Protein 8AQ8 (pdb70)

Radius of gyration: 38.26 Å; Cα contacts (8 Å, |Δi|>4): 2963; chains: 4; bounding box: 62×91×107 Å

Solvent-accessible surface area: 58671 Å² total; per-residue (Å²): 172,90,26,67,6,3,0,6,9,0,21,20,6,0,0,0,0,0,2,10,0,74,147,47,69,38,133,22,34,0,14,23,32,90,62,58,71,67,31,128,109,50,13,14,22,29,42,1,62,116,102,9,0,20,39,0,0,116,65,0,44,18,18,118,40,0,109,89,87,12,24,117,108,65,7,67,34,47,77,5,56,6,153,66,6,123,49,89,91,85,130,20,17,6,6,91,0,36,1,17,37,23,0,25,105,38,18,51,113,104,6,14,60,60,34,27,48,11,70,25,17,65,46,128,152,27,15,18,1,112,6,75,79,56,40,120,124,80,3,29,1,0,0,0,10,35,24,30,131,4,90,0,6,56,28,4,7,52,14,103,4,76,78,22,32,3,4,12,0,23,0,60,9,66,170,26,60,88,57,4,16,71,46,0,9,80,5,22,0,70,0,66,10,11,68,30,0,0,12,1,32,25,5,51,152,72,100,0,0,0,53,0,0,0,64,47,56,40,128,97,0,75,63,49,29,90,141,86,31,51,89,83,11,0,18,42,25,2,84,62,17,14,98,27,1,67,99,0,2,80,43,2,110,95,12,74,63,105,63,21,60,7,0,18,29,45,18,18,4,35,80,78,74,3,2,1,0,1,0,53,0,5,7,18,16,2,64,49,52,35,34,20,7,10,9,0,16,0,0,0,12,0,0,52,18,5,53,48,45,144,76,19,54,22,0,5,103,59,8,9,60,22,0,41,24,33,3,92,63,72,6,66,116,8,46,81,26,0,47,159,77,0,118,138,172,85,28,69,5,4,0,6,9,0,21,20,6,0,0,0,0,0,2,10,0,75,145,47,68,36,120,24,35,0,16,22,34,124,72,85,107,180,62,15,14,23,28,34,1,62,115,103,10,0,21,36,0,0,117,80,0,45,20,18,118,40,0,112,89,86,12,34,118,110,63,16,105,31,63,84,5,59,5,152,66,6,122,49,90,84,94,150,22,17,6,7,92,20,50,1,44,86,23,0,38,105,39,18,50,112,105,8,12,60,68,34,25,49,10,68,28,18,44,37,98,59,116,101,17,14,5,2,108,6,76,79,54,41,120,122,64,3,26,1,0,0,0,8,35,24,30,135,4,91,0,4,56,29,3,7,52,12,100,4,78,91,20,34,3,7,11,0,28,1,73,9,52,165,27,60,90,60,3,16,72,46,0,9,91,7,24,0,71,0,66,10,12,67,31,0,0,14,1,31,28,7,42,150,70,106,0,0,0,45,0,0,0,64,45,52,64,128,95,0,76,61,45,31,90,134,86,32,53,96,82,10,0,17,40,26,2,84,61,17,15,98,29,0,68,97,0,2,77,45,1,107,105,14,91,61,111,68,22,69,8,1,19,30,45,26,15,4,27,84,75,78,2,2,0,1,1,0,50,0,6,7,16,17,2,65,48,53,34,34,19,9,8,9,0,16,0,0,0,12,0,0,75,17,4,53,84,90,143,76,19,53,24,0,4,110,80,6,9,78,85,1,56,116,48,4,137,80,71,6,66,116,8,46,80,25,0,47,158,76,0,118,136,176,102,24,72,6,3,0,5,9,0,22,20,6,0,0,0,0,0,1,7,0,74,145,47,70,36,151,22,35,0,16,23,32,121,73,85,109,183,63,15,13,22,28,37,1,62,117,92,10,0,18,29,0,0,118,59,0,44,19,15,120,41,0,110,91,85,10,31,119,107,63,12,107,32,64,76,4,59,6,152,68,6,124,50,88,90,81,140,20,17,5,6,92,19,48,1,45,85,23,0,37,106,38,18,50,112,107,7,14,60,72,33,24,49,11,69,33,18,35,42,101,78,137,27,15,2,1,103,6,75,80,55,42,116,117,58,3,28,1,0,0,0,9,35,24,30,132,4,89,0,4,56,31,4,8,57,14,101,4,78,79,21,34,4,4,11,0,23,1,70,8,57,168,24,61,88,49,6,16,72,48,0,10,88,7,23,0,70,0,64,10,11,72,29,0,0,12,2,31,26,7,41,145,72,104,0,0,0,54,0,0,0,66,45,53,46,128,100,0,77,62,49,28,91,136,84,32,49,90,83,10,0,16,42,25,2,85,62,17,14,100,33,1,68,132,0,2,75,42,0,110,99,11,80,63,106,63,21,64,8,0,20,30,40,15,14,4,24,78,78,76,3,1,0,0,1,0,50,0,5,7,17,17,2,63,47,53,36,36,18,9,9,9,0,18,0,0,0,15,0,0,48,17,5,53,43,23,88,66,20,59,20,0,4,106,55,6,9,87,31,1,36,94,45,4,62,82,71,6,67,117,8,47,82,26,0,46,159,79,1,113,139,170,93,26,78,7,2,0,6,9,0,23,21,8,0,0,0,0,0,2,7,0,75,148,47,68,39,139,24,36,0,14,22,32,124,69,90,110,187,63,16,13,22,28,43,1,62,118,103,9,0,22,42,0,0,106,75,0,44,18,28,118,40,0,114,89,87,11,39,122,100,67,6,63,39,51,79,5,58,6,152,67,6,123,49,91,88,83,137,22,17,6,8,95,19,71,1,45,86,22,0,38,105,41,17,50,110,106,6,13,60,72,33,28,49,11,70,27,18,65,84,73,16,16,2,114,6,76,80,58,42,123,122,103,3,27,1,0,0,0,10,35,25,29,132,4,90,0,4,55,27,4,8,52,10,103,4,74,90,22,34,4,8,13,0,30,1,76,10,49,164,25,50,89,53,3,17,72,50,0,10,68,6,25,0,66,0,62,9,10,67,29,0,1,17,3,30,26,4,52,155,73,78,0,0,0,44,0,0,0,60,46,57,60,129,95,0,76,60,44,31,91,132,86,32,49,85,81,10,0,18,40,25,1,83,60,17,15,103,34,1,67,119,0,2,78,43,1,116,108,8,91,63,110,66,21,69,8,0,16,30,45,20,17,5,36,85,78,75,2,2,1,0,1,0,52,0,5,6,17,16,2,64,47,53,35,34,21,8,10,9,0,17,0,0,0,15,0,0,77,20,5,52,85,88,144,73,18,55,18,0,5,115,84,7,12,80,85,0,56,100,48,5,116,79,70,7,66,115,8,45,80,25,0,47,162,72,0,111,135

Secondary structure (P-SEA, 3-state):
cccbbbbccccaaaaaaaaaaaaaccbbbbbbcccccccccbbbbbbbccccaaaaaaaaccaaaaaacccccbbbbbbbcccccccccccccccaaaaaaaaaaaccccccccccccccccccccbbbbcccbbbbbbcbbbcccccccaaaaaaccbbbbbcccccbbbbbccccaaaaaaaccbbbbbbcccbbbbbbbccccbbbbbbcccccaaaaaaaaacccaaaaaaaaaccccaaaaaaaaaccbbbbbbbbbccccccccccccccccccccccccccccaaaaaaaaaaaaaaaaaaccaaaaaaaaaaaaaaaaaaaccaaaaaaaaaaccc/cccbbbbccccaaaaaaaaaaaaaccbbbbbbccccccbbbbbbbccccaaaaaaaaccaaaaaacccccbbbbbbbcccccccccccccccaaaaaaaaaaaccccccccccccccccccccccbbbbcccbbbbbbcbbbcccccccaaaaaaccbbbbbcccccbbbbbccccaaaaaaaccbbbbbbcccbbbbbbbccccbbbbbbcccccaaaaaaaaacccaaaaaaaaaccccaaaaaaaaaccbbbbbbbbbccccccccccccccccccccccccccccaaaaaaaaaaaaaaaaaaccaaaaaaaaaaaaaaaaaaaccaaaaaaaaaaccc/cccbbbbccccaaaaaaaaaaaaabbbbbbbbccccccbbbbbbbbcccaaaaaaaaccaaaaaacccccbbbbbbbcccccccccccccccaaaaaaaaaaacccccccccccccccccccccbbbbcccbbbbbbcbbbcccccccaaaaaaccbbbbbcccccbbbbbccccaaaaaaacccbbbbbcccbbbbbbbccccbbbbbbcccccaaaaaaaaacccaaaaaaaaaccccaaaaaaaaaccbbbbbbbbbccccccccccccccccccccccccccccaaaaaaaaaaaaaaaaaccccaaaaaaaaaaaaaaaaaaccaaaaaaaaaaccc/cccbbbbccccaaaaaaaaaaaaaccbbbbbbccccccbbbbbbbccccaaaaaaaaccaaaaaacccccbbbbbbbcccccccccccccccaaaaaaaaaaaccccccccccccccccccbbbbcccbbbbbbcbbbcccccccaaaaaaccbbbbbcccccbbbbbccccaaaaaaaccbbbbbbcccbbbbbbbccccbbbbbbcccccaaaaaaaaacccaaaaaaaaaccccaaaaaaaaaccbbbbbbbbbccccccccccccccccccccccccccccaaaaaaaaaaaaaaaaaaccaaaaaaaaaaaaaaaaaaacaaaaaaaaaaaccc

Structure (mmCIF, N/CA/C/O backbone):
data_8AQ8
#
_entry.id   8AQ8
#
_cell.length_a   52.932
_cell.length_b   160.535
_cell.length_c   95.563
_cell.angle_alpha   90.000
_cell.angle_beta   95.914
_cell.angle_gamma   90.000
#
_symmetry.space_group_name_H-M   'P 1 21 1'
#
loop_
_entity.id
_entity.type
_entity.pdbx_description
1 polymer Monooxygenase
2 non-polymer 'FLAVIN-ADENINE DINUCLEOTIDE'
3 non-polymer 1,2-ETHANEDIOL
4 non-polymer 'SULFATE ION'
5 non-polymer 'NITRATE ION'
6 non-polymer DI(HYDROXYETHYL)ETHER
7 non-polymer 'CHLORIDE ION'
8 water water
#
loop_
_atom_site.group_PDB
_atom_site.id
_atom_site.type_symbol
_atom_site.label_atom_id
_atom_site.label_alt_id
_atom_site.label_comp_id
_atom_site.label_asym_id
_atom_site.label_entity_id
_atom_site.label_seq_id
_atom_site.pdbx_PDB_ins_code
_atom_site.Cartn_x
_atom_site.Cartn_y
_atom_site.Cartn_z
_atom_site.occupancy
_atom_site.B_iso_or_equiv
_atom_site.auth_seq_id
_atom_site.auth_comp_id
_atom_site.auth_asym_id
_atom_site.auth_atom_id
_atom_site.pdbx_PDB_model_num
ATOM 1 N N . HIS A 1 5 ? -7.311 -33.107 -25.428 1.000 87.966 3 HIS AAA N 1
ATOM 2 C CA . HIS A 1 5 ? -7.519 -34.224 -26.406 1.000 86.589 3 HIS AAA CA 1
ATOM 3 C C . HIS A 1 5 ? -6.155 -34.790 -26.807 1.000 78.498 3 HIS AAA C 1
ATOM 4 O O . HIS A 1 5 ? -5.216 -34.021 -26.982 1.000 78.349 3 HIS AAA O 1
ATOM 11 N N . PRO A 1 6 ? -5.985 -36.130 -26.962 1.000 72.283 4 PRO AAA N 1
ATOM 12 C CA . PRO A 1 6 ? -4.726 -36.704 -27.451 1.000 61.831 4 PRO AAA CA 1
ATOM 13 C C . PRO A 1 6 ? -4.406 -36.167 -28.854 1.000 51.076 4 PRO AAA C 1
ATOM 14 O O . PRO A 1 6 ? -5.279 -36.115 -29.722 1.000 55.592 4 PRO AAA O 1
ATOM 18 N N . PRO A 1 7 ? -3.161 -35.706 -29.115 1.000 37.794 5 PRO AAA N 1
ATOM 19 C CA . PRO A 1 7 ? -2.874 -34.933 -30.319 1.000 33.753 5 PRO AAA CA 1
ATOM 20 C C . PRO A 1 7 ? -2.993 -35.729 -31.630 1.000 28.559 5 PRO AAA C 1
ATOM 21 O O . PRO A 1 7 ? -2.631 -36.889 -31.661 1.000 29.775 5 PRO AAA O 1
ATOM 25 N N . ARG A 1 8 ? -3.523 -35.083 -32.667 1.000 28.513 6 ARG AAA N 1
ATOM 26 C CA . ARG A 1 8 ? -3.460 -35.539 -34.086 1.000 30.696 6 ARG AAA CA 1
ATOM 27 C C . ARG A 1 8 ? -2.023 -35.320 -34.609 1.000 28.154 6 ARG AAA C 1
ATOM 28 O O . ARG A 1 8 ? -1.642 -34.145 -34.826 1.000 24.843 6 ARG AAA O 1
ATOM 36 N N . ILE A 1 9 ? -1.252 -36.400 -34.784 1.000 25.018 7 ILE AAA N 1
ATOM 37 C CA . ILE A 1 9 ? 0.171 -36.334 -35.226 1.000 24.272 7 ILE AAA CA 1
ATOM 38 C C . ILE A 1 9 ? 0.245 -36.749 -36.689 1.000 22.235 7 ILE AAA C 1
ATOM 39 O O . ILE A 1 9 ? -0.153 -37.869 -37.000 1.000 23.467 7 ILE AAA O 1
ATOM 44 N N . ALA A 1 10 ? 0.715 -35.838 -37.542 1.000 21.810 8 ALA AAA N 1
ATOM 45 C CA . ALA A 1 10 ? 1.021 -36.082 -38.972 1.000 21.045 8 ALA AAA CA 1
ATOM 46 C C . ALA A 1 10 ? 2.542 -36.225 -39.129 1.000 19.444 8 ALA AAA C 1
ATOM 47 O O . ALA A 1 10 ? 3.273 -35.264 -38.824 1.000 18.361 8 ALA AAA O 1
ATOM 49 N N . VAL A 1 11 ? 2.990 -37.354 -39.643 1.000 17.822 9 VAL AAA N 1
ATOM 50 C CA . VAL A 1 11 ? 4.371 -37.515 -40.173 1.000 17.048 9 VAL AAA CA 1
ATOM 51 C C . VAL A 1 11 ? 4.345 -37.355 -41.702 1.000 17.463 9 VAL AAA C 1
ATOM 52 O O . VAL A 1 11 ? 3.585 -38.070 -42.383 1.000 19.458 9 VAL AAA O 1
ATOM 56 N N . ILE A 1 12 ? 5.173 -36.466 -42.243 1.000 17.542 10 ILE AAA N 1
ATOM 57 C CA . ILE A 1 12 ? 5.322 -36.295 -43.716 1.000 16.920 10 ILE AAA CA 1
ATOM 58 C C . ILE A 1 12 ? 6.571 -37.087 -44.112 1.000 16.245 10 ILE AAA C 1
ATOM 59 O O . ILE A 1 12 ? 7.668 -36.708 -43.696 1.000 14.215 10 ILE AAA O 1
ATOM 64 N N . GLY A 1 13 ? 6.368 -38.185 -44.842 1.000 16.390 11 GLY AAA N 1
ATOM 65 C CA . GLY A 1 13 ? 7.442 -39.032 -45.391 1.000 17.085 11 GLY AAA CA 1
ATOM 66 C C . GLY A 1 13 ? 7.523 -40.371 -44.710 1.000 15.862 11 GLY AAA C 1
ATOM 67 O O . GLY A 1 13 ? 7.613 -40.425 -43.468 1.000 18.640 11 GLY AAA O 1
ATOM 68 N N . ALA A 1 14 ? 7.562 -41.428 -45.506 1.000 17.270 12 ALA AAA N 1
ATOM 69 C CA . ALA A 1 14 ? 7.669 -42.826 -45.050 1.000 16.149 12 ALA AAA CA 1
ATOM 70 C C . ALA A 1 14 ? 9.057 -43.361 -45.398 1.000 16.003 12 ALA AAA C 1
ATOM 71 O O . ALA A 1 14 ? 9.154 -44.497 -45.862 1.000 15.529 12 ALA AAA O 1
ATOM 73 N N . GLY A 1 15 ? 10.098 -42.546 -45.159 1.000 15.452 13 GLY AAA N 1
ATOM 74 C CA . GLY A 1 15 ? 11.493 -43.007 -45.121 1.000 15.010 13 GLY AAA CA 1
ATOM 75 C C . GLY A 1 15 ? 11.833 -43.618 -43.770 1.000 14.550 13 GLY AAA C 1
ATOM 76 O O . GLY A 1 15 ? 10.965 -43.785 -42.906 1.000 12.845 13 GLY AAA O 1
ATOM 77 N N . PRO A 1 16 ? 13.120 -43.930 -43.542 1.000 15.378 14 PRO AAA N 1
ATOM 78 C CA . PRO A 1 16 ? 13.561 -44.400 -42.233 1.000 16.209 14 PRO AAA CA 1
ATOM 79 C C . PRO A 1 16 ? 13.176 -43.456 -41.081 1.000 15.740 14 PRO AAA C 1
ATOM 80 O O . PRO A 1 16 ? 12.753 -43.967 -40.082 1.000 18.078 14 PRO AAA O 1
ATOM 84 N N . ALA A 1 17 ? 13.306 -42.143 -41.224 1.000 14.371 15 ALA AAA N 1
ATOM 85 C CA . ALA A 1 17 ? 12.946 -41.189 -40.162 1.000 14.773 15 ALA AAA CA 1
ATOM 86 C C . ALA A 1 17 ? 11.447 -41.292 -39.881 1.000 14.897 15 ALA AAA C 1
ATOM 87 O O . ALA A 1 17 ? 11.073 -41.505 -38.716 1.000 15.585 15 ALA AAA O 1
ATOM 89 N N . GLY A 1 18 ? 10.604 -41.114 -40.896 1.000 15.591 16 GLY AAA N 1
ATOM 90 C CA . GLY A 1 18 ? 9.146 -41.040 -40.680 1.000 16.335 16 GLY AAA CA 1
ATOM 91 C C . GLY A 1 18 ? 8.570 -42.346 -40.143 1.000 16.568 16 GLY AAA C 1
ATOM 92 O O . GLY A 1 18 ? 7.686 -42.298 -39.237 1.000 16.984 16 GLY AAA O 1
ATOM 93 N N . LEU A 1 19 ? 9.027 -43.487 -40.664 1.000 16.982 17 LEU AAA N 1
ATOM 94 C CA . LEU A 1 19 ? 8.497 -44.798 -40.221 1.000 16.550 17 LEU AAA CA 1
ATOM 95 C C . LEU A 1 19 ? 8.973 -45.065 -38.803 1.000 17.028 17 LEU AAA C 1
ATOM 96 O O . LEU A 1 19 ? 8.171 -45.621 -38.024 1.000 16.569 17 LEU AAA O 1
ATOM 101 N N . THR A 1 20 ? 10.222 -44.709 -38.470 1.000 16.740 18 THR AAA N 1
ATOM 102 C CA . THR A 1 20 ? 10.764 -44.922 -37.108 1.000 16.882 18 THR AAA CA 1
ATOM 103 C C . THR A 1 20 ? 9.938 -44.101 -36.114 1.000 16.287 18 THR AAA C 1
ATOM 104 O O . THR A 1 20 ? 9.579 -44.658 -35.056 1.000 16.773 18 THR AAA O 1
ATOM 108 N N . ALA A 1 21 ? 9.664 -42.840 -36.435 1.000 15.985 19 ALA AAA N 1
ATOM 109 C CA . ALA A 1 21 ? 8.845 -41.950 -35.592 1.000 16.196 19 ALA AAA CA 1
ATOM 110 C C . ALA A 1 21 ? 7.440 -42.557 -35.440 1.000 17.011 19 ALA AAA C 1
ATOM 111 O O . ALA A 1 21 ? 6.957 -42.649 -34.326 1.000 15.885 19 ALA AAA O 1
ATOM 113 N N . ALA A 1 22 ? 6.795 -42.929 -36.539 1.000 18.623 20 ALA AAA N 1
ATOM 114 C CA . ALA A 1 22 ? 5.414 -43.475 -36.527 1.000 20.527 20 ALA AAA CA 1
ATOM 115 C C . ALA A 1 22 ? 5.344 -44.734 -35.647 1.000 19.729 20 ALA AAA C 1
ATOM 116 O O . ALA A 1 22 ? 4.390 -44.853 -34.866 1.000 20.407 20 ALA AAA O 1
ATOM 118 N N . LEU A 1 23 ? 6.342 -45.612 -35.701 1.000 21.037 21 LEU AAA N 1
ATOM 119 C CA . LEU A 1 23 ? 6.334 -46.884 -34.928 1.000 19.933 21 LEU AAA CA 1
ATOM 120 C C . LEU A 1 23 ? 6.493 -46.584 -33.433 1.000 19.677 21 LEU AAA C 1
ATOM 121 O O . LEU A 1 23 ? 5.783 -47.197 -32.621 1.000 19.245 21 LEU AAA O 1
ATOM 126 N N . ILE A 1 24 ? 7.384 -45.667 -33.046 1.000 20.470 22 ILE AAA N 1
ATOM 127 C CA . ILE A 1 24 ? 7.566 -45.354 -31.598 1.000 19.409 22 ILE AAA CA 1
ATOM 128 C C . ILE A 1 24 ? 6.277 -44.684 -31.069 1.000 21.971 22 ILE AAA C 1
ATOM 129 O O . ILE A 1 24 ? 5.829 -45.044 -29.982 1.000 24.964 22 ILE AAA O 1
ATOM 134 N N . LEU A 1 25 ? 5.680 -43.771 -31.835 1.000 22.843 23 LEU AAA N 1
ATOM 135 C CA . LEU A 1 25 ? 4.450 -43.054 -31.457 1.000 23.963 23 LEU AAA CA 1
ATOM 136 C C . LEU A 1 25 ? 3.315 -44.086 -31.328 1.000 26.105 23 LEU AAA C 1
ATOM 137 O O . LEU A 1 25 ? 2.662 -44.099 -30.270 1.000 27.053 23 LEU AAA O 1
ATOM 142 N N . HIS A 1 26 ? 3.117 -44.942 -32.334 1.000 26.372 24 HIS AAA N 1
ATOM 143 C CA . HIS A 1 26 ? 2.081 -46.012 -32.323 1.000 26.533 24 HIS AAA CA 1
ATOM 144 C C . HIS A 1 26 ? 2.225 -46.868 -31.062 1.000 25.586 24 HIS AAA C 1
ATOM 145 O O . HIS A 1 26 ? 1.213 -47.108 -30.403 1.000 29.180 24 HIS AAA O 1
ATOM 152 N N . ARG A 1 27 ? 3.434 -47.320 -30.752 1.000 24.840 25 ARG AAA N 1
ATOM 153 C CA . ARG A 1 27 ? 3.698 -48.216 -29.599 1.000 26.211 25 ARG AAA CA 1
ATOM 154 C C . ARG A 1 27 ? 3.455 -47.463 -28.284 1.000 27.274 25 ARG AAA C 1
ATOM 155 O O . ARG A 1 27 ? 3.198 -48.142 -27.286 1.000 32.502 25 ARG AAA O 1
ATOM 163 N N . GLY A 1 28 ? 3.507 -46.127 -28.289 1.000 26.037 26 GLY AAA N 1
ATOM 164 C CA . GLY A 1 28 ? 3.230 -45.296 -27.110 1.000 27.575 26 GLY AAA CA 1
ATOM 165 C C . GLY A 1 28 ? 1.759 -44.917 -27.015 1.000 28.301 26 GLY AAA C 1
ATOM 166 O O . GLY A 1 28 ? 1.422 -44.126 -26.135 1.000 32.621 26 GLY AAA O 1
ATOM 167 N N . GLY A 1 29 ? 0.924 -45.409 -27.919 1.000 30.198 27 GLY AAA N 1
ATOM 168 C CA . GLY A 1 29 ? -0.540 -45.228 -27.882 1.000 31.182 27 GLY AAA CA 1
ATOM 169 C C . GLY A 1 29 ? -0.989 -43.933 -28.532 1.000 31.711 27 GLY AAA C 1
ATOM 170 O O . GLY A 1 29 ? -2.137 -43.538 -28.319 1.000 35.887 27 GLY AAA O 1
ATOM 171 N N . HIS A 1 30 ? -0.124 -43.268 -29.290 1.000 33.649 28 HIS AAA N 1
ATOM 172 C CA . HIS A 1 30 ? -0.460 -42.018 -30.018 1.000 31.023 28 HIS AAA CA 1
ATOM 173 C C . HIS A 1 30 ? -1.225 -42.367 -31.294 1.000 34.409 28 HIS AAA C 1
ATOM 174 O O . HIS A 1 30 ? -1.030 -43.441 -31.825 1.000 31.219 28 HIS AAA O 1
ATOM 181 N N . ARG A 1 31 ? -2.073 -41.441 -31.743 1.000 40.009 29 ARG AAA N 1
ATOM 182 C CA . ARG A 1 31 ? -2.751 -41.440 -33.063 1.000 44.283 29 ARG AAA CA 1
ATOM 183 C C . ARG A 1 31 ? -1.753 -40.820 -34.038 1.000 38.325 29 ARG AAA C 1
ATOM 184 O O . ARG A 1 31 ? -1.421 -39.621 -33.862 1.000 40.708 29 ARG AAA O 1
ATOM 192 N N . VAL A 1 32 ? -1.280 -41.604 -35.013 1.000 32.171 30 VAL AAA N 1
ATOM 193 C CA . VAL A 1 32 ? -0.264 -41.128 -35.992 1.000 28.414 30 VAL AAA CA 1
ATOM 194 C C . VAL A 1 32 ? -0.670 -41.595 -37.385 1.000 26.185 30 VAL AAA C 1
ATOM 195 O O . VAL A 1 32 ? -1.021 -42.791 -37.547 1.000 26.007 30 VAL AAA O 1
ATOM 199 N N . SER A 1 33 ? -0.624 -40.669 -38.337 1.000 24.281 31 SER AAA N 1
ATOM 200 C CA . SER A 1 33 ? -0.645 -40.943 -39.788 1.000 23.448 31 SER AAA CA 1
ATOM 201 C C . SER A 1 33 ? 0.680 -40.508 -40.393 1.000 23.055 31 SER AAA C 1
ATOM 202 O O . SER A 1 33 ? 1.215 -39.438 -40.005 1.000 21.870 31 SER AAA O 1
ATOM 205 N N . VAL A 1 34 ? 1.152 -41.295 -41.355 1.000 21.707 32 VAL AAA N 1
ATOM 206 C CA . VAL A 1 34 ? 2.297 -40.951 -42.231 1.000 20.740 32 VAL AAA CA 1
ATOM 207 C C . VAL A 1 34 ? 1.753 -40.664 -43.622 1.000 18.408 32 VAL AAA C 1
ATOM 208 O O . VAL A 1 34 ? 1.109 -41.529 -44.160 1.000 17.855 32 VAL AAA O 1
ATOM 212 N N . TYR A 1 35 ? 2.046 -39.498 -44.169 1.000 17.577 33 TYR AAA N 1
ATOM 213 C CA . TYR A 1 35 ? 1.688 -39.113 -45.554 1.000 18.615 33 TYR AAA CA 1
ATOM 214 C C . TYR A 1 35 ? 2.920 -39.286 -46.434 1.000 18.558 33 TYR AAA C 1
ATOM 215 O O . TYR A 1 35 ? 3.899 -38.551 -46.218 1.000 18.961 33 TYR AAA O 1
ATOM 224 N N . GLU A 1 36 ? 2.852 -40.227 -47.381 1.000 19.458 34 GLU AAA N 1
ATOM 225 C CA . GLU A 1 36 ? 3.956 -40.556 -48.319 1.000 18.410 34 GLU AAA CA 1
ATOM 226 C C . GLU A 1 36 ? 3.534 -40.206 -49.751 1.000 18.998 34 GLU AAA C 1
ATOM 227 O O . GLU A 1 36 ? 2.540 -40.767 -50.232 1.000 18.010 34 GLU AAA O 1
ATOM 233 N N . GLY A 1 37 ? 4.306 -39.360 -50.424 1.000 17.272 35 GLY AAA N 1
ATOM 234 C CA . GLY A 1 37 ? 4.077 -38.971 -51.828 1.000 20.047 35 GLY AAA CA 1
ATOM 235 C C . GLY A 1 37 ? 3.986 -40.173 -52.756 1.000 23.623 35 GLY AAA C 1
ATOM 236 O O . GLY A 1 37 ? 3.093 -40.162 -53.626 1.000 27.738 35 GLY AAA O 1
ATOM 237 N N . GLU A 1 38 ? 4.872 -41.159 -52.603 1.000 24.915 36 GLU AAA N 1
ATOM 238 C CA . GLU A 1 38 ? 4.943 -42.309 -53.518 1.000 29.090 36 GLU AAA CA 1
ATOM 239 C C . GLU A 1 38 ? 3.709 -43.190 -53.308 1.000 29.640 36 GLU AAA C 1
ATOM 240 O O . GLU A 1 38 ? 3.170 -43.190 -52.197 1.000 27.794 36 GLU AAA O 1
ATOM 246 N N . ALA A 1 39 ? 3.304 -43.904 -54.359 1.000 33.608 37 ALA AAA N 1
ATOM 247 C CA . ALA A 1 39 ? 2.325 -45.017 -54.332 1.000 35.976 37 ALA AAA CA 1
ATOM 248 C C . ALA A 1 39 ? 2.980 -46.221 -53.670 1.000 39.228 37 ALA AAA C 1
ATOM 249 O O . ALA A 1 39 ? 4.186 -46.334 -53.793 1.000 40.755 37 ALA AAA O 1
ATOM 251 N N . SER A 1 40 ? 2.198 -47.085 -53.020 1.000 48.565 38 SER AAA N 1
ATOM 252 C CA . SER A 1 40 ? 2.668 -48.296 -52.286 1.000 51.857 38 SER AAA CA 1
ATOM 253 C C . SER A 1 40 ? 3.743 -49.087 -53.058 1.000 59.332 38 SER AAA C 1
ATOM 254 O O . SER A 1 40 ? 4.715 -49.549 -52.403 1.000 48.971 38 SER AAA O 1
ATOM 257 N N . GLY A 1 41 ? 3.567 -49.295 -54.368 1.000 68.736 39 GLY AAA N 1
ATOM 258 C CA . GLY A 1 41 ? 4.514 -50.081 -55.193 1.000 76.197 39 GLY AAA CA 1
ATOM 259 C C . GLY A 1 41 ? 5.775 -49.281 -55.476 1.000 84.760 39 GLY AAA C 1
ATOM 260 O O . GLY A 1 41 ? 5.867 -48.753 -56.597 1.000 82.304 39 GLY AAA O 1
ATOM 261 N N . GLN A 1 42 ? 6.659 -49.098 -54.482 1.000 94.026 40 GLN AAA N 1
ATOM 262 C CA . GLN A 1 42 ? 7.866 -48.220 -54.594 1.000 97.123 40 GLN AAA CA 1
ATOM 263 C C . GLN A 1 42 ? 9.042 -48.788 -53.791 1.000 100.644 40 GLN AAA C 1
ATOM 264 O O . GLN A 1 42 ? 10.174 -48.750 -54.316 1.000 100.626 40 GLN AAA O 1
ATOM 270 N N . GLN A 1 43 ? 8.799 -49.242 -52.555 1.000 104.055 41 GLN AAA N 1
ATOM 271 C CA . GLN A 1 43 ? 9.735 -50.133 -51.806 1.000 97.511 41 GLN AAA CA 1
ATOM 272 C C . GLN A 1 43 ? 10.008 -51.359 -52.688 1.000 97.247 41 GLN AAA C 1
ATOM 273 O O . GLN A 1 43 ? 9.178 -51.634 -53.586 1.000 99.443 41 GLN AAA O 1
ATOM 279 N N . ARG A 1 44 ? 11.126 -52.056 -52.456 1.000 94.295 42 ARG AAA N 1
ATOM 280 C CA . ARG A 1 44 ? 11.504 -53.308 -53.177 1.000 88.441 42 ARG AAA CA 1
ATOM 281 C C . ARG A 1 44 ? 12.221 -52.969 -54.486 1.000 75.482 42 ARG AAA C 1
ATOM 282 O O . ARG A 1 44 ? 12.718 -53.900 -55.129 1.000 71.829 42 ARG AAA O 1
ATOM 290 N N . THR A 1 45 ? 12.267 -51.687 -54.853 1.000 71.641 43 THR AAA N 1
ATOM 291 C CA . THR A 1 45 ? 13.107 -51.150 -55.947 1.000 71.236 43 THR AAA CA 1
ATOM 292 C C . THR A 1 45 ? 14.420 -50.648 -55.342 1.000 67.295 43 THR AAA C 1
ATOM 293 O O . THR A 1 45 ? 15.421 -50.637 -56.064 1.000 65.739 43 THR AAA O 1
ATOM 297 N N . GLN A 1 46 ? 14.406 -50.226 -54.074 1.000 63.292 44 GLN AAA N 1
ATOM 298 C CA . GLN A 1 46 ? 15.601 -49.698 -53.357 1.000 59.647 44 GLN AAA CA 1
ATOM 299 C C . GLN A 1 46 ? 16.314 -50.858 -52.649 1.000 58.623 44 GLN AAA C 1
ATOM 300 O O . GLN A 1 46 ? 15.713 -51.496 -51.777 1.000 62.457 44 GLN AAA O 1
ATOM 306 N N . GLY A 1 47 ? 17.564 -51.134 -53.018 1.000 53.943 45 GLY AAA N 1
ATOM 307 C CA . GLY A 1 47 ? 18.348 -52.238 -52.440 1.000 45.999 45 GLY AAA CA 1
ATOM 308 C C . GLY A 1 47 ? 19.814 -51.889 -52.254 1.000 39.289 45 GLY AAA C 1
ATOM 309 O O . GLY A 1 47 ? 20.611 -52.836 -52.217 1.000 34.169 45 GLY AAA O 1
ATOM 310 N N . GLY A 1 48 ? 20.196 -50.607 -52.121 1.000 37.000 46 GLY AAA N 1
ATOM 311 C CA . GLY A 1 48 ? 21.553 -50.248 -51.655 1.000 35.423 46 GLY AAA CA 1
ATOM 312 C C . GLY A 1 48 ? 21.723 -50.728 -50.216 1.000 38.196 46 GLY AAA C 1
ATOM 313 O O . GLY A 1 48 ? 20.693 -50.859 -49.515 1.000 39.861 46 GLY AAA O 1
ATOM 314 N N . THR A 1 49 ? 22.946 -51.017 -49.767 1.000 38.121 47 THR AAA N 1
ATOM 315 C CA . THR A 1 49 ? 23.220 -51.603 -48.427 1.000 39.681 47 THR AAA CA 1
ATOM 316 C C . THR A 1 49 ? 23.676 -50.503 -47.455 1.000 39.044 47 THR AAA C 1
ATOM 317 O O . THR A 1 49 ? 24.302 -49.541 -47.901 1.000 43.544 47 THR AAA O 1
ATOM 321 N N . LEU A 1 50 ? 23.385 -50.657 -46.163 1.000 35.033 48 LEU AAA N 1
ATOM 322 C CA . LEU A 1 50 ? 23.857 -49.737 -45.094 1.000 38.735 48 LEU AAA CA 1
ATOM 323 C C . LEU A 1 50 ? 24.012 -50.500 -43.784 1.000 35.025 48 LEU AAA C 1
ATOM 324 O O . LEU A 1 50 ? 23.450 -51.586 -43.655 1.000 38.508 48 LEU AAA O 1
ATOM 329 N N . ASP A 1 51 ? 24.808 -49.985 -42.861 1.000 36.240 49 ASP AAA N 1
ATOM 330 C CA . ASP A 1 51 ? 24.953 -50.622 -41.527 1.000 36.330 49 ASP AAA CA 1
ATOM 331 C C . ASP A 1 51 ? 24.416 -49.670 -40.464 1.000 30.155 49 ASP AAA C 1
ATOM 332 O O . ASP A 1 51 ? 24.581 -48.466 -40.597 1.000 29.655 49 ASP AAA O 1
ATOM 337 N N . LEU A 1 52 ? 23.691 -50.223 -39.499 1.000 26.810 50 LEU AAA N 1
ATOM 338 C CA . LEU A 1 52 ? 23.084 -49.466 -38.385 1.000 26.095 50 LEU AAA CA 1
ATOM 339 C C . LEU A 1 52 ? 24.110 -49.422 -37.259 1.000 24.418 50 LEU AAA C 1
ATOM 340 O O . LEU A 1 52 ? 24.641 -50.489 -36.891 1.000 26.345 50 LEU AAA O 1
ATOM 345 N N . HIS A 1 53 ? 24.452 -48.222 -36.808 1.000 23.432 51 HIS AAA N 1
ATOM 346 C CA . HIS A 1 53 ? 25.514 -47.970 -35.806 1.000 23.482 51 HIS AAA CA 1
ATOM 347 C C . HIS A 1 53 ? 24.932 -48.194 -34.417 1.000 23.203 51 HIS AAA C 1
ATOM 348 O O . HIS A 1 53 ? 23.717 -47.915 -34.248 1.000 21.107 51 HIS AAA O 1
ATOM 355 N N . ASP A 1 54 ? 25.766 -48.630 -33.460 1.000 23.960 52 ASP AAA N 1
ATOM 356 C CA . ASP A 1 54 ? 25.299 -49.060 -32.112 1.000 25.915 52 ASP AAA CA 1
ATOM 357 C C . ASP A 1 54 ? 24.832 -47.853 -31.305 1.000 25.686 52 ASP AAA C 1
ATOM 358 O O . ASP A 1 54 ? 24.079 -48.075 -30.357 1.000 32.561 52 ASP AAA O 1
ATOM 363 N N . ASP A 1 55 ? 25.182 -46.628 -31.700 1.000 24.177 53 ASP AAA N 1
ATOM 364 C CA . ASP A 1 55 ? 24.849 -45.414 -30.918 1.000 24.901 53 ASP AAA CA 1
ATOM 365 C C . ASP A 1 55 ? 23.799 -44.553 -31.633 1.000 23.828 53 ASP AAA C 1
ATOM 366 O O . ASP A 1 55 ? 23.529 -43.465 -31.140 1.000 23.777 53 ASP AAA O 1
ATOM 371 N N . SER A 1 56 ? 23.241 -44.988 -32.764 1.000 21.537 54 SER AAA N 1
ATOM 372 C CA . SER A 1 56 ? 22.244 -44.197 -33.522 1.000 19.921 54 SER AAA CA 1
ATOM 373 C C . SER A 1 56 ? 21.157 -45.114 -34.082 1.000 18.259 54 SER AAA C 1
ATOM 374 O O . SER A 1 56 ? 20.141 -45.254 -33.423 1.000 19.720 54 SER AAA O 1
ATOM 377 N N . GLY A 1 57 ? 21.334 -45.686 -35.258 1.000 18.333 55 GLY AAA N 1
ATOM 378 C CA . GLY A 1 57 ? 20.318 -46.539 -35.898 1.000 17.636 55 GLY AAA CA 1
ATOM 379 C C . GLY A 1 57 ? 19.863 -47.660 -34.983 1.000 17.602 55 GLY AAA C 1
ATOM 380 O O . GLY A 1 57 ? 18.644 -47.919 -34.925 1.000 16.326 55 GLY AAA O 1
ATOM 381 N N . GLN A 1 58 ? 20.790 -48.347 -34.320 1.000 19.617 56 GLN AAA N 1
ATOM 382 C CA . GLN A 1 58 ? 20.430 -49.473 -33.416 1.000 21.564 56 GLN AAA CA 1
ATOM 383 C C . GLN A 1 58 ? 19.715 -48.972 -32.155 1.000 20.175 56 GLN AAA C 1
ATOM 384 O O . GLN A 1 58 ? 18.832 -49.717 -31.669 1.000 18.316 56 GLN AAA O 1
ATOM 390 N N . VAL A 1 59 ? 20.069 -47.778 -31.666 1.000 17.315 57 VAL AAA N 1
ATOM 391 C CA . VAL A 1 59 ? 19.373 -47.137 -30.520 1.000 19.183 57 VAL AAA CA 1
ATOM 392 C C . VAL A 1 59 ? 17.928 -46.897 -30.940 1.000 17.861 57 VAL AAA C 1
ATOM 393 O O . VAL A 1 59 ? 17.014 -47.184 -30.146 1.000 17.893 57 VAL AAA O 1
ATOM 397 N N . ALA A 1 60 ? 17.729 -46.363 -32.140 1.000 18.669 58 ALA AAA N 1
ATOM 398 C CA . ALA A 1 60 ? 16.374 -46.048 -32.648 1.000 18.641 58 ALA AAA CA 1
ATOM 399 C C . ALA A 1 60 ? 15.560 -47.346 -32.738 1.000 18.573 58 ALA AAA C 1
ATOM 400 O O . ALA A 1 60 ? 14.377 -47.339 -32.359 1.000 18.799 58 ALA AAA O 1
ATOM 402 N N . LEU A 1 61 ? 16.138 -48.424 -33.249 1.000 18.954 59 LEU AAA N 1
ATOM 403 C CA . LEU A 1 61 ? 15.389 -49.716 -33.381 1.000 20.960 59 LEU AAA CA 1
ATOM 404 C C . LEU A 1 61 ? 15.043 -50.262 -31.992 1.000 21.806 59 LEU AAA C 1
ATOM 405 O O . LEU A 1 61 ? 13.910 -50.732 -31.813 1.000 20.798 59 LEU AAA O 1
ATOM 410 N N . GLN A 1 62 ? 15.964 -50.176 -31.035 1.000 26.025 60 GLN AAA N 1
ATOM 411 C CA . GLN A 1 62 ? 15.715 -50.596 -29.632 1.000 28.200 60 GLN AAA CA 1
ATOM 412 C C . GLN A 1 62 ? 14.525 -49.795 -29.096 1.000 26.442 60 GLN AAA C 1
ATOM 413 O O . GLN A 1 62 ? 13.591 -50.417 -28.570 1.000 27.594 60 GLN AAA O 1
ATOM 419 N N . ARG A 1 63 ? 14.534 -48.468 -29.268 1.000 23.584 61 ARG AAA N 1
ATOM 420 C CA . ARG A 1 63 ? 13.442 -47.596 -28.785 1.000 21.597 61 ARG AAA CA 1
ATOM 421 C C . ARG A 1 63 ? 12.115 -47.995 -29.445 1.000 21.592 61 ARG AAA C 1
ATOM 422 O O . ARG A 1 63 ? 11.073 -47.807 -28.824 1.000 21.475 61 ARG AAA O 1
ATOM 430 N N . ALA A 1 64 ? 12.143 -48.504 -30.674 1.000 22.121 62 ALA AAA N 1
ATOM 431 C CA . ALA A 1 64 ? 10.938 -48.916 -31.432 1.000 22.292 62 ALA AAA CA 1
ATOM 432 C C . ALA A 1 64 ? 10.607 -50.407 -31.221 1.000 22.121 62 ALA AAA C 1
ATOM 433 O O . ALA A 1 64 ? 9.634 -50.860 -31.783 1.000 24.232 62 ALA AAA O 1
ATOM 435 N N . GLY A 1 65 ? 11.382 -51.145 -30.434 1.000 23.738 63 GLY AAA N 1
ATOM 436 C CA . GLY A 1 65 ? 11.137 -52.571 -30.124 1.000 23.954 63 GLY AAA CA 1
ATOM 437 C C . GLY A 1 65 ? 11.542 -53.502 -31.254 1.000 24.779 63 GLY AAA C 1
ATOM 438 O O . GLY A 1 65 ? 10.997 -54.625 -31.294 1.000 30.260 63 GLY AAA O 1
ATOM 439 N N . LEU A 1 66 ? 12.474 -53.103 -32.126 1.000 22.011 64 LEU AAA N 1
ATOM 440 C CA . LEU A 1 66 ? 12.794 -53.847 -33.369 1.000 20.858 64 LEU AAA CA 1
ATOM 441 C C . LEU A 1 66 ? 14.256 -54.250 -33.417 1.000 20.162 64 LEU AAA C 1
ATOM 442 O O . LEU A 1 66 ? 14.654 -54.785 -34.451 1.000 22.639 64 LEU AAA O 1
ATOM 447 N N . LEU A 1 67 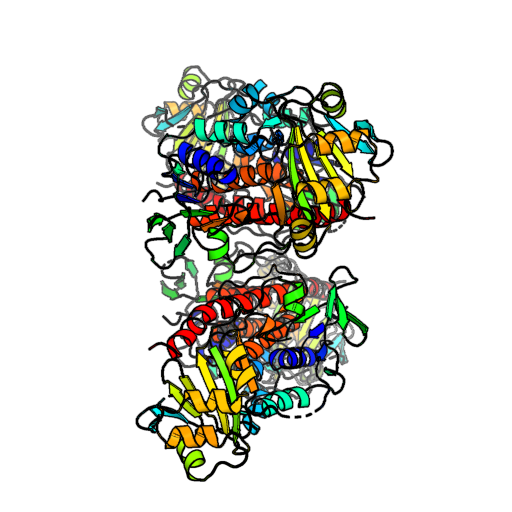? 15.036 -54.044 -32.365 1.000 21.393 65 LEU AAA N 1
ATOM 448 C CA . LEU A 1 67 ? 16.479 -54.378 -32.421 1.000 20.806 65 LEU AAA CA 1
ATOM 449 C C . LEU A 1 67 ? 16.680 -55.898 -32.649 1.000 22.203 65 LEU AAA C 1
ATOM 450 O O . LEU A 1 67 ? 17.563 -56.284 -33.487 1.000 22.266 65 LEU AAA O 1
ATOM 455 N N . GLU A 1 68 ? 15.931 -56.755 -31.943 1.000 24.556 66 GLU AAA N 1
ATOM 456 C CA . GLU A 1 68 ? 16.062 -58.238 -32.114 1.000 28.006 66 GLU AAA CA 1
ATOM 457 C C . GLU A 1 68 ? 15.602 -58.642 -33.521 1.000 25.316 66 GLU AAA C 1
ATOM 458 O O . GLU A 1 68 ? 16.318 -59.420 -34.154 1.000 21.765 66 GLU AAA O 1
ATOM 464 N N . ALA A 1 69 ? 14.484 -58.090 -34.000 1.000 24.562 67 ALA AAA N 1
ATOM 465 C CA . ALA A 1 69 ? 13.976 -58.338 -35.370 1.000 23.164 67 ALA AAA CA 1
ATOM 466 C C . ALA A 1 69 ? 15.062 -57.970 -36.395 1.000 23.071 67 ALA AAA C 1
ATOM 467 O O . ALA A 1 69 ? 15.314 -58.763 -37.325 1.000 21.844 67 ALA AAA O 1
ATOM 469 N N . PHE A 1 70 ? 15.706 -56.815 -36.213 1.000 21.198 68 PHE AAA N 1
ATOM 470 C CA . PHE A 1 70 ? 16.826 -56.350 -37.059 1.000 20.838 68 PHE AAA CA 1
ATOM 471 C C . PHE A 1 70 ? 17.967 -57.373 -36.988 1.000 21.372 68 PHE AAA C 1
ATOM 472 O O . PHE A 1 70 ? 18.508 -57.793 -38.035 1.000 20.725 68 PHE AAA O 1
ATOM 480 N N . ARG A 1 71 ? 18.347 -57.772 -35.783 1.000 22.433 69 ARG AAA N 1
ATOM 481 C CA . ARG A 1 71 ? 19.450 -58.769 -35.601 1.000 24.298 69 ARG AAA CA 1
ATOM 482 C C . ARG A 1 71 ? 19.103 -60.091 -36.304 1.000 21.916 69 ARG AAA C 1
ATOM 483 O O . ARG A 1 71 ? 19.991 -60.650 -36.931 1.000 17.774 69 ARG AAA O 1
ATOM 491 N N . ALA A 1 72 ? 17.845 -60.542 -36.258 1.000 22.032 70 ALA AAA N 1
ATOM 492 C CA . ALA A 1 72 ? 17.408 -61.788 -36.926 1.000 23.411 70 ALA AAA CA 1
ATOM 493 C C . ALA A 1 72 ? 17.583 -61.657 -38.437 1.000 23.036 70 ALA AAA C 1
ATOM 494 O O . ALA A 1 72 ? 17.961 -62.661 -39.060 1.000 24.484 70 ALA AAA O 1
ATOM 496 N N . VAL A 1 73 ? 17.328 -60.480 -39.022 1.000 23.404 71 VAL AAA N 1
ATOM 497 C CA . VAL A 1 73 ? 17.329 -60.340 -40.512 1.000 24.020 71 VAL AAA CA 1
ATOM 498 C C . VAL A 1 73 ? 18.659 -59.765 -41.023 1.000 25.830 71 VAL AAA C 1
ATOM 499 O O . VAL A 1 73 ? 18.951 -59.964 -42.208 1.000 25.482 71 VAL AAA O 1
ATOM 503 N N . ALA A 1 74 ? 19.448 -59.073 -40.208 1.000 27.712 72 ALA AAA N 1
ATOM 504 C CA . ALA A 1 74 ? 20.693 -58.410 -40.684 1.000 33.146 72 ALA AAA CA 1
ATOM 505 C C . ALA A 1 74 ? 21.675 -59.475 -41.183 1.000 37.311 72 ALA AAA C 1
ATOM 506 O O . ALA A 1 74 ? 21.591 -60.605 -40.724 1.000 37.374 72 ALA AAA O 1
ATOM 508 N N . ARG A 1 75 ? 22.590 -59.109 -42.073 1.000 45.017 73 ARG AAA N 1
ATOM 509 C CA . ARG A 1 75 ? 23.784 -59.932 -42.419 1.000 52.958 73 ARG AAA CA 1
ATOM 510 C C . ARG A 1 75 ? 24.908 -59.592 -41.427 1.000 55.954 73 ARG AAA C 1
ATOM 511 O O . ARG A 1 75 ? 25.219 -58.396 -41.295 1.000 52.554 73 ARG AAA O 1
ATOM 519 N N . HIS A 1 76 ? 25.480 -60.592 -40.744 1.000 65.273 74 HIS AAA N 1
ATOM 520 C CA . HIS A 1 76 ? 26.642 -60.428 -39.826 1.000 70.625 74 HIS AAA CA 1
ATOM 521 C C . HIS A 1 76 ? 27.874 -61.079 -40.462 1.000 76.352 74 HIS AAA C 1
ATOM 522 O O . HIS A 1 76 ? 28.800 -61.432 -39.695 1.000 75.958 74 HIS AAA O 1
ATOM 529 N N . GLU A 1 77 ? 27.905 -61.155 -41.804 1.000 87.790 75 GLU AAA N 1
ATOM 530 C CA . GLU A 1 77 ? 28.832 -62.004 -42.612 1.000 92.209 75 GLU AAA CA 1
ATOM 531 C C . GLU A 1 77 ? 30.183 -61.307 -42.869 1.000 94.565 75 GLU AAA C 1
ATOM 532 O O . GLU A 1 77 ? 30.753 -61.526 -43.957 1.000 90.827 75 GLU AAA O 1
ATOM 538 N N . GLY A 1 78 ? 30.681 -60.498 -41.924 1.000 97.785 76 GLY AAA N 1
ATOM 539 C CA . GLY A 1 78 ? 32.019 -59.873 -41.969 1.000 97.065 76 GLY AAA CA 1
ATOM 540 C C . GLY A 1 78 ? 32.326 -59.208 -43.300 1.000 90.153 76 GLY AAA C 1
ATOM 541 O O . GLY A 1 78 ? 33.462 -59.405 -43.796 1.000 94.626 76 GLY AAA O 1
ATOM 542 N N . GLN A 1 79 ? 31.365 -58.446 -43.844 1.000 86.077 77 GLN AAA N 1
ATOM 543 C CA . GLN A 1 79 ? 31.531 -57.572 -45.042 1.000 76.488 77 GLN AAA CA 1
ATOM 544 C C . GLN A 1 79 ? 32.681 -56.601 -44.786 1.000 68.396 77 GLN AAA C 1
ATOM 545 O O . GLN A 1 79 ? 32.613 -55.832 -43.815 1.000 71.098 77 GLN AAA O 1
ATOM 551 N N . GLU A 1 80 ? 33.680 -56.623 -45.663 1.000 60.687 78 GLU AAA N 1
ATOM 552 C CA . GLU A 1 80 ? 34.890 -55.769 -45.580 1.000 57.411 78 GLU AAA CA 1
ATOM 553 C C . GLU A 1 80 ? 34.768 -54.637 -46.612 1.000 47.914 78 GLU AAA C 1
ATOM 554 O O . GLU A 1 80 ? 34.097 -54.829 -47.663 1.000 41.342 78 GLU AAA O 1
ATOM 560 N N . ALA A 1 81 ? 35.342 -53.482 -46.301 1.000 36.721 79 ALA AAA N 1
ATOM 561 C CA . ALA A 1 81 ? 35.489 -52.357 -47.239 1.000 32.719 79 ALA AAA CA 1
ATOM 562 C C . ALA A 1 81 ? 36.813 -52.544 -47.980 1.000 32.850 79 ALA AAA C 1
ATOM 563 O O . ALA A 1 81 ? 37.880 -52.566 -47.321 1.000 33.615 79 ALA AAA O 1
ATOM 565 N N . ARG A 1 82 ? 36.761 -52.680 -49.306 1.000 28.530 80 ARG AAA N 1
ATOM 566 C CA . ARG A 1 82 ? 37.985 -52.810 -50.117 1.000 23.785 80 ARG AAA CA 1
ATOM 567 C C . ARG A 1 82 ? 38.304 -51.476 -50.786 1.000 25.300 80 ARG AAA C 1
ATOM 568 O O . ARG A 1 82 ? 37.363 -50.658 -51.003 1.000 24.845 80 ARG AAA O 1
ATOM 576 N N . MET A 1 83 ? 39.592 -51.255 -51.067 1.000 25.534 81 MET AAA N 1
ATOM 577 C CA . MET A 1 83 ? 40.110 -50.075 -51.788 1.000 24.576 81 MET AAA CA 1
ATOM 578 C C . MET A 1 83 ? 40.617 -50.562 -53.141 1.000 25.179 81 MET AAA C 1
ATOM 579 O O . MET A 1 83 ? 41.263 -51.634 -53.183 1.000 24.440 81 MET AAA O 1
ATOM 584 N N . GLY A 1 84 ? 40.275 -49.837 -54.206 1.000 22.794 82 GLY AAA N 1
ATOM 585 C CA . GLY A 1 84 ? 40.748 -50.074 -55.575 1.000 23.065 82 GLY AAA CA 1
ATOM 586 C C . GLY A 1 84 ? 41.622 -48.932 -56.037 1.000 23.923 82 GLY AAA C 1
ATOM 587 O O . GLY A 1 84 ? 41.209 -47.761 -55.828 1.000 24.904 82 GLY AAA O 1
ATOM 588 N N . ASP A 1 85 ? 42.804 -49.247 -56.574 1.000 23.458 83 ASP AAA N 1
ATOM 589 C CA . ASP A 1 85 ? 43.653 -48.272 -57.298 1.000 25.251 83 ASP AAA CA 1
ATOM 590 C C . ASP A 1 85 ? 43.045 -48.029 -58.678 1.000 28.040 83 ASP AAA C 1
ATOM 591 O O . ASP A 1 85 ? 42.945 -48.948 -59.495 1.000 27.256 83 ASP AAA O 1
ATOM 596 N N . PRO A 1 86 ? 42.596 -46.791 -58.980 1.000 24.882 84 PRO AAA N 1
ATOM 597 C CA . PRO A 1 86 ? 41.972 -46.489 -60.264 1.000 24.412 84 PRO AAA CA 1
ATOM 598 C C . PRO A 1 86 ? 42.823 -46.821 -61.494 1.000 24.146 84 PRO AAA C 1
ATOM 599 O O . PRO A 1 86 ? 42.258 -47.101 -62.535 1.000 25.136 84 PRO AAA O 1
ATOM 603 N N . TRP A 1 87 ? 44.141 -46.758 -61.357 1.000 26.167 85 TRP AAA N 1
ATOM 604 C CA . TRP A 1 87 ? 45.081 -46.848 -62.506 1.000 30.046 85 TRP AAA CA 1
ATOM 605 C C . TRP A 1 87 ? 45.734 -48.237 -62.585 1.000 28.403 85 TRP AAA C 1
ATOM 606 O O . TRP A 1 87 ? 45.795 -48.735 -63.697 1.000 32.050 85 TRP AAA O 1
ATOM 617 N N . SER A 1 88 ? 46.114 -48.880 -61.480 1.000 27.451 86 SER AAA N 1
ATOM 618 C CA . SER A 1 88 ? 46.603 -50.293 -61.489 1.000 30.622 86 SER AAA CA 1
ATOM 619 C C . SER A 1 88 ? 45.443 -51.303 -61.422 1.000 31.700 86 SER AAA C 1
ATOM 620 O O . SER A 1 88 ? 45.632 -52.468 -61.831 1.000 36.209 86 SER AAA O 1
ATOM 623 N N . GLY A 1 89 ? 44.287 -50.925 -60.884 1.000 28.561 87 GLY AAA N 1
ATOM 624 C CA . GLY A 1 89 ? 43.173 -51.873 -60.687 1.000 27.854 87 GLY AAA CA 1
ATOM 625 C C . GLY A 1 89 ? 43.418 -52.873 -59.562 1.000 26.681 87 GLY AAA C 1
ATOM 626 O O . GLY A 1 89 ? 42.607 -53.800 -59.413 1.000 25.253 87 GLY AAA O 1
ATOM 627 N N . GLU A 1 90 ? 44.478 -52.681 -58.777 1.000 27.555 88 GLU AAA N 1
ATOM 628 C CA . GLU A 1 90 ? 44.786 -53.495 -57.573 1.000 30.131 88 GLU AAA CA 1
ATOM 629 C C . GLU A 1 90 ? 43.762 -53.199 -56.482 1.000 29.520 88 GLU AAA C 1
ATOM 630 O O . GLU A 1 90 ? 43.435 -52.017 -56.265 1.000 26.916 88 GLU AAA O 1
ATOM 636 N N . ILE A 1 91 ? 43.337 -54.256 -55.795 1.000 26.193 89 ILE AAA N 1
ATOM 637 C CA . ILE A 1 91 ? 42.327 -54.216 -54.710 1.000 26.599 89 ILE AAA CA 1
ATOM 638 C C . ILE A 1 91 ? 42.983 -54.683 -53.405 1.000 27.269 89 ILE AAA C 1
ATOM 639 O O . ILE A 1 91 ? 43.636 -55.745 -53.420 1.000 29.996 89 ILE AAA O 1
ATOM 644 N N . THR A 1 92 ? 42.817 -53.921 -52.322 1.000 30.302 90 THR AAA N 1
ATOM 645 C CA . THR A 1 92 ? 43.331 -54.232 -50.959 1.000 32.077 90 THR AAA CA 1
ATOM 646 C C . THR A 1 92 ? 42.198 -54.087 -49.948 1.000 34.893 90 THR AAA C 1
ATOM 647 O O . THR A 1 92 ? 41.127 -53.651 -50.355 1.000 39.148 90 THR AAA O 1
ATOM 651 N N . THR A 1 93 ? 42.428 -54.438 -48.680 1.000 43.077 91 THR AAA N 1
ATOM 652 C CA . THR A 1 93 ? 41.393 -54.452 -47.609 1.000 48.569 91 THR AAA CA 1
ATOM 653 C C . THR A 1 93 ? 41.817 -53.515 -46.480 1.000 54.342 91 THR AAA C 1
ATOM 654 O O . THR A 1 93 ? 42.959 -53.631 -46.049 1.000 59.358 91 THR AAA O 1
ATOM 658 N N . GLY A 1 94 ? 40.928 -52.624 -46.020 1.000 59.398 92 GLY AAA N 1
ATOM 659 C CA . GLY A 1 94 ? 41.202 -51.699 -44.903 1.000 63.486 92 GLY AAA CA 1
ATOM 660 C C . GLY A 1 94 ? 40.150 -50.611 -44.771 1.000 67.250 92 GLY AAA C 1
ATOM 661 O O . GLY A 1 94 ? 39.809 -50.012 -45.812 1.000 72.439 92 GLY AAA O 1
ATOM 662 N N . LYS A 1 104 ? 29.383 -54.838 -37.414 1.000 67.496 102 LYS AAA N 1
ATOM 663 C CA . LYS A 1 104 ? 28.742 -53.943 -38.422 1.000 70.963 102 LYS AAA CA 1
ATOM 664 C C . LYS A 1 104 ? 27.556 -54.683 -39.047 1.000 61.375 102 LYS AAA C 1
ATOM 665 O O . LYS A 1 104 ? 27.642 -55.174 -40.170 1.000 57.861 102 LYS AAA O 1
ATOM 671 N N . PRO A 1 105 ? 26.392 -54.765 -38.358 1.000 49.987 103 PRO AAA N 1
ATOM 672 C CA . PRO A 1 105 ? 25.216 -55.433 -38.917 1.000 44.933 103 PRO AAA CA 1
ATOM 673 C C . PRO A 1 105 ? 24.629 -54.638 -40.093 1.000 38.649 103 PRO AAA C 1
ATOM 674 O O . PRO A 1 105 ? 24.321 -53.486 -39.899 1.000 37.488 103 PRO AAA O 1
ATOM 678 N N . GLU A 1 106 ? 24.524 -55.259 -41.269 1.000 34.850 104 GLU AAA N 1
ATOM 679 C CA . GLU A 1 106 ? 24.129 -54.608 -42.551 1.000 33.501 104 GLU AAA CA 1
ATOM 680 C C . GLU A 1 106 ? 22.729 -55.060 -42.971 1.000 29.968 104 GLU AAA C 1
ATOM 681 O O . GLU A 1 106 ? 22.366 -56.202 -42.681 1.000 27.774 104 GLU AAA O 1
ATOM 687 N N . ILE A 1 107 ? 22.002 -54.201 -43.679 1.000 26.776 105 ILE AAA N 1
ATOM 688 C CA . ILE A 1 107 ? 20.626 -54.477 -44.185 1.000 27.790 105 ILE AAA CA 1
ATOM 689 C C . ILE A 1 107 ? 20.469 -53.676 -45.469 1.000 26.686 105 ILE AAA C 1
ATOM 690 O O . ILE A 1 107 ? 20.978 -52.533 -45.523 1.000 27.005 105 ILE AAA O 1
ATOM 695 N N . ASP A 1 108 ? 19.836 -54.247 -46.482 1.000 28.820 106 ASP AAA N 1
ATOM 696 C CA . ASP A 1 108 ? 19.490 -53.485 -47.713 1.000 33.360 106 ASP AAA CA 1
ATOM 697 C C . ASP A 1 108 ? 18.446 -52.434 -47.329 1.000 32.007 106 ASP AAA C 1
ATOM 698 O O . ASP A 1 108 ? 17.614 -52.709 -46.460 1.000 32.350 106 ASP AAA O 1
ATOM 703 N N . ARG A 1 109 ? 18.491 -51.269 -47.968 1.000 35.384 107 ARG AAA N 1
ATOM 704 C CA . ARG A 1 109 ? 17.628 -50.096 -47.658 1.000 34.552 107 ARG AAA CA 1
ATOM 705 C C . ARG A 1 109 ? 16.162 -50.513 -47.697 1.000 31.490 107 ARG AAA C 1
ATOM 706 O O . ARG A 1 109 ? 15.410 -50.067 -46.825 1.000 28.170 107 ARG AAA O 1
ATOM 714 N N . GLY A 1 110 ? 15.762 -51.281 -48.711 1.000 30.626 108 GLY AAA N 1
ATOM 715 C CA . GLY A 1 110 ? 14.355 -51.674 -48.913 1.000 27.087 108 GLY AAA CA 1
ATOM 716 C C . GLY A 1 110 ? 13.915 -52.617 -47.817 1.000 23.906 108 GLY AAA C 1
ATOM 717 O O . GLY A 1 110 ? 12.745 -52.503 -47.425 1.000 21.240 108 GLY AAA O 1
ATOM 718 N N . ASP A 1 111 ? 14.824 -53.468 -47.340 1.000 22.812 109 ASP AAA N 1
ATOM 719 C CA . ASP A 1 111 ? 14.558 -54.424 -46.241 1.000 25.362 109 ASP AAA CA 1
ATOM 720 C C . ASP A 1 111 ? 14.413 -53.686 -44.902 1.000 27.160 109 ASP AAA C 1
ATOM 721 O O . ASP A 1 111 ? 13.571 -54.129 -44.079 1.000 25.054 109 ASP AAA O 1
ATOM 726 N N . LEU A 1 112 ? 15.187 -52.611 -44.683 1.000 25.774 110 LEU AAA N 1
ATOM 727 C CA . LEU A 1 112 ? 15.028 -51.732 -43.496 1.000 25.051 110 LEU AAA CA 1
ATOM 728 C C . LEU A 1 112 ? 13.640 -51.096 -43.537 1.000 23.621 110 LEU AAA C 1
ATOM 729 O O . LEU A 1 112 ? 12.948 -51.149 -42.520 1.000 24.317 110 LEU AAA O 1
ATOM 734 N N . ARG A 1 113 ? 13.257 -50.488 -44.656 1.000 23.492 111 ARG AAA N 1
ATOM 735 C CA . ARG A 1 113 ? 11.929 -49.854 -44.787 1.000 25.949 111 ARG AAA CA 1
ATOM 736 C C . ARG A 1 113 ? 10.855 -50.923 -44.590 1.000 23.037 111 ARG AAA C 1
ATOM 737 O O . ARG A 1 113 ? 9.880 -50.640 -43.899 1.000 20.353 111 ARG AAA O 1
ATOM 745 N N . GLN A 1 114 ? 11.031 -52.106 -45.176 1.000 22.460 112 GLN AAA N 1
ATOM 746 C CA . GLN A 1 114 ? 10.052 -53.224 -45.048 1.000 23.592 112 GLN AAA CA 1
ATOM 747 C C . GLN A 1 114 ? 9.902 -53.618 -43.566 1.000 20.618 112 GLN AAA C 1
ATOM 748 O O . GLN A 1 114 ? 8.781 -53.837 -43.117 1.000 23.418 112 GLN AAA O 1
ATOM 754 N N . LEU A 1 115 ? 10.991 -53.677 -42.820 1.000 20.824 113 LEU AAA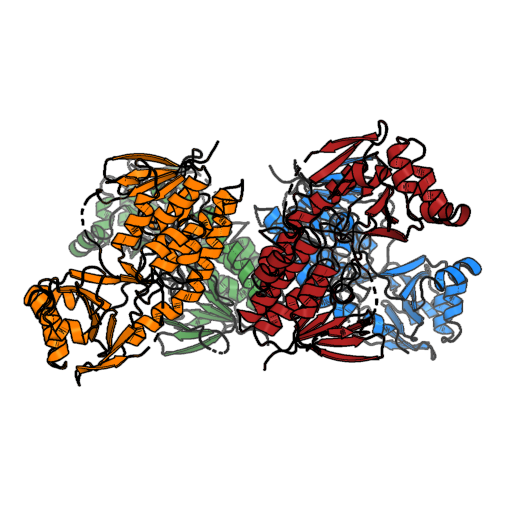 N 1
ATOM 755 C CA . LEU A 1 115 ? 10.976 -54.064 -41.387 1.000 20.694 113 LEU AAA CA 1
ATOM 756 C C . LEU A 1 115 ? 10.072 -53.138 -40.581 1.000 19.963 113 LEU AAA C 1
ATOM 757 O O . LEU A 1 115 ? 9.278 -53.619 -39.772 1.000 20.917 113 LEU AAA O 1
ATOM 762 N N . LEU A 1 116 ? 10.201 -51.829 -40.801 1.000 21.032 114 LEU AAA N 1
ATOM 763 C CA . LEU A 1 116 ? 9.380 -50.788 -40.148 1.000 19.396 114 LEU AAA CA 1
ATOM 764 C C . LEU A 1 116 ? 7.933 -50.872 -40.645 1.000 18.463 114 LEU AAA C 1
ATOM 765 O O . LEU A 1 116 ? 7.039 -50.817 -39.817 1.000 16.072 114 LEU AAA O 1
ATOM 770 N N . LEU A 1 117 ? 7.711 -50.953 -41.957 1.000 18.611 115 LEU AAA N 1
ATOM 771 C CA . LEU A 1 117 ? 6.348 -51.060 -42.532 1.000 20.213 115 LEU AAA CA 1
ATOM 772 C C . LEU A 1 117 ? 5.655 -52.292 -41.928 1.000 20.193 115 LEU AAA C 1
ATOM 773 O O . LEU A 1 117 ? 4.490 -52.178 -41.555 1.000 21.074 115 LEU AAA O 1
ATOM 778 N N . ASP A 1 118 ? 6.356 -53.428 -41.860 1.000 21.448 116 ASP AAA N 1
ATOM 779 C CA . ASP A 1 118 ? 5.822 -54.736 -41.398 1.000 21.539 116 ASP AAA CA 1
ATOM 780 C C . ASP A 1 118 ? 5.431 -54.662 -39.919 1.000 22.538 116 ASP AAA C 1
ATOM 781 O O . ASP A 1 118 ? 4.600 -55.449 -39.485 1.000 22.873 116 ASP AAA O 1
ATOM 786 N N . ALA A 1 119 ? 6.004 -53.732 -39.167 1.000 27.340 117 ALA AAA N 1
ATOM 787 C CA . ALA A 1 119 ? 5.768 -53.573 -37.709 1.000 26.867 117 ALA AAA CA 1
ATOM 788 C C . ALA A 1 119 ? 4.600 -52.613 -37.470 1.000 24.816 117 ALA AAA C 1
ATOM 789 O O . ALA A 1 119 ? 4.188 -52.513 -36.329 1.000 24.868 117 ALA AAA O 1
ATOM 791 N N . LEU A 1 120 ? 4.084 -51.941 -38.507 1.000 23.955 118 LEU AAA N 1
ATOM 792 C CA . LEU A 1 120 ? 3.058 -50.875 -38.361 1.000 24.888 118 LEU AAA CA 1
ATOM 793 C C . LEU A 1 120 ? 1.678 -51.404 -38.713 1.000 26.976 118 LEU AAA C 1
ATOM 794 O O . LEU A 1 120 ? 1.558 -52.223 -39.617 1.000 30.580 118 LEU AAA O 1
ATOM 799 N N . PRO A 1 121 ? 0.605 -50.875 -38.077 1.000 27.758 119 PRO AAA N 1
ATOM 800 C CA . PRO A 1 121 ? -0.768 -51.089 -38.543 1.000 30.285 119 PRO AAA CA 1
ATOM 801 C C . PRO A 1 121 ? -0.921 -50.748 -40.040 1.000 32.939 119 PRO AAA C 1
ATOM 802 O O . PRO A 1 121 ? -0.209 -49.882 -40.511 1.000 31.923 119 PRO AAA O 1
ATOM 806 N N . ALA A 1 122 ? -1.844 -51.427 -40.732 1.000 35.487 120 ALA AAA N 1
ATOM 807 C CA . ALA A 1 122 ? -2.105 -51.352 -42.196 1.000 39.471 120 ALA AAA CA 1
ATOM 808 C C . ALA A 1 122 ? -2.450 -49.919 -42.650 1.000 39.347 120 ALA AAA C 1
ATOM 809 O O . ALA A 1 122 ? -2.092 -49.532 -43.775 1.000 41.774 120 ALA AAA O 1
ATOM 811 N N . ASP A 1 123 ? -3.174 -49.186 -41.812 1.000 31.407 121 ASP AAA N 1
ATOM 812 C CA . ASP A 1 123 ? -3.774 -47.879 -42.158 1.000 36.315 121 ASP AAA CA 1
ATOM 813 C C . ASP A 1 123 ? -2.787 -46.729 -41.895 1.000 29.226 121 ASP AAA C 1
ATOM 814 O O . ASP A 1 123 ? -3.147 -45.582 -42.215 1.000 28.720 121 ASP AAA O 1
ATOM 819 N N . THR A 1 124 ? -1.617 -46.988 -41.304 1.000 25.193 122 THR AAA N 1
ATOM 820 C CA . THR A 1 124 ? -0.693 -45.940 -40.788 1.000 25.098 122 THR AAA CA 1
ATOM 821 C C . THR A 1 124 ? -0.268 -45.018 -41.934 1.000 23.045 122 THR AAA C 1
ATOM 822 O O . THR A 1 124 ? -0.370 -43.783 -41.795 1.000 20.333 122 THR AAA O 1
ATOM 826 N N . VAL A 1 125 ? 0.206 -45.614 -43.018 1.000 22.738 123 VAL AAA N 1
ATOM 827 C CA . VAL A 1 125 ? 0.800 -44.867 -44.159 1.000 23.872 123 VAL AAA CA 1
ATOM 828 C C . VAL A 1 125 ? -0.304 -44.554 -45.173 1.000 22.643 123 VAL AAA C 1
ATOM 829 O O . VAL A 1 125 ? -0.945 -45.482 -45.629 1.000 20.828 123 VAL AAA O 1
ATOM 833 N N . GLN A 1 126 ? -0.459 -43.278 -45.496 1.000 21.085 124 GLN AAA N 1
ATOM 834 C CA . GLN A 1 126 ? -1.333 -42.750 -46.571 1.000 23.334 124 GLN AAA CA 1
ATOM 835 C C . GLN A 1 126 ? -0.447 -42.496 -47.794 1.000 20.296 124 GLN AAA C 1
ATOM 836 O O . GLN A 1 126 ? 0.217 -41.426 -47.863 1.000 20.653 124 GLN AAA O 1
ATOM 842 N N . TRP A 1 127 ? -0.421 -43.471 -48.691 1.000 20.918 125 TRP AAA N 1
ATOM 843 C CA . TRP A 1 127 ? 0.334 -43.457 -49.969 1.000 22.347 125 TRP AAA CA 1
ATOM 844 C C . TRP A 1 127 ? -0.321 -42.479 -50.951 1.000 23.190 125 TRP AAA C 1
ATOM 845 O O . TRP A 1 127 ? -1.523 -42.160 -50.774 1.000 24.521 125 TRP AAA O 1
ATOM 856 N N . GLY A 1 128 ? 0.448 -41.994 -51.924 1.000 20.533 126 GLY AAA N 1
ATOM 857 C CA . GLY A 1 128 ? -0.004 -40.999 -52.911 1.000 22.148 126 GLY AAA CA 1
ATOM 858 C C . GLY A 1 128 ? -0.461 -39.691 -52.281 1.000 21.647 126 GLY AAA C 1
ATOM 859 O O . GLY A 1 128 ? -1.238 -38.940 -52.922 1.000 23.307 126 GLY AAA O 1
ATOM 860 N N . HIS A 1 129 ? 0.027 -39.384 -51.083 1.000 21.854 127 HIS AAA N 1
ATOM 861 C CA . HIS A 1 129 ? -0.198 -38.087 -50.401 1.000 19.401 127 HIS AAA CA 1
ATOM 862 C C . HIS A 1 129 ? 1.110 -37.300 -50.425 1.000 22.525 127 HIS AAA C 1
ATOM 863 O O . HIS A 1 129 ? 1.902 -37.414 -49.483 1.000 22.728 127 HIS AAA O 1
ATOM 870 N N . SER A 1 130 ? 1.308 -36.526 -51.487 1.000 22.493 128 SER AAA N 1
ATOM 871 C CA . SER A 1 130 ? 2.456 -35.621 -51.679 1.000 25.451 128 SER AAA CA 1
ATOM 872 C C . SER A 1 130 ? 2.104 -34.247 -51.093 1.000 23.478 128 SER AAA C 1
ATOM 873 O O . SER A 1 130 ? 1.233 -33.584 -51.664 1.000 20.199 128 SER AAA O 1
ATOM 876 N N . LEU A 1 131 ? 2.721 -33.857 -49.969 1.000 21.252 129 LEU AAA N 1
ATOM 877 C CA . LEU A 1 131 ? 2.392 -32.573 -49.303 1.000 22.285 129 LEU AAA CA 1
ATOM 878 C C . LEU A 1 131 ? 2.767 -31.413 -50.238 1.000 23.452 129 LEU AAA C 1
ATOM 879 O O . LEU A 1 131 ? 3.902 -31.448 -50.816 1.000 23.756 129 LEU AAA O 1
ATOM 884 N N . THR A 1 132 ? 1.853 -30.452 -50.438 1.000 20.173 130 THR AAA N 1
ATOM 885 C CA . THR A 1 132 ? 2.111 -29.242 -51.263 1.000 21.387 130 THR AAA CA 1
ATOM 886 C C . THR A 1 132 ? 2.096 -27.985 -50.401 1.000 21.329 130 THR AAA C 1
ATOM 887 O O . THR A 1 132 ? 2.755 -27.022 -50.800 1.000 24.315 130 THR AAA O 1
ATOM 891 N N . ALA A 1 133 ? 1.417 -27.973 -49.258 1.000 21.599 131 ALA AAA N 1
ATOM 892 C CA . ALA A 1 133 ? 1.412 -26.798 -48.360 1.000 21.793 131 ALA AAA CA 1
ATOM 893 C C . ALA A 1 133 ? 1.184 -27.193 -46.902 1.000 22.684 131 ALA AAA C 1
ATOM 894 O O . ALA A 1 133 ? 0.362 -28.087 -46.628 1.000 20.534 131 ALA AAA O 1
ATOM 896 N N . LEU A 1 134 ? 1.937 -26.559 -46.006 1.000 24.548 132 LEU AAA N 1
ATOM 897 C CA . LEU A 1 134 ? 1.654 -26.514 -44.561 1.000 25.017 132 LEU AAA CA 1
ATOM 898 C C . LEU A 1 134 ? 1.231 -25.077 -44.219 1.000 28.422 132 LEU AAA C 1
ATOM 899 O O . LEU A 1 134 ? 1.989 -24.154 -44.519 1.000 27.598 132 LEU AAA O 1
ATOM 904 N N . VAL A 1 135 ? 0.041 -24.912 -43.638 1.000 34.073 133 VAL AAA N 1
ATOM 905 C CA . VAL A 1 135 ? -0.575 -23.606 -43.262 1.000 36.226 133 VAL AAA CA 1
ATOM 906 C C . VAL A 1 135 ? -0.832 -23.668 -41.752 1.000 46.637 133 VAL AAA C 1
ATOM 907 O O . VAL A 1 135 ? -1.607 -24.534 -41.305 1.000 57.287 133 VAL AAA O 1
ATOM 911 N N . SER A 1 136 ? -0.162 -22.833 -40.963 1.000 50.885 134 SER AAA N 1
ATOM 912 C CA . SER A 1 136 ? -0.242 -22.892 -39.480 1.000 49.143 134 SER AAA CA 1
ATOM 913 C C . SER A 1 136 ? -1.179 -21.814 -38.933 1.000 57.215 134 SER AAA C 1
ATOM 914 O O . SER A 1 136 ? -1.570 -20.928 -39.703 1.000 61.857 134 SER AAA O 1
ATOM 917 N N . ALA A 1 137 ? -1.534 -21.948 -37.640 1.000 65.791 135 ALA AAA N 1
ATOM 918 C CA . ALA A 1 137 ? -2.758 -21.435 -36.954 1.000 66.252 135 ALA AAA CA 1
ATOM 919 C C . ALA A 1 137 ? -3.486 -20.365 -37.792 1.000 75.315 135 ALA AAA C 1
ATOM 920 O O . ALA A 1 137 ? -4.597 -20.672 -38.302 1.000 66.350 135 ALA AAA O 1
ATOM 922 N N . ASN A 1 140 ? -6.782 -23.893 -34.345 1.000 71.879 138 ASN AAA N 1
ATOM 923 C CA . ASN A 1 140 ? -7.104 -25.329 -34.574 1.000 77.871 138 ASN AAA CA 1
ATOM 924 C C . ASN A 1 140 ? -5.880 -26.146 -35.020 1.000 72.834 138 ASN AAA C 1
ATOM 925 O O . ASN A 1 140 ? -6.097 -27.295 -35.451 1.000 77.535 138 ASN AAA O 1
ATOM 930 N N . GLY A 1 141 ? -4.658 -25.601 -34.947 1.000 68.659 139 GLY AAA N 1
ATOM 931 C CA . GLY A 1 141 ? -3.409 -26.348 -35.205 1.000 62.330 139 GLY AAA CA 1
ATOM 932 C C . GLY A 1 141 ? -2.796 -26.020 -36.561 1.000 54.221 139 GLY AAA C 1
ATOM 933 O O . GLY A 1 141 ? -2.460 -24.848 -36.764 1.000 58.715 139 GLY AAA O 1
ATOM 934 N N . HIS A 1 142 ? -2.592 -27.029 -37.421 1.000 39.490 140 HIS AAA N 1
ATOM 935 C CA . HIS A 1 142 ? -1.822 -26.920 -38.692 1.000 33.153 140 HIS AAA CA 1
ATOM 936 C C . HIS A 1 142 ? -2.588 -27.576 -39.845 1.000 30.340 140 HIS AAA C 1
ATOM 937 O O . HIS A 1 142 ? -2.923 -28.767 -39.749 1.000 28.708 140 HIS AAA O 1
ATOM 944 N N . GLY A 1 143 ? -2.773 -26.846 -40.943 1.000 29.303 141 GLY AAA N 1
ATOM 945 C CA . GLY A 1 143 ? -3.393 -27.372 -42.169 1.000 28.470 141 GLY AAA CA 1
ATOM 946 C C . GLY A 1 143 ? -2.367 -27.976 -43.113 1.000 27.855 141 GLY AAA C 1
ATOM 947 O O . GLY A 1 143 ? -1.310 -27.348 -43.332 1.000 26.905 141 GLY AAA O 1
ATOM 948 N N . LEU A 1 144 ? -2.680 -29.160 -43.637 1.000 28.979 142 LEU AAA N 1
ATOM 949 C CA . LEU A 1 144 ? -1.901 -29.875 -44.676 1.000 28.023 142 LEU AAA CA 1
ATOM 950 C C . LEU A 1 144 ? -2.735 -29.976 -45.961 1.000 25.759 142 LEU AAA C 1
ATOM 951 O O . LEU A 1 144 ? -3.888 -30.416 -45.887 1.000 23.477 142 LEU AAA O 1
ATOM 956 N N . ARG A 1 145 ? -2.157 -29.608 -47.092 1.000 25.217 143 ARG AAA N 1
ATOM 957 C CA . ARG A 1 145 ? -2.760 -29.819 -48.423 1.000 27.511 143 ARG AAA CA 1
ATOM 958 C C . ARG A 1 145 ? -1.842 -30.750 -49.211 1.000 25.765 143 ARG AAA C 1
ATOM 959 O O . ARG A 1 145 ? -0.620 -30.564 -49.144 1.000 25.681 143 ARG AAA O 1
ATOM 967 N N . PHE A 1 146 ? -2.432 -31.700 -49.934 1.000 23.772 144 PHE AAA N 1
ATOM 968 C CA . PHE A 1 146 ? -1.749 -32.720 -50.760 1.000 23.141 144 PHE AAA CA 1
ATOM 969 C C . PHE A 1 146 ? -2.038 -32.464 -52.244 1.000 23.657 144 PHE AAA C 1
ATOM 970 O O . PHE A 1 146 ? -3.071 -31.862 -52.564 1.000 21.764 144 PHE AAA O 1
ATOM 978 N N . ALA A 1 147 ? -1.132 -32.910 -53.125 1.000 24.925 145 ALA AAA N 1
ATOM 979 C CA . ALA A 1 147 ? -1.224 -32.746 -54.598 1.000 25.133 145 ALA AAA CA 1
ATOM 980 C C . ALA A 1 147 ? -2.539 -33.370 -55.118 1.000 25.898 145 ALA AAA C 1
ATOM 981 O O . ALA A 1 147 ? -3.037 -32.929 -56.173 1.000 26.726 145 ALA AAA O 1
ATOM 983 N N . ASN A 1 148 ? -3.092 -34.346 -54.395 1.000 24.803 146 ASN AAA N 1
ATOM 984 C CA . ASN A 1 148 ? -4.334 -35.063 -54.776 1.000 24.081 146 ASN AAA CA 1
ATOM 985 C C . ASN A 1 148 ? -5.574 -34.304 -54.265 1.000 25.345 146 ASN AAA C 1
ATOM 986 O O . ASN A 1 148 ? -6.695 -34.864 -54.350 1.000 26.720 146 ASN AAA O 1
ATOM 991 N N . GLY A 1 149 ? -5.388 -33.105 -53.706 1.000 27.256 147 GLY AAA N 1
ATOM 992 C CA . GLY A 1 149 ? -6.464 -32.215 -53.235 1.000 27.561 147 GLY AAA CA 1
ATOM 993 C C . GLY A 1 149 ? -6.891 -32.516 -51.809 1.000 31.160 147 GLY AAA C 1
ATOM 994 O O . GLY A 1 149 ? -7.642 -31.696 -51.221 1.000 30.702 147 GLY AAA O 1
ATOM 995 N N . VAL A 1 150 ? -6.459 -33.648 -51.239 1.000 33.223 148 VAL AAA N 1
ATOM 996 C CA . VAL A 1 150 ? -6.838 -34.007 -49.847 1.000 31.820 148 VAL AAA CA 1
ATOM 997 C C . VAL A 1 150 ? -6.358 -32.884 -48.934 1.000 34.332 148 VAL AAA C 1
ATOM 998 O O . VAL A 1 150 ? -5.274 -32.275 -49.227 1.000 26.988 148 VAL AAA O 1
ATOM 1002 N N . GLN A 1 151 ? -7.154 -32.610 -47.896 1.000 31.674 149 GLN AAA N 1
ATOM 1003 C CA . GLN A 1 151 ? -6.822 -31.655 -46.821 1.000 33.732 149 GLN AAA CA 1
ATOM 1004 C C . GLN A 1 151 ? -6.930 -32.350 -45.475 1.000 34.687 149 GLN AAA C 1
ATOM 1005 O O . GLN A 1 151 ? -7.862 -33.152 -45.300 1.000 34.910 149 GLN AAA O 1
ATOM 1011 N N . ARG A 1 152 ? -6.007 -32.040 -44.565 1.000 31.936 150 ARG AAA N 1
ATOM 1012 C CA . ARG A 1 152 ? -5.997 -32.617 -43.200 1.000 29.252 150 ARG AAA CA 1
ATOM 1013 C C . ARG A 1 152 ? -5.608 -31.497 -42.249 1.000 28.286 150 ARG AAA C 1
ATOM 1014 O O . ARG A 1 152 ? -5.036 -30.502 -42.701 1.000 26.363 150 ARG AAA O 1
ATOM 1022 N N . GLU A 1 153 ? -5.925 -31.690 -40.979 1.000 29.684 151 GLU AAA N 1
ATOM 1023 C CA . GLU A 1 153 ? -5.530 -30.777 -39.893 1.000 30.984 151 GLU AAA CA 1
ATOM 1024 C C . GLU A 1 153 ? -4.835 -31.617 -38.817 1.000 29.148 151 GLU AAA C 1
ATOM 1025 O O . GLU A 1 153 ? -5.339 -32.710 -38.490 1.000 28.689 151 GLU AAA O 1
ATOM 1031 N N . ALA A 1 154 ? -3.668 -31.162 -38.352 1.000 26.969 152 ALA AAA N 1
ATOM 1032 C CA . ALA A 1 154 ? -2.853 -31.890 -37.352 1.000 26.356 152 ALA AAA CA 1
ATOM 1033 C C . ALA A 1 154 ? -2.505 -30.952 -36.194 1.000 24.502 152 ALA AAA C 1
ATOM 1034 O O . ALA A 1 154 ? -2.355 -29.746 -36.456 1.000 27.640 152 ALA AAA O 1
ATOM 1036 N N . ASP A 1 155 ? -2.315 -31.494 -34.998 1.000 23.239 153 ASP AAA N 1
ATOM 1037 C CA . ASP A 1 155 ? -1.790 -30.707 -33.851 1.000 24.513 153 ASP AAA CA 1
ATOM 1038 C C . ASP A 1 155 ? -0.260 -30.725 -33.900 1.000 23.414 153 ASP AAA C 1
ATOM 1039 O O . ASP A 1 155 ? 0.367 -29.677 -33.571 1.000 22.887 153 ASP AAA O 1
ATOM 1044 N N . ILE A 1 156 ? 0.323 -31.839 -34.343 1.000 21.832 154 ILE AAA N 1
ATOM 1045 C CA . ILE A 1 156 ? 1.802 -32.026 -34.387 1.000 23.690 154 ILE AAA CA 1
ATOM 1046 C C . ILE A 1 156 ? 2.171 -32.438 -35.811 1.000 23.468 154 ILE AAA C 1
ATOM 1047 O O . ILE A 1 156 ? 1.501 -33.349 -36.338 1.000 24.779 154 ILE AAA O 1
ATOM 1052 N N . VAL A 1 157 ? 3.174 -31.787 -36.412 1.000 23.101 155 VAL AAA N 1
ATOM 1053 C CA . VAL A 1 157 ? 3.671 -32.126 -37.774 1.000 20.171 155 VAL AAA CA 1
ATOM 1054 C C . VAL A 1 157 ? 5.167 -32.392 -37.674 1.000 19.230 155 VAL AAA C 1
ATOM 1055 O O . VAL A 1 157 ? 5.932 -31.483 -37.251 1.000 18.623 155 VAL AAA O 1
ATOM 1059 N N . ILE A 1 158 ? 5.549 -33.619 -38.011 1.000 19.008 156 ILE AAA N 1
ATOM 1060 C CA . ILE A 1 158 ? 6.966 -34.064 -38.087 1.000 17.263 156 ILE AAA CA 1
ATOM 1061 C C . ILE A 1 158 ? 7.311 -34.110 -39.574 1.000 16.828 156 ILE AAA C 1
ATOM 1062 O O . ILE A 1 158 ? 6.777 -34.974 -40.264 1.000 15.871 156 ILE AAA O 1
ATOM 1067 N N . GLY A 1 159 ? 8.194 -33.208 -40.012 1.000 16.457 157 GLY AAA N 1
ATOM 1068 C CA . GLY A 1 159 ? 8.767 -33.231 -41.372 1.000 17.710 157 GLY AAA CA 1
ATOM 1069 C C . GLY A 1 159 ? 9.866 -34.265 -41.507 1.000 15.959 157 GLY AAA C 1
ATOM 1070 O O . GLY A 1 159 ? 10.954 -34.024 -41.032 1.000 17.631 157 GLY AAA O 1
ATOM 1071 N N . ALA A 1 160 ? 9.563 -35.391 -42.129 1.000 16.046 158 ALA AAA N 1
ATOM 1072 C CA . ALA A 1 160 ? 10.501 -36.505 -42.375 1.000 15.866 158 ALA AAA CA 1
ATOM 1073 C C . ALA A 1 160 ? 10.529 -36.733 -43.881 1.000 16.000 158 ALA AAA C 1
ATOM 1074 O O . ALA A 1 160 ? 10.575 -37.904 -44.303 1.000 16.408 158 ALA AAA O 1
ATOM 1076 N N . ASP A 1 161 ? 10.483 -35.635 -44.642 1.000 16.167 159 ASP AAA N 1
ATOM 1077 C CA . ASP A 1 161 ? 10.152 -35.663 -46.088 1.000 16.016 159 ASP AAA CA 1
ATOM 1078 C C . ASP A 1 161 ? 11.403 -35.385 -46.927 1.000 15.479 159 ASP AAA C 1
ATOM 1079 O O . ASP A 1 161 ? 11.269 -35.046 -48.096 1.000 17.214 159 ASP AAA O 1
ATOM 1084 N N . GLY A 1 162 ? 12.580 -35.577 -46.350 1.000 15.467 160 GLY AAA N 1
ATOM 1085 C CA . GLY A 1 162 ? 13.832 -35.832 -47.086 1.000 14.448 160 GLY AAA CA 1
ATOM 1086 C C . GLY A 1 162 ? 14.526 -34.598 -47.572 1.000 13.783 160 GLY AAA C 1
ATOM 1087 O O . GLY A 1 162 ? 14.262 -33.489 -47.044 1.000 15.616 160 GLY AAA O 1
ATOM 1088 N N . ALA A 1 163 ? 15.369 -34.780 -48.576 1.000 16.071 161 ALA AAA N 1
ATOM 1089 C CA . ALA A 1 163 ? 16.340 -33.782 -49.099 1.000 17.194 161 ALA AAA CA 1
ATOM 1090 C C . ALA A 1 163 ? 15.592 -32.520 -49.539 1.000 17.639 161 ALA AAA C 1
ATOM 1091 O O . ALA A 1 163 ? 16.138 -31.422 -49.333 1.000 17.090 161 ALA AAA O 1
ATOM 1093 N N . TRP A 1 164 ? 14.389 -32.664 -50.095 1.000 18.602 162 TRP AAA N 1
ATOM 1094 C CA . TRP A 1 164 ? 13.610 -31.545 -50.700 1.000 20.801 162 TRP AAA CA 1
ATOM 1095 C C . TRP A 1 164 ? 12.295 -31.378 -49.942 1.000 21.189 162 TRP AAA C 1
ATOM 1096 O O . TRP A 1 164 ? 11.255 -31.099 -50.554 1.000 20.898 162 TRP AAA O 1
ATOM 1107 N N . SER A 1 165 ? 12.389 -31.538 -48.627 1.000 20.245 163 SER AAA N 1
ATOM 1108 C CA . SER A 1 165 ? 11.285 -31.407 -47.649 1.000 19.083 163 SER AAA CA 1
ATOM 1109 C C . SER A 1 165 ? 10.393 -30.200 -47.992 1.000 18.654 163 SER AAA C 1
ATOM 1110 O O . SER A 1 165 ? 10.879 -29.046 -48.006 1.000 18.608 163 SER AAA O 1
ATOM 1113 N N . LYS A 1 166 ? 9.119 -30.465 -48.210 1.000 19.395 164 LYS AAA N 1
ATOM 1114 C CA . LYS A 1 166 ? 8.051 -29.442 -48.270 1.000 22.352 164 LYS AAA CA 1
ATOM 1115 C C . LYS A 1 166 ? 7.841 -28.835 -46.875 1.000 18.958 164 LYS AAA C 1
ATOM 1116 O O . LYS A 1 166 ? 7.603 -27.626 -46.778 1.000 19.589 164 LYS AAA O 1
ATOM 1122 N N . VAL A 1 167 ? 7.928 -29.614 -45.811 1.000 18.738 165 VAL AAA N 1
ATOM 1123 C CA . VAL A 1 167 ? 7.791 -29.042 -44.438 1.000 18.329 165 VAL AAA CA 1
ATOM 1124 C C . VAL A 1 167 ? 8.926 -28.047 -44.192 1.000 17.502 165 VAL AAA C 1
ATOM 1125 O O . VAL A 1 167 ? 8.652 -26.951 -43.634 1.000 17.466 165 VAL AAA O 1
ATOM 1129 N N . ARG A 1 168 ? 10.159 -28.355 -44.611 1.000 19.373 166 ARG AAA N 1
ATOM 1130 C CA . ARG A 1 168 ? 11.294 -27.398 -44.453 1.000 17.685 166 ARG AAA CA 1
ATOM 1131 C C . ARG A 1 168 ? 10.956 -26.095 -45.210 1.000 18.905 166 ARG AAA C 1
ATOM 1132 O O . ARG A 1 168 ? 11.225 -24.994 -44.651 1.000 15.171 166 ARG AAA O 1
ATOM 1140 N N . ALA A 1 169 ? 10.404 -26.203 -46.432 1.000 19.868 167 ALA AAA N 1
ATOM 1141 C CA . ALA A 1 169 ? 10.006 -25.048 -47.269 1.000 19.879 167 ALA AAA CA 1
ATOM 1142 C C . ALA A 1 169 ? 8.972 -24.183 -46.543 1.000 19.559 167 ALA AAA C 1
ATOM 1143 O O . ALA A 1 169 ? 8.986 -22.950 -46.759 1.000 22.663 167 ALA AAA O 1
ATOM 1145 N N . ALA A 1 170 ? 8.111 -24.745 -45.693 1.000 19.210 168 ALA AAA N 1
ATOM 1146 C CA . ALA A 1 170 ? 7.174 -23.939 -44.869 1.000 19.024 168 ALA AAA CA 1
ATOM 1147 C C . ALA A 1 170 ? 7.935 -23.142 -43.788 1.000 19.163 168 ALA AAA C 1
ATOM 1148 O O . ALA A 1 170 ? 7.489 -22.053 -43.415 1.000 18.030 168 ALA AAA O 1
ATOM 1150 N N . LEU A 1 171 ? 9.046 -23.660 -43.271 1.000 20.626 169 LEU AAA N 1
ATOM 1151 C CA . LEU A 1 171 ? 9.767 -23.076 -42.098 1.000 20.448 169 LEU AAA CA 1
ATOM 1152 C C . LEU A 1 171 ? 10.946 -22.211 -42.548 1.000 19.940 169 LEU AAA C 1
ATOM 1153 O O . LEU A 1 171 ? 11.534 -21.544 -41.676 1.000 22.682 169 LEU AAA O 1
ATOM 1158 N N . SER A 1 172 ? 11.357 -22.311 -43.807 1.000 18.538 170 SER AAA N 1
ATOM 1159 C CA . SER A 1 172 ? 12.614 -21.701 -44.292 1.000 18.749 170 SER AAA CA 1
ATOM 1160 C C . SER A 1 172 ? 12.547 -21.539 -45.806 1.000 20.012 170 SER AAA C 1
ATOM 1161 O O . SER A 1 172 ? 12.022 -22.435 -46.481 1.000 23.140 170 SER AAA O 1
ATOM 1164 N N . THR A 1 173 ? 13.146 -20.476 -46.318 1.000 18.990 171 THR AAA N 1
ATOM 1165 C CA . THR A 1 173 ? 13.365 -20.271 -47.767 1.000 20.500 171 THR AAA CA 1
ATOM 1166 C C . THR A 1 173 ? 14.740 -20.828 -48.160 1.000 24.416 171 THR AAA C 1
ATOM 1167 O O . THR A 1 173 ? 15.061 -20.781 -49.356 1.000 24.426 171 THR AAA O 1
ATOM 1171 N N . CYS A 1 174 ? 15.524 -21.328 -47.195 1.000 28.149 172 CYS AAA N 1
ATOM 1172 C CA . CYS A 1 174 ? 16.919 -21.805 -47.418 1.000 36.657 172 CYS AAA CA 1
ATOM 1173 C C . CYS A 1 174 ? 16.851 -23.183 -48.111 1.000 34.587 172 CYS AAA C 1
ATOM 1174 O O . CYS A 1 174 ? 16.013 -24.048 -47.734 1.000 34.810 172 CYS AAA O 1
ATOM 1177 N N . GLN A 1 175 ? 17.584 -23.333 -49.209 1.000 33.795 173 GLN AAA N 1
ATOM 1178 C CA . GLN A 1 175 ? 17.582 -24.529 -50.089 1.000 32.730 173 GLN AAA CA 1
ATOM 1179 C C . GLN A 1 175 ? 18.875 -25.313 -49.860 1.000 27.793 173 GLN AAA C 1
ATOM 1180 O O . GLN A 1 175 ? 19.899 -24.731 -49.517 1.000 25.646 173 GLN AAA O 1
ATOM 1186 N N . PRO A 1 176 ? 18.900 -26.646 -50.069 1.000 25.513 174 PRO AAA N 1
ATOM 1187 C CA . PRO A 1 176 ? 20.172 -27.347 -50.226 1.000 24.854 174 PRO AAA CA 1
ATOM 1188 C C . PRO A 1 176 ? 20.988 -26.754 -51.388 1.000 22.965 174 PRO AAA C 1
ATOM 1189 O O . PRO A 1 176 ? 20.431 -26.342 -52.392 1.000 21.181 174 PRO AAA O 1
ATOM 1193 N N . LEU A 1 177 ? 22.301 -26.789 -51.239 1.000 24.569 175 LEU AAA N 1
ATOM 1194 C CA . LEU A 1 177 ? 23.295 -26.291 -52.207 1.000 22.156 175 LEU AAA CA 1
ATOM 1195 C C . LEU A 1 177 ? 24.017 -27.452 -52.847 1.000 21.546 175 LEU AAA C 1
ATOM 1196 O O . LEU A 1 177 ? 24.307 -28.442 -52.195 1.000 18.038 175 LEU AAA O 1
ATOM 1201 N N . PRO A 1 178 ? 24.332 -27.346 -54.150 1.000 21.458 176 PRO AAA N 1
ATOM 1202 C CA . PRO A 1 178 ? 25.108 -28.377 -54.822 1.000 20.082 176 PRO AAA CA 1
ATOM 1203 C C . PRO A 1 178 ? 26.543 -28.463 -54.260 1.000 17.440 176 PRO AAA C 1
ATOM 1204 O O . PRO A 1 178 ? 27.099 -27.458 -53.967 1.000 16.432 176 PRO AAA O 1
ATOM 1208 N N . THR A 1 179 ? 27.083 -29.671 -54.090 1.000 15.904 177 THR AAA N 1
ATOM 1209 C CA . THR A 1 179 ? 28.455 -29.918 -53.585 1.000 15.386 177 THR AAA CA 1
ATOM 1210 C C . THR A 1 179 ? 29.470 -29.780 -54.723 1.000 16.429 177 THR AAA C 1
ATOM 1211 O O . THR A 1 179 ? 30.676 -29.725 -54.428 1.000 16.360 177 THR AAA O 1
ATOM 1215 N N . GLY A 1 180 ? 29.006 -29.786 -55.977 1.000 15.913 178 GLY AAA N 1
ATOM 1216 C CA . GLY A 1 180 ? 29.870 -29.888 -57.168 1.000 16.076 178 GLY AAA CA 1
ATOM 1217 C C . GLY A 1 180 ? 30.146 -31.327 -57.547 1.000 17.023 178 GLY AAA C 1
ATOM 1218 O O . GLY A 1 180 ? 30.963 -31.534 -58.467 1.000 17.554 178 GLY AAA O 1
ATOM 1219 N N . ILE A 1 181 ? 29.545 -32.294 -56.842 1.000 17.574 179 ILE AAA N 1
ATOM 1220 C CA . ILE A 1 181 ? 29.689 -33.739 -57.154 1.000 16.986 179 ILE AAA CA 1
ATOM 1221 C C . ILE A 1 181 ? 28.304 -34.268 -57.512 1.000 16.926 179 ILE AAA C 1
ATOM 1222 O O . ILE A 1 181 ? 27.307 -33.853 -56.857 1.000 15.054 179 ILE AAA O 1
ATOM 1227 N N . THR A 1 182 ? 28.250 -35.145 -58.522 1.000 16.673 180 THR AAA N 1
ATOM 1228 C CA . THR A 1 182 ? 27.038 -35.904 -58.930 1.000 17.148 180 THR AAA CA 1
ATOM 1229 C C . THR A 1 182 ? 27.394 -37.390 -58.935 1.000 16.221 180 THR AAA C 1
ATOM 1230 O O . THR A 1 182 ? 28.466 -37.737 -59.465 1.000 17.643 180 THR AAA O 1
ATOM 1234 N N . PHE A 1 183 ? 26.560 -38.208 -58.319 1.000 15.612 181 PHE AAA N 1
ATOM 1235 C CA . PHE A 1 183 ? 26.656 -39.685 -58.356 1.000 17.033 181 PHE AAA CA 1
ATOM 1236 C C . PHE A 1 183 ? 25.777 -40.171 -59.503 1.000 17.789 181 PHE AAA C 1
ATOM 1237 O O . PHE A 1 183 ? 24.630 -39.752 -59.616 1.000 19.318 181 PHE AAA O 1
ATOM 1245 N N . PHE A 1 184 ? 26.321 -41.036 -60.343 1.000 19.213 182 PHE AAA N 1
ATOM 1246 C CA . PHE A 1 184 ? 25.548 -41.784 -61.364 1.000 18.166 182 PHE AAA CA 1
ATOM 1247 C C . PHE A 1 184 ? 25.413 -43.212 -60.855 1.000 18.291 182 PHE AAA C 1
ATOM 1248 O O . PHE A 1 184 ? 26.429 -43.923 -60.686 1.000 16.470 182 PHE AAA O 1
ATOM 1256 N N . GLU A 1 185 ? 24.175 -43.568 -60.546 1.000 19.078 183 GLU AAA N 1
ATOM 1257 C CA . GLU A 1 185 ? 23.827 -44.836 -59.886 1.000 21.048 183 GLU AAA CA 1
ATOM 1258 C C . GLU A 1 185 ? 23.459 -45.885 -60.937 1.000 20.723 183 GLU AAA C 1
ATOM 1259 O O . GLU A 1 185 ? 22.474 -45.671 -61.650 1.000 18.906 183 GLU AAA O 1
ATOM 1265 N N . GLY A 1 186 ? 24.209 -46.972 -60.980 1.000 19.699 184 GLY AAA N 1
ATOM 1266 C CA . GLY A 1 186 ? 23.942 -48.141 -61.824 1.000 23.293 184 GLY AAA CA 1
ATOM 1267 C C . GLY A 1 186 ? 23.826 -49.417 -61.005 1.000 25.067 184 GLY AAA C 1
ATOM 1268 O O . GLY A 1 186 ? 24.239 -49.427 -59.827 1.000 22.993 184 GLY AAA O 1
ATOM 1269 N N . TRP A 1 187 ? 23.279 -50.467 -61.611 1.000 24.919 185 TRP AAA N 1
ATOM 1270 C CA . TRP A 1 187 ? 23.095 -51.803 -61.015 1.000 23.720 185 TRP AAA CA 1
ATOM 1271 C C . TRP A 1 187 ? 23.661 -52.854 -61.963 1.000 24.736 185 TRP AAA C 1
ATOM 1272 O O . TRP A 1 187 ? 23.484 -52.719 -63.176 1.000 22.954 185 TRP AAA O 1
ATOM 1283 N N . ILE A 1 188 ? 24.325 -53.862 -61.399 1.000 23.071 186 ILE AAA N 1
ATOM 1284 C CA . ILE A 1 188 ? 24.703 -55.131 -62.090 1.000 24.229 186 ILE AAA CA 1
ATOM 1285 C C . ILE A 1 188 ? 23.891 -56.231 -61.415 1.000 25.812 186 ILE AAA C 1
ATOM 1286 O O . ILE A 1 188 ? 24.202 -56.573 -60.273 1.000 27.364 186 ILE AAA O 1
ATOM 1291 N N . ALA A 1 189 ? 22.822 -56.678 -62.068 1.000 28.570 187 ALA AAA N 1
ATOM 1292 C CA . ALA A 1 189 ? 21.844 -57.661 -61.543 1.000 33.888 187 ALA AAA CA 1
ATOM 1293 C C . ALA A 1 189 ? 22.475 -59.054 -61.473 1.000 34.319 187 ALA AAA C 1
ATOM 1294 O O . ALA A 1 189 ? 22.161 -59.769 -60.508 1.000 45.148 187 ALA AAA O 1
ATOM 1296 N N . GLN A 1 190 ? 23.308 -59.440 -62.437 1.000 34.043 188 GLN AAA N 1
ATOM 1297 C CA . GLN A 1 190 ? 24.019 -60.739 -62.369 1.000 40.595 188 GLN AAA CA 1
ATOM 1298 C C . GLN A 1 190 ? 25.471 -60.518 -62.750 1.000 37.846 188 GLN AAA C 1
ATOM 1299 O O . GLN A 1 190 ? 25.857 -60.635 -63.907 1.000 36.092 188 GLN AAA O 1
ATOM 1305 N N . PRO A 1 191 ? 26.304 -60.158 -61.755 1.000 32.917 189 PRO AAA N 1
ATOM 1306 C CA . PRO A 1 191 ? 27.711 -59.913 -62.014 1.000 30.891 189 PRO AAA CA 1
ATOM 1307 C C . PRO A 1 191 ? 28.399 -61.211 -62.463 1.000 33.630 189 PRO AAA C 1
ATOM 1308 O O . PRO A 1 191 ? 28.218 -62.221 -61.827 1.000 34.060 189 PRO AAA O 1
ATOM 1312 N N . ALA A 1 192 ? 29.182 -61.136 -63.534 1.000 31.003 190 ALA AAA N 1
ATOM 1313 C CA . ALA A 1 192 ? 30.179 -62.156 -63.919 1.000 30.465 190 ALA AAA CA 1
ATOM 1314 C C . ALA A 1 192 ? 31.011 -62.550 -62.692 1.000 27.919 190 ALA AAA C 1
ATOM 1315 O O . ALA A 1 192 ? 31.114 -61.759 -61.764 1.000 28.215 190 ALA AAA O 1
ATOM 1317 N N . ALA A 1 193 ? 31.631 -63.732 -62.720 1.000 28.362 191 ALA AAA N 1
A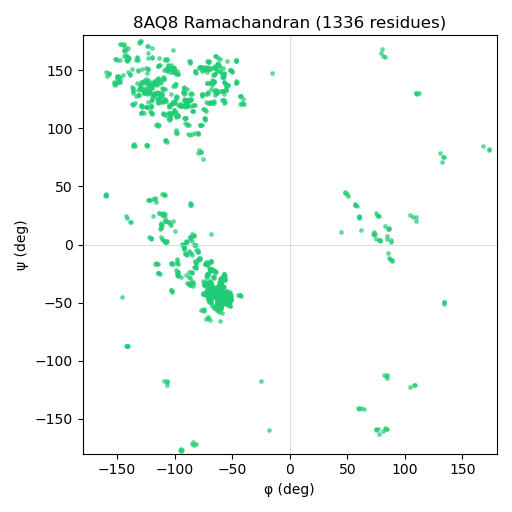TOM 1318 C CA . ALA A 1 193 ? 32.446 -64.286 -61.617 1.000 26.163 191 ALA AAA CA 1
ATOM 1319 C C . ALA A 1 193 ? 33.578 -63.320 -61.282 1.000 27.700 191 ALA AAA C 1
ATOM 1320 O O . ALA A 1 193 ? 33.827 -63.075 -60.094 1.000 30.805 191 ALA AAA O 1
ATOM 1322 N N . ASP A 1 194 ? 34.273 -62.801 -62.289 1.000 25.454 192 ASP AAA N 1
ATOM 1323 C CA . ASP A 1 194 ? 35.472 -61.962 -62.065 1.000 27.061 192 ASP AAA CA 1
ATOM 1324 C C . ASP A 1 194 ? 35.106 -60.689 -61.277 1.000 24.779 192 ASP AAA C 1
ATOM 1325 O O . ASP A 1 194 ? 35.815 -60.397 -60.302 1.000 21.991 192 ASP AAA O 1
ATOM 1330 N N . ILE A 1 195 ? 34.059 -59.953 -61.668 1.000 25.166 193 ILE AAA N 1
ATOM 1331 C CA . ILE A 1 195 ? 33.723 -58.652 -61.009 1.000 27.744 193 ILE AAA CA 1
ATOM 1332 C C . ILE A 1 195 ? 33.094 -58.945 -59.642 1.000 23.583 193 ILE AAA C 1
ATOM 1333 O O . ILE A 1 195 ? 33.412 -58.227 -58.705 1.000 24.952 193 ILE AAA O 1
ATOM 1338 N N . ALA A 1 196 ? 32.336 -60.023 -59.503 1.000 21.245 194 ALA AAA N 1
ATOM 1339 C CA . ALA A 1 196 ? 31.776 -60.441 -58.203 1.000 21.624 194 ALA AAA CA 1
ATOM 1340 C C . ALA A 1 196 ? 32.921 -60.727 -57.216 1.000 22.003 194 ALA AAA C 1
ATOM 1341 O O . ALA A 1 196 ? 32.822 -60.323 -56.062 1.000 21.014 194 ALA AAA O 1
ATOM 1343 N N . ALA A 1 197 ? 33.994 -61.368 -57.666 1.000 22.839 195 ALA AAA N 1
ATOM 1344 C CA . ALA A 1 197 ? 35.151 -61.752 -56.823 1.000 23.142 195 ALA AAA CA 1
ATOM 1345 C C . ALA A 1 197 ? 35.953 -60.503 -56.456 1.000 25.111 195 ALA AAA C 1
ATOM 1346 O O . ALA A 1 197 ? 36.492 -60.438 -55.309 1.000 24.793 195 ALA AAA O 1
ATOM 1348 N N . MET A 1 198 ? 36.024 -59.528 -57.365 1.000 26.466 196 MET AAA N 1
ATOM 1349 C CA . MET A 1 198 ? 36.817 -58.285 -57.158 1.000 26.742 196 MET AAA CA 1
ATOM 1350 C C . MET A 1 198 ? 36.144 -57.416 -56.099 1.000 23.923 196 MET AAA C 1
ATOM 1351 O O . MET A 1 198 ? 36.888 -56.817 -55.263 1.000 22.751 196 MET AAA O 1
ATOM 1356 N N . VAL A 1 199 ? 34.806 -57.337 -56.134 1.000 22.217 197 VAL AAA N 1
ATOM 1357 C CA . VAL A 1 199 ? 34.033 -56.495 -55.182 1.000 22.224 197 VAL AAA CA 1
ATOM 1358 C C . VAL A 1 199 ? 34.005 -57.203 -53.831 1.000 21.708 197 VAL AAA C 1
ATOM 1359 O O . VAL A 1 199 ? 34.184 -56.525 -52.797 1.000 18.977 197 VAL AAA O 1
ATOM 1363 N N . GLY A 1 200 ? 33.802 -58.528 -53.860 1.000 20.786 198 GLY AAA N 1
ATOM 1364 C CA . GLY A 1 200 ? 33.538 -59.348 -52.672 1.000 20.835 198 GLY AAA CA 1
ATOM 1365 C C . GLY A 1 200 ? 32.114 -59.155 -52.165 1.000 21.556 198 GLY AAA C 1
ATOM 1366 O O . GLY A 1 200 ? 31.250 -58.682 -52.951 1.000 22.659 198 GLY AAA O 1
ATOM 1367 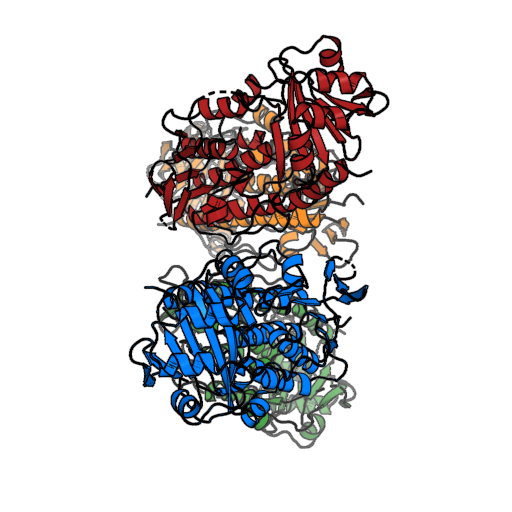N N . GLN A 1 201 ? 31.883 -59.505 -50.895 1.000 23.188 199 GLN AAA N 1
ATOM 1368 C CA . GLN A 1 201 ? 30.562 -59.502 -50.220 1.000 23.258 199 GLN AAA CA 1
ATOM 1369 C C . GLN A 1 201 ? 30.215 -58.091 -49.749 1.000 23.229 199 GLN AAA C 1
ATOM 1370 O O . GLN A 1 201 ? 29.028 -57.822 -49.493 1.000 24.304 199 GLN AAA O 1
ATOM 1376 N N . GLY A 1 202 ? 31.211 -57.217 -49.637 1.000 21.048 200 GLY AAA N 1
ATOM 1377 C CA . GLY A 1 202 ? 31.020 -55.872 -49.087 1.000 21.394 200 GLY AAA CA 1
ATOM 1378 C C . GLY A 1 202 ? 31.066 -54.781 -50.137 1.000 20.561 200 GLY AAA C 1
ATOM 1379 O O . GLY A 1 202 ? 30.217 -54.765 -51.045 1.000 22.062 200 GLY AAA O 1
ATOM 1380 N N . SER A 1 203 ? 32.005 -53.870 -49.949 1.000 21.940 201 SER AAA N 1
ATOM 1381 C CA . SER A 1 203 ? 32.167 -52.581 -50.668 1.000 24.657 201 SER AAA CA 1
ATOM 1382 C C . SER A 1 203 ? 33.552 -52.496 -51.296 1.000 24.992 201 SER AAA C 1
ATOM 1383 O O . SER A 1 203 ? 34.517 -53.068 -50.722 1.000 26.076 201 SER AAA O 1
ATOM 1386 N N . LEU A 1 204 ? 33.634 -51.820 -52.433 1.000 23.289 202 LEU AAA N 1
ATOM 1387 C CA . LEU A 1 204 ? 34.902 -51.483 -53.117 1.000 24.009 202 LEU AAA CA 1
ATOM 1388 C C . LEU A 1 204 ? 34.868 -49.975 -53.398 1.000 23.306 202 LEU AAA C 1
ATOM 1389 O O . LEU A 1 204 ? 33.958 -49.524 -54.131 1.000 26.322 202 LEU AAA O 1
ATOM 1394 N N . PHE A 1 205 ? 35.805 -49.227 -52.828 1.000 24.296 203 PHE AAA N 1
ATOM 1395 C CA . PHE A 1 205 ? 35.907 -47.758 -53.012 1.000 26.350 203 PHE AAA CA 1
ATOM 1396 C C . PHE A 1 205 ? 37.165 -47.454 -53.828 1.000 24.014 203 PHE AAA C 1
ATOM 1397 O O . PHE A 1 205 ? 38.252 -47.940 -53.453 1.000 19.514 203 PHE AAA O 1
ATOM 1405 N N . CYS A 1 206 ? 37.015 -46.656 -54.883 1.000 21.602 204 CYS AAA N 1
ATOM 1406 C CA . CYS A 1 206 ? 38.099 -46.241 -55.812 1.000 21.651 204 CYS AAA CA 1
ATOM 1407 C C . CYS A 1 206 ? 38.077 -44.711 -55.962 1.000 21.949 204 CYS AAA C 1
ATOM 1408 O O . CYS A 1 206 ? 37.108 -44.174 -56.550 1.000 21.269 204 CYS AAA O 1
ATOM 1411 N N . PHE A 1 207 ? 39.110 -44.039 -55.466 1.000 20.553 205 PHE AAA N 1
ATOM 1412 C CA . PHE A 1 207 ? 39.243 -42.562 -55.480 1.000 20.756 205 PHE AAA CA 1
ATOM 1413 C C . PHE A 1 207 ? 40.261 -42.174 -56.557 1.000 21.574 205 PHE AAA C 1
ATOM 1414 O O . PHE A 1 207 ? 41.450 -42.401 -56.357 1.000 18.441 205 PHE AAA O 1
ATOM 1422 N N . GLY A 1 208 ? 39.793 -41.620 -57.680 1.000 22.740 206 GLY AAA N 1
ATOM 1423 C CA . GLY A 1 208 ? 40.646 -41.207 -58.813 1.000 23.021 206 GLY AAA CA 1
ATOM 1424 C C . GLY A 1 208 ? 40.719 -39.687 -58.972 1.000 21.981 206 GLY AAA C 1
ATOM 1425 O O . GLY A 1 208 ? 40.986 -39.234 -60.094 1.000 21.656 206 GLY AAA O 1
ATOM 1426 N N . GLY A 1 209 ? 40.508 -38.934 -57.899 1.000 21.227 207 GLY AAA N 1
ATOM 1427 C CA . GLY A 1 209 ? 40.387 -37.461 -57.944 1.000 22.273 207 GLY AAA CA 1
ATOM 1428 C C . GLY A 1 209 ? 38.974 -36.987 -58.278 1.000 22.810 207 GLY AAA C 1
ATOM 1429 O O . GLY A 1 209 ? 38.048 -37.225 -57.484 1.000 20.455 207 GLY AAA O 1
ATOM 1430 N N . GLU A 1 210 ? 38.807 -36.387 -59.461 1.000 23.411 208 GLU AAA N 1
ATOM 1431 C CA . GLU A 1 210 ? 37.521 -35.828 -59.939 1.000 24.802 208 GLU AAA CA 1
ATOM 1432 C C . GLU A 1 210 ? 36.617 -36.930 -60.477 1.000 24.049 208 GLU AAA C 1
ATOM 1433 O O . GLU A 1 210 ? 35.444 -36.615 -60.760 1.000 23.930 208 GLU AAA O 1
ATOM 1439 N N . GLU A 1 211 ? 37.128 -38.157 -60.571 1.000 21.967 209 GLU AAA N 1
ATOM 1440 C CA . GLU A 1 211 ? 36.308 -39.368 -60.834 1.000 20.638 209 GLU AAA CA 1
ATOM 1441 C C . GLU A 1 211 ? 36.515 -40.323 -59.663 1.000 19.868 209 GLU AAA C 1
ATOM 1442 O O . GLU A 1 211 ? 37.665 -40.484 -59.241 1.000 20.295 209 GLU AAA O 1
ATOM 1448 N N . ALA A 1 212 ? 35.440 -40.938 -59.173 1.000 18.782 210 ALA AAA N 1
ATOM 1449 C CA . ALA A 1 212 ? 35.511 -41.992 -58.157 1.000 18.190 210 ALA AAA CA 1
ATOM 1450 C C . ALA A 1 212 ? 34.475 -43.069 -58.462 1.000 19.375 210 ALA AAA C 1
ATOM 1451 O O . ALA A 1 212 ? 33.503 -42.805 -59.196 1.000 20.339 210 ALA AAA O 1
ATOM 1453 N N . LEU A 1 213 ? 34.694 -44.262 -57.918 1.000 21.220 211 LEU AAA N 1
ATOM 1454 C CA . LEU A 1 213 ? 33.813 -45.432 -58.157 1.000 19.452 211 LEU AAA CA 1
ATOM 1455 C C . LEU A 1 213 ? 33.560 -46.141 -56.824 1.000 18.290 211 LEU AAA C 1
ATOM 1456 O O . LEU A 1 213 ? 34.513 -46.545 -56.169 1.000 20.726 211 LEU AAA O 1
ATOM 1461 N N . PHE A 1 214 ? 32.294 -46.243 -56.444 1.000 18.415 212 PHE AAA N 1
ATOM 1462 C CA . PHE A 1 214 ? 31.838 -46.867 -55.186 1.000 18.699 212 PHE AAA CA 1
ATOM 1463 C C . PHE A 1 214 ? 30.908 -48.014 -55.552 1.000 20.174 212 PHE AAA C 1
ATOM 1464 O O . PHE A 1 214 ? 29.898 -47.776 -56.211 1.000 21.485 212 PHE AAA O 1
ATOM 1472 N N . VAL A 1 215 ? 31.272 -49.225 -55.164 1.000 19.152 213 VAL AAA N 1
ATOM 1473 C CA . VAL A 1 215 ? 30.504 -50.445 -55.516 1.000 19.197 213 VAL AAA CA 1
ATOM 1474 C C . VAL A 1 215 ? 30.188 -51.171 -54.222 1.000 20.783 213 VAL AAA C 1
ATOM 1475 O O . VAL A 1 215 ? 31.072 -51.287 -53.367 1.000 21.676 213 VAL AAA O 1
ATOM 1479 N N A GLN A 1 216 ? 28.940 -51.615 -54.060 0.300 20.893 214 GLN AAA N 1
ATOM 1480 N N B GLN A 1 216 ? 28.938 -51.614 -54.064 0.700 23.253 214 GLN AAA N 1
ATOM 1481 C CA A GLN A 1 216 ? 28.521 -52.422 -52.888 0.300 20.698 214 GLN AAA CA 1
ATOM 1482 C CA B GLN A 1 216 ? 28.517 -52.423 -52.898 0.700 23.985 214 GLN AAA CA 1
ATOM 1483 C C A GLN A 1 216 ? 27.689 -53.600 -53.392 0.300 21.124 214 GLN AAA C 1
ATOM 1484 C C B GLN A 1 216 ? 27.689 -53.601 -53.397 0.700 22.910 214 GLN AAA C 1
ATOM 1485 O O A GLN A 1 216 ? 26.825 -53.393 -54.265 0.300 20.276 214 GLN AAA O 1
ATOM 1486 O O B GLN A 1 216 ? 26.821 -53.397 -54.265 0.700 20.382 214 GLN AAA O 1
ATOM 1497 N N . ARG A 1 217 ? 27.951 -54.797 -52.862 1.000 21.677 215 ARG AAA N 1
ATOM 1498 C CA . ARG A 1 217 ? 27.083 -55.976 -53.092 1.000 21.761 215 ARG AAA CA 1
ATOM 1499 C C . ARG A 1 217 ? 25.951 -55.949 -52.062 1.000 21.912 215 ARG AAA C 1
ATOM 1500 O O . ARG A 1 217 ? 26.227 -55.778 -50.867 1.000 23.638 215 ARG AAA O 1
ATOM 1508 N N . ASN A 1 218 ? 24.709 -56.101 -52.508 1.000 23.334 216 ASN AAA N 1
ATOM 1509 C CA . ASN A 1 218 ? 23.551 -56.139 -51.586 1.000 25.366 216 ASN AAA CA 1
ATOM 1510 C C . ASN A 1 218 ? 23.222 -57.601 -51.254 1.000 28.891 216 ASN AAA C 1
ATOM 1511 O O . ASN A 1 218 ? 23.953 -58.506 -51.716 1.000 30.096 216 ASN AAA O 1
ATOM 1516 N N . SER A 1 219 ? 22.170 -57.822 -50.465 1.000 31.447 217 SER AAA N 1
ATOM 1517 C CA . SER A 1 219 ? 21.795 -59.156 -49.914 1.000 33.966 217 SER AAA CA 1
ATOM 1518 C C . SER A 1 219 ? 21.309 -60.110 -51.024 1.000 31.337 217 SER AAA C 1
ATOM 1519 O O . SER A 1 219 ? 21.231 -61.294 -50.758 1.000 35.710 217 SER AAA O 1
ATOM 1522 N N . ARG A 1 220 ? 20.981 -59.622 -52.220 1.000 33.360 218 ARG AAA N 1
ATOM 1523 C CA . ARG A 1 220 ? 20.477 -60.458 -53.345 1.000 33.548 218 ARG AAA CA 1
ATOM 1524 C C . ARG A 1 220 ? 21.574 -60.650 -54.395 1.000 30.817 218 ARG AAA C 1
ATOM 1525 O O . ARG A 1 220 ? 21.240 -60.974 -55.534 1.000 35.476 218 ARG AAA O 1
ATOM 1533 N N . ASP A 1 221 ? 22.836 -60.431 -54.020 1.000 29.763 219 ASP AAA N 1
ATOM 1534 C CA . ASP A 1 221 ? 24.043 -60.576 -54.875 1.000 29.457 219 ASP AAA CA 1
ATOM 1535 C C . ASP A 1 221 ? 23.951 -59.700 -56.127 1.000 28.070 219 ASP AAA C 1
ATOM 1536 O O . ASP A 1 221 ? 24.528 -60.061 -57.137 1.000 31.494 219 ASP AAA O 1
ATOM 1541 N N . ARG A 1 222 ? 23.325 -58.538 -56.025 1.000 27.470 220 ARG AAA N 1
ATOM 1542 C CA . ARG A 1 222 ? 23.374 -57.490 -57.068 1.000 28.800 220 ARG AAA CA 1
ATOM 1543 C C . ARG A 1 222 ? 24.415 -56.452 -56.629 1.000 24.062 220 ARG AAA C 1
ATOM 1544 O O . ARG A 1 222 ? 24.625 -56.277 -55.421 1.000 21.981 220 ARG AAA O 1
ATOM 1552 N N . LEU A 1 223 ? 25.093 -55.825 -57.577 1.000 23.246 221 LEU AAA N 1
ATOM 1553 C CA . LEU A 1 223 ? 26.110 -54.771 -57.297 1.000 23.629 221 LEU AAA CA 1
ATOM 1554 C C . LEU A 1 223 ? 25.480 -53.397 -57.537 1.000 22.315 221 LEU AAA C 1
ATOM 1555 O O . LEU A 1 223 ? 24.973 -53.173 -58.618 1.000 22.255 221 LEU AAA O 1
ATOM 1560 N N . CYS A 1 224 ? 25.470 -52.536 -56.528 1.000 22.591 222 CYS AAA N 1
ATOM 1561 C CA . CYS A 1 224 ? 25.108 -51.101 -56.655 1.000 22.332 222 CYS AAA CA 1
ATOM 1562 C C . CYS A 1 224 ? 26.374 -50.317 -57.010 1.000 20.143 222 CYS AAA C 1
ATOM 1563 O O . CYS A 1 224 ? 27.380 -50.445 -56.293 1.000 16.406 222 CYS AAA O 1
ATOM 1566 N N . VAL A 1 225 ? 26.342 -49.590 -58.125 1.000 20.527 223 VAL AAA N 1
ATOM 1567 C CA . VAL A 1 225 ? 27.514 -48.826 -58.614 1.000 20.777 223 VAL AAA CA 1
ATOM 1568 C C . VAL A 1 225 ? 27.189 -47.341 -58.538 1.000 22.366 223 VAL AAA C 1
ATOM 1569 O O . VAL A 1 225 ? 26.153 -46.922 -59.074 1.000 22.621 223 VAL AAA O 1
ATOM 1573 N N . TYR A 1 226 ? 28.041 -46.576 -57.864 1.000 23.599 224 TYR AAA N 1
ATOM 1574 C CA . TYR A 1 226 ? 28.031 -45.096 -57.928 1.000 20.844 224 TYR AAA CA 1
ATOM 1575 C C . TYR A 1 226 ? 29.265 -44.651 -58.689 1.000 19.807 224 TYR AAA C 1
ATOM 1576 O O . TYR A 1 226 ? 30.391 -44.823 -58.190 1.000 19.355 224 TYR AAA O 1
ATOM 1585 N N . ALA A 1 227 ? 29.052 -44.094 -59.880 1.000 20.616 225 ALA AAA N 1
ATOM 1586 C CA . ALA A 1 227 ? 30.097 -43.350 -60.621 1.000 19.548 225 ALA AAA CA 1
ATOM 1587 C C . ALA A 1 227 ? 30.000 -41.884 -60.182 1.000 19.496 225 ALA AAA C 1
ATOM 1588 O O . ALA A 1 227 ? 28.986 -41.209 -60.517 1.000 21.050 225 ALA AAA O 1
ATOM 1590 N N . ALA A 1 228 ? 30.923 -41.452 -59.322 1.000 19.877 226 ALA AAA N 1
ATOM 1591 C CA . ALA A 1 228 ? 30.928 -40.114 -58.694 1.000 19.286 226 ALA AAA CA 1
ATOM 1592 C C . ALA A 1 228 ? 31.824 -39.197 -59.531 1.000 19.662 226 ALA AAA C 1
ATOM 1593 O O . ALA A 1 228 ? 33.000 -39.510 -59.677 1.000 20.509 226 ALA AAA O 1
ATOM 1595 N N . LEU A 1 229 ? 31.249 -38.109 -60.059 1.000 17.970 227 LEU AAA N 1
ATOM 1596 C CA . LEU A 1 229 ? 31.948 -37.125 -60.914 1.000 18.988 227 LEU AAA CA 1
ATOM 1597 C C . LEU A 1 229 ? 31.908 -35.749 -60.259 1.000 18.856 227 LEU AAA C 1
ATOM 1598 O O . LEU A 1 229 ? 30.800 -35.290 -59.876 1.000 19.128 227 LEU AAA O 1
ATOM 1603 N N . LYS A 1 230 ? 33.084 -35.149 -60.076 1.000 19.063 228 LYS AAA N 1
ATOM 1604 C CA . LYS A 1 230 ? 33.234 -33.712 -59.742 1.000 19.811 228 LYS AAA CA 1
ATOM 1605 C C . LYS A 1 230 ? 33.146 -32.943 -61.061 1.000 20.327 228 LYS AAA C 1
ATOM 1606 O O . LYS A 1 230 ? 34.151 -32.848 -61.792 1.000 19.085 228 LYS AAA O 1
ATOM 1612 N N . ARG A 1 231 ? 31.955 -32.448 -61.371 1.000 21.121 229 ARG AAA N 1
ATOM 1613 C CA . ARG A 1 231 ? 31.638 -31.682 -62.600 1.000 20.608 229 ARG AAA CA 1
ATOM 1614 C C . ARG A 1 231 ? 30.519 -30.721 -62.241 1.000 20.983 229 ARG AAA C 1
ATOM 1615 O O . ARG A 1 231 ? 29.637 -31.102 -61.419 1.000 20.952 229 ARG AAA O 1
ATOM 1623 N N . SER A 1 232 ? 30.538 -29.525 -62.802 1.000 22.135 230 SER AAA N 1
ATOM 1624 C CA . SER A 1 232 ? 29.441 -28.542 -62.625 1.000 24.734 230 SER AAA CA 1
ATOM 1625 C C . SER A 1 232 ? 28.134 -29.143 -63.172 1.000 23.082 230 SER AAA C 1
ATOM 1626 O O . SER A 1 232 ? 28.193 -29.945 -64.106 1.000 21.615 230 SER AAA O 1
ATOM 1629 N N . SER A 1 233 ? 26.999 -28.764 -62.599 1.000 22.136 231 SER AAA N 1
ATOM 1630 C CA A SER A 1 233 ? 25.653 -29.133 -63.105 0.500 22.206 231 SER AAA CA 1
ATOM 1631 C CA B SER A 1 233 ? 25.659 -29.137 -63.104 0.500 22.914 231 SER AAA CA 1
ATOM 1632 C C . SER A 1 233 ? 25.527 -28.698 -64.567 1.000 23.861 231 SER AAA C 1
ATOM 1633 O O . SER A 1 233 ? 25.033 -29.483 -65.377 1.000 24.137 231 SER AAA O 1
ATOM 1638 N N . GLU A 1 234 ? 26.019 -27.491 -64.875 1.000 25.023 232 GLU AAA N 1
ATOM 1639 C CA A GLU A 1 234 ? 25.985 -26.874 -66.222 0.600 26.197 232 GLU AAA CA 1
ATOM 1640 C CA B GLU A 1 234 ? 25.983 -26.875 -66.231 0.400 25.923 232 GLU AAA CA 1
ATOM 1641 C C . GLU A 1 234 ? 26.742 -27.783 -67.207 1.000 25.334 232 GLU AAA C 1
ATOM 1642 O O . GLU A 1 234 ? 26.188 -28.108 -68.271 1.000 27.933 232 GLU AAA O 1
ATOM 1653 N N . TRP A 1 235 ? 27.953 -28.194 -66.859 1.000 24.459 233 TRP AAA N 1
ATOM 1654 C CA . TRP A 1 235 ? 28.774 -29.078 -67.718 1.000 24.868 233 TRP AAA CA 1
ATOM 1655 C C . TRP A 1 235 ? 28.034 -30.404 -67.925 1.000 24.208 233 TRP AAA C 1
ATOM 1656 O O . TRP A 1 235 ? 27.900 -30.834 -69.108 1.000 20.623 233 TRP AAA O 1
ATOM 1667 N N . LEU A 1 236 ? 27.534 -31.021 -66.847 1.000 22.538 234 LEU AAA N 1
ATOM 1668 C CA . LEU A 1 236 ? 26.828 -32.326 -66.955 1.000 23.857 234 LEU AAA CA 1
ATOM 1669 C C . LEU A 1 236 ? 25.573 -32.175 -67.842 1.000 24.798 234 LEU AAA C 1
ATOM 1670 O O . LEU A 1 236 ? 25.329 -33.076 -68.636 1.000 22.075 234 LEU AAA O 1
ATOM 1675 N N . ASP A 1 237 ? 24.790 -31.103 -67.684 1.000 24.550 235 ASP AAA N 1
ATOM 1676 C CA . ASP A 1 237 ? 23.591 -30.797 -68.513 1.000 24.863 235 ASP AAA CA 1
ATOM 1677 C C . ASP A 1 237 ? 23.959 -30.820 -70.000 1.000 25.125 235 ASP AAA C 1
ATOM 1678 O O . ASP A 1 237 ? 23.275 -31.489 -70.760 1.000 27.652 235 ASP AAA O 1
ATOM 1683 N N . ALA A 1 238 ? 24.994 -30.097 -70.396 1.000 25.991 236 ALA AAA N 1
ATOM 1684 C CA . ALA A 1 238 ? 25.449 -29.988 -71.796 1.000 28.207 236 ALA AAA CA 1
ATOM 1685 C C . ALA A 1 238 ? 25.829 -31.373 -72.328 1.000 27.558 236 ALA AAA C 1
ATOM 1686 O O . ALA A 1 238 ? 25.276 -31.805 -73.374 1.000 28.240 236 ALA AAA O 1
ATOM 1688 N N . GLN A 1 239 ? 26.721 -32.060 -71.624 1.000 28.906 237 GLN AAA N 1
ATOM 1689 C CA . GLN A 1 239 ? 27.295 -33.350 -72.065 1.000 28.931 237 GLN AAA CA 1
ATOM 1690 C C . GLN A 1 239 ? 26.192 -34.415 -72.168 1.000 27.925 237 GLN AAA C 1
ATOM 1691 O O . GLN A 1 239 ? 26.175 -35.145 -73.178 1.000 31.565 237 GLN AAA O 1
ATOM 1697 N N . ILE A 1 240 ? 25.309 -34.490 -71.173 1.000 24.491 238 ILE AAA N 1
ATOM 1698 C CA . ILE A 1 240 ? 24.205 -35.485 -71.104 1.000 26.132 238 ILE AAA CA 1
ATOM 1699 C C . ILE A 1 240 ? 23.182 -35.172 -72.207 1.000 26.917 238 ILE AAA C 1
ATOM 1700 O O . ILE A 1 240 ? 22.702 -36.138 -72.863 1.000 25.170 238 ILE AAA O 1
ATOM 1705 N N . ALA A 1 241 ? 22.828 -33.895 -72.382 1.000 25.499 239 ALA AAA N 1
ATOM 1706 C CA . ALA A 1 241 ? 21.907 -33.426 -73.447 1.000 29.066 239 ALA AAA CA 1
ATOM 1707 C C . ALA A 1 241 ? 22.381 -33.967 -74.811 1.000 27.453 239 ALA AAA C 1
ATOM 1708 O O . ALA A 1 241 ? 21.539 -34.463 -75.581 1.000 29.383 239 ALA AAA O 1
ATOM 1710 N N . GLN A 1 242 ? 23.685 -33.908 -75.068 1.000 28.709 240 GLN AAA N 1
ATOM 1711 C CA . GLN A 1 242 ? 24.321 -34.354 -76.329 1.000 32.342 240 GLN AAA CA 1
ATOM 1712 C C . GLN A 1 242 ? 24.435 -35.887 -76.384 1.000 34.893 240 GLN AAA C 1
ATOM 1713 O O . GLN A 1 242 ? 23.883 -36.485 -77.336 1.000 34.759 240 GLN AAA O 1
ATOM 1719 N N . HIS A 1 243 ? 25.086 -36.499 -75.384 1.000 35.226 241 HIS AAA N 1
ATOM 1720 C CA . HIS A 1 243 ? 25.576 -37.905 -75.412 1.000 31.954 241 HIS AAA CA 1
ATOM 1721 C C . HIS A 1 243 ? 24.693 -38.883 -74.638 1.000 28.371 241 HIS AAA C 1
ATOM 1722 O O . HIS A 1 243 ? 24.873 -40.087 -74.842 1.000 27.973 241 HIS AAA O 1
ATOM 1729 N N . GLY A 1 244 ? 23.808 -38.401 -73.768 1.000 26.683 242 GLY AAA N 1
ATOM 1730 C CA . GLY A 1 244 ? 23.060 -39.252 -72.826 1.000 27.851 242 GLY AAA CA 1
ATOM 1731 C C . GLY A 1 244 ? 23.910 -39.602 -71.610 1.000 27.231 242 GLY AAA C 1
ATOM 1732 O O . GLY A 1 244 ? 25.152 -39.411 -71.662 1.000 28.831 242 GLY AAA O 1
ATOM 1733 N N . ILE A 1 245 ? 23.289 -40.163 -70.577 1.000 25.667 243 ILE AAA N 1
ATOM 1734 C CA . ILE A 1 245 ? 23.951 -40.406 -69.262 1.000 26.976 243 ILE AAA CA 1
ATOM 1735 C C . ILE A 1 245 ? 25.036 -41.469 -69.448 1.000 27.549 243 ILE AAA C 1
ATOM 1736 O O . ILE A 1 245 ? 26.194 -41.213 -69.105 1.000 23.353 243 ILE AAA O 1
ATOM 1741 N N . ARG A 1 246 ? 24.682 -42.617 -70.021 1.000 32.724 244 ARG AAA N 1
ATOM 1742 C CA . ARG A 1 246 ? 25.568 -43.815 -70.022 1.000 32.312 244 ARG AAA CA 1
ATOM 1743 C C . ARG A 1 246 ? 26.893 -43.486 -70.721 1.000 31.761 244 ARG AAA C 1
ATOM 1744 O O . ARG A 1 246 ? 27.970 -43.817 -70.155 1.000 37.541 244 ARG AAA O 1
ATOM 1752 N N . THR A 1 247 ? 26.834 -42.863 -71.905 1.000 29.887 245 THR AAA N 1
ATOM 1753 C CA . THR A 1 247 ? 28.043 -42.538 -72.711 1.000 28.726 245 THR AAA CA 1
ATOM 1754 C C . THR A 1 247 ? 28.893 -41.528 -71.942 1.000 26.490 245 THR AAA C 1
ATOM 1755 O O . THR A 1 247 ? 30.141 -41.669 -71.931 1.000 25.333 245 THR AAA O 1
ATOM 1759 N N . LEU A 1 248 ? 28.247 -40.525 -71.343 1.000 27.731 246 LEU AAA N 1
ATOM 1760 C CA . LEU A 1 248 ? 29.009 -39.490 -70.600 1.000 29.822 246 LEU AAA CA 1
ATOM 1761 C C . LEU A 1 248 ? 29.736 -40.140 -69.419 1.000 26.157 246 LEU AAA C 1
ATOM 1762 O O . LEU A 1 248 ? 30.925 -39.849 -69.227 1.000 26.090 246 LEU AAA O 1
ATOM 1767 N N . VAL A 1 249 ? 29.023 -40.959 -68.641 1.000 26.713 247 VAL AAA N 1
ATOM 1768 C CA . VAL A 1 249 ? 29.576 -41.593 -67.410 1.000 24.699 247 VAL AAA CA 1
ATOM 1769 C C . VAL A 1 249 ? 30.759 -42.468 -67.817 1.000 24.393 247 VAL AAA C 1
ATOM 1770 O O . VAL A 1 249 ? 31.867 -42.225 -67.296 1.000 23.559 247 VAL AAA O 1
ATOM 1774 N N . THR A 1 250 ? 30.571 -43.401 -68.743 1.000 24.610 248 THR AAA N 1
ATOM 1775 C CA . THR A 1 250 ? 31.629 -44.390 -69.109 1.000 26.105 248 THR AAA CA 1
ATOM 1776 C C . THR A 1 250 ? 32.826 -43.655 -69.705 1.000 26.832 248 THR AAA C 1
ATOM 1777 O O . THR A 1 250 ? 33.981 -44.040 -69.366 1.000 28.429 248 THR AAA O 1
ATOM 1781 N N . GLY A 1 251 ? 32.564 -42.592 -70.481 1.000 27.683 249 GLY AAA N 1
ATOM 1782 C CA . GLY A 1 251 ? 33.598 -41.754 -71.116 1.000 26.261 249 GLY AAA CA 1
ATOM 1783 C C . GLY A 1 251 ? 34.553 -41.113 -70.126 1.000 26.353 249 GLY AAA C 1
ATOM 1784 O O . GLY A 1 251 ? 35.701 -40.861 -70.529 1.000 28.460 249 GLY AAA O 1
ATOM 1785 N N . CYS A 1 252 ? 34.124 -40.849 -68.886 1.000 23.783 250 CYS AAA N 1
ATOM 1786 C CA . CYS A 1 252 ? 34.935 -40.154 -67.852 1.000 23.915 250 CYS AAA CA 1
ATOM 1787 C C . CYS A 1 252 ? 35.970 -41.092 -67.205 1.000 24.000 250 CYS AAA C 1
ATOM 1788 O O . CYS A 1 252 ? 36.843 -40.573 -66.460 1.000 23.082 250 CYS AAA O 1
ATOM 1791 N N . TYR A 1 253 ? 35.882 -42.412 -67.427 1.000 27.589 251 TYR AAA N 1
ATOM 1792 C CA . TYR A 1 253 ? 36.759 -43.416 -66.753 1.000 28.087 251 TYR AAA CA 1
ATOM 1793 C C . TYR A 1 253 ? 37.733 -44.087 -67.741 1.000 33.454 251 TYR AAA C 1
ATOM 1794 O O . TYR A 1 253 ? 38.344 -45.118 -67.352 1.000 34.230 251 TYR AAA O 1
ATOM 1803 N N . THR A 1 254 ? 37.958 -43.517 -68.935 1.000 35.184 252 THR AAA N 1
ATOM 1804 C CA . THR A 1 254 ? 38.753 -44.193 -70.005 1.000 35.830 252 THR AAA CA 1
ATOM 1805 C C . THR A 1 254 ? 40.232 -44.283 -69.590 1.000 35.714 252 THR AAA C 1
ATOM 1806 O O . THR A 1 254 ? 40.900 -45.191 -70.057 1.000 38.144 252 THR AAA O 1
ATOM 1810 N N . GLY A 1 255 ? 40.712 -43.456 -68.670 1.000 35.626 253 GLY AAA N 1
ATOM 1811 C CA . GLY A 1 255 ? 42.084 -43.572 -68.131 1.000 35.459 253 GLY AAA CA 1
ATOM 1812 C C . GLY A 1 255 ? 42.225 -44.600 -67.014 1.000 33.484 253 GLY AAA C 1
ATOM 1813 O O . GLY A 1 255 ? 43.340 -44.763 -66.520 1.000 37.483 253 GLY AAA O 1
ATOM 1814 N N . TRP A 1 256 ? 41.154 -45.283 -66.609 1.000 32.342 254 TRP AAA N 1
ATOM 1815 C CA . TRP A 1 256 ? 41.180 -46.212 -65.441 1.000 27.587 254 TRP AAA CA 1
ATOM 1816 C C . TRP A 1 256 ? 41.633 -47.605 -65.891 1.000 26.783 254 TRP AAA C 1
ATOM 1817 O O . TRP A 1 256 ? 41.411 -47.940 -67.084 1.000 23.688 254 TRP AAA O 1
ATOM 1828 N N . ALA A 1 257 ? 42.149 -48.410 -64.957 1.000 24.967 255 ALA AAA N 1
ATOM 1829 C CA . ALA A 1 257 ? 42.434 -49.856 -65.149 1.000 25.099 255 ALA AAA CA 1
ATOM 1830 C C . ALA A 1 257 ? 41.236 -50.544 -65.819 1.000 26.827 255 ALA AAA C 1
ATOM 1831 O O . ALA A 1 257 ? 40.051 -50.246 -65.472 1.000 26.835 255 ALA AAA O 1
ATOM 1833 N N . THR A 1 258 ? 41.528 -51.441 -66.757 1.000 25.380 256 THR AAA N 1
ATOM 1834 C CA . THR A 1 258 ? 40.533 -52.215 -67.538 1.000 28.150 256 THR AAA CA 1
ATOM 1835 C C . THR A 1 258 ? 39.588 -52.976 -66.603 1.000 28.953 256 THR AAA C 1
ATOM 1836 O O . THR A 1 258 ? 38.375 -53.062 -66.945 1.000 25.652 256 THR AAA O 1
ATOM 1840 N N . ASN A 1 259 ? 40.093 -53.571 -65.513 1.000 27.039 257 ASN AAA N 1
ATOM 1841 C CA . ASN A 1 259 ? 39.206 -54.372 -64.627 1.000 29.448 257 ASN AAA CA 1
ATOM 1842 C C . ASN A 1 259 ? 38.098 -53.444 -64.086 1.000 29.724 257 ASN AAA C 1
ATOM 1843 O O . ASN A 1 259 ? 36.922 -53.842 -64.137 1.000 32.560 257 ASN AAA O 1
ATOM 1848 N N . LEU A 1 260 ? 38.433 -52.228 -63.653 1.000 28.608 258 LEU AAA N 1
ATOM 1849 C CA . LEU A 1 260 ? 37.440 -51.332 -63.027 1.000 26.032 258 LEU AAA CA 1
ATOM 1850 C C . LEU A 1 260 ? 36.502 -50.769 -64.094 1.000 26.025 258 LEU AAA C 1
ATOM 1851 O O . LEU A 1 260 ? 35.324 -50.619 -63.798 1.000 25.820 258 LEU AAA O 1
ATOM 1856 N N . ARG A 1 261 ? 36.978 -50.551 -65.314 1.000 26.197 259 ARG AAA N 1
ATOM 1857 C CA . ARG A 1 261 ? 36.147 -50.041 -66.426 1.000 28.558 259 ARG AAA CA 1
ATOM 1858 C C . ARG A 1 261 ? 35.128 -51.102 -66.833 1.000 30.426 259 ARG AAA C 1
ATOM 1859 O O . ARG A 1 261 ? 33.992 -50.710 -67.189 1.000 29.805 259 ARG AAA O 1
ATOM 1867 N N . ARG A 1 262 ? 35.500 -52.389 -66.777 1.000 31.700 260 ARG AAA N 1
ATOM 1868 C CA . ARG A 1 262 ? 34.580 -53.498 -67.133 1.000 33.295 260 ARG AAA CA 1
ATOM 1869 C C . ARG A 1 262 ? 33.413 -53.505 -66.137 1.000 30.138 260 ARG AAA C 1
ATOM 1870 O O . ARG A 1 262 ? 32.251 -53.627 -66.554 1.000 30.455 260 ARG AAA O 1
ATOM 1878 N N . LEU A 1 263 ? 33.724 -53.365 -64.856 1.000 29.092 261 LEU AAA N 1
ATOM 1879 C CA . LEU A 1 263 ? 32.729 -53.227 -63.767 1.000 27.503 261 LEU AAA CA 1
ATOM 1880 C C . LEU A 1 263 ? 31.748 -52.112 -64.139 1.000 26.225 261 LEU AAA C 1
ATOM 1881 O O . LEU A 1 263 ? 30.530 -52.325 -64.038 1.000 26.385 261 LEU AAA O 1
ATOM 1886 N N . LEU A 1 264 ? 32.243 -50.964 -64.593 1.000 26.644 262 LEU AAA N 1
ATOM 1887 C CA . LEU A 1 264 ? 31.402 -49.792 -64.943 1.000 29.007 262 LEU AAA CA 1
ATOM 1888 C C . LEU A 1 264 ? 30.531 -50.139 -66.159 1.000 30.304 262 LEU AAA C 1
ATOM 1889 O O . LEU A 1 264 ? 29.308 -49.874 -66.120 1.000 27.725 262 LEU AAA O 1
ATOM 1894 N N . GLU A 1 265 ? 31.119 -50.780 -67.171 1.000 34.569 263 GLU AAA N 1
ATOM 1895 C CA . GLU A 1 265 ? 30.426 -51.080 -68.452 1.000 36.918 263 GLU AAA CA 1
ATOM 1896 C C . GLU A 1 265 ? 29.369 -52.186 -68.270 1.000 33.699 263 GLU AAA C 1
ATOM 1897 O O . GLU A 1 265 ? 28.453 -52.254 -69.118 1.000 32.487 263 GLU AAA O 1
ATOM 1903 N N . ALA A 1 266 ? 29.432 -52.970 -67.191 1.000 30.794 264 ALA AAA N 1
ATOM 1904 C CA . ALA A 1 266 ? 28.426 -54.007 -66.842 1.000 28.685 264 ALA AAA CA 1
ATOM 1905 C C . ALA A 1 266 ? 27.125 -53.367 -66.335 1.000 26.293 264 ALA AAA C 1
ATOM 1906 O O . ALA A 1 266 ? 26.117 -54.065 -66.259 1.000 24.385 264 ALA AAA O 1
ATOM 1908 N N . CYS A 1 267 ? 27.122 -52.094 -65.971 1.000 28.241 265 CYS AAA N 1
ATOM 1909 C CA . CYS A 1 267 ? 25.885 -51.413 -65.515 1.000 29.286 265 CYS AAA CA 1
ATOM 1910 C C . CYS A 1 267 ? 24.946 -51.206 -66.706 1.000 32.701 265 CYS AAA C 1
ATOM 1911 O O . CYS A 1 267 ? 25.415 -50.679 -67.753 1.000 32.970 265 CYS AAA O 1
ATOM 1914 N N . THR A 1 268 ? 23.677 -51.567 -66.552 1.000 35.717 266 THR AAA N 1
ATOM 1915 C CA . THR A 1 268 ? 22.662 -51.461 -67.635 1.000 43.707 266 THR AAA CA 1
ATOM 1916 C C . THR A 1 268 ? 22.379 -49.976 -67.879 1.000 46.941 266 THR AAA C 1
ATOM 1917 O O . THR A 1 268 ? 22.775 -49.453 -68.956 1.000 53.374 266 THR AAA O 1
ATOM 1921 N N . ASP A 1 269 ? 21.808 -49.298 -66.886 1.000 44.886 267 ASP AAA N 1
ATOM 1922 C CA . ASP A 1 269 ? 21.496 -47.849 -66.978 1.000 42.128 267 ASP AAA CA 1
ATOM 1923 C C . ASP A 1 269 ? 22.173 -47.129 -65.807 1.000 36.231 267 ASP AAA C 1
ATOM 1924 O O . ASP A 1 269 ? 22.736 -47.786 -64.941 1.000 34.281 267 ASP AAA O 1
ATOM 1929 N N . PHE A 1 270 ? 22.152 -45.803 -65.831 1.000 31.076 268 PHE AAA N 1
ATOM 1930 C CA . PHE A 1 270 ? 22.575 -44.910 -64.732 1.000 27.716 268 PHE AAA CA 1
ATOM 1931 C C . PHE A 1 270 ? 21.474 -43.882 -64.488 1.000 27.144 268 PHE AAA C 1
ATOM 1932 O O . PHE A 1 270 ? 20.902 -43.384 -65.454 1.000 29.043 268 PHE AAA O 1
ATOM 1940 N N . VAL A 1 271 ? 21.169 -43.613 -63.222 1.000 27.347 269 VAL AAA N 1
ATOM 1941 C CA . VAL A 1 271 ? 20.321 -42.478 -62.764 1.000 24.832 269 VAL AAA CA 1
ATOM 1942 C C . VAL A 1 271 ? 21.244 -41.355 -62.279 1.000 21.525 269 VAL AAA C 1
ATOM 1943 O O . VAL A 1 271 ? 22.240 -41.645 -61.629 1.000 19.540 269 VAL AAA O 1
ATOM 1947 N N . ARG A 1 272 ? 20.927 -40.113 -62.615 1.000 20.649 270 ARG AAA N 1
ATOM 1948 C CA . ARG A 1 272 ? 21.703 -38.922 -62.179 1.000 21.982 270 ARG AAA CA 1
ATOM 1949 C C . ARG A 1 272 ? 21.227 -38.528 -60.784 1.000 20.222 270 ARG AAA C 1
ATOM 1950 O O . ARG A 1 272 ? 20.040 -38.212 -60.642 1.000 19.970 270 ARG AAA O 1
ATOM 1958 N N . ARG A 1 273 ? 22.130 -38.542 -59.808 1.000 21.328 271 ARG AAA N 1
ATOM 1959 C CA . ARG A 1 273 ? 21.855 -38.174 -58.391 1.000 23.043 271 ARG AAA CA 1
ATOM 1960 C C . ARG A 1 273 ? 22.818 -37.057 -57.978 1.000 21.110 271 ARG AAA C 1
ATOM 1961 O O . ARG A 1 273 ? 23.880 -37.278 -57.392 1.000 16.864 271 ARG AAA O 1
ATOM 1969 N N . PRO A 1 274 ? 22.438 -35.797 -58.273 1.000 19.616 272 PRO AAA N 1
ATOM 1970 C CA . PRO A 1 274 ? 23.212 -34.634 -57.843 1.000 19.636 272 PRO AAA CA 1
ATOM 1971 C C . PRO A 1 274 ? 23.380 -34.713 -56.321 1.000 17.701 272 PRO AAA C 1
ATOM 1972 O O . PRO A 1 274 ? 22.410 -35.074 -55.675 1.000 18.362 272 PRO AAA O 1
ATOM 1976 N N . ILE A 1 275 ? 24.567 -34.440 -55.785 1.000 15.746 273 ILE AAA N 1
ATOM 1977 C CA . ILE A 1 275 ? 24.791 -34.455 -54.312 1.000 16.184 273 ILE AAA CA 1
ATOM 1978 C C . ILE A 1 275 ? 24.690 -33.023 -53.793 1.000 15.944 273 ILE AAA C 1
ATOM 1979 O O . ILE A 1 275 ? 25.556 -32.172 -54.085 1.000 15.404 273 ILE AAA O 1
ATOM 1984 N N . TYR A 1 276 ? 23.633 -32.785 -53.037 1.000 17.914 274 TYR AAA N 1
ATOM 1985 C CA . TYR A 1 276 ? 23.287 -31.497 -52.413 1.000 18.991 274 TYR AAA CA 1
ATOM 1986 C C . TYR A 1 276 ? 23.546 -31.676 -50.928 1.000 17.110 274 TYR AAA C 1
ATOM 1987 O O . TYR A 1 276 ? 23.647 -32.802 -50.431 1.000 16.602 274 TYR AAA O 1
ATOM 1996 N N . SER A 1 277 ? 23.720 -30.567 -50.246 1.000 16.753 275 SER AAA N 1
ATOM 1997 C CA . SER A 1 277 ? 23.885 -30.504 -48.780 1.000 16.499 275 SER AAA CA 1
ATOM 1998 C C . SER A 1 277 ? 23.269 -29.189 -48.333 1.000 16.977 275 SER AAA C 1
ATOM 1999 O O . SER A 1 277 ? 23.461 -28.180 -49.010 1.000 17.708 275 SER AAA O 1
ATOM 2002 N N . LEU A 1 278 ? 22.576 -29.202 -47.211 1.000 18.272 276 LEU AAA N 1
ATOM 2003 C CA . LEU A 1 278 ? 22.342 -27.974 -46.443 1.000 16.846 276 LEU AAA CA 1
ATOM 2004 C C . LEU A 1 278 ? 23.698 -27.504 -45.925 1.000 16.833 276 LEU AAA C 1
ATOM 2005 O O . LEU A 1 278 ? 24.654 -28.272 -45.740 1.000 16.893 276 LEU AAA O 1
ATOM 2010 N N . PRO A 1 279 ? 23.826 -26.185 -45.725 1.000 17.310 277 PRO AAA N 1
ATOM 2011 C CA . PRO A 1 279 ? 25.064 -25.619 -45.208 1.000 17.499 277 PRO AAA CA 1
ATOM 2012 C C . PRO A 1 279 ? 25.118 -25.914 -43.707 1.000 18.307 277 PRO AAA C 1
ATOM 2013 O O . PRO A 1 279 ? 24.088 -26.085 -43.075 1.000 18.158 277 PRO AAA O 1
ATOM 2017 N N . ALA A 1 280 ? 26.317 -26.005 -43.157 1.000 20.193 278 ALA AAA N 1
ATOM 2018 C CA . ALA A 1 280 ? 26.535 -26.313 -41.728 1.000 22.570 278 ALA AAA CA 1
ATOM 2019 C C . ALA A 1 280 ? 25.873 -25.257 -40.847 1.000 22.634 278 ALA AAA C 1
ATOM 2020 O O . ALA A 1 280 ? 25.419 -25.621 -39.748 1.000 25.553 278 ALA AAA O 1
ATOM 2022 N N . ASP A 1 281 ? 25.772 -24.015 -41.330 1.000 25.253 279 ASP AAA N 1
ATOM 2023 C CA . ASP A 1 281 ? 25.155 -22.871 -40.595 1.000 27.104 279 ASP AAA CA 1
ATOM 2024 C C . ASP A 1 281 ? 23.614 -22.863 -40.742 1.000 25.850 279 ASP AAA C 1
ATOM 2025 O O . ASP A 1 281 ? 22.983 -21.875 -40.277 1.000 25.931 279 ASP AAA O 1
ATOM 2030 N N . PHE A 1 282 ? 23.006 -23.897 -41.337 1.000 21.774 280 PHE AAA N 1
ATOM 2031 C CA . PHE A 1 282 ? 21.544 -23.944 -41.605 1.000 21.405 280 PHE AAA CA 1
ATOM 2032 C C . PHE A 1 282 ? 20.800 -23.726 -40.294 1.000 20.530 280 PHE AAA C 1
ATOM 2033 O O . PHE A 1 282 ? 21.157 -24.292 -39.260 1.000 21.976 280 PHE AAA O 1
ATOM 2041 N N . CYS A 1 283 ? 19.813 -22.846 -40.338 1.000 20.965 281 CYS AAA N 1
ATOM 2042 C CA . CYS A 1 283 ? 18.877 -22.626 -39.217 1.000 21.429 281 CYS AAA CA 1
ATOM 2043 C C . CYS A 1 283 ? 17.491 -22.417 -39.794 1.000 21.436 281 CYS AAA C 1
ATOM 2044 O O . CYS A 1 283 ? 17.342 -22.054 -40.984 1.000 23.382 281 CYS AAA O 1
ATOM 2047 N N . TRP A 1 284 ? 16.501 -22.647 -38.960 1.000 22.540 282 TRP AAA N 1
ATOM 2048 C CA . TRP A 1 284 ? 15.112 -22.237 -39.227 1.000 19.610 282 TRP AAA CA 1
ATOM 2049 C C . TRP A 1 284 ? 14.589 -21.716 -37.893 1.000 20.478 282 TRP AAA C 1
ATOM 2050 O O . TRP A 1 284 ? 15.056 -22.183 -36.826 1.000 19.955 282 TRP AAA O 1
ATOM 2061 N N . THR A 1 285 ? 13.719 -20.721 -37.955 1.000 21.504 283 THR AAA N 1
ATOM 2062 C CA . THR A 1 285 ? 13.044 -20.181 -36.767 1.000 21.826 283 THR AAA CA 1
ATOM 2063 C C . THR A 1 285 ? 12.125 -21.284 -36.259 1.000 20.255 283 THR AAA C 1
ATOM 2064 O O . THR A 1 285 ? 11.291 -21.776 -37.003 1.000 21.830 283 THR AAA O 1
ATOM 2068 N N . PRO A 1 286 ? 12.271 -21.731 -34.999 1.000 22.079 284 PRO AAA N 1
ATOM 2069 C CA . PRO A 1 286 ? 11.405 -22.767 -34.448 1.000 22.899 284 PRO AAA CA 1
ATOM 2070 C C . PRO A 1 286 ? 9.936 -22.351 -34.532 1.000 23.596 284 PRO AAA C 1
ATOM 2071 O O . PRO A 1 286 ? 9.609 -21.190 -34.328 1.000 22.992 284 PRO AAA O 1
ATOM 2075 N N . ARG A 1 287 ? 9.086 -23.317 -34.876 1.000 25.498 285 ARG AAA N 1
ATOM 2076 C CA . ARG A 1 287 ? 7.624 -23.128 -34.913 1.000 25.052 285 ARG AAA CA 1
ATOM 2077 C C . ARG A 1 287 ? 6.996 -24.156 -33.979 1.000 24.684 285 ARG AAA C 1
ATOM 2078 O O . ARG A 1 287 ? 7.327 -25.342 -34.110 1.000 23.681 285 ARG AAA O 1
ATOM 2086 N N . ASP A 1 288 ? 6.093 -23.720 -33.095 1.000 25.299 286 ASP AAA N 1
ATOM 2087 C CA . ASP A 1 288 ? 5.407 -24.640 -32.150 1.000 26.352 286 ASP AAA CA 1
ATOM 2088 C C . ASP A 1 288 ? 4.682 -25.721 -32.949 1.000 24.263 286 ASP AAA C 1
ATOM 2089 O O . ASP A 1 288 ? 4.014 -25.379 -33.938 1.000 25.368 286 ASP AAA O 1
ATOM 2094 N N . GLY A 1 289 ? 4.873 -26.975 -32.541 1.000 22.976 287 GLY AAA N 1
ATOM 2095 C CA . GLY A 1 289 ? 4.137 -28.139 -33.058 1.000 22.366 287 GLY AAA CA 1
ATOM 2096 C C . GLY A 1 289 ? 4.617 -28.611 -34.421 1.000 20.556 287 GLY AAA C 1
ATOM 2097 O O . GLY A 1 289 ? 3.981 -29.539 -34.953 1.000 22.960 287 GLY AAA O 1
ATOM 2098 N N . VAL A 1 290 ? 5.675 -28.011 -34.980 1.000 20.455 288 VAL AAA N 1
ATOM 2099 C CA . VAL A 1 290 ? 6.272 -28.449 -36.274 1.000 21.238 288 VAL AAA CA 1
ATOM 2100 C C . VAL A 1 290 ? 7.778 -28.645 -36.063 1.000 20.041 288 VAL AAA C 1
ATOM 2101 O O . VAL A 1 290 ? 8.434 -27.758 -35.467 1.000 19.575 288 VAL AAA O 1
ATOM 2105 N N . THR A 1 291 ? 8.313 -29.759 -36.533 1.000 17.959 289 THR AAA N 1
ATOM 2106 C CA . THR A 1 291 ? 9.770 -29.968 -36.551 1.000 17.876 289 THR AAA CA 1
ATOM 2107 C C . THR A 1 291 ? 10.205 -30.751 -37.798 1.000 17.380 289 THR AAA C 1
ATOM 2108 O O . THR A 1 291 ? 9.366 -31.199 -38.577 1.000 16.671 289 THR AAA O 1
ATOM 2112 N N . LEU A 1 292 ? 11.521 -30.846 -37.975 1.000 18.214 290 LEU AAA N 1
ATOM 2113 C CA . LEU A 1 292 ? 12.191 -31.543 -39.097 1.000 16.784 290 LEU AAA CA 1
ATOM 2114 C C . LEU A 1 292 ? 13.137 -32.578 -38.497 1.000 16.265 290 LEU AAA C 1
ATOM 2115 O O . LEU A 1 292 ? 13.824 -32.267 -37.492 1.000 15.298 290 LEU AAA O 1
ATOM 2120 N N . ILE A 1 293 ? 13.171 -33.760 -39.108 1.000 16.598 291 ILE AAA N 1
ATOM 2121 C CA . ILE A 1 293 ? 14.112 -34.847 -38.745 1.000 16.066 291 ILE AAA CA 1
ATOM 2122 C C . ILE A 1 293 ? 14.731 -35.396 -40.019 1.000 15.415 291 ILE AAA C 1
ATOM 2123 O O . ILE A 1 293 ? 14.161 -35.203 -41.119 1.000 16.974 291 ILE AAA O 1
ATOM 2128 N N . GLY A 1 294 ? 15.878 -36.035 -39.855 1.000 14.643 292 GLY AAA N 1
ATOM 2129 C CA . GLY A 1 294 ? 16.631 -36.642 -40.955 1.000 15.203 292 GLY AAA CA 1
ATOM 2130 C C . GLY A 1 294 ? 17.067 -35.597 -41.962 1.000 14.778 292 GLY AAA C 1
ATOM 2131 O O . GLY A 1 294 ? 17.494 -34.494 -41.552 1.000 13.802 292 GLY AAA O 1
ATOM 2132 N N . ASP A 1 295 ? 16.993 -35.967 -43.240 1.000 14.914 293 ASP AAA N 1
ATOM 2133 C CA . ASP A 1 295 ? 17.471 -35.151 -44.379 1.000 14.290 293 ASP AAA CA 1
ATOM 2134 C C . ASP A 1 295 ? 16.720 -33.823 -44.426 1.000 13.911 293 ASP AAA C 1
ATOM 2135 O O . ASP A 1 295 ? 17.352 -32.792 -44.737 1.000 13.951 293 ASP AAA O 1
ATOM 2140 N N . ALA A 1 296 ? 15.446 -33.809 -44.056 1.000 14.345 294 ALA AAA N 1
ATOM 2141 C CA . ALA A 1 296 ? 14.671 -32.549 -43.956 1.000 14.633 294 ALA AAA CA 1
ATOM 2142 C C . ALA A 1 296 ? 15.399 -31.514 -43.075 1.000 14.570 294 ALA AAA C 1
ATOM 2143 O O . ALA A 1 296 ? 15.379 -30.307 -43.435 1.000 15.505 294 ALA AAA O 1
ATOM 2145 N N . ALA A 1 297 ? 15.984 -31.949 -41.950 1.000 13.653 295 ALA AAA N 1
ATOM 2146 C CA . ALA A 1 297 ? 16.596 -31.083 -40.919 1.000 13.938 295 ALA AAA CA 1
ATOM 2147 C C . ALA A 1 297 ? 18.054 -30.776 -41.240 1.000 14.208 295 ALA AAA C 1
ATOM 2148 O O . ALA A 1 297 ? 18.516 -29.637 -40.946 1.000 14.978 295 ALA AAA O 1
ATOM 2150 N N . HIS A 1 298 ? 18.789 -31.704 -41.844 1.000 13.915 296 HIS AAA N 1
ATOM 2151 C CA . HIS A 1 298 ? 20.264 -31.579 -41.914 1.000 13.774 296 HIS AAA CA 1
ATOM 2152 C C . HIS A 1 298 ? 20.851 -32.439 -43.019 1.000 14.963 296 HIS AAA C 1
ATOM 2153 O O . HIS A 1 298 ? 21.937 -33.036 -42.754 1.000 17.573 296 HIS AAA O 1
ATOM 2160 N N . LEU A 1 299 ? 20.224 -32.473 -44.208 1.000 14.795 297 LEU AAA N 1
ATOM 2161 C CA . LEU A 1 299 ? 20.800 -33.110 -45.410 1.000 14.276 297 LEU AAA CA 1
ATOM 2162 C C . LEU A 1 299 ? 22.275 -32.742 -45.507 1.000 14.871 297 LEU AAA C 1
ATOM 2163 O O . LEU A 1 299 ? 22.619 -31.534 -45.499 1.000 13.581 297 LEU AAA O 1
ATOM 2168 N N . MET A 1 300 ? 23.113 -33.759 -45.643 1.000 15.913 298 MET AAA N 1
ATOM 2169 C CA . MET A 1 300 ? 24.566 -33.564 -45.780 1.000 15.625 298 MET AAA CA 1
ATOM 2170 C C . MET A 1 300 ? 25.082 -34.613 -46.740 1.000 15.447 298 MET AAA C 1
ATOM 2171 O O . MET A 1 300 ? 24.350 -35.527 -47.136 1.000 17.013 298 MET AAA O 1
ATOM 2176 N N . PRO A 1 301 ? 26.319 -34.481 -47.246 1.000 16.241 299 PRO AAA N 1
ATOM 2177 C CA . PRO A 1 301 ? 26.788 -35.390 -48.293 1.000 16.965 299 PRO AAA CA 1
ATOM 2178 C C . PRO A 1 301 ? 26.831 -36.827 -47.772 1.000 15.500 299 PRO AAA C 1
ATOM 2179 O O . PRO A 1 301 ? 26.805 -37.058 -46.558 1.000 15.186 299 PRO AAA O 1
ATOM 2183 N N . PRO A 1 302 ? 26.854 -37.829 -48.666 1.000 15.986 300 PRO AAA N 1
ATOM 2184 C CA . PRO A 1 302 ? 26.706 -39.233 -48.256 1.000 16.620 300 PRO AAA CA 1
ATOM 2185 C C . PRO A 1 302 ? 28.008 -39.829 -47.697 1.000 20.298 300 PRO AAA C 1
ATOM 2186 O O . PRO A 1 302 ? 28.733 -40.529 -48.427 1.000 22.091 300 PRO AAA O 1
ATOM 2190 N N . VAL A 1 303 ? 28.317 -39.503 -46.436 1.000 19.025 301 VAL AAA N 1
ATOM 2191 C CA . VAL A 1 303 ? 29.601 -39.899 -45.801 1.000 18.594 301 VAL AAA CA 1
ATOM 2192 C C . VAL A 1 303 ? 29.335 -41.027 -44.794 1.000 18.946 301 VAL AAA C 1
ATOM 2193 O O . VAL A 1 303 ? 30.271 -41.506 -44.202 1.000 18.717 301 VAL AAA O 1
ATOM 2197 N N . GLY A 1 304 ? 28.100 -41.503 -44.695 1.000 18.760 302 GLY AAA N 1
ATOM 2198 C CA . GLY A 1 304 ? 27.748 -42.727 -43.955 1.000 18.028 302 GLY AAA CA 1
ATOM 2199 C C . GLY A 1 304 ? 26.969 -42.414 -42.685 1.000 18.189 302 GLY AAA C 1
ATOM 2200 O O . GLY A 1 304 ? 27.012 -43.248 -41.818 1.000 18.105 302 GLY AAA O 1
ATOM 2201 N N . VAL A 1 305 ? 26.288 -41.265 -42.589 1.000 16.319 303 VAL AAA N 1
ATOM 2202 C CA . VAL A 1 305 ? 25.580 -40.832 -41.343 1.000 16.995 303 VAL AAA CA 1
ATOM 2203 C C . VAL A 1 305 ? 24.067 -40.741 -41.562 1.000 15.442 303 VAL AAA C 1
ATOM 2204 O O . VAL A 1 305 ? 23.352 -40.697 -40.566 1.000 15.635 303 VAL AAA O 1
ATOM 2208 N N . GLY A 1 306 ? 23.578 -40.724 -42.798 1.000 14.677 304 GLY AAA N 1
ATOM 2209 C CA . GLY A 1 306 ? 22.230 -40.208 -43.111 1.000 15.619 304 GLY AAA CA 1
ATOM 2210 C C . GLY A 1 306 ? 21.105 -41.034 -42.507 1.000 15.660 304 GLY AAA C 1
ATOM 2211 O O . GLY A 1 306 ? 20.222 -40.448 -41.827 1.000 15.914 304 GLY AAA O 1
ATOM 2212 N N . VAL A 1 307 ? 21.073 -42.346 -42.771 1.000 17.088 305 VAL AAA N 1
ATOM 2213 C CA . VAL A 1 307 ? 19.989 -43.227 -42.255 1.000 17.969 305 VAL AAA CA 1
ATOM 2214 C C . VAL A 1 307 ? 20.106 -43.278 -40.735 1.000 17.357 305 VAL AAA C 1
ATOM 2215 O O . VAL A 1 307 ? 19.083 -43.215 -40.061 1.000 15.077 305 VAL AAA O 1
ATOM 2219 N N . ASN A 1 308 ? 21.331 -43.414 -40.221 1.000 17.365 306 ASN AAA N 1
ATOM 2220 C CA . ASN A 1 308 ? 21.589 -43.522 -38.759 1.000 17.895 306 ASN AAA CA 1
ATOM 2221 C C . ASN A 1 308 ? 21.074 -42.275 -38.039 1.000 18.766 306 ASN AAA C 1
ATOM 2222 O O . ASN A 1 308 ? 20.362 -42.424 -36.993 1.000 18.984 306 ASN AAA O 1
ATOM 2227 N N . LEU A 1 309 ? 21.403 -41.090 -38.560 1.000 18.737 307 LEU AAA N 1
ATOM 2228 C CA . LEU A 1 309 ? 20.922 -39.827 -37.953 1.000 19.632 307 LEU AAA CA 1
ATOM 2229 C C . LEU A 1 309 ? 19.407 -39.745 -38.085 1.000 17.036 307 LEU AAA C 1
ATOM 2230 O O . LEU A 1 309 ? 18.780 -39.389 -37.113 1.000 18.276 307 LEU AAA O 1
ATOM 2235 N N . ALA A 1 310 ? 18.860 -40.054 -39.255 1.000 16.179 308 ALA AAA N 1
ATOM 2236 C CA . ALA A 1 310 ? 17.413 -39.944 -39.530 1.000 16.262 308 ALA AAA CA 1
ATOM 2237 C C . ALA A 1 310 ? 16.650 -40.731 -38.458 1.000 16.594 308 ALA AAA C 1
ATOM 2238 O O . ALA A 1 310 ? 15.701 -40.189 -37.860 1.000 15.922 308 ALA AAA O 1
ATOM 2240 N N . MET A 1 311 ? 17.077 -41.967 -38.208 1.000 16.187 309 MET AAA N 1
ATOM 2241 C CA . MET A 1 311 ? 16.392 -42.875 -37.267 1.000 16.489 309 MET AAA CA 1
ATOM 2242 C C . MET A 1 311 ? 16.605 -42.379 -35.822 1.000 14.384 309 MET AAA C 1
ATOM 2243 O O . MET A 1 311 ? 15.630 -42.333 -35.046 1.000 12.534 309 MET AAA O 1
ATOM 2248 N N . LEU A 1 312 ? 17.809 -41.944 -35.489 1.000 14.592 310 LEU AAA N 1
ATOM 2249 C CA . LEU A 1 312 ? 18.080 -41.425 -34.126 1.000 16.093 310 LEU AAA CA 1
ATOM 2250 C C . LEU A 1 312 ? 17.199 -40.193 -33.854 1.000 15.772 310 LEU AAA C 1
ATOM 2251 O O . LEU A 1 312 ? 16.539 -40.200 -32.785 1.000 16.408 310 LEU AAA O 1
ATOM 2256 N N . ASP A 1 313 ? 17.155 -39.229 -34.777 1.000 14.605 311 ASP AAA N 1
ATOM 2257 C CA . ASP A 1 313 ? 16.291 -38.013 -34.728 1.000 14.699 311 ASP AAA CA 1
ATOM 2258 C C . ASP A 1 313 ? 14.825 -38.410 -34.494 1.000 15.552 311 ASP AAA C 1
ATOM 2259 O O . ASP A 1 313 ? 14.183 -37.839 -33.612 1.000 15.767 311 ASP AAA O 1
ATOM 2264 N N . ALA A 1 314 ? 14.298 -39.339 -35.298 1.000 16.748 312 ALA AAA N 1
ATOM 2265 C CA . ALA A 1 314 ? 12.918 -39.835 -35.203 1.000 16.452 312 ALA AAA CA 1
ATOM 2266 C C . ALA A 1 314 ? 12.691 -40.355 -33.787 1.000 17.732 312 ALA AAA C 1
ATOM 2267 O O . ALA A 1 314 ? 11.667 -39.995 -33.203 1.000 18.752 312 ALA AAA O 1
ATOM 2269 N N . SER A 1 315 ? 13.624 -41.142 -33.262 1.000 18.668 313 SER AAA N 1
ATOM 2270 C CA . SER A 1 315 ? 13.515 -41.768 -31.917 1.000 18.832 313 SER AAA CA 1
ATOM 2271 C C . SER A 1 315 ? 13.589 -40.695 -30.828 1.000 18.720 313 SER AAA C 1
ATOM 2272 O O . SER A 1 315 ? 12.782 -40.778 -29.907 1.000 19.981 313 SER AAA O 1
ATOM 2275 N N . ASP A 1 316 ? 14.430 -39.670 -30.967 1.000 18.701 314 ASP AAA N 1
ATOM 2276 C CA . ASP A 1 316 ? 14.489 -38.557 -29.982 1.000 18.398 314 ASP AAA CA 1
ATOM 2277 C C . ASP A 1 316 ? 13.128 -37.851 -29.921 1.000 20.637 314 ASP AAA C 1
ATOM 2278 O O . ASP A 1 316 ? 12.626 -37.620 -28.799 1.000 23.695 314 ASP AAA O 1
ATOM 2283 N N . VAL A 1 317 ? 12.549 -37.505 -31.075 1.000 19.077 315 VAL AAA N 1
ATOM 2284 C CA . VAL A 1 317 ? 11.301 -36.709 -31.156 1.000 18.873 315 VAL AAA CA 1
ATOM 2285 C C . VAL A 1 317 ? 10.140 -37.569 -30.661 1.000 18.057 315 VAL AAA C 1
ATOM 2286 O O . VAL A 1 317 ? 9.328 -37.085 -29.894 1.000 18.993 315 VAL AAA O 1
ATOM 2290 N N . ALA A 1 318 ? 10.037 -38.801 -31.127 1.000 18.778 316 ALA AAA N 1
ATOM 2291 C CA . ALA A 1 318 ? 8.912 -39.700 -30.808 1.000 20.018 316 ALA AAA CA 1
ATOM 2292 C C . ALA A 1 318 ? 8.970 -40.096 -29.325 1.000 21.091 316 ALA AAA C 1
ATOM 2293 O O . ALA A 1 318 ? 7.903 -40.119 -28.699 1.000 21.652 316 ALA AAA O 1
ATOM 2295 N N . MET A 1 319 ? 10.149 -40.390 -28.764 1.000 22.793 317 MET AAA N 1
ATOM 2296 C CA A MET A 1 319 ? 10.290 -40.737 -27.320 0.500 23.336 317 MET AAA CA 1
ATOM 2297 C CA B MET A 1 319 ? 10.281 -40.741 -27.322 0.500 24.836 317 MET AAA CA 1
ATOM 2298 C C . MET A 1 319 ? 9.798 -39.557 -26.479 1.000 24.644 317 MET AAA C 1
ATOM 2299 O O . MET A 1 319 ? 9.046 -39.795 -25.516 1.000 24.670 317 MET AAA O 1
ATOM 2308 N N . ALA A 1 320 ? 10.221 -38.342 -26.840 1.000 24.904 318 ALA AAA N 1
ATOM 2309 C CA . ALA A 1 320 ? 9.859 -37.100 -26.129 1.000 23.172 318 ALA AAA CA 1
ATOM 2310 C C . ALA A 1 320 ? 8.340 -36.955 -26.101 1.000 24.325 318 ALA AAA C 1
ATOM 2311 O O . ALA A 1 320 ? 7.821 -36.604 -25.049 1.000 24.762 318 ALA AAA O 1
ATOM 2313 N N . LEU A 1 321 ? 7.664 -37.224 -27.225 1.000 26.212 319 LEU AAA N 1
ATOM 2314 C CA . LEU A 1 321 ? 6.193 -37.078 -27.361 1.000 28.069 319 LEU AAA CA 1
ATOM 2315 C C . LEU A 1 321 ? 5.470 -38.174 -26.562 1.000 26.773 319 LEU AAA C 1
ATOM 2316 O O . LEU A 1 321 ? 4.313 -37.937 -26.175 1.000 28.646 319 LEU AAA O 1
ATOM 2321 N N . CYS A 1 322 ? 6.121 -39.314 -26.331 1.000 28.400 320 CYS AAA N 1
ATOM 2322 C CA . CYS A 1 322 ? 5.588 -40.453 -25.537 1.000 31.338 320 CYS AAA CA 1
ATOM 2323 C C . CYS A 1 322 ? 5.829 -40.234 -24.028 1.000 33.917 320 CYS AAA C 1
ATOM 2324 O O . CYS A 1 322 ? 4.959 -40.651 -23.229 1.000 31.600 320 CYS AAA O 1
ATOM 2327 N N . ALA A 1 323 ? 6.933 -39.587 -23.655 1.000 32.899 321 ALA AAA N 1
ATOM 2328 C CA . ALA A 1 323 ? 7.418 -39.510 -22.259 1.000 35.556 321 ALA AAA CA 1
ATOM 2329 C C . ALA A 1 323 ? 6.779 -38.319 -21.527 1.000 35.813 321 ALA AAA C 1
ATOM 2330 O O . ALA A 1 323 ? 6.619 -38.417 -20.307 1.000 39.312 321 ALA AAA O 1
ATOM 2332 N N . ARG A 1 324 ? 6.403 -37.256 -22.245 1.000 39.775 322 ARG AAA N 1
ATOM 2333 C CA . ARG A 1 324 ? 6.066 -35.923 -21.666 1.000 35.471 322 ARG AAA CA 1
ATOM 2334 C C . ARG A 1 324 ? 4.644 -35.563 -22.052 1.000 38.687 322 ARG AAA C 1
ATOM 2335 O O . ARG A 1 324 ? 4.257 -35.770 -23.193 1.000 43.916 322 ARG AAA O 1
ATOM 2343 N N . PRO A 1 325 ? 3.820 -35.039 -21.111 1.000 40.593 323 PRO AAA N 1
ATOM 2344 C CA . PRO A 1 325 ? 2.481 -34.563 -21.453 1.000 39.257 323 PRO AAA CA 1
ATOM 2345 C C . PRO A 1 325 ? 2.458 -33.263 -22.279 1.000 36.602 323 PRO AAA C 1
ATOM 2346 O O . PRO A 1 325 ? 1.496 -33.083 -22.960 1.000 36.691 323 PRO AAA O 1
ATOM 2350 N N . ASP A 1 326 ? 3.482 -32.399 -22.183 1.000 35.592 324 ASP AAA N 1
ATOM 2351 C CA A ASP A 1 326 ? 3.539 -31.124 -22.971 0.500 36.197 324 ASP AAA CA 1
ATOM 2352 C CA B ASP A 1 326 ? 3.604 -31.125 -22.937 0.500 33.089 324 ASP AAA CA 1
ATOM 2353 C C . ASP A 1 326 ? 4.219 -31.386 -24.327 1.000 32.950 324 ASP AAA C 1
ATOM 2354 O O . ASP A 1 326 ? 5.444 -31.258 -24.440 1.000 27.742 324 ASP AAA O 1
ATOM 2363 N N . ALA A 1 327 ? 3.404 -31.679 -25.346 1.000 35.915 325 ALA AAA N 1
ATOM 2364 C CA . ALA A 1 327 ? 3.830 -32.095 -26.703 1.000 33.352 325 ALA AAA CA 1
ATOM 2365 C C . ALA A 1 327 ? 4.702 -31.009 -27.344 1.000 29.784 325 ALA AAA C 1
ATOM 2366 O O . ALA A 1 327 ? 5.814 -31.353 -27.815 1.000 26.413 325 ALA AAA O 1
ATOM 2368 N N . ILE A 1 328 ? 4.232 -29.763 -27.350 1.000 26.893 326 ILE AAA N 1
ATOM 2369 C CA . ILE A 1 328 ? 4.947 -28.622 -27.993 1.000 30.739 326 ILE AAA CA 1
ATOM 2370 C C . ILE A 1 328 ? 6.337 -28.495 -27.359 1.000 31.059 326 ILE AAA C 1
ATOM 2371 O O . ILE A 1 328 ? 7.323 -28.380 -28.107 1.000 33.486 326 ILE AAA O 1
ATOM 2376 N N . SER A 1 329 ? 6.425 -28.523 -26.030 1.000 31.738 327 SER AAA N 1
ATOM 2377 C CA . SER A 1 329 ? 7.704 -28.348 -25.303 1.000 31.767 327 SER AAA CA 1
ATOM 2378 C C . SER A 1 329 ? 8.597 -29.577 -25.513 1.000 25.616 327 SER AAA C 1
ATOM 2379 O O . SER A 1 329 ? 9.800 -29.386 -25.648 1.000 24.586 327 SER AAA O 1
ATOM 2382 N N . ALA A 1 330 ? 8.024 -30.778 -25.578 1.000 25.832 328 ALA AAA N 1
ATOM 2383 C CA . ALA A 1 330 ? 8.756 -32.047 -25.833 1.000 28.906 328 ALA AAA CA 1
ATOM 2384 C C . ALA A 1 330 ? 9.449 -31.957 -27.200 1.000 27.658 328 ALA AAA C 1
ATOM 2385 O O . ALA A 1 330 ? 10.679 -32.178 -27.252 1.000 26.916 328 ALA AAA O 1
ATOM 2387 N N . MET A 1 331 ? 8.687 -31.586 -28.233 1.000 27.096 329 MET AAA N 1
ATOM 2388 C CA . MET A 1 331 ? 9.167 -31.360 -29.613 1.000 27.588 329 MET AAA CA 1
ATOM 2389 C C . MET A 1 331 ? 10.264 -30.302 -29.622 1.000 26.889 329 MET AAA C 1
ATOM 2390 O O . MET A 1 331 ? 11.309 -30.551 -30.266 1.000 27.052 329 MET AAA O 1
ATOM 2395 N N . ARG A 1 332 ? 10.046 -29.160 -28.966 1.000 29.536 330 ARG AAA N 1
ATOM 2396 C CA . ARG A 1 332 ? 11.040 -28.053 -28.917 1.000 33.017 330 ARG AAA CA 1
ATOM 2397 C C . ARG A 1 332 ? 12.359 -28.562 -28.334 1.000 30.558 330 ARG AAA C 1
ATOM 2398 O O . ARG A 1 332 ? 13.385 -28.192 -28.864 1.000 31.598 330 ARG AAA O 1
ATOM 2406 N N . ASP A 1 333 ? 12.330 -29.360 -27.267 1.000 31.930 331 ASP AAA N 1
ATOM 2407 C CA . ASP A 1 333 ? 13.555 -29.860 -26.584 1.000 28.984 331 ASP AAA CA 1
ATOM 2408 C C . ASP A 1 333 ? 14.257 -30.868 -27.497 1.000 26.237 331 ASP AAA C 1
ATOM 2409 O O . ASP A 1 333 ? 15.505 -30.809 -27.593 1.000 26.778 331 ASP AAA O 1
ATOM 2414 N N . ALA A 1 334 ? 13.491 -31.747 -28.164 1.000 24.639 332 ALA AAA N 1
ATOM 2415 C CA . ALA A 1 334 ? 14.043 -32.798 -29.048 1.000 23.091 332 ALA AAA CA 1
ATOM 2416 C C . ALA A 1 334 ? 14.690 -32.139 -30.270 1.000 19.968 332 ALA AAA C 1
ATOM 2417 O O . ALA A 1 334 ? 15.770 -32.572 -30.685 1.000 17.745 332 ALA AAA O 1
ATOM 2419 N N . GLU A 1 335 ? 14.083 -31.067 -30.776 1.000 21.560 333 GLU AAA N 1
ATOM 2420 C CA . GLU A 1 335 ? 14.586 -30.302 -31.944 1.000 22.496 333 GLU AAA CA 1
ATOM 2421 C C . GLU A 1 335 ? 15.975 -29.743 -31.603 1.000 21.892 333 GLU AAA C 1
ATOM 2422 O O . GLU A 1 335 ? 16.902 -29.829 -32.456 1.000 18.222 333 GLU AAA O 1
ATOM 2428 N N . VAL A 1 336 ? 16.151 -29.217 -30.390 1.000 22.533 334 VAL AAA N 1
ATOM 2429 C CA . VAL A 1 336 ? 17.456 -28.640 -29.966 1.000 22.286 334 VAL AAA CA 1
ATOM 2430 C C . VAL A 1 336 ? 18.507 -29.741 -30.102 1.000 20.747 334 VAL AAA C 1
ATOM 2431 O O . VAL A 1 336 ? 19.567 -29.478 -30.679 1.000 22.411 334 VAL AAA O 1
ATOM 2435 N N . LEU A 1 337 ? 18.205 -30.936 -29.590 1.000 21.413 335 LEU AAA N 1
ATOM 2436 C CA . LEU A 1 337 ? 19.129 -32.100 -29.612 1.000 20.637 335 LEU AAA CA 1
ATOM 2437 C C . LEU A 1 337 ? 19.422 -32.463 -31.071 1.000 20.138 335 LEU AAA C 1
ATOM 2438 O O . LEU A 1 337 ? 20.601 -32.580 -31.430 1.000 18.621 335 LEU AAA O 1
ATOM 2443 N N . VAL A 1 338 ? 18.394 -32.610 -31.900 1.000 20.283 336 VAL AAA N 1
ATOM 2444 C CA . VAL A 1 338 ? 18.551 -32.943 -33.347 1.000 20.489 336 VAL AAA CA 1
ATOM 2445 C C . VAL A 1 338 ? 19.498 -31.919 -33.985 1.000 20.552 336 VAL AAA C 1
ATOM 2446 O O . VAL A 1 338 ? 20.479 -32.340 -34.668 1.000 20.575 336 VAL AAA O 1
ATOM 2450 N N . ARG A 1 339 ? 19.241 -30.632 -33.757 1.000 18.754 337 ARG AAA N 1
ATOM 2451 C CA . ARG A 1 339 ? 19.964 -29.558 -34.460 1.000 18.784 337 ARG AAA CA 1
ATOM 2452 C C . ARG A 1 339 ? 21.386 -29.494 -33.921 1.000 17.871 337 ARG AAA C 1
ATOM 2453 O O . ARG A 1 339 ? 22.312 -29.422 -34.747 1.000 17.221 337 ARG AAA O 1
ATOM 2461 N N . GLU A 1 340 ? 21.585 -29.603 -32.603 1.000 20.282 338 GLU AAA N 1
ATOM 2462 C CA . GLU A 1 340 ? 22.938 -29.487 -31.994 1.000 21.922 338 GLU AAA CA 1
ATOM 2463 C C . GLU A 1 340 ? 23.809 -30.654 -32.463 1.000 18.671 338 GLU AAA C 1
ATOM 2464 O O . GLU A 1 340 ? 25.008 -30.437 -32.833 1.000 18.333 338 GLU AAA O 1
ATOM 2470 N N . ARG A 1 341 ? 23.242 -31.856 -32.474 1.000 19.752 339 ARG AAA N 1
ATOM 2471 C CA . ARG A 1 341 ? 23.946 -33.086 -32.905 1.000 18.387 339 ARG AAA CA 1
ATOM 2472 C C . ARG A 1 341 ? 24.382 -32.941 -34.362 1.000 20.178 339 ARG AAA C 1
ATOM 2473 O O . ARG A 1 341 ? 25.601 -33.163 -34.646 1.000 22.020 339 ARG AAA O 1
ATOM 2481 N N . ALA A 1 342 ? 23.472 -32.527 -35.248 1.000 19.811 340 ALA AAA N 1
ATOM 2482 C CA . ALA A 1 342 ? 23.756 -32.387 -36.703 1.000 20.531 340 ALA AAA CA 1
ATOM 2483 C C . ALA A 1 342 ? 24.797 -31.288 -36.972 1.000 19.368 340 ALA AAA C 1
ATOM 2484 O O . ALA A 1 342 ? 25.675 -31.500 -37.811 1.000 17.265 340 ALA AAA O 1
ATOM 2486 N N . ARG A 1 343 ? 24.682 -30.135 -36.308 1.000 20.949 341 ARG AAA N 1
ATOM 2487 C CA . ARG A 1 343 ? 25.622 -29.004 -36.501 1.000 23.319 341 ARG AAA CA 1
ATOM 2488 C C . ARG A 1 343 ? 27.055 -29.409 -36.134 1.000 22.535 341 ARG AAA C 1
ATOM 2489 O O . ARG A 1 343 ? 27.973 -28.948 -36.806 1.000 21.749 341 ARG AAA O 1
ATOM 2497 N N . ALA A 1 344 ? 27.238 -30.256 -35.116 1.000 23.121 342 ALA AAA N 1
ATOM 2498 C CA . ALA A 1 344 ? 28.563 -30.774 -34.694 1.000 21.440 342 ALA AAA CA 1
ATOM 2499 C C . ALA A 1 344 ? 29.156 -31.683 -35.783 1.000 20.851 342 ALA AAA C 1
ATOM 2500 O O . ALA A 1 344 ? 30.364 -31.740 -35.869 1.000 18.807 342 ALA AAA O 1
ATOM 2502 N N . LEU A 1 345 ? 28.334 -32.348 -36.601 1.000 19.959 343 LEU AAA N 1
ATOM 2503 C CA . LEU A 1 345 ? 28.802 -33.325 -37.614 1.000 20.222 343 LEU AAA CA 1
ATOM 2504 C C . LEU A 1 345 ? 28.933 -32.694 -39.003 1.000 19.596 343 LEU AAA C 1
ATOM 2505 O O . LEU A 1 345 ? 29.745 -33.218 -39.786 1.000 20.572 343 LEU AAA O 1
ATOM 2510 N N . MET A 1 346 ? 28.181 -31.639 -39.331 1.000 18.778 344 MET AAA N 1
ATOM 2511 C CA . MET A 1 346 ? 28.045 -31.188 -40.742 1.000 17.715 344 MET AAA CA 1
ATOM 2512 C C . MET A 1 346 ? 29.349 -30.602 -41.309 1.000 18.302 344 MET AAA C 1
ATOM 2513 O O . MET A 1 346 ? 29.689 -30.893 -42.443 1.000 19.454 344 MET AAA O 1
ATOM 2518 N N . PRO A 1 347 ? 30.149 -29.785 -40.592 1.000 18.827 345 PRO AAA N 1
ATOM 2519 C CA . PRO A 1 347 ? 31.381 -29.256 -41.162 1.000 19.443 345 PRO AAA CA 1
ATOM 2520 C C . PRO A 1 347 ? 32.361 -30.325 -41.677 1.000 19.348 345 PRO AAA C 1
ATOM 2521 O O . PRO A 1 347 ? 32.831 -30.220 -42.777 1.000 20.794 345 PRO AAA O 1
ATOM 2525 N N . ASP A 1 348 ? 32.625 -31.350 -40.878 1.000 21.059 346 ASP AAA N 1
ATOM 2526 C CA . ASP A 1 348 ? 33.501 -32.498 -41.224 1.000 23.210 346 ASP AAA CA 1
ATOM 2527 C C . ASP A 1 348 ? 32.898 -33.299 -42.382 1.000 20.713 346 ASP AAA C 1
ATOM 2528 O O . ASP A 1 348 ? 33.681 -33.697 -43.307 1.000 18.056 346 ASP AAA O 1
ATOM 2533 N N . ALA A 1 349 ? 31.580 -33.504 -42.371 1.000 19.311 347 ALA AAA N 1
ATOM 2534 C CA . ALA A 1 349 ? 30.884 -34.195 -43.474 1.000 19.269 347 ALA AAA CA 1
ATOM 2535 C C . ALA A 1 349 ? 31.097 -33.409 -44.771 1.000 18.207 347 ALA AAA C 1
ATOM 2536 O O . ALA A 1 349 ? 31.443 -34.015 -45.783 1.000 19.560 347 ALA AAA O 1
ATOM 2538 N N . ILE A 1 350 ? 30.869 -32.099 -44.741 1.000 19.701 348 ILE AAA N 1
ATOM 2539 C CA . ILE A 1 350 ? 30.898 -31.231 -45.952 1.000 19.197 348 ILE AAA CA 1
ATOM 2540 C C . ILE A 1 350 ? 32.353 -31.149 -46.451 1.000 21.533 348 ILE AAA C 1
ATOM 2541 O O . ILE A 1 350 ? 32.592 -31.422 -47.668 1.000 20.632 348 ILE AAA O 1
ATOM 2546 N N . GLU A 1 351 ? 33.305 -30.863 -45.561 1.000 21.561 349 GLU AAA N 1
ATOM 2547 C CA A GLU A 1 351 ? 34.734 -30.706 -45.950 0.500 22.484 349 GLU AAA CA 1
ATOM 2548 C CA B GLU A 1 351 ? 34.731 -30.708 -45.955 0.500 22.854 349 GLU AAA CA 1
ATOM 2549 C C . GLU A 1 351 ? 35.326 -32.081 -46.300 1.000 22.447 349 GLU AAA C 1
ATOM 2550 O O . GLU A 1 351 ? 36.023 -32.184 -47.324 1.000 22.209 349 GLU AAA O 1
ATOM 2561 N N . GLY A 1 352 ? 35.045 -33.093 -45.476 1.000 21.201 350 GLY AAA N 1
ATOM 2562 C CA . GLY A 1 352 ? 35.508 -34.465 -45.719 1.000 21.424 350 GLY AAA CA 1
ATOM 2563 C C . GLY A 1 352 ? 35.093 -34.944 -47.098 1.000 19.936 350 GLY AAA C 1
ATOM 2564 O O . GLY A 1 352 ? 35.986 -35.475 -47.843 1.000 21.034 350 GLY AAA O 1
ATOM 2565 N N . PHE A 1 353 ? 33.815 -34.757 -47.455 1.000 17.456 351 PHE AAA N 1
ATOM 2566 C CA . PHE A 1 353 ? 33.282 -35.147 -48.785 1.000 18.509 351 PHE AAA CA 1
ATOM 2567 C C . PHE A 1 353 ? 34.095 -34.475 -49.898 1.000 18.359 351 PHE AAA C 1
ATOM 2568 O O . PHE A 1 353 ? 34.500 -35.179 -50.846 1.000 18.470 351 PHE AAA O 1
ATOM 2576 N N . GLN A 1 354 ? 34.322 -33.160 -49.797 1.000 19.569 352 GLN AAA N 1
ATOM 2577 C CA . GLN A 1 354 ? 35.140 -32.408 -50.780 1.000 20.089 352 GLN AAA CA 1
ATOM 2578 C C . GLN A 1 354 ? 36.531 -33.037 -50.917 1.000 20.864 352 GLN AAA C 1
ATOM 2579 O O . GLN A 1 354 ? 37.024 -33.141 -52.078 1.000 19.637 352 GLN AAA O 1
ATOM 2585 N N . ARG A 1 355 ? 37.130 -33.470 -49.807 1.000 23.401 353 ARG AAA N 1
ATOM 2586 C CA . ARG A 1 355 ? 38.500 -34.044 -49.816 1.000 28.809 353 ARG AAA CA 1
ATOM 2587 C C . ARG A 1 355 ? 38.545 -35.394 -50.529 1.000 26.343 353 ARG AAA C 1
ATOM 2588 O O . ARG A 1 355 ? 39.636 -35.737 -50.997 1.000 28.229 353 ARG AAA O 1
ATOM 2596 N N . TRP A 1 356 ? 37.430 -36.118 -50.665 1.000 25.547 354 TRP AAA N 1
ATOM 2597 C CA . TRP A 1 356 ? 37.418 -37.356 -51.498 1.000 23.277 354 TRP AAA CA 1
ATOM 2598 C C . TRP A 1 356 ? 37.837 -37.036 -52.938 1.000 23.622 354 TRP AAA C 1
ATOM 2599 O O . TRP A 1 356 ? 38.325 -37.960 -53.604 1.000 26.876 354 TRP AAA O 1
ATOM 2610 N N . PHE A 1 357 ? 37.596 -35.819 -53.443 1.000 21.203 355 PHE AAA N 1
ATOM 2611 C CA . PHE A 1 357 ? 37.718 -35.509 -54.894 1.000 22.415 355 PHE AAA CA 1
ATOM 2612 C C . PHE A 1 357 ? 38.884 -34.562 -55.211 1.000 25.890 355 PHE AAA C 1
ATOM 2613 O O . PHE A 1 357 ? 38.905 -33.993 -56.323 1.000 28.132 355 PHE AAA O 1
ATOM 2621 N N . ILE A 1 358 ? 39.827 -34.402 -54.292 1.000 32.512 356 ILE AAA N 1
ATOM 2622 C CA . ILE A 1 358 ? 41.022 -33.512 -54.459 1.000 37.055 356 ILE AAA CA 1
ATOM 2623 C C . ILE A 1 358 ? 42.037 -34.151 -55.444 1.000 36.035 356 ILE AAA C 1
ATOM 2624 O O . ILE A 1 358 ? 42.072 -35.381 -55.502 1.000 35.083 356 ILE AAA O 1
ATOM 2629 N N . THR A 1 359 ? 42.826 -33.370 -56.201 1.000 36.724 357 THR AAA N 1
ATOM 2630 C CA . THR A 1 359 ? 43.781 -33.878 -57.248 1.000 36.489 357 THR AAA CA 1
ATOM 2631 C C . THR A 1 359 ? 45.177 -33.259 -57.096 1.000 35.544 357 THR AAA C 1
ATOM 2632 O O . THR A 1 359 ? 45.294 -32.181 -56.542 1.000 36.718 357 THR AAA O 1
ATOM 2636 N N . HIS B 1 5 ? -12.480 -3.672 -21.637 1.000 91.593 3 HIS BBB N 1
ATOM 2637 C CA . HIS B 1 5 ? -11.995 -3.779 -20.227 1.000 84.642 3 HIS BBB CA 1
ATOM 2638 C C . HIS B 1 5 ? -10.681 -3.016 -20.109 1.000 69.855 3 HIS BBB C 1
ATOM 2639 O O . HIS B 1 5 ? -9.639 -3.556 -20.472 1.000 72.549 3 HIS BBB O 1
ATOM 2646 N N . PRO B 1 6 ? -10.676 -1.721 -19.708 1.000 59.091 4 PRO BBB N 1
ATOM 2647 C CA . PRO B 1 6 ? -9.447 -1.108 -19.179 1.000 55.052 4 PRO BBB CA 1
ATOM 2648 C C . PRO B 1 6 ? -9.078 -1.791 -17.853 1.000 44.728 4 PRO BBB C 1
ATOM 2649 O O . PRO B 1 6 ? -9.932 -2.008 -16.995 1.000 41.780 4 PRO BBB O 1
ATOM 2653 N N . PRO B 1 7 ? -7.812 -2.203 -17.639 1.000 40.369 5 PRO BBB N 1
ATOM 2654 C CA . PRO B 1 7 ? -7.456 -2.939 -16.421 1.000 36.991 5 PRO BBB CA 1
ATOM 2655 C C . PRO B 1 7 ? -7.554 -2.102 -15.130 1.000 32.178 5 PRO BBB C 1
ATOM 2656 O O . PRO B 1 7 ? -7.187 -0.950 -15.142 1.000 31.323 5 PRO BBB O 1
ATOM 2660 N N . ARG B 1 8 ? -8.105 -2.706 -14.067 1.000 29.668 6 ARG BBB N 1
ATOM 2661 C CA . ARG B 1 8 ? -8.072 -2.200 -12.668 1.000 29.313 6 ARG BBB CA 1
ATOM 2662 C C . ARG B 1 8 ? -6.645 -2.430 -12.130 1.000 26.983 6 ARG BBB C 1
ATOM 2663 O O . ARG B 1 8 ? -6.262 -3.611 -11.920 1.000 24.916 6 ARG BBB O 1
ATOM 2671 N N . ILE B 1 9 ? -5.869 -1.360 -11.958 1.000 24.613 7 ILE BBB N 1
ATOM 2672 C CA . ILE B 1 9 ? -4.453 -1.432 -11.504 1.000 22.838 7 ILE BBB CA 1
ATOM 2673 C C . ILE B 1 9 ? -4.410 -0.985 -10.042 1.000 23.142 7 ILE BBB C 1
ATOM 2674 O O . ILE B 1 9 ? -4.784 0.153 -9.756 1.000 22.019 7 ILE BBB O 1
ATOM 2679 N N . ALA B 1 10 ? -3.977 -1.889 -9.156 1.000 21.920 8 ALA BBB N 1
ATOM 2680 C CA . ALA B 1 10 ? -3.654 -1.620 -7.734 1.000 20.117 8 ALA BBB CA 1
ATOM 2681 C C . ALA B 1 10 ? -2.131 -1.466 -7.581 1.000 19.274 8 ALA BBB C 1
ATOM 2682 O O . ALA B 1 10 ? -1.397 -2.394 -7.928 1.000 19.984 8 ALA BBB O 1
ATOM 2684 N N . VAL B 1 11 ? -1.672 -0.327 -7.088 1.000 18.230 9 VAL BBB N 1
ATOM 2685 C CA . VAL B 1 11 ? -0.296 -0.152 -6.557 1.000 18.163 9 VAL BBB CA 1
ATOM 2686 C C . VAL B 1 11 ? -0.338 -0.257 -5.022 1.000 18.085 9 VAL BBB C 1
ATOM 2687 O O . VAL B 1 11 ? -1.093 0.461 -4.375 1.000 17.125 9 VAL BBB O 1
ATOM 2691 N N . ILE B 1 12 ? 0.471 -1.135 -4.446 1.000 19.350 10 ILE BBB N 1
ATOM 2692 C CA . ILE B 1 12 ? 0.619 -1.279 -2.970 1.000 18.968 10 ILE BBB CA 1
ATOM 2693 C C . ILE B 1 12 ? 1.866 -0.478 -2.575 1.000 18.587 10 ILE BBB C 1
ATOM 2694 O O . ILE B 1 12 ? 2.966 -0.873 -2.973 1.000 18.487 10 ILE BBB O 1
ATOM 2699 N N . GLY B 1 13 ? 1.658 0.630 -1.861 1.000 17.512 11 GLY BBB N 1
ATOM 2700 C CA . GLY B 1 13 ? 2.741 1.462 -1.299 1.000 17.059 11 GLY BBB CA 1
ATOM 2701 C C . GLY B 1 13 ? 2.854 2.805 -1.997 1.000 16.248 11 GLY BBB C 1
ATOM 2702 O O . GLY B 1 13 ? 2.925 2.851 -3.237 1.000 16.703 1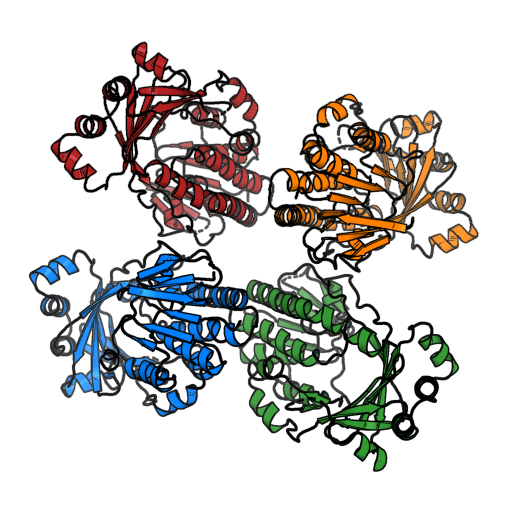1 GLY BBB O 1
ATOM 2703 N N . ALA B 1 14 ? 2.877 3.871 -1.210 1.000 16.319 12 ALA BBB N 1
ATOM 2704 C CA . ALA B 1 14 ? 2.969 5.265 -1.683 1.000 16.376 12 ALA BBB CA 1
ATOM 2705 C C . ALA B 1 14 ? 4.351 5.831 -1.354 1.000 15.422 12 ALA BBB C 1
ATOM 2706 O O . ALA B 1 14 ? 4.440 6.969 -0.922 1.000 14.617 12 ALA BBB O 1
ATOM 2708 N N . GLY B 1 15 ? 5.391 5.034 -1.561 1.000 15.364 13 GLY BBB N 1
ATOM 2709 C CA . GLY B 1 15 ? 6.780 5.499 -1.615 1.000 15.610 13 GLY BBB CA 1
ATOM 2710 C C . GLY B 1 15 ? 7.125 6.038 -2.989 1.000 16.107 13 GLY BBB C 1
ATOM 2711 O O . GLY B 1 15 ? 6.259 6.195 -3.855 1.000 15.349 13 GLY BBB O 1
ATOM 2712 N N . PRO B 1 16 ? 8.413 6.352 -3.223 1.000 16.406 14 PRO BBB N 1
ATOM 2713 C CA . PRO B 1 16 ? 8.861 6.792 -4.533 1.000 16.847 14 PRO BBB CA 1
ATOM 2714 C C . PRO B 1 16 ? 8.475 5.832 -5.664 1.000 15.697 14 PRO BBB C 1
ATOM 2715 O O . PRO B 1 16 ? 8.072 6.312 -6.682 1.000 18.576 14 PRO BBB O 1
ATOM 2719 N N . ALA B 1 17 ? 8.603 4.529 -5.490 1.000 15.385 15 ALA BBB N 1
ATOM 2720 C CA . ALA B 1 17 ? 8.252 3.555 -6.550 1.000 16.173 15 ALA BBB CA 1
ATOM 2721 C C . ALA B 1 17 ? 6.752 3.649 -6.838 1.000 17.607 15 ALA BBB C 1
ATOM 2722 O O . ALA B 1 17 ? 6.386 3.851 -8.018 1.000 17.471 15 ALA BBB O 1
ATOM 2724 N N . GLY B 1 18 ? 5.903 3.503 -5.814 1.000 16.701 16 GLY BBB N 1
ATOM 2725 C CA . GLY B 1 18 ? 4.453 3.439 -6.042 1.000 17.916 16 GLY BBB CA 1
ATOM 2726 C C . GLY B 1 18 ? 3.883 4.727 -6.613 1.000 17.999 16 GLY BBB C 1
ATOM 2727 O O . GLY B 1 18 ? 3.023 4.659 -7.515 1.000 19.749 16 GLY BBB O 1
ATOM 2728 N N . LEU B 1 19 ? 4.328 5.879 -6.109 1.000 19.115 17 LEU BBB N 1
ATOM 2729 C CA . LEU B 1 19 ? 3.793 7.185 -6.562 1.000 18.847 17 LEU BBB CA 1
ATOM 2730 C C . LEU B 1 19 ? 4.289 7.436 -7.984 1.000 20.139 17 LEU BBB C 1
ATOM 2731 O O . LEU B 1 19 ? 3.476 7.958 -8.784 1.000 19.769 17 LEU BBB O 1
ATOM 2736 N N . THR B 1 20 ? 5.539 7.067 -8.305 1.000 18.112 18 THR BBB N 1
ATOM 2737 C CA . THR B 1 20 ? 6.074 7.264 -9.671 1.000 17.752 18 THR BBB CA 1
ATOM 2738 C C . THR B 1 20 ? 5.262 6.424 -10.657 1.000 17.713 18 THR BBB C 1
ATOM 2739 O O . THR B 1 20 ? 4.902 6.934 -11.721 1.000 18.387 18 THR BBB O 1
ATOM 2743 N N . ALA B 1 21 ? 5.012 5.160 -10.327 1.000 18.743 19 ALA BBB N 1
ATOM 2744 C CA . ALA B 1 21 ? 4.209 4.243 -11.163 1.000 19.012 19 ALA BBB CA 1
ATOM 2745 C C . ALA B 1 21 ? 2.798 4.822 -11.318 1.000 19.535 19 ALA BBB C 1
ATOM 2746 O O . ALA B 1 21 ? 2.306 4.878 -12.452 1.000 19.823 19 ALA BBB O 1
ATOM 2748 N N . ALA B 1 22 ? 2.149 5.214 -10.230 1.000 20.067 20 ALA BBB N 1
ATOM 2749 C CA . ALA B 1 22 ? 0.760 5.732 -10.267 1.000 21.832 20 ALA BBB CA 1
ATOM 2750 C C . ALA B 1 22 ? 0.684 6.965 -11.182 1.000 23.093 20 ALA BBB C 1
ATOM 2751 O O . ALA B 1 22 ? -0.283 7.056 -11.975 1.000 23.023 20 ALA BBB O 1
ATOM 2753 N N . LEU B 1 23 ? 1.668 7.864 -11.121 1.000 23.146 21 LEU BBB N 1
ATOM 2754 C CA . LEU B 1 23 ? 1.646 9.121 -11.919 1.000 23.309 21 LEU BBB CA 1
ATOM 2755 C C . LEU B 1 23 ? 1.804 8.787 -13.414 1.000 22.491 21 LEU BBB C 1
ATOM 2756 O O . LEU B 1 23 ? 1.105 9.395 -14.240 1.000 19.120 21 LEU BBB O 1
ATOM 2761 N N . ILE B 1 24 ? 2.698 7.868 -13.780 1.000 21.626 22 ILE BBB N 1
ATOM 2762 C CA . ILE B 1 24 ? 2.911 7.545 -15.213 1.000 23.642 22 ILE BBB CA 1
ATOM 2763 C C . ILE B 1 24 ? 1.641 6.852 -15.752 1.000 25.545 22 ILE BBB C 1
ATOM 2764 O O . ILE B 1 24 ? 1.200 7.195 -16.860 1.000 24.588 22 ILE BBB O 1
ATOM 2769 N N . LEU B 1 25 ? 1.048 5.944 -14.979 1.000 26.239 23 LEU BBB N 1
ATOM 2770 C CA . LEU B 1 25 ? -0.186 5.223 -15.360 1.000 26.396 23 LEU BBB CA 1
ATOM 2771 C C . LEU B 1 25 ? -1.325 6.238 -15.518 1.000 28.451 23 LEU BBB C 1
ATOM 2772 O O . LEU B 1 25 ? -1.959 6.225 -16.584 1.000 30.484 23 LEU BBB O 1
ATOM 2777 N N . HIS B 1 26 ? -1.536 7.109 -14.527 1.000 27.977 24 HIS BBB N 1
ATOM 2778 C CA . HIS B 1 26 ? -2.575 8.171 -14.557 1.000 28.999 24 HIS BBB CA 1
ATOM 2779 C C . HIS B 1 26 ? -2.428 9.011 -15.831 1.000 30.585 24 HIS BBB C 1
ATOM 2780 O O . HIS B 1 26 ? -3.451 9.236 -16.511 1.000 33.573 24 HIS BBB O 1
ATOM 2787 N N . ARG B 1 27 ? -1.213 9.454 -16.146 1.000 27.523 25 ARG BBB N 1
ATOM 2788 C CA . ARG B 1 27 ? -0.955 10.336 -17.303 1.000 29.838 25 ARG BBB CA 1
ATOM 2789 C C . ARG B 1 27 ? -1.195 9.568 -18.613 1.000 31.951 25 ARG BBB C 1
ATOM 2790 O O . ARG B 1 27 ? -1.430 10.220 -19.622 1.000 31.235 25 ARG BBB O 1
ATOM 2798 N N . GLY B 1 28 ? -1.122 8.237 -18.594 1.000 31.245 26 GLY BBB N 1
ATOM 2799 C CA . GLY B 1 28 ? -1.390 7.383 -19.759 1.000 31.099 26 GLY BBB CA 1
ATOM 2800 C C . GLY B 1 28 ? -2.858 6.989 -19.853 1.000 32.680 26 GLY BBB C 1
ATOM 2801 O O . GLY B 1 28 ? -3.213 6.234 -20.762 1.000 34.873 26 GLY BBB O 1
ATOM 2802 N N . GLY B 1 29 ? -3.697 7.475 -18.936 1.000 32.633 27 GLY BBB N 1
ATOM 2803 C CA . GLY B 1 29 ? -5.156 7.288 -18.976 1.000 30.984 27 GLY BBB CA 1
ATOM 2804 C C . GLY B 1 29 ? -5.594 5.995 -18.343 1.000 32.302 27 GLY BBB C 1
ATOM 2805 O O . GLY B 1 29 ? -6.763 5.638 -18.518 1.000 33.827 27 GLY BBB O 1
ATOM 2806 N N . HIS B 1 30 ? -4.717 5.316 -17.601 1.000 30.566 28 HIS BBB N 1
ATOM 2807 C CA . HIS B 1 30 ? -5.063 4.077 -16.855 1.000 29.179 28 HIS BBB CA 1
ATOM 2808 C C . HIS B 1 30 ? -5.829 4.429 -15.577 1.000 28.877 28 HIS BBB C 1
ATOM 2809 O O . HIS B 1 30 ? -5.627 5.518 -15.057 1.000 32.409 28 HIS BBB O 1
ATOM 2816 N N . ARG B 1 31 ? -6.666 3.506 -15.110 1.000 33.900 29 ARG BBB N 1
ATOM 2817 C CA . ARG B 1 31 ? -7.357 3.562 -13.801 1.000 36.289 29 ARG BBB CA 1
ATOM 2818 C C . ARG B 1 31 ? -6.392 2.996 -12.761 1.000 28.830 29 ARG BBB C 1
ATOM 2819 O O . ARG B 1 31 ? -6.073 1.814 -12.886 1.000 28.516 29 ARG BBB O 1
ATOM 2827 N N . VAL B 1 32 ? -5.938 3.815 -11.808 1.000 25.341 30 VAL BBB N 1
ATOM 2828 C CA . VAL B 1 32 ? -4.924 3.384 -10.806 1.000 25.231 30 VAL BBB CA 1
ATOM 2829 C C . VAL B 1 32 ? -5.343 3.873 -9.421 1.000 23.393 30 VAL BBB C 1
ATOM 2830 O O . VAL B 1 32 ? -5.677 5.039 -9.269 1.000 22.986 30 VAL BBB O 1
ATOM 2834 N N . SER B 1 33 ? -5.323 2.958 -8.461 1.000 23.754 31 SER BBB N 1
ATOM 2835 C CA . SER B 1 33 ? -5.342 3.234 -7.005 1.000 22.524 31 SER BBB CA 1
ATOM 2836 C C . SER B 1 33 ? -3.993 2.832 -6.405 1.000 21.828 31 SER BBB C 1
ATOM 2837 O O . SER B 1 33 ? -3.436 1.775 -6.792 1.000 19.727 31 SER BBB O 1
ATOM 2840 N N . VAL B 1 34 ? -3.534 3.646 -5.459 1.000 20.827 32 VAL BBB N 1
ATOM 2841 C CA . VAL B 1 34 ? -2.397 3.330 -4.560 1.000 19.890 32 VAL BBB CA 1
ATOM 2842 C C . VAL B 1 34 ? -2.950 3.056 -3.174 1.000 17.762 32 VAL BBB C 1
ATOM 2843 O O . VAL B 1 34 ? -3.619 3.916 -2.665 1.000 18.170 32 VAL BBB O 1
ATOM 2847 N N . TYR B 1 35 ? -2.672 1.886 -2.613 1.000 18.081 33 TYR BBB N 1
ATOM 2848 C CA . TYR B 1 35 ? -3.059 1.523 -1.225 1.000 19.646 33 TYR BBB CA 1
ATOM 2849 C C . TYR B 1 35 ? -1.838 1.697 -0.329 1.000 19.595 33 TYR BBB C 1
ATOM 2850 O O . TYR B 1 35 ? -0.851 0.961 -0.536 1.000 18.219 33 TYR BBB O 1
ATOM 2859 N N . GLU B 1 36 ? -1.911 2.653 0.605 1.000 20.711 34 GLU BBB N 1
ATOM 2860 C CA . GLU B 1 36 ? -0.813 2.988 1.552 1.000 21.380 34 GLU BBB CA 1
ATOM 2861 C C . GLU B 1 36 ? -1.247 2.650 2.980 1.000 22.239 34 GLU BBB C 1
ATOM 2862 O O . GLU B 1 36 ? -2.230 3.217 3.440 1.000 20.795 34 GLU BBB O 1
ATOM 2868 N N . GLY B 1 37 ? -0.485 1.803 3.666 1.000 23.344 35 GLY BBB N 1
ATOM 2869 C CA . GLY B 1 37 ? -0.710 1.430 5.076 1.000 26.214 35 GLY BBB CA 1
ATOM 2870 C C . GLY B 1 37 ? -0.821 2.638 5.999 1.000 27.640 35 GLY BBB C 1
ATOM 2871 O O . GLY B 1 37 ? -1.702 2.634 6.870 1.000 26.932 35 GLY BBB O 1
ATOM 2872 N N . GLU B 1 38 ? 0.061 3.618 5.847 1.000 26.164 36 GLU BBB N 1
ATOM 2873 C CA . GLU B 1 38 ? 0.129 4.770 6.760 1.000 29.708 36 GLU BBB CA 1
ATOM 2874 C C . GLU B 1 38 ? -1.100 5.653 6.517 1.000 29.978 36 GLU BBB C 1
ATOM 2875 O O . GLU B 1 38 ? -1.622 5.651 5.392 1.000 26.798 36 GLU BBB O 1
ATOM 2881 N N . ALA B 1 39 ? -1.526 6.379 7.545 1.000 33.970 37 ALA BBB N 1
ATOM 2882 C CA . ALA B 1 39 ? -2.491 7.504 7.488 1.000 36.505 37 ALA BBB CA 1
ATOM 2883 C C . ALA B 1 39 ? -1.821 8.687 6.798 1.000 39.714 37 ALA BBB C 1
ATOM 2884 O O . ALA B 1 39 ? -0.598 8.803 6.929 1.000 47.635 37 ALA BBB O 1
ATOM 2886 N N . SER B 1 40 ? -2.591 9.545 6.133 1.000 48.459 38 SER BBB N 1
ATOM 2887 C CA . SER B 1 40 ? -2.115 10.755 5.398 1.000 55.439 38 SER BBB CA 1
ATOM 2888 C C . SER B 1 40 ? -1.063 11.550 6.189 1.000 60.058 38 SER BBB C 1
ATOM 2889 O O . SER B 1 40 ? -0.078 12.002 5.547 1.000 54.339 38 SER BBB O 1
ATOM 2892 N N . GLY B 1 41 ? -1.269 11.748 7.504 1.000 64.699 39 GLY BBB N 1
ATOM 2893 C CA . GLY B 1 41 ? -0.368 12.523 8.389 1.000 73.288 39 GLY BBB CA 1
ATOM 2894 C C . GLY B 1 41 ? 1.007 11.881 8.550 1.000 79.220 39 GLY BBB C 1
ATOM 2895 O O . GLY B 1 41 ? 1.223 11.246 9.591 1.000 80.892 39 GLY BBB O 1
ATOM 2896 N N . THR B 1 45 ? 7.610 15.216 7.574 1.000 70.593 43 THR BBB N 1
ATOM 2897 C CA . THR B 1 45 ? 8.063 14.278 8.645 1.000 79.385 43 THR BBB CA 1
ATOM 2898 C C . THR B 1 45 ? 9.397 13.612 8.264 1.000 85.213 43 THR BBB C 1
ATOM 2899 O O . THR B 1 45 ? 10.313 13.636 9.098 1.000 98.256 43 THR BBB O 1
ATOM 2903 N N . GLN B 1 46 ? 9.510 13.057 7.055 1.000 83.747 44 GLN BBB N 1
ATOM 2904 C CA . GLN B 1 46 ? 10.742 12.393 6.540 1.000 81.842 44 GLN BBB CA 1
ATOM 2905 C C . GLN B 1 46 ? 11.624 13.439 5.834 1.000 84.911 44 GLN BBB C 1
ATOM 2906 O O . GLN B 1 46 ? 11.136 14.098 4.890 1.000 89.392 44 GLN BBB O 1
ATOM 2912 N N . GLY B 1 47 ? 12.859 13.628 6.316 1.000 71.865 45 GLY BBB N 1
ATOM 2913 C CA . GLY B 1 47 ? 13.707 14.746 5.883 1.000 58.472 45 GLY BBB CA 1
ATOM 2914 C C . GLY B 1 47 ? 15.176 14.390 5.671 1.000 48.230 45 GLY BBB C 1
ATOM 2915 O O . GLY B 1 47 ? 15.958 15.338 5.627 1.000 41.551 45 GLY BBB O 1
ATOM 2916 N N . GLY B 1 48 ? 15.561 13.121 5.489 1.000 39.489 46 GLY BBB N 1
ATOM 2917 C CA . GLY B 1 48 ? 16.859 12.786 4.863 1.000 38.520 46 GLY BBB CA 1
ATOM 2918 C C . GLY B 1 48 ? 16.990 13.391 3.459 1.000 39.594 46 GLY BBB C 1
ATOM 2919 O O . GLY B 1 48 ? 15.944 13.589 2.806 1.000 41.010 46 GLY BBB O 1
ATOM 2920 N N . THR B 1 49 ? 18.203 13.685 2.983 1.000 34.981 47 THR BBB N 1
ATOM 2921 C CA . THR B 1 49 ? 18.453 14.263 1.630 1.000 37.146 47 THR BBB CA 1
ATOM 2922 C C . THR B 1 49 ? 18.916 13.162 0.663 1.000 42.797 47 THR BBB C 1
ATOM 2923 O O . THR B 1 49 ? 19.575 12.201 1.153 1.000 51.036 47 THR BBB O 1
ATOM 2927 N N . LEU B 1 50 ? 18.656 13.307 -0.649 1.000 40.504 48 LEU BBB N 1
ATOM 2928 C CA . LEU B 1 50 ? 19.169 12.386 -1.704 1.000 42.228 48 LEU BBB CA 1
ATOM 2929 C C . LEU B 1 50 ? 19.332 13.114 -3.040 1.000 36.218 48 LEU BBB C 1
ATOM 2930 O O . LEU B 1 50 ? 18.759 14.198 -3.178 1.000 32.875 48 LEU BBB O 1
ATOM 2935 N N . ASP B 1 51 ? 20.136 12.589 -3.964 1.000 30.007 49 ASP BBB N 1
ATOM 2936 C CA . ASP B 1 51 ? 20.241 13.195 -5.314 1.000 32.820 49 ASP BBB CA 1
ATOM 2937 C C . ASP B 1 51 ? 19.710 12.214 -6.364 1.000 31.773 49 ASP BBB C 1
ATOM 2938 O O . ASP B 1 51 ? 19.894 11.008 -6.214 1.000 31.072 49 ASP BBB O 1
ATOM 2943 N N . LEU B 1 52 ? 18.990 12.736 -7.355 1.000 31.247 50 LEU BBB N 1
ATOM 2944 C CA . LEU B 1 52 ? 18.392 11.953 -8.458 1.000 28.688 50 LEU BBB CA 1
ATOM 2945 C C . LEU B 1 52 ? 19.426 11.868 -9.578 1.000 27.109 50 LEU BBB C 1
ATOM 2946 O O . LEU B 1 52 ? 19.946 12.911 -9.964 1.000 26.630 50 LEU BBB O 1
ATOM 2951 N N . HIS B 1 53 ? 19.766 10.653 -9.998 1.000 25.651 51 HIS BBB N 1
ATOM 2952 C CA . HIS B 1 53 ? 20.827 10.363 -10.995 1.000 27.090 51 HIS BBB CA 1
ATOM 2953 C C . HIS B 1 53 ? 20.251 10.553 -12.395 1.000 27.800 51 HIS BBB C 1
ATOM 2954 O O . HIS B 1 53 ? 19.037 10.279 -12.567 1.000 26.904 51 HIS BBB O 1
ATOM 2961 N N . ASP B 1 54 ? 21.085 10.971 -13.356 1.000 31.767 52 ASP BBB N 1
ATOM 2962 C CA . ASP B 1 54 ? 20.629 11.379 -14.713 1.000 34.106 52 ASP BBB CA 1
ATOM 2963 C C . ASP B 1 54 ? 20.171 10.152 -15.505 1.000 33.062 52 ASP BBB C 1
ATOM 2964 O O . ASP B 1 54 ? 19.441 10.342 -16.492 1.000 38.564 52 ASP BBB O 1
ATOM 2969 N N . ASP B 1 55 ? 20.520 8.940 -15.073 1.000 32.990 53 ASP BBB N 1
ATOM 2970 C CA . ASP B 1 55 ? 20.186 7.701 -15.826 1.000 32.732 53 ASP BBB CA 1
ATOM 2971 C C . ASP B 1 55 ? 19.155 6.846 -15.078 1.000 30.595 53 ASP BBB C 1
ATOM 2972 O O . ASP B 1 55 ? 18.893 5.734 -15.540 1.000 29.773 53 ASP BBB O 1
ATOM 2977 N N . SER B 1 56 ? 18.593 7.315 -13.966 1.000 26.220 54 SER BBB N 1
ATOM 2978 C CA . SER B 1 56 ? 17.585 6.541 -13.196 1.000 26.013 54 SER BBB CA 1
ATOM 2979 C C . SER B 1 56 ? 16.483 7.464 -12.654 1.000 21.640 54 SER BBB C 1
ATOM 2980 O O . SER B 1 56 ? 15.475 7.589 -13.322 1.000 22.030 54 SER BBB O 1
ATOM 2983 N N . GLY B 1 57 ? 16.662 8.064 -11.482 1.000 21.329 55 GLY BBB N 1
ATOM 2984 C CA . GLY B 1 57 ? 15.657 8.966 -10.890 1.000 23.534 55 GLY BBB CA 1
ATOM 2985 C C . GLY B 1 57 ? 15.189 10.058 -11.855 1.000 23.220 55 GLY BBB C 1
ATOM 2986 O O . GLY B 1 57 ? 13.982 10.299 -11.932 1.000 22.091 55 GLY BBB O 1
ATOM 2987 N N . GLN B 1 58 ? 16.110 10.703 -12.566 1.000 23.517 56 GLN BBB N 1
ATOM 2988 C CA . GLN B 1 58 ? 15.756 11.798 -13.506 1.000 25.250 56 GLN BBB CA 1
ATOM 2989 C C . GLN B 1 58 ? 15.041 11.255 -14.736 1.000 26.001 56 GLN BBB C 1
ATOM 2990 O O . GLN B 1 58 ? 14.164 11.980 -15.240 1.000 25.547 56 GLN BBB O 1
ATOM 2996 N N . VAL B 1 59 ? 15.396 10.049 -15.189 1.000 24.566 57 VAL BBB N 1
ATOM 2997 C CA . VAL B 1 59 ? 14.703 9.358 -16.306 1.000 22.949 57 VAL BBB CA 1
ATOM 2998 C C . VAL B 1 59 ? 13.259 9.122 -15.875 1.000 22.509 57 VAL BBB C 1
ATOM 2999 O O . VAL B 1 59 ? 12.342 9.364 -16.676 1.000 22.587 57 VAL BBB O 1
ATOM 3003 N N . ALA B 1 60 ? 13.056 8.666 -14.651 1.000 23.143 58 ALA BBB N 1
ATOM 3004 C CA . ALA B 1 60 ? 11.707 8.361 -14.139 1.000 23.469 58 ALA BBB CA 1
ATOM 3005 C C . ALA B 1 60 ? 10.885 9.655 -14.112 1.000 23.000 58 ALA BBB C 1
ATOM 3006 O O . ALA B 1 60 ? 9.716 9.620 -14.510 1.000 23.828 58 ALA BBB O 1
ATOM 3008 N N . LEU B 1 61 ? 11.457 10.754 -13.624 1.000 24.784 59 LEU BBB N 1
ATOM 3009 C CA . LEU B 1 61 ? 10.707 12.042 -13.547 1.000 26.524 59 LEU BBB CA 1
ATOM 3010 C C . LEU B 1 61 ? 10.384 12.548 -14.965 1.000 27.268 59 LEU BBB C 1
ATOM 3011 O O . LEU B 1 61 ? 9.242 13.008 -15.173 1.000 28.147 59 LEU BBB O 1
ATOM 3016 N N . GLN B 1 62 ? 11.319 12.419 -15.911 1.000 26.603 60 GLN BBB N 1
ATOM 3017 C CA A GLN B 1 62 ? 11.084 12.773 -17.333 0.500 27.271 60 GLN BBB CA 1
ATOM 3018 C CA B GLN B 1 62 ? 11.102 12.759 -17.346 0.500 28.288 60 GLN BBB CA 1
ATOM 3019 C C . GLN B 1 62 ? 9.883 11.979 -17.849 1.000 27.200 60 GLN BBB C 1
ATOM 3020 O O . GLN B 1 62 ? 8.952 12.610 -18.385 1.000 26.823 60 GLN BBB O 1
ATOM 3031 N N . ARG B 1 63 ? 9.886 10.662 -17.637 1.000 25.423 61 ARG BBB N 1
ATOM 3032 C CA . ARG B 1 63 ? 8.804 9.766 -18.100 1.000 26.233 61 ARG BBB CA 1
ATOM 3033 C C . ARG B 1 63 ? 7.476 10.177 -17.453 1.000 26.633 61 ARG BBB C 1
ATOM 3034 O O . ARG B 1 63 ? 6.444 9.965 -18.087 1.000 28.210 61 ARG BBB O 1
ATOM 3042 N N . ALA B 1 64 ? 7.501 10.742 -16.246 1.000 25.117 62 ALA BBB N 1
ATOM 3043 C CA . ALA B 1 64 ? 6.288 11.143 -15.502 1.000 28.012 62 ALA BBB CA 1
ATOM 3044 C C . ALA B 1 64 ? 5.914 12.607 -15.765 1.000 28.082 62 ALA BBB C 1
ATOM 3045 O O . ALA B 1 64 ? 4.914 13.046 -15.182 1.000 29.110 62 ALA BBB O 1
ATOM 3047 N N . GLY B 1 65 ? 6.693 13.338 -16.567 1.000 26.649 63 GLY BBB N 1
ATOM 3048 C CA . GLY B 1 65 ? 6.429 14.751 -16.900 1.000 26.361 63 GLY BBB CA 1
ATOM 3049 C C . GLY B 1 65 ? 6.762 15.695 -15.757 1.000 25.087 63 GLY BBB C 1
ATOM 3050 O O . GLY B 1 65 ? 6.173 16.813 -15.731 1.000 25.133 63 GLY BBB O 1
ATOM 3051 N N . LEU B 1 66 ? 7.706 15.325 -14.877 1.000 22.852 64 LEU BBB N 1
ATOM 3052 C CA . LEU B 1 66 ? 8.013 16.105 -13.654 1.000 22.466 64 LEU BBB CA 1
ATOM 3053 C C . LEU B 1 66 ? 9.460 16.567 -13.631 1.000 22.510 64 LEU BBB C 1
ATOM 3054 O O . LEU B 1 66 ? 9.852 17.120 -12.588 1.000 25.431 64 LEU BBB O 1
ATOM 3059 N N . LEU B 1 67 ? 10.247 16.329 -14.678 1.000 22.630 65 LEU BBB N 1
ATOM 3060 C CA . LEU B 1 67 ? 11.698 16.648 -14.609 1.000 24.714 65 LEU BBB CA 1
ATOM 3061 C C . LEU B 1 67 ? 11.922 18.168 -14.410 1.000 27.961 65 LEU BBB C 1
ATOM 3062 O O . LEU B 1 67 ? 12.775 18.562 -13.568 1.000 27.323 65 LEU BBB O 1
ATOM 3067 N N . GLU B 1 68 ? 11.199 19.013 -15.144 1.000 30.885 66 GLU BBB N 1
ATOM 3068 C CA . GLU B 1 68 ? 11.301 20.500 -15.019 1.000 30.080 66 GLU BBB CA 1
ATOM 3069 C C . GLU B 1 68 ? 10.844 20.926 -13.621 1.000 25.869 66 GLU BBB C 1
ATOM 3070 O O . GLU B 1 68 ? 11.552 21.714 -13.020 1.000 25.549 66 GLU BBB O 1
ATOM 3076 N N . ALA B 1 69 ? 9.724 20.399 -13.118 1.000 24.639 67 ALA BBB N 1
ATOM 3077 C CA . ALA B 1 69 ? 9.215 20.696 -11.758 1.000 24.568 67 ALA BBB CA 1
ATOM 3078 C C . ALA B 1 69 ? 10.283 20.339 -10.721 1.000 25.810 67 ALA BBB C 1
ATOM 3079 O O . ALA B 1 69 ? 10.532 21.142 -9.801 1.000 23.815 67 ALA BBB O 1
ATOM 3081 N N . PHE B 1 70 ? 10.911 19.168 -10.867 1.000 25.916 68 PHE BBB N 1
ATOM 3082 C CA . PHE B 1 70 ? 12.050 18.731 -10.015 1.000 27.557 68 PHE BBB CA 1
ATOM 3083 C C . PHE B 1 70 ? 13.190 19.764 -10.099 1.000 25.865 68 PHE BBB C 1
ATOM 3084 O O . PHE B 1 70 ? 13.724 20.218 -9.049 1.000 24.649 68 PHE BBB O 1
ATOM 3092 N N . ARG B 1 71 ? 13.568 20.134 -11.319 1.000 26.935 69 ARG BBB N 1
ATOM 3093 C CA . ARG B 1 71 ? 14.663 21.117 -11.536 1.000 30.013 69 ARG BBB CA 1
ATOM 3094 C C . ARG B 1 71 ? 14.323 22.448 -10.847 1.000 30.191 69 ARG BBB C 1
ATOM 3095 O O . ARG B 1 71 ? 15.225 23.032 -10.194 1.000 32.076 69 ARG BBB O 1
ATOM 3103 N N . ALA B 1 72 ? 13.068 22.900 -10.927 1.000 29.141 70 ALA BBB N 1
ATOM 3104 C CA . ALA B 1 72 ? 12.627 24.164 -10.301 1.000 27.126 70 ALA BBB CA 1
ATOM 3105 C C . ALA B 1 72 ? 12.772 24.080 -8.778 1.000 26.090 70 ALA BBB C 1
ATOM 3106 O O . ALA B 1 72 ? 13.103 25.110 -8.186 1.000 25.950 70 ALA BBB O 1
ATOM 3108 N N . VAL B 1 73 ? 12.522 22.926 -8.152 1.000 25.098 71 VAL BBB N 1
ATOM 3109 C CA . VAL B 1 73 ? 12.529 22.838 -6.657 1.000 26.160 71 VAL BBB CA 1
ATOM 3110 C C . VAL B 1 73 ? 13.871 22.311 -6.124 1.000 27.482 71 VAL BBB C 1
ATOM 3111 O O . VAL B 1 73 ? 14.171 22.595 -4.954 1.000 29.435 71 VAL BBB O 1
ATOM 3115 N N . ALA B 1 74 ? 14.658 21.567 -6.897 1.000 29.527 72 ALA BBB N 1
ATOM 3116 C CA . ALA B 1 74 ? 15.891 20.916 -6.369 1.000 35.149 72 ALA BBB CA 1
ATOM 3117 C C . ALA B 1 74 ? 16.886 21.989 -5.885 1.000 37.893 72 ALA BBB C 1
ATOM 3118 O O . ALA B 1 74 ? 16.817 23.111 -6.373 1.000 41.457 72 ALA BBB O 1
ATOM 3120 N N . ARG B 1 75 ? 17.788 21.643 -4.970 1.000 42.225 73 ARG BBB N 1
ATOM 3121 C CA . ARG B 1 75 ? 18.984 22.464 -4.606 1.000 46.401 73 ARG BBB CA 1
ATOM 3122 C C . ARG B 1 75 ? 20.119 22.133 -5.590 1.000 49.124 73 ARG BBB C 1
ATOM 3123 O O . ARG B 1 75 ? 20.435 20.940 -5.714 1.000 42.292 73 ARG BBB O 1
ATOM 3131 N N . HIS B 1 76 ? 20.694 23.130 -6.277 1.000 57.154 74 HIS BBB N 1
ATOM 3132 C CA . HIS B 1 76 ? 21.863 22.959 -7.185 1.000 66.161 74 HIS BBB CA 1
ATOM 3133 C C . HIS B 1 76 ? 23.106 23.589 -6.543 1.000 82.329 74 HIS BBB C 1
ATOM 3134 O O . HIS B 1 76 ? 24.046 23.917 -7.303 1.000 94.492 74 HIS BBB O 1
ATOM 3141 N N . GLU B 1 77 ? 23.130 23.668 -5.200 1.000 93.431 75 GLU BBB N 1
ATOM 3142 C CA . GLU B 1 77 ? 24.047 24.527 -4.393 1.000 98.131 75 GLU BBB CA 1
ATOM 3143 C C . GLU B 1 77 ? 25.392 23.830 -4.106 1.000 99.062 75 GLU BBB C 1
ATOM 3144 O O . GLU B 1 77 ? 25.950 24.083 -3.012 1.000 94.730 75 GLU BBB O 1
ATOM 3150 N N . GLY B 1 78 ? 25.905 23.001 -5.025 1.000 91.232 76 GLY BBB N 1
ATOM 3151 C CA . GLY B 1 78 ? 27.243 22.379 -4.935 1.000 95.437 76 GLY BBB CA 1
ATOM 3152 C C . GLY B 1 78 ? 27.532 21.745 -3.576 1.000 98.515 76 GLY BBB C 1
ATOM 3153 O O . GLY B 1 78 ? 28.661 21.942 -3.070 1.000 95.756 76 GLY BBB O 1
ATOM 3154 N N . GLN B 1 79 ? 26.562 21.010 -3.011 1.000 97.208 77 GLN BBB N 1
ATOM 3155 C CA . GLN B 1 79 ? 26.723 20.173 -1.788 1.000 87.484 77 GLN BBB CA 1
ATOM 3156 C C . GLN B 1 79 ? 27.843 19.162 -2.027 1.000 77.211 77 GLN BBB C 1
ATOM 3157 O O . GLN B 1 79 ? 27.739 18.379 -2.989 1.000 88.595 77 GLN BBB O 1
ATOM 3163 N N . GLU B 1 80 ? 28.848 19.158 -1.158 1.000 68.061 78 GLU BBB N 1
ATOM 3164 C CA . GLU B 1 80 ? 30.028 18.262 -1.264 1.000 65.049 78 GLU BBB CA 1
ATOM 3165 C C . GLU B 1 80 ? 29.919 17.148 -0.214 1.000 54.092 78 GLU BBB C 1
ATOM 3166 O O . GLU B 1 80 ? 29.255 17.350 0.839 1.000 61.281 78 GLU BBB O 1
ATOM 3172 N N . ALA B 1 81 ? 30.494 15.989 -0.514 1.000 40.500 79 ALA BBB N 1
ATOM 3173 C CA . ALA B 1 81 ? 30.622 14.872 0.439 1.000 36.728 79 ALA BBB CA 1
ATOM 3174 C C . ALA B 1 81 ? 31.947 15.039 1.186 1.000 32.317 79 ALA BBB C 1
ATOM 3175 O O . ALA B 1 81 ? 33.005 15.077 0.533 1.000 31.542 79 ALA BBB O 1
ATOM 3177 N N . ARG B 1 82 ? 31.899 15.156 2.504 1.000 26.751 80 ARG BBB N 1
ATOM 3178 C CA . ARG B 1 82 ? 33.141 15.314 3.309 1.000 25.604 80 ARG BBB CA 1
ATOM 3179 C C . ARG B 1 82 ? 33.488 13.994 3.983 1.000 25.850 80 ARG BBB C 1
ATOM 3180 O O . ARG B 1 82 ? 32.568 13.192 4.235 1.000 24.921 80 ARG BBB O 1
ATOM 3188 N N . MET B 1 83 ? 34.780 13.789 4.205 1.000 25.801 81 MET BBB N 1
ATOM 3189 C CA . MET B 1 83 ? 35.334 12.644 4.960 1.000 29.658 81 MET BBB CA 1
ATOM 3190 C C . MET B 1 83 ? 35.841 13.168 6.305 1.000 26.272 81 MET BBB C 1
ATOM 3191 O O . MET B 1 83 ? 36.457 14.252 6.322 1.000 23.332 81 MET BBB O 1
ATOM 3196 N N . GLY B 1 84 ? 35.504 12.460 7.386 1.000 23.839 82 GLY BBB N 1
ATOM 3197 C CA . GLY B 1 84 ? 36.011 12.712 8.747 1.000 23.525 82 GLY BBB CA 1
ATOM 3198 C C . GLY B 1 84 ? 36.910 11.585 9.183 1.000 23.062 82 GLY BBB C 1
ATOM 3199 O O . GLY B 1 84 ? 36.519 10.428 9.015 1.000 23.727 82 GLY BBB O 1
ATOM 3200 N N . ASP B 1 85 ? 38.103 11.911 9.670 1.000 21.945 83 ASP BBB N 1
ATOM 3201 C CA . ASP B 1 85 ? 38.970 10.943 10.390 1.000 24.185 83 ASP BBB CA 1
ATOM 3202 C C . ASP B 1 85 ? 38.407 10.706 11.785 1.000 23.462 83 ASP BBB C 1
ATOM 3203 O O . ASP B 1 85 ? 38.321 11.636 12.576 1.000 25.181 83 ASP BBB O 1
ATOM 3208 N N . PRO B 1 86 ? 37.974 9.473 12.114 1.000 22.121 84 PRO BBB N 1
ATOM 3209 C CA . PRO B 1 86 ? 37.371 9.195 13.413 1.000 23.550 84 PRO BBB CA 1
ATOM 3210 C C . PRO B 1 86 ? 38.255 9.568 14.611 1.000 23.441 84 PRO BBB C 1
ATOM 3211 O O . PRO B 1 86 ? 37.719 9.862 15.661 1.000 23.348 84 PRO BBB O 1
ATOM 3215 N N . TRP B 1 87 ? 39.573 9.494 14.438 1.000 25.027 85 TRP BBB N 1
ATOM 3216 C CA . TRP B 1 87 ? 40.550 9.593 15.555 1.000 28.752 85 TRP BBB CA 1
ATOM 3217 C C . TRP B 1 87 ? 41.197 10.988 15.598 1.000 26.743 85 TRP BBB C 1
ATOM 3218 O O . TRP B 1 87 ? 41.273 11.512 16.690 1.000 29.262 85 TRP BBB O 1
ATOM 3229 N N . SER B 1 88 ? 41.558 11.609 14.468 1.000 27.903 86 SER BBB N 1
ATOM 3230 C CA . SER B 1 88 ? 42.059 13.019 14.439 1.000 25.899 86 SER BBB CA 1
ATOM 3231 C C . SER B 1 88 ? 40.905 14.031 14.378 1.000 28.038 86 SER BBB C 1
ATOM 3232 O O . SER B 1 88 ? 41.116 15.203 14.748 1.000 26.585 86 SER BBB O 1
ATOM 3235 N N . GLY B 1 89 ? 39.725 13.643 13.884 1.000 24.774 87 GLY BBB N 1
ATOM 3236 C CA . GLY B 1 89 ? 38.588 14.580 13.738 1.000 25.971 87 GLY BBB CA 1
ATOM 3237 C C . GLY B 1 89 ? 38.785 15.559 12.589 1.000 23.150 87 GLY BBB C 1
ATOM 3238 O O . GLY B 1 89 ? 37.982 16.483 12.465 1.000 18.875 87 GLY BBB O 1
ATOM 3239 N N . GLU B 1 90 ? 39.821 15.353 11.775 1.000 23.432 88 GLU BBB N 1
ATOM 3240 C CA . GLU B 1 90 ? 40.104 16.179 10.580 1.000 25.424 88 GLU BBB CA 1
ATOM 3241 C C . GLU B 1 90 ? 39.074 15.858 9.508 1.000 24.749 88 GLU BBB C 1
ATOM 3242 O O . GLU B 1 90 ? 38.751 14.666 9.299 1.000 22.075 88 GLU BBB O 1
ATOM 3248 N N . ILE B 1 91 ? 38.624 16.906 8.834 1.000 22.354 89 ILE BBB N 1
ATOM 3249 C CA . ILE B 1 91 ? 37.564 16.862 7.799 1.000 22.624 89 ILE BBB CA 1
ATOM 3250 C C . ILE B 1 91 ? 38.180 17.330 6.476 1.000 25.888 89 ILE BBB C 1
ATOM 3251 O O . ILE B 1 91 ? 38.829 18.400 6.475 1.000 23.950 89 ILE BBB O 1
ATOM 3256 N N . THR B 1 92 ? 38.017 16.536 5.415 1.000 27.577 90 THR BBB N 1
ATOM 3257 C CA . THR B 1 92 ? 38.512 16.820 4.045 1.000 33.450 90 THR BBB CA 1
ATOM 3258 C C . THR B 1 92 ? 37.366 16.637 3.050 1.000 38.255 90 THR BBB C 1
ATOM 3259 O O . THR B 1 92 ? 36.292 16.214 3.492 1.000 38.863 90 THR BBB O 1
ATOM 3263 N N . THR B 1 93 ? 37.587 16.940 1.766 1.000 46.660 91 THR BBB N 1
ATOM 3264 C CA . THR B 1 93 ? 36.545 16.860 0.707 1.000 54.407 91 THR BBB CA 1
ATOM 3265 C C . THR B 1 93 ? 36.963 15.840 -0.356 1.000 59.067 91 THR BBB C 1
ATOM 3266 O O . THR B 1 93 ? 38.083 15.929 -0.824 1.000 63.998 91 THR BBB O 1
ATOM 3270 N N . GLY B 1 94 ? 36.081 14.897 -0.697 1.000 67.824 92 GLY BBB N 1
ATOM 3271 C CA . GLY B 1 94 ? 36.178 14.074 -1.920 1.000 74.441 92 GLY BBB CA 1
ATOM 3272 C C . GLY B 1 94 ? 34.961 14.305 -2.806 1.000 74.915 92 GLY BBB C 1
ATOM 3273 O O . GLY B 1 94 ? 34.337 13.296 -3.191 1.000 76.196 92 GLY BBB O 1
ATOM 3274 N N . LYS B 1 104 ? 24.522 17.536 -9.669 1.000 47.618 102 LYS BBB N 1
ATOM 3275 C CA . LYS B 1 104 ? 24.034 16.595 -8.612 1.000 52.220 102 LYS BBB CA 1
ATOM 3276 C C . LYS B 1 104 ? 22.791 17.174 -7.928 1.000 47.562 102 LYS BBB C 1
ATOM 3277 O O . LYS B 1 104 ? 22.875 17.633 -6.794 1.000 50.455 102 LYS BBB O 1
ATOM 3283 N N . PRO B 1 105 ? 21.616 17.233 -8.599 1.000 45.629 103 PRO BBB N 1
ATOM 3284 C CA . PRO B 1 105 ? 20.444 17.918 -8.045 1.000 42.449 103 PRO BBB CA 1
ATOM 3285 C C . PRO B 1 105 ? 19.864 17.164 -6.842 1.000 39.338 103 PRO BBB C 1
ATOM 3286 O O . PRO B 1 105 ? 19.542 16.013 -7.004 1.000 43.023 103 PRO BBB O 1
ATOM 3290 N N . GLU B 1 106 ? 19.784 17.821 -5.674 1.000 37.907 104 GLU BBB N 1
ATOM 3291 C CA . GLU B 1 106 ? 19.393 17.199 -4.375 1.000 39.462 104 GLU BBB CA 1
ATOM 3292 C C . GLU B 1 106 ? 17.985 17.636 -3.966 1.000 35.192 104 GLU BBB C 1
ATOM 3293 O O . GLU B 1 106 ? 17.579 18.740 -4.328 1.000 30.887 104 GLU BBB O 1
ATOM 3299 N N . ILE B 1 107 ? 17.269 16.784 -3.237 1.000 31.226 105 ILE BBB N 1
ATOM 3300 C CA . ILE B 1 107 ? 15.891 17.068 -2.734 1.000 30.311 105 ILE BBB CA 1
ATOM 3301 C C . ILE B 1 107 ? 15.749 16.306 -1.424 1.000 31.952 105 ILE BBB C 1
ATOM 3302 O O . ILE B 1 107 ? 16.275 15.169 -1.350 1.000 35.092 105 ILE BB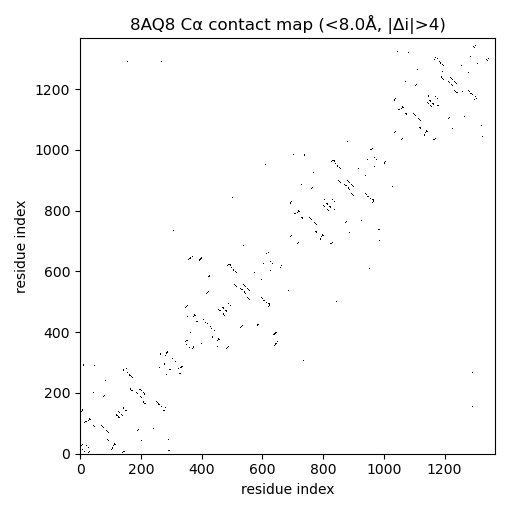B O 1
ATOM 3307 N N . ASP B 1 108 ? 15.106 16.887 -0.419 1.000 30.568 106 ASP BBB N 1
ATOM 3308 C CA . ASP B 1 108 ? 14.770 16.127 0.811 1.000 34.751 106 ASP BBB CA 1
ATOM 3309 C C . ASP B 1 108 ? 13.772 15.032 0.436 1.000 35.366 106 ASP BBB C 1
ATOM 3310 O O . ASP B 1 108 ? 12.921 15.285 -0.443 1.000 35.654 106 ASP BBB O 1
ATOM 3315 N N . ARG B 1 109 ? 13.835 13.887 1.113 1.000 38.306 107 ARG BBB N 1
ATOM 3316 C CA . ARG B 1 109 ? 12.976 12.703 0.836 1.000 41.618 107 ARG BBB CA 1
ATOM 3317 C C . ARG B 1 109 ? 11.505 13.116 0.855 1.000 38.205 107 ARG BBB C 1
ATOM 3318 O O . ARG B 1 109 ? 10.754 12.646 -0.015 1.000 38.239 107 ARG BBB O 1
ATOM 3326 N N . GLY B 1 110 ? 11.115 13.916 1.847 1.000 34.313 108 GLY BBB N 1
ATOM 3327 C CA . GLY B 1 110 ? 9.716 14.325 2.054 1.000 33.667 108 GLY BBB CA 1
ATOM 3328 C C . GLY B 1 110 ? 9.243 15.213 0.926 1.000 28.589 108 GLY BBB C 1
ATOM 3329 O O . GLY B 1 110 ? 8.064 15.089 0.538 1.000 27.730 108 GLY BBB O 1
ATOM 3330 N N . ASP B 1 111 ? 10.143 16.059 0.428 1.000 24.962 109 ASP BBB N 1
ATOM 3331 C CA . ASP B 1 111 ? 9.856 16.997 -0.680 1.000 27.365 109 ASP BBB CA 1
ATOM 3332 C C . ASP B 1 111 ? 9.707 16.228 -1.997 1.000 28.784 109 ASP BBB C 1
ATOM 3333 O O . ASP B 1 111 ? 8.868 16.642 -2.832 1.000 27.679 109 ASP BBB O 1
ATOM 3338 N N . LEU B 1 112 ? 10.486 15.154 -2.194 1.000 28.992 110 LEU BBB N 1
ATOM 3339 C CA . LEU B 1 112 ? 10.331 14.247 -3.363 1.000 26.193 110 LEU BBB CA 1
ATOM 3340 C C . LEU B 1 112 ? 8.955 13.589 -3.307 1.000 24.939 110 LEU BBB C 1
ATOM 3341 O O . LEU B 1 112 ? 8.276 13.606 -4.308 1.000 24.828 110 LEU BBB O 1
ATOM 3346 N N . ARG B 1 113 ? 8.580 13.005 -2.176 1.000 27.239 111 ARG BBB N 1
ATOM 3347 C CA . ARG B 1 113 ? 7.250 12.362 -2.009 1.000 28.264 111 ARG BBB CA 1
ATOM 3348 C C . ARG B 1 113 ? 6.166 13.408 -2.244 1.000 22.865 111 ARG BBB C 1
ATOM 3349 O O . ARG B 1 113 ? 5.203 13.090 -2.931 1.000 19.965 111 ARG BBB O 1
ATOM 3357 N N . GLN B 1 114 ? 6.339 14.611 -1.705 1.000 23.887 112 GLN BBB N 1
ATOM 3358 C CA . GLN B 1 114 ? 5.337 15.709 -1.853 1.000 23.951 112 GLN BBB CA 1
ATOM 3359 C C . GLN B 1 114 ? 5.195 16.069 -3.338 1.000 22.069 112 GLN BBB C 1
ATOM 3360 O O . GLN B 1 114 ? 4.068 16.266 -3.803 1.000 22.837 112 GLN BBB O 1
ATOM 3366 N N . LEU B 1 115 ? 6.295 16.105 -4.083 1.000 21.627 113 LEU BBB N 1
ATOM 3367 C CA . LEU B 1 115 ? 6.285 16.466 -5.527 1.000 21.913 113 LEU BBB CA 1
ATOM 3368 C C . LEU B 1 115 ? 5.389 15.507 -6.306 1.000 21.232 113 LEU BBB C 1
ATOM 3369 O O . LEU B 1 115 ? 4.601 15.965 -7.143 1.000 20.048 113 LEU BBB O 1
ATOM 3374 N N . LEU B 1 116 ? 5.515 14.208 -6.035 1.000 21.213 114 LEU BBB N 1
ATOM 3375 C CA . LEU B 1 116 ? 4.720 13.149 -6.685 1.000 19.529 114 LEU BBB CA 1
ATOM 3376 C C . LEU B 1 116 ? 3.271 13.223 -6.195 1.000 18.792 114 LEU BBB C 1
ATOM 3377 O O . LEU B 1 116 ? 2.363 13.125 -7.021 1.000 19.774 114 LEU BBB O 1
ATOM 3382 N N . LEU B 1 117 ? 3.044 13.353 -4.895 1.000 20.083 115 LEU BBB N 1
ATOM 3383 C CA . LEU B 1 117 ? 1.667 13.447 -4.337 1.000 22.791 115 LEU BBB CA 1
ATOM 3384 C C . LEU B 1 117 ? 0.960 14.642 -4.986 1.000 23.506 115 LEU BBB C 1
ATOM 3385 O O . LEU B 1 117 ? -0.210 14.510 -5.375 1.000 21.596 115 LEU BBB O 1
ATOM 3390 N N . ASP B 1 118 ? 1.663 15.783 -5.070 1.000 24.830 116 ASP BBB N 1
ATOM 3391 C CA . ASP B 1 118 ? 1.109 17.077 -5.557 1.000 24.764 116 ASP BBB CA 1
ATOM 3392 C C . ASP B 1 118 ? 0.745 16.972 -7.040 1.000 24.134 116 ASP BBB C 1
ATOM 3393 O O . ASP B 1 118 ? -0.090 17.751 -7.492 1.000 22.611 116 ASP BBB O 1
ATOM 3398 N N . ALA B 1 119 ? 1.339 16.032 -7.772 1.000 25.622 117 ALA BBB N 1
ATOM 3399 C CA . ALA B 1 119 ? 1.112 15.843 -9.220 1.000 25.693 117 ALA BBB CA 1
ATOM 3400 C C . ALA B 1 119 ? -0.061 14.878 -9.449 1.000 25.919 117 ALA BBB C 1
ATOM 3401 O O . ALA B 1 119 ? -0.449 14.743 -10.602 1.000 30.087 117 ALA BBB O 1
ATOM 3403 N N . LEU B 1 120 ? -0.585 14.216 -8.406 1.000 24.969 118 LEU BBB N 1
ATOM 3404 C CA . LEU B 1 120 ? -1.615 13.147 -8.551 1.000 24.666 118 LEU BBB CA 1
ATOM 3405 C C . LEU B 1 120 ? -2.997 13.678 -8.225 1.000 27.408 118 LEU BBB C 1
ATOM 3406 O O . LEU B 1 120 ? -3.123 14.506 -7.336 1.000 30.303 118 LEU BBB O 1
ATOM 3411 N N . PRO B 1 121 ? -4.066 13.143 -8.865 1.000 29.980 119 PRO BBB N 1
ATOM 3412 C CA . PRO B 1 121 ? -5.442 13.381 -8.420 1.000 30.569 119 PRO BBB CA 1
ATOM 3413 C C . PRO B 1 121 ? -5.623 13.071 -6.933 1.000 31.468 119 PRO BBB C 1
ATOM 3414 O O . PRO B 1 121 ? -4.926 12.201 -6.456 1.000 34.619 119 PRO BBB O 1
ATOM 3418 N N . ALA B 1 122 ? -6.553 13.763 -6.265 1.000 33.683 120 ALA BBB N 1
ATOM 3419 C CA . ALA B 1 122 ? -6.804 13.737 -4.794 1.000 38.195 120 ALA BBB CA 1
ATOM 3420 C C . ALA B 1 122 ? -7.135 12.321 -4.295 1.000 36.801 120 ALA BBB C 1
ATOM 3421 O O . ALA B 1 122 ? -6.760 11.966 -3.159 1.000 39.350 120 ALA BBB O 1
ATOM 3423 N N . ASP B 1 123 ? -7.864 11.570 -5.103 1.000 30.395 121 ASP BBB N 1
ATOM 3424 C CA . ASP B 1 123 ? -8.467 10.271 -4.727 1.000 33.995 121 ASP BBB CA 1
ATOM 3425 C C . ASP B 1 123 ? -7.484 9.113 -4.960 1.000 28.889 121 ASP BBB C 1
ATOM 3426 O O . ASP B 1 123 ? -7.861 7.986 -4.623 1.000 32.757 121 ASP BBB O 1
ATOM 3431 N N . THR B 1 124 ? -6.307 9.344 -5.560 1.000 25.512 122 THR BBB N 1
ATOM 3432 C CA . THR B 1 124 ? -5.417 8.276 -6.091 1.000 24.074 122 THR BBB CA 1
ATOM 3433 C C . THR B 1 124 ? -4.988 7.369 -4.937 1.000 23.822 122 THR BBB C 1
ATOM 3434 O O . THR B 1 124 ? -5.093 6.125 -5.056 1.000 23.016 122 THR BBB O 1
ATOM 3438 N N . VAL B 1 125 ? -4.518 7.983 -3.852 1.000 23.093 123 VAL BBB N 1
ATOM 3439 C CA . VAL B 1 125 ? -3.929 7.259 -2.700 1.000 23.607 123 VAL BBB CA 1
ATOM 3440 C C . VAL B 1 125 ? -5.035 6.954 -1.696 1.000 22.754 123 VAL BBB C 1
ATOM 3441 O O . VAL B 1 125 ? -5.674 7.881 -1.264 1.000 24.137 123 VAL BBB O 1
ATOM 3445 N N . GLN B 1 126 ? -5.197 5.681 -1.350 1.000 21.959 124 GLN BBB N 1
ATOM 3446 C CA . GLN B 1 126 ? -6.071 5.175 -0.277 1.000 23.133 124 GLN BBB CA 1
ATOM 3447 C C . GLN B 1 126 ? -5.196 4.932 0.946 1.000 24.163 124 GLN BBB C 1
ATOM 3448 O O . GLN B 1 126 ? -4.545 3.843 1.037 1.000 24.195 124 GLN BBB O 1
ATOM 3454 N N . TRP B 1 127 ? -5.180 5.922 1.838 1.000 23.357 125 TRP BBB N 1
ATOM 3455 C CA . TRP B 1 127 ? -4.431 5.911 3.111 1.000 24.363 125 TRP BBB CA 1
ATOM 3456 C C . TRP B 1 127 ? -5.098 4.948 4.098 1.000 24.964 125 TRP BBB C 1
ATOM 3457 O O . TRP B 1 127 ? -6.270 4.623 3.907 1.000 25.983 125 TRP BBB O 1
ATOM 3468 N N . GLY B 1 128 ? -4.344 4.473 5.095 1.000 24.854 126 GLY BBB N 1
ATOM 3469 C CA . GLY B 1 128 ? -4.803 3.498 6.093 1.000 24.293 126 GLY BBB CA 1
ATOM 3470 C C . GLY B 1 128 ? -5.236 2.184 5.473 1.000 24.460 126 GLY BBB C 1
ATOM 3471 O O . GLY B 1 128 ? -6.008 1.440 6.132 1.000 25.629 126 GLY BBB O 1
ATOM 3472 N N . HIS B 1 129 ? -4.745 1.859 4.278 1.000 24.585 127 HIS BBB N 1
ATOM 3473 C CA . HIS B 1 129 ? -4.972 0.549 3.617 1.000 21.865 127 HIS BBB CA 1
ATOM 3474 C C . HIS B 1 129 ? -3.665 -0.251 3.661 1.000 23.304 127 HIS BBB C 1
ATOM 3475 O O . HIS B 1 129 ? -2.851 -0.157 2.725 1.000 20.278 127 HIS BBB O 1
ATOM 3482 N N . SER B 1 130 ? -3.490 -1.024 4.730 1.000 22.743 128 SER BBB N 1
ATOM 3483 C CA . SER B 1 130 ? -2.336 -1.909 4.944 1.000 24.043 128 SER BBB CA 1
ATOM 3484 C C . SER B 1 130 ? -2.662 -3.283 4.365 1.000 24.705 128 SER BBB C 1
ATOM 3485 O O . SER B 1 130 ? -3.516 -3.952 4.950 1.000 24.568 128 SER BBB O 1
ATOM 3488 N N . LEU B 1 131 ? -2.043 -3.679 3.241 1.000 23.014 129 LEU BBB N 1
ATOM 3489 C CA . LEU B 1 131 ? -2.347 -4.974 2.593 1.000 23.871 129 LEU BBB CA 1
ATOM 3490 C C . LEU B 1 131 ? -1.967 -6.112 3.551 1.000 23.375 129 LEU BBB C 1
ATOM 3491 O O . LEU B 1 131 ? -0.865 -6.062 4.109 1.000 22.256 129 LEU BBB O 1
ATOM 3496 N N . THR B 1 132 ? -2.882 -7.070 3.775 1.000 23.559 130 THR BBB N 1
ATOM 3497 C CA . THR B 1 132 ? -2.632 -8.264 4.626 1.000 24.026 130 THR BBB CA 1
ATOM 3498 C C . THR B 1 132 ? -2.648 -9.531 3.785 1.000 25.939 130 THR BBB C 1
ATOM 3499 O O . THR B 1 132 ? -1.971 -10.484 4.209 1.000 27.402 130 THR BBB O 1
ATOM 3503 N N . ALA B 1 133 ? -3.329 -9.553 2.635 1.000 27.850 131 ALA BBB N 1
ATOM 3504 C CA . ALA B 1 133 ? -3.337 -10.754 1.766 1.000 28.583 131 ALA BBB CA 1
ATOM 3505 C C . ALA B 1 133 ? -3.549 -10.392 0.298 1.000 27.848 131 ALA BBB C 1
ATOM 3506 O O . ALA B 1 133 ? -4.372 -9.519 0.002 1.000 25.986 131 ALA BBB O 1
ATOM 3508 N N . LEU B 1 134 ? -2.786 -11.044 -0.576 1.000 29.115 132 LEU BBB N 1
ATOM 3509 C CA . LEU B 1 134 ? -3.035 -11.104 -2.031 1.000 28.928 132 LEU BBB CA 1
ATOM 3510 C C . LEU B 1 134 ? -3.467 -12.536 -2.357 1.000 31.862 132 LEU BBB C 1
ATOM 3511 O O . LEU B 1 134 ? -2.727 -13.461 -2.021 1.000 29.807 132 LEU BBB O 1
ATOM 3516 N N . VAL B 1 135 ? -4.654 -12.696 -2.945 1.000 37.051 133 VAL BBB N 1
ATOM 3517 C CA . VAL B 1 135 ? -5.270 -14.001 -3.335 1.000 40.698 133 VAL BBB CA 1
ATOM 3518 C C . VAL B 1 135 ? -5.475 -13.963 -4.853 1.000 41.100 133 VAL BBB C 1
ATOM 3519 O O . VAL B 1 135 ? -6.241 -13.115 -5.317 1.000 45.683 133 VAL BBB O 1
ATOM 3523 N N . SER B 1 136 ? -4.752 -14.782 -5.615 1.000 43.937 134 SER BBB N 1
ATOM 3524 C CA . SER B 1 136 ? -4.803 -14.749 -7.094 1.000 49.010 134 SER BBB CA 1
ATOM 3525 C C . SER B 1 136 ? -5.683 -15.900 -7.604 1.000 61.759 134 SER BBB C 1
ATOM 3526 O O . SER B 1 136 ? -5.605 -16.220 -8.822 1.000 66.547 134 SER BBB O 1
ATOM 3529 N N . ALA B 1 137 ? -6.543 -16.435 -6.729 1.000 73.987 135 ALA BBB N 1
ATOM 3530 C CA . ALA B 1 137 ? -7.387 -17.629 -6.981 1.000 89.633 135 ALA BBB CA 1
ATOM 3531 C C . ALA B 1 137 ? -8.338 -17.377 -8.165 1.000 94.282 135 ALA BBB C 1
ATOM 3532 O O . ALA B 1 137 ? -8.182 -18.070 -9.201 1.000 103.187 135 ALA BBB O 1
ATOM 3534 N N . GLN B 1 138 ? -9.282 -16.442 -8.012 1.000 93.583 136 GLN BBB N 1
ATOM 3535 C CA . GLN B 1 138 ? -10.337 -16.128 -9.020 1.000 95.146 136 GLN BBB CA 1
ATOM 3536 C C . GLN B 1 138 ? -9.708 -15.922 -10.415 1.000 100.371 136 GLN BBB C 1
ATOM 3537 O O . GLN B 1 138 ? -8.549 -15.463 -10.486 1.000 103.215 136 GLN BBB O 1
ATOM 3543 N N . ALA B 1 139 ? -10.447 -16.252 -11.491 1.000 94.802 137 ALA BBB N 1
ATOM 3544 C CA . ALA B 1 139 ? -10.158 -15.842 -12.889 1.000 90.262 137 ALA BBB CA 1
ATOM 3545 C C . ALA B 1 139 ? -10.622 -14.393 -13.066 1.000 88.722 137 ALA BBB C 1
ATOM 3546 O O . ALA B 1 139 ? -10.221 -13.760 -14.064 1.000 93.610 137 ALA BBB O 1
ATOM 3548 N N . ASN B 1 140 ? -11.413 -13.897 -12.103 1.000 78.747 138 ASN BBB N 1
ATOM 3549 C CA . ASN B 1 140 ? -11.788 -12.463 -11.925 1.000 82.219 138 ASN BBB CA 1
ATOM 3550 C C . ASN B 1 140 ? -10.562 -11.618 -11.507 1.000 73.396 138 ASN BBB C 1
ATOM 3551 O O . ASN B 1 140 ? -10.774 -10.445 -11.124 1.000 71.673 138 ASN BBB O 1
ATOM 3556 N N . GLY B 1 141 ? -9.340 -12.177 -11.540 1.000 61.270 139 GLY BBB N 1
ATOM 3557 C CA . GLY B 1 141 ? -8.086 -11.416 -11.378 1.000 58.701 139 GLY BBB CA 1
ATOM 3558 C C . GLY B 1 141 ? -7.405 -11.697 -10.051 1.000 49.661 139 GLY BBB C 1
ATOM 3559 O O . GLY B 1 141 ? -7.042 -12.857 -9.824 1.000 51.538 139 GLY BBB O 1
ATOM 3560 N N . HIS B 1 142 ? -7.201 -10.668 -9.224 1.000 39.623 140 HIS BBB N 1
ATOM 3561 C CA . HIS B 1 142 ? -6.426 -10.746 -7.950 1.000 33.936 140 HIS BBB CA 1
ATOM 3562 C C . HIS B 1 142 ? -7.212 -10.088 -6.812 1.000 29.547 140 HIS BBB C 1
ATOM 3563 O O . HIS B 1 142 ? -7.593 -8.913 -6.937 1.000 33.174 140 HIS BBB O 1
ATOM 3570 N N . GLY B 1 143 ? -7.369 -10.805 -5.706 1.000 27.778 141 GLY BBB N 1
ATOM 3571 C CA . GLY B 1 143 ? -8.033 -10.271 -4.498 1.000 29.526 141 GLY BBB CA 1
ATOM 3572 C C . GLY B 1 143 ? -7.033 -9.647 -3.541 1.000 25.331 141 GLY BBB C 1
ATOM 3573 O O . GLY B 1 143 ? -5.991 -10.264 -3.301 1.000 23.668 141 GLY BBB O 1
ATOM 3574 N N . LEU B 1 144 ? -7.360 -8.459 -3.035 1.000 25.811 142 LEU BBB N 1
ATOM 3575 C CA . LEU B 1 144 ? -6.601 -7.728 -1.997 1.000 25.136 142 LEU BBB CA 1
ATOM 3576 C C . LEU B 1 144 ? -7.449 -7.618 -0.725 1.000 26.681 142 LEU BBB C 1
ATOM 3577 O O . LEU B 1 144 ? -8.593 -7.183 -0.813 1.000 23.725 142 LEU BBB O 1
ATOM 3582 N N . ARG B 1 145 ? -6.878 -7.969 0.425 1.000 27.831 143 ARG BBB N 1
ATOM 3583 C CA . ARG B 1 145 ? -7.495 -7.743 1.752 1.000 30.339 143 ARG BBB CA 1
ATOM 3584 C C . ARG B 1 145 ? -6.583 -6.790 2.532 1.000 28.934 143 ARG BBB C 1
ATOM 3585 O O . ARG B 1 145 ? -5.354 -6.968 2.461 1.000 27.699 143 ARG BBB O 1
ATOM 3593 N N . PHE B 1 146 ? -7.182 -5.845 3.258 1.000 25.886 144 PHE BBB N 1
ATOM 3594 C CA . PHE B 1 146 ? -6.502 -4.799 4.061 1.000 25.111 144 PHE BBB CA 1
ATOM 3595 C C . PHE B 1 146 ? -6.797 -5.024 5.545 1.000 26.960 144 PHE BBB C 1
ATOM 3596 O O . PHE B 1 146 ? -7.836 -5.632 5.871 1.000 26.067 144 PHE BBB O 1
ATOM 3604 N N . ALA B 1 147 ? -5.891 -4.570 6.424 1.000 26.857 145 ALA BBB N 1
ATOM 3605 C CA . ALA B 1 147 ? -5.990 -4.722 7.895 1.000 26.998 145 ALA BBB CA 1
ATOM 3606 C C . ALA B 1 147 ? -7.298 -4.095 8.401 1.000 26.889 145 ALA BBB C 1
ATOM 3607 O O . ALA B 1 147 ? -7.803 -4.558 9.465 1.000 29.852 145 ALA BBB O 1
ATOM 3609 N N . ASN B 1 148 ? -7.839 -3.113 7.675 1.000 25.678 146 ASN BBB N 1
ATOM 3610 C CA . ASN B 1 148 ? -9.082 -2.398 8.051 1.000 27.119 146 ASN BBB CA 1
ATOM 3611 C C . ASN B 1 148 ? -10.324 -3.171 7.550 1.000 31.349 146 ASN BBB C 1
ATOM 3612 O O . ASN B 1 148 ? -11.440 -2.626 7.665 1.000 30.636 146 ASN BBB O 1
ATOM 3617 N N . GLY B 1 149 ? -10.135 -4.379 6.993 1.000 30.797 147 GLY BBB N 1
ATOM 3618 C CA . GLY B 1 149 ? -11.206 -5.287 6.566 1.000 28.870 147 GLY BBB CA 1
ATOM 3619 C C . GLY B 1 149 ? -11.629 -5.034 5.130 1.000 29.568 147 GLY BBB C 1
ATOM 3620 O O . GLY B 1 149 ? -12.324 -5.904 4.553 1.000 31.162 147 GLY BBB O 1
ATOM 3621 N N . VAL B 1 150 ? -11.237 -3.908 4.540 1.000 30.785 148 VAL BBB N 1
ATOM 3622 C CA . VAL B 1 150 ? -11.612 -3.588 3.134 1.000 30.229 148 VAL BBB CA 1
ATOM 3623 C C . VAL B 1 150 ? -11.122 -4.724 2.242 1.000 29.884 148 VAL BBB C 1
ATOM 3624 O O . VAL B 1 150 ? -10.026 -5.296 2.524 1.000 27.121 148 VAL BBB O 1
ATOM 3628 N N . GLN B 1 151 ? -11.915 -5.030 1.213 1.000 28.632 149 GLN BBB N 1
ATOM 3629 C CA . GLN B 1 151 ? -11.575 -5.983 0.136 1.000 30.389 149 GLN BBB CA 1
ATOM 3630 C C . GLN B 1 151 ? -11.669 -5.295 -1.222 1.000 30.564 149 GLN BBB C 1
ATOM 3631 O O . GLN B 1 151 ? -12.581 -4.480 -1.400 1.000 32.055 149 GLN BBB O 1
ATOM 3637 N N . ARG B 1 152 ? -10.752 -5.624 -2.133 1.000 27.726 150 ARG BBB N 1
ATOM 3638 C CA . ARG B 1 152 ? -10.716 -5.054 -3.499 1.000 27.424 150 ARG BBB CA 1
ATOM 3639 C C . ARG B 1 152 ? -10.302 -6.163 -4.449 1.000 25.134 150 ARG BBB C 1
ATOM 3640 O O . ARG B 1 152 ? -9.733 -7.153 -4.000 1.000 23.570 150 ARG BBB O 1
ATOM 3648 N N . GLU B 1 153 ? -10.543 -5.947 -5.725 1.000 27.144 151 GLU BBB N 1
ATOM 3649 C CA . GLU B 1 153 ? -10.178 -6.876 -6.810 1.000 29.496 151 GLU BBB CA 1
ATOM 3650 C C . GLU B 1 153 ? -9.486 -6.056 -7.897 1.000 27.212 151 GLU BBB C 1
ATOM 3651 O O . GLU B 1 153 ? -9.973 -4.968 -8.213 1.000 27.492 151 GLU BBB O 1
ATOM 3657 N N . ALA B 1 154 ? -8.345 -6.535 -8.394 1.000 27.312 152 ALA BBB N 1
ATOM 3658 C CA . ALA B 1 154 ? -7.501 -5.819 -9.377 1.000 27.504 152 ALA BBB CA 1
ATOM 3659 C C . ALA B 1 154 ? -7.136 -6.773 -10.511 1.000 27.278 152 ALA BBB C 1
ATOM 3660 O O . ALA B 1 154 ? -6.993 -7.976 -10.240 1.000 29.778 152 ALA BBB O 1
ATOM 3662 N N . ASP B 1 155 ? -6.945 -6.250 -11.717 1.000 26.286 153 ASP BBB N 1
ATOM 3663 C CA . ASP B 1 155 ? -6.421 -7.055 -12.855 1.000 27.648 153 ASP BBB CA 1
ATOM 3664 C C . ASP B 1 155 ? -4.885 -7.027 -12.816 1.000 29.130 153 ASP BBB C 1
ATOM 3665 O O . ASP B 1 155 ? -4.260 -8.058 -13.148 1.000 28.626 153 ASP BBB O 1
ATOM 3670 N N . ILE B 1 156 ? -4.297 -5.910 -12.371 1.000 27.318 154 ILE BBB N 1
ATOM 3671 C CA . ILE B 1 156 ? -2.823 -5.712 -12.292 1.000 25.363 154 ILE BBB CA 1
ATOM 3672 C C . ILE B 1 156 ? -2.489 -5.299 -10.858 1.000 23.713 154 ILE BBB C 1
ATOM 3673 O O . ILE B 1 156 ? -3.150 -4.387 -10.344 1.000 26.331 154 ILE BBB O 1
ATOM 3678 N N . VAL B 1 157 ? -1.488 -5.934 -10.236 1.000 22.938 155 VAL BBB N 1
ATOM 3679 C CA . VAL B 1 157 ? -0.985 -5.558 -8.878 1.000 19.765 155 VAL BBB CA 1
ATOM 3680 C C . VAL B 1 157 ? 0.508 -5.276 -8.974 1.000 20.205 155 VAL BBB C 1
ATOM 3681 O O . VAL B 1 157 ? 1.262 -6.182 -9.362 1.000 21.136 155 VAL BBB O 1
ATOM 3685 N N . ILE B 1 158 ? 0.888 -4.041 -8.660 1.000 19.022 156 ILE BBB N 1
ATOM 3686 C CA . ILE B 1 158 ? 2.305 -3.585 -8.581 1.000 18.305 156 ILE BBB CA 1
ATOM 3687 C C . ILE B 1 158 ? 2.641 -3.522 -7.091 1.000 18.044 156 ILE BBB C 1
ATOM 3688 O O . ILE B 1 158 ? 2.066 -2.674 -6.399 1.000 15.817 156 ILE BBB O 1
ATOM 3693 N N . GLY B 1 159 ? 3.524 -4.421 -6.637 1.000 17.425 157 GLY BBB N 1
ATOM 3694 C CA . GLY B 1 159 ? 4.089 -4.380 -5.276 1.000 18.133 157 GLY BBB CA 1
ATOM 3695 C C . GLY B 1 159 ? 5.174 -3.325 -5.138 1.000 16.452 157 GLY BBB C 1
ATOM 3696 O O . GLY B 1 159 ? 6.285 -3.563 -5.599 1.000 16.698 157 GLY BBB O 1
ATOM 3697 N N . ALA B 1 160 ? 4.849 -2.193 -4.529 1.000 16.078 158 ALA BBB N 1
ATOM 3698 C CA . ALA B 1 160 ? 5.794 -1.082 -4.280 1.000 15.804 158 ALA BBB CA 1
ATOM 3699 C C . ALA B 1 160 ? 5.836 -0.836 -2.778 1.000 15.485 158 ALA BBB C 1
ATOM 3700 O O . ALA B 1 160 ? 5.881 0.343 -2.360 1.000 16.056 158 ALA BBB O 1
ATOM 3702 N N . ASP B 1 161 ? 5.779 -1.920 -2.003 1.000 14.998 159 ASP BBB N 1
ATOM 3703 C CA . ASP B 1 161 ? 5.435 -1.872 -0.558 1.000 14.824 159 ASP BBB CA 1
ATOM 3704 C C . ASP B 1 161 ? 6.680 -2.128 0.309 1.000 14.630 159 ASP BBB C 1
ATOM 3705 O O . ASP B 1 161 ? 6.533 -2.479 1.478 1.000 14.098 159 ASP BBB O 1
ATOM 3710 N N . GLY B 1 162 ? 7.862 -1.931 -0.266 1.000 14.306 160 GLY BBB N 1
ATOM 3711 C CA . GLY B 1 162 ? 9.109 -1.663 0.446 1.000 13.709 160 GLY BBB CA 1
ATOM 3712 C C . GLY B 1 162 ? 9.812 -2.889 0.974 1.000 14.480 160 GLY BBB C 1
ATOM 3713 O O . GLY B 1 162 ? 9.562 -3.999 0.460 1.000 13.653 160 GLY BBB O 1
ATOM 3714 N N . ALA B 1 163 ? 10.652 -2.677 1.989 1.000 14.253 161 ALA BBB N 1
ATOM 3715 C CA . ALA B 1 163 ? 11.602 -3.655 2.545 1.000 16.203 161 ALA BBB CA 1
ATOM 3716 C C . ALA B 1 163 ? 10.860 -4.919 3.005 1.000 16.561 161 ALA BBB C 1
ATOM 3717 O O . ALA B 1 163 ? 11.407 -6.025 2.833 1.000 15.338 161 ALA BBB O 1
ATOM 3719 N N . TRP B 1 164 ? 9.655 -4.767 3.552 1.000 18.788 162 TRP BBB N 1
ATOM 3720 C CA . TRP B 1 164 ? 8.876 -5.877 4.166 1.000 20.409 162 TRP BBB CA 1
ATOM 3721 C C . TRP B 1 164 ? 7.585 -6.099 3.379 1.000 18.691 162 TRP BBB C 1
ATOM 3722 O O . TRP B 1 164 ? 6.541 -6.393 3.982 1.000 15.716 162 TRP BBB O 1
ATOM 3733 N N . SER B 1 165 ? 7.690 -5.938 2.055 1.000 18.130 163 SER BBB N 1
ATOM 3734 C CA . SER B 1 165 ? 6.601 -6.101 1.067 1.000 16.671 163 SER BBB CA 1
ATOM 3735 C C . SER B 1 165 ? 5.705 -7.306 1.419 1.000 17.270 163 SER BBB C 1
ATOM 3736 O O . SER B 1 165 ? 6.198 -8.455 1.456 1.000 14.373 163 SER BBB O 1
ATOM 3739 N N . LYS B 1 166 ? 4.421 -7.041 1.624 1.000 18.798 164 LYS BBB N 1
ATOM 3740 C CA . LYS B 1 166 ? 3.356 -8.069 1.693 1.000 20.255 164 LYS BBB CA 1
ATOM 3741 C C . LYS B 1 166 ? 3.158 -8.685 0.295 1.000 19.099 164 LYS BBB C 1
ATOM 3742 O O . LYS B 1 166 ? 2.910 -9.906 0.200 1.000 20.905 164 LYS BBB O 1
ATOM 3748 N N . VAL B 1 167 ? 3.265 -7.912 -0.780 1.000 17.406 165 VAL BBB N 1
ATOM 3749 C CA . VAL B 1 167 ? 3.115 -8.502 -2.139 1.000 18.533 165 VAL BBB CA 1
ATOM 3750 C C . VAL B 1 167 ? 4.268 -9.491 -2.370 1.000 18.988 165 VAL BBB C 1
ATOM 3751 O O . VAL B 1 167 ? 4.007 -10.592 -2.936 1.000 17.366 165 VAL BBB O 1
ATOM 3755 N N . ARG B 1 168 ? 5.497 -9.169 -1.928 1.000 18.247 166 ARG BBB N 1
ATOM 3756 C CA . ARG B 1 168 ? 6.627 -10.120 -2.095 1.000 18.090 166 ARG BBB CA 1
ATOM 3757 C C . ARG B 1 168 ? 6.295 -11.423 -1.326 1.000 20.444 166 ARG BBB C 1
ATOM 3758 O O . ARG B 1 168 ? 6.585 -12.533 -1.863 1.000 21.110 166 ARG BBB O 1
ATOM 3766 N N . ALA B 1 169 ? 5.728 -11.315 -0.119 1.000 18.195 167 ALA BBB N 1
ATOM 3767 C CA . ALA B 1 169 ? 5.335 -12.467 0.724 1.000 19.089 167 ALA BBB CA 1
ATOM 3768 C C . ALA B 1 169 ? 4.302 -13.335 -0.006 1.000 18.261 167 ALA BBB C 1
ATOM 3769 O O . ALA B 1 169 ? 4.320 -14.553 0.229 1.000 21.424 167 ALA BBB O 1
ATOM 3771 N N . ALA B 1 170 ? 3.459 -12.788 -0.875 1.000 17.167 168 ALA BBB N 1
ATOM 3772 C CA . ALA B 1 170 ? 2.535 -13.603 -1.710 1.000 19.495 168 ALA BBB CA 1
ATOM 3773 C C . ALA B 1 170 ? 3.316 -14.403 -2.778 1.000 19.356 168 ALA BBB C 1
ATOM 3774 O O . ALA B 1 170 ? 2.899 -15.528 -3.124 1.000 20.457 168 ALA BBB O 1
ATOM 3776 N N . LEU B 1 171 ? 4.423 -13.868 -3.285 1.000 18.455 169 LEU BBB N 1
ATOM 3777 C CA . LEU B 1 171 ? 5.163 -14.453 -4.441 1.000 19.464 169 LEU BBB CA 1
ATOM 3778 C C . LEU B 1 171 ? 6.352 -15.290 -3.979 1.000 17.258 169 LEU BBB C 1
ATOM 3779 O O . LEU B 1 171 ? 6.923 -15.992 -4.828 1.000 18.340 169 LEU BBB O 1
ATOM 3784 N N . SER B 1 172 ? 6.730 -15.198 -2.705 1.000 16.293 170 SER BBB N 1
ATOM 3785 C CA . SER B 1 172 ? 7.971 -15.821 -2.193 1.000 17.705 170 SER BBB CA 1
ATOM 3786 C C . SER B 1 172 ? 7.882 -15.983 -0.686 1.000 17.207 170 SER BBB C 1
ATOM 3787 O O . SER B 1 172 ? 7.329 -15.115 -0.028 1.000 18.434 170 SER BBB O 1
ATOM 3790 N N . THR B 1 173 ? 8.520 -17.021 -0.177 1.000 17.620 171 THR BBB N 1
ATOM 3791 C CA . THR B 1 173 ? 8.746 -17.239 1.267 1.000 18.425 171 THR BBB CA 1
ATOM 3792 C C . THR B 1 173 ? 10.094 -16.627 1.679 1.000 20.836 171 THR BBB C 1
ATOM 3793 O O . THR B 1 173 ? 10.410 -16.694 2.863 1.000 21.905 171 THR BBB O 1
ATOM 3797 N N . CYS B 1 174 ? 10.872 -16.092 0.735 1.000 23.316 172 CYS BBB N 1
ATOM 3798 C CA . CYS B 1 174 ? 12.254 -15.589 0.979 1.000 28.509 172 CYS BBB CA 1
ATOM 3799 C C . CYS B 1 174 ? 12.163 -14.222 1.687 1.000 27.185 172 CYS BBB C 1
ATOM 3800 O O . CYS B 1 174 ? 11.357 -13.385 1.287 1.000 26.818 172 CYS BBB O 1
ATOM 3803 N N . GLN B 1 175 ? 12.856 -14.070 2.813 1.000 29.754 173 GLN BBB N 1
ATOM 3804 C CA . GLN B 1 175 ? 12.833 -12.877 3.705 1.000 28.685 173 GLN BBB CA 1
ATOM 3805 C C . GLN B 1 175 ? 14.137 -12.100 3.544 1.000 26.204 173 GLN BBB C 1
ATOM 3806 O O . GLN B 1 175 ? 15.175 -12.676 3.237 1.000 24.058 173 GLN BBB O 1
ATOM 3812 N N . PRO B 1 176 ? 14.149 -10.770 3.735 1.000 22.552 174 PRO BBB N 1
ATOM 3813 C CA . PRO B 1 176 ? 15.410 -10.053 3.912 1.000 22.830 174 PRO BBB CA 1
ATOM 3814 C C . PRO B 1 176 ? 16.210 -10.620 5.104 1.000 21.796 174 PRO BBB C 1
ATOM 3815 O O . PRO B 1 176 ? 15.634 -11.050 6.108 1.000 21.345 174 PRO BBB O 1
ATOM 3819 N N . LEU B 1 177 ? 17.527 -10.575 4.967 1.000 20.511 175 LEU BBB N 1
ATOM 3820 C CA . LEU B 1 177 ? 18.503 -11.074 5.947 1.000 22.218 175 LEU BBB CA 1
ATOM 3821 C C . LEU B 1 177 ? 19.208 -9.889 6.589 1.000 20.533 175 LEU BBB C 1
ATOM 3822 O O . LEU B 1 177 ? 19.500 -8.907 5.930 1.000 17.026 175 LEU BBB O 1
ATOM 3827 N N . PRO B 1 178 ? 19.516 -9.975 7.896 1.000 21.180 176 PRO BBB N 1
ATOM 3828 C CA . PRO B 1 178 ? 20.285 -8.935 8.565 1.000 20.282 176 PRO BBB CA 1
ATOM 3829 C C . PRO B 1 178 ? 21.722 -8.860 8.002 1.000 18.152 176 PRO BBB C 1
ATOM 3830 O O . PRO B 1 178 ? 22.297 -9.875 7.734 1.000 15.294 176 PRO BBB O 1
ATOM 3834 N N . THR B 1 179 ? 22.251 -7.649 7.831 1.000 16.936 177 THR BBB N 1
ATOM 3835 C CA . THR B 1 179 ? 23.631 -7.393 7.350 1.000 16.735 177 THR BBB CA 1
ATOM 3836 C C . THR B 1 179 ? 24.637 -7.533 8.499 1.000 16.841 177 THR BBB C 1
ATOM 3837 O O . THR B 1 179 ? 25.833 -7.616 8.201 1.000 17.023 177 THR BBB O 1
ATOM 3841 N N . GLY B 1 180 ? 24.170 -7.525 9.747 1.000 16.832 178 GLY BBB N 1
ATOM 3842 C CA . GLY B 1 180 ? 25.049 -7.434 10.927 1.000 18.892 178 GLY BBB CA 1
ATOM 3843 C C . GLY B 1 180 ? 25.357 -6.000 11.319 1.000 18.666 178 GLY BBB C 1
ATOM 3844 O O . GLY B 1 180 ? 26.154 -5.795 12.245 1.000 17.422 178 GLY BBB O 1
ATOM 3845 N N . ILE B 1 181 ? 24.778 -5.033 10.604 1.000 19.519 179 ILE BBB N 1
ATOM 3846 C CA . ILE B 1 181 ? 24.939 -3.583 10.897 1.000 17.952 179 ILE BBB CA 1
ATOM 3847 C C . ILE B 1 181 ? 23.565 -3.038 11.268 1.000 17.472 179 ILE BBB C 1
ATOM 3848 O O . ILE B 1 181 ? 22.555 -3.453 10.635 1.000 17.432 179 ILE BBB O 1
ATOM 3853 N N . THR B 1 182 ? 23.539 -2.177 12.290 1.000 16.685 180 THR BBB N 1
ATOM 3854 C CA . THR B 1 182 ? 22.349 -1.410 12.729 1.000 16.401 180 THR BBB CA 1
ATOM 3855 C C . THR B 1 182 ? 22.726 0.070 12.700 1.000 16.465 180 THR BBB C 1
ATOM 3856 O O . THR B 1 182 ? 23.800 0.427 13.186 1.000 17.619 180 THR BBB O 1
ATOM 3860 N N . PHE B 1 183 ? 21.888 0.887 12.099 1.000 17.830 181 PHE BBB N 1
ATOM 3861 C CA . PHE B 1 183 ? 21.993 2.363 12.103 1.000 18.024 181 PHE BBB CA 1
ATOM 3862 C C . PHE B 1 183 ? 21.167 2.868 13.282 1.000 20.935 181 PHE BBB C 1
ATOM 3863 O O . PHE B 1 183 ? 20.009 2.431 13.451 1.000 22.548 181 PHE BBB O 1
ATOM 3871 N N . PHE B 1 184 ? 21.757 3.730 14.107 1.000 20.953 182 PHE BBB N 1
ATOM 3872 C CA . PHE B 1 184 ? 21.013 4.505 15.122 1.000 20.044 182 PHE BBB CA 1
ATOM 3873 C C . PHE B 1 184 ? 20.885 5.919 14.581 1.000 21.960 182 PHE BBB C 1
ATOM 3874 O O . PHE B 1 184 ? 21.896 6.633 14.377 1.000 20.070 182 PHE BBB O 1
ATOM 3882 N N . GLU B 1 185 ? 19.651 6.292 14.290 1.000 22.601 183 GLU BBB N 1
ATOM 3883 C CA . GLU B 1 185 ? 19.310 7.549 13.609 1.000 24.219 183 GLU BBB CA 1
ATOM 3884 C C . GLU B 1 185 ? 18.976 8.602 14.662 1.000 24.726 183 GLU BBB C 1
ATOM 3885 O O . GLU B 1 185 ? 18.024 8.401 15.425 1.000 25.467 183 GLU BBB O 1
ATOM 3891 N N . GLY B 1 186 ? 19.729 9.697 14.642 1.000 25.155 184 GLY BBB N 1
ATOM 3892 C CA . GLY B 1 186 ? 19.488 10.900 15.448 1.000 28.472 184 GLY BBB CA 1
ATOM 3893 C C . GLY B 1 186 ? 19.271 12.127 14.571 1.000 27.920 184 GLY BBB C 1
ATOM 3894 O O . GLY B 1 186 ? 19.665 12.104 13.381 1.000 32.828 184 GLY BBB O 1
ATOM 3895 N N . TRP B 1 187 ? 18.676 13.172 15.149 1.000 27.084 185 TRP BBB N 1
ATOM 3896 C CA . TRP B 1 187 ? 18.486 14.489 14.502 1.000 29.133 185 TRP BBB CA 1
ATOM 3897 C C . TRP B 1 187 ? 19.045 15.582 15.413 1.000 28.082 185 TRP BBB C 1
ATOM 3898 O O . TRP B 1 187 ? 18.881 15.481 16.642 1.000 28.602 185 TRP BBB O 1
ATOM 3909 N N . ILE B 1 188 ? 19.682 16.576 14.809 1.000 30.957 186 ILE BBB N 1
ATOM 3910 C CA . ILE B 1 188 ? 20.073 17.864 15.450 1.000 30.271 186 ILE BBB CA 1
ATOM 3911 C C . ILE B 1 188 ? 19.263 18.942 14.741 1.000 34.702 186 ILE BBB C 1
ATOM 3912 O O . ILE B 1 188 ? 19.580 19.261 13.581 1.000 32.726 186 ILE BBB O 1
ATOM 3917 N N . ALA B 1 189 ? 18.189 19.409 15.394 1.000 44.040 187 ALA BBB N 1
ATOM 3918 C CA . ALA B 1 189 ? 17.201 20.369 14.834 1.000 44.407 187 ALA BBB CA 1
ATOM 3919 C C . ALA B 1 189 ? 17.831 21.760 14.722 1.000 44.029 187 ALA BBB C 1
ATOM 3920 O O . ALA B 1 189 ? 17.532 22.459 13.748 1.000 48.346 187 ALA BBB O 1
ATOM 3922 N N . GLN B 1 190 ? 18.670 22.163 15.679 1.000 43.355 188 GLN BBB N 1
ATOM 3923 C CA . GLN B 1 190 ? 19.365 23.469 15.619 1.000 48.308 188 GLN BBB CA 1
ATOM 3924 C C . GLN B 1 190 ? 20.824 23.248 15.967 1.000 43.785 188 GLN BBB C 1
ATOM 3925 O O . GLN B 1 190 ? 21.235 23.377 17.118 1.000 44.641 188 GLN BBB O 1
ATOM 3931 N N . PRO B 1 191 ? 21.641 22.872 14.962 1.000 37.434 189 PRO BBB N 1
ATOM 3932 C CA . PRO B 1 191 ? 23.053 22.627 15.194 1.000 33.281 189 PRO BBB CA 1
ATOM 3933 C C . PRO B 1 191 ? 23.744 23.923 15.627 1.000 32.171 189 PRO BBB C 1
ATOM 3934 O O . PRO B 1 191 ? 23.548 24.925 14.989 1.000 30.491 189 PRO BBB O 1
ATOM 3938 N N . ALA B 1 192 ? 24.549 23.848 16.689 1.000 31.400 190 ALA BBB N 1
ATOM 3939 C CA . ALA B 1 192 ? 25.542 24.874 17.065 1.000 30.206 190 ALA BBB CA 1
ATOM 3940 C C . ALA B 1 192 ? 26.347 25.277 15.816 1.000 30.227 190 ALA BBB C 1
ATOM 3941 O O . ALA B 1 192 ? 26.447 24.465 14.867 1.000 29.452 190 ALA BBB O 1
ATOM 3943 N N . ALA B 1 193 ? 26.950 26.466 15.828 1.000 29.482 191 ALA BBB N 1
ATOM 3944 C CA . ALA B 1 193 ? 27.730 27.002 14.688 1.000 29.076 191 ALA BBB CA 1
ATOM 3945 C C . ALA B 1 193 ? 28.870 26.044 14.324 1.000 25.778 191 ALA BBB C 1
ATOM 3946 O O . ALA B 1 193 ? 29.090 25.784 13.147 1.000 28.907 191 ALA BBB O 1
ATOM 3948 N N . ASP B 1 194 ? 29.590 25.547 15.314 1.000 26.265 192 ASP BBB N 1
ATOM 3949 C CA . ASP B 1 194 ? 30.811 24.741 15.090 1.000 27.162 192 ASP BBB CA 1
ATOM 3950 C C . ASP B 1 194 ? 30.461 23.436 14.348 1.000 28.438 192 ASP BBB C 1
ATOM 3951 O O . ASP B 1 194 ? 31.176 23.105 13.373 1.000 23.320 192 ASP BBB O 1
ATOM 3956 N N . ILE B 1 195 ? 29.425 22.699 14.773 1.000 29.976 193 ILE BBB N 1
ATOM 3957 C CA . ILE B 1 195 ? 29.089 21.386 14.136 1.000 30.703 193 ILE BBB CA 1
ATOM 3958 C C . ILE B 1 195 ? 28.450 21.647 12.771 1.000 25.321 193 ILE BBB C 1
ATOM 3959 O O . ILE B 1 195 ? 28.750 20.918 11.844 1.000 23.285 193 ILE BBB O 1
ATOM 3964 N N . ALA B 1 196 ? 27.671 22.712 12.620 1.000 24.046 194 ALA BBB N 1
ATOM 3965 C CA . ALA B 1 196 ? 27.073 23.072 11.322 1.000 22.853 194 ALA BBB CA 1
ATOM 3966 C C . ALA B 1 196 ? 28.198 23.367 10.320 1.000 22.214 194 ALA BBB C 1
ATOM 3967 O O . ALA B 1 196 ? 28.082 22.928 9.149 1.000 24.659 194 ALA BBB O 1
ATOM 3969 N N . ALA B 1 197 ? 29.268 24.038 10.749 1.000 22.302 195 ALA BBB N 1
ATOM 3970 C CA . ALA B 1 197 ? 30.419 24.405 9.885 1.000 22.736 195 ALA BBB CA 1
ATOM 3971 C C . ALA B 1 197 ? 31.221 23.152 9.513 1.000 23.005 195 ALA BBB C 1
ATOM 3972 O O . ALA B 1 197 ? 31.718 23.072 8.369 1.000 24.069 195 ALA BBB O 1
ATOM 3974 N N . MET B 1 198 ? 31.328 22.200 10.441 1.000 24.673 196 MET BBB N 1
ATOM 3975 C CA . MET B 1 198 ? 32.112 20.945 10.253 1.000 27.297 196 MET BBB CA 1
ATOM 3976 C C . MET B 1 198 ? 31.431 20.056 9.216 1.000 23.767 196 MET BBB C 1
ATOM 3977 O O . MET B 1 198 ? 32.166 19.444 8.385 1.000 20.677 196 MET BBB O 1
ATOM 3982 N N . VAL B 1 199 ? 30.095 19.969 9.267 1.000 23.937 197 VAL BBB N 1
ATOM 3983 C CA . VAL B 1 199 ? 29.306 19.086 8.358 1.000 21.596 197 VAL BBB CA 1
ATOM 3984 C C . VAL B 1 199 ? 29.262 19.752 6.993 1.000 21.894 197 VAL BBB C 1
ATOM 3985 O O . VAL B 1 199 ? 29.444 19.035 5.981 1.000 21.322 197 VAL BBB O 1
ATOM 3989 N N . GLY B 1 200 ? 29.050 21.072 6.983 1.000 20.420 198 GLY BBB N 1
ATOM 3990 C CA . GLY B 1 200 ? 28.775 21.811 5.748 1.000 22.038 198 GLY BBB CA 1
ATOM 3991 C C . GLY B 1 200 ? 27.341 21.616 5.279 1.000 23.738 198 GLY BBB C 1
ATOM 3992 O O . GLY B 1 200 ? 26.486 21.183 6.076 1.000 25.794 198 GLY BBB O 1
ATOM 3993 N N . GLN B 1 201 ? 27.095 21.953 4.019 1.000 25.030 199 GLN BBB N 1
ATOM 3994 C CA . GLN B 1 201 ? 25.763 21.956 3.365 1.000 25.897 199 GLN BBB CA 1
ATOM 3995 C C . GLN B 1 201 ? 25.401 20.544 2.912 1.000 24.075 199 GLN BBB C 1
ATOM 3996 O O . GLN B 1 201 ? 24.221 20.288 2.686 1.000 23.024 199 GLN BBB O 1
ATOM 4002 N N . GLY B 1 202 ? 26.391 19.664 2.764 1.000 23.311 200 GLY BBB N 1
ATOM 4003 C CA . GLY B 1 202 ? 26.144 18.306 2.247 1.000 22.040 200 GLY BBB CA 1
ATOM 4004 C C . GLY B 1 202 ? 26.228 17.246 3.336 1.000 22.728 200 GLY BBB C 1
ATOM 4005 O O . GLY B 1 202 ? 25.410 17.269 4.296 1.000 23.545 200 GLY BBB O 1
ATOM 4006 N N . SER B 1 203 ? 27.174 16.329 3.158 1.000 21.850 201 SER BBB N 1
ATOM 4007 C CA . SER B 1 203 ? 27.347 15.085 3.940 1.000 22.191 201 SER BBB CA 1
ATOM 4008 C C . SER B 1 203 ? 28.738 15.027 4.553 1.000 19.087 201 SER BBB C 1
ATOM 4009 O O . SER B 1 203 ? 29.675 15.557 3.943 1.000 20.443 201 SER BBB O 1
ATOM 4012 N N . LEU B 1 204 ? 28.844 14.358 5.697 1.000 19.745 202 LEU BBB N 1
ATOM 4013 C CA . LEU B 1 204 ? 30.119 14.017 6.363 1.000 19.867 202 LEU BBB CA 1
ATOM 4014 C C . LEU B 1 204 ? 30.094 12.518 6.657 1.000 19.276 202 LEU BBB C 1
ATOM 4015 O O . LEU B 1 204 ? 29.198 12.061 7.373 1.000 19.382 202 LEU BBB O 1
ATOM 4020 N N . PHE B 1 205 ? 31.038 11.771 6.095 1.000 21.438 203 PHE BBB N 1
ATOM 4021 C CA . PHE B 1 205 ? 31.169 10.306 6.295 1.000 21.943 203 PHE BBB CA 1
ATOM 4022 C C . PHE B 1 205 ? 32.436 10.039 7.101 1.000 20.670 203 PHE BBB C 1
ATOM 4023 O O . PHE B 1 205 ? 33.496 10.548 6.699 1.000 18.675 203 PHE BBB O 1
ATOM 4031 N N . CYS B 1 206 ? 32.319 9.285 8.198 1.000 17.906 204 CYS BBB N 1
ATOM 4032 C CA . CYS B 1 206 ? 33.438 8.873 9.085 1.000 19.143 204 CYS BBB CA 1
ATOM 4033 C C . CYS B 1 206 ? 33.418 7.340 9.262 1.000 19.947 204 CYS BBB C 1
ATOM 4034 O O . CYS B 1 206 ? 32.435 6.799 9.880 1.000 17.999 204 CYS BBB O 1
ATOM 4037 N N . PHE B 1 207 ? 34.436 6.650 8.745 1.000 19.072 205 PHE BBB N 1
ATOM 4038 C CA . PHE B 1 207 ? 34.551 5.172 8.807 1.000 19.087 205 PHE BBB CA 1
ATOM 4039 C C . PHE B 1 207 ? 35.582 4.784 9.870 1.000 19.740 205 PHE BBB C 1
ATOM 4040 O O . PHE B 1 207 ? 36.773 5.000 9.663 1.000 19.307 205 PHE BBB O 1
ATOM 4048 N N . GLY B 1 208 ? 35.123 4.234 10.991 1.000 21.713 206 GLY BBB N 1
ATOM 4049 C CA . GLY B 1 208 ? 35.991 3.846 12.118 1.000 24.414 206 GLY BBB CA 1
ATOM 4050 C C . GLY B 1 208 ? 36.088 2.342 12.318 1.000 21.953 206 GLY BBB C 1
ATOM 4051 O O . GLY B 1 208 ? 36.403 1.926 13.427 1.000 21.259 206 GLY BBB O 1
ATOM 4052 N N . GLY B 1 209 ? 35.877 1.558 11.269 1.000 23.945 207 GLY BBB N 1
ATOM 4053 C CA . GLY B 1 209 ? 35.764 0.086 11.373 1.000 23.252 207 GLY BBB CA 1
ATOM 4054 C C . GLY B 1 209 ? 34.351 -0.356 11.736 1.000 24.408 207 GLY BBB C 1
ATOM 4055 O O . GLY B 1 209 ? 33.409 -0.120 10.929 1.000 22.059 207 GLY BBB O 1
ATOM 4056 N N . GLU B 1 210 ? 34.184 -0.954 12.919 1.000 22.657 208 GLU BBB N 1
ATOM 4057 C CA . GLU B 1 210 ? 32.891 -1.529 13.378 1.000 23.893 208 GLU BBB CA 1
ATOM 4058 C C . GLU B 1 210 ? 31.999 -0.420 13.938 1.000 22.631 208 GLU BBB C 1
ATOM 4059 O O . GLU B 1 210 ? 30.828 -0.721 14.274 1.000 23.939 208 GLU BBB O 1
ATOM 4065 N N . GLU B 1 211 ? 32.513 0.805 14.015 1.000 20.562 209 GLU BBB N 1
ATOM 4066 C CA . GLU B 1 211 ? 31.718 2.027 14.290 1.000 21.012 209 GLU BBB CA 1
ATOM 4067 C C . GLU B 1 211 ? 31.891 2.974 13.090 1.000 20.183 209 GLU BBB C 1
ATOM 4068 O O . GLU B 1 211 ? 33.038 3.122 12.611 1.000 19.639 209 GLU BBB O 1
ATOM 4074 N N . ALA B 1 212 ? 30.807 3.570 12.600 1.000 17.807 210 ALA BBB N 1
ATOM 4075 C CA . ALA B 1 212 ? 30.873 4.621 11.570 1.000 17.119 210 ALA BBB CA 1
ATOM 4076 C C . ALA B 1 212 ? 29.856 5.718 11.896 1.000 19.330 210 ALA BBB C 1
ATOM 4077 O O . ALA B 1 212 ? 28.888 5.470 12.671 1.000 16.891 210 ALA BBB O 1
ATOM 4079 N N . LEU B 1 213 ? 30.077 6.899 11.310 1.000 19.879 211 LEU BBB N 1
ATOM 4080 C CA . LEU B 1 213 ? 29.191 8.073 11.535 1.000 21.707 211 LEU BBB CA 1
ATOM 4081 C C . LEU B 1 213 ? 28.893 8.729 10.187 1.000 18.831 211 LEU BBB C 1
ATOM 4082 O O . LEU B 1 213 ? 29.835 9.107 9.469 1.000 19.402 211 LEU BBB O 1
ATOM 4087 N N . PHE B 1 214 ? 27.619 8.820 9.838 1.000 19.979 212 PHE BBB N 1
ATOM 4088 C CA . PHE B 1 214 ? 27.133 9.430 8.577 1.000 18.696 212 PHE BBB CA 1
ATOM 4089 C C . PHE B 1 214 ? 26.215 10.592 8.954 1.000 17.917 212 PHE BBB C 1
ATOM 4090 O O . PHE B 1 214 ? 25.227 10.370 9.668 1.000 18.311 212 PHE BBB O 1
ATOM 4098 N N . VAL B 1 215 ? 26.582 11.800 8.543 1.000 16.658 213 VAL BBB N 1
ATOM 4099 C CA . VAL B 1 215 ? 25.812 13.028 8.870 1.000 18.165 213 VAL BBB CA 1
ATOM 4100 C C . VAL B 1 215 ? 25.448 13.723 7.564 1.000 18.858 213 VAL BBB C 1
ATOM 4101 O O . VAL B 1 215 ? 26.319 13.857 6.710 1.000 20.109 213 VAL BBB O 1
ATOM 4105 N N . GLN B 1 216 ? 24.204 14.159 7.419 1.000 22.285 214 GLN BBB N 1
ATOM 4106 C CA A GLN B 1 216 ? 23.766 14.960 6.243 0.300 23.144 214 GLN BBB CA 1
ATOM 4107 C CA B GLN B 1 216 ? 23.771 14.965 6.246 0.700 24.568 214 GLN BBB CA 1
ATOM 4108 C C . GLN B 1 216 ? 22.932 16.151 6.727 1.000 24.653 214 GLN BBB C 1
ATOM 4109 O O . GLN B 1 216 ? 22.083 15.944 7.615 1.000 24.540 214 GLN BBB O 1
ATOM 4120 N N . ARG B 1 217 ? 23.176 17.335 6.155 1.000 26.379 215 ARG BBB N 1
ATOM 4121 C CA . ARG B 1 217 ? 22.302 18.512 6.372 1.000 24.798 215 ARG BBB CA 1
ATOM 4122 C C . ARG B 1 217 ? 21.161 18.461 5.356 1.000 25.921 215 ARG BBB C 1
ATOM 4123 O O . ARG B 1 217 ? 21.449 18.322 4.146 1.000 29.106 215 ARG BBB O 1
ATOM 4131 N N . ASN B 1 218 ? 19.917 18.594 5.802 1.000 25.008 216 ASN BBB N 1
ATOM 4132 C CA . ASN B 1 218 ? 18.764 18.672 4.864 1.000 26.966 216 ASN BBB CA 1
ATOM 4133 C C . ASN B 1 218 ? 18.422 20.134 4.551 1.000 27.356 216 ASN BBB C 1
ATOM 4134 O O . ASN B 1 218 ? 19.149 21.029 5.018 1.000 30.502 216 ASN BBB O 1
ATOM 4139 N N . SER B 1 219 ? 17.363 20.374 3.775 1.000 32.044 217 SER BBB N 1
ATOM 4140 C CA . SER B 1 219 ? 16.978 21.721 3.252 1.000 36.296 217 SER BBB CA 1
ATOM 4141 C C . SER B 1 219 ? 16.497 22.660 4.368 1.000 37.130 217 SER BBB C 1
ATOM 4142 O O . SER B 1 219 ? 16.418 23.855 4.093 1.000 41.012 217 SER BBB O 1
ATOM 4145 N N . ARG B 1 220 ? 16.199 22.165 5.570 1.000 38.946 218 ARG BBB N 1
ATOM 4146 C CA . ARG B 1 220 ? 15.720 23.001 6.702 1.000 38.676 218 ARG BBB CA 1
ATOM 4147 C C . ARG B 1 220 ? 16.852 23.234 7.712 1.000 38.434 218 ARG BBB C 1
ATOM 4148 O O . ARG B 1 220 ? 16.555 23.627 8.854 1.000 33.830 218 ARG BBB O 1
ATOM 4156 N N . ASP B 1 221 ? 18.102 22.989 7.305 1.000 37.698 219 ASP BBB N 1
ATOM 4157 C CA . ASP B 1 221 ? 19.331 23.128 8.131 1.000 36.586 219 ASP BBB CA 1
ATOM 4158 C C . ASP B 1 221 ? 19.253 22.247 9.378 1.000 29.941 219 ASP BBB C 1
ATOM 4159 O O . ASP B 1 221 ? 19.847 22.603 10.383 1.000 29.460 219 ASP BBB O 1
ATOM 4164 N N . ARG B 1 222 ? 18.602 21.097 9.293 1.000 29.914 220 ARG BBB N 1
ATOM 4165 C CA . ARG B 1 222 ? 18.651 20.053 10.351 1.000 33.060 220 ARG BBB CA 1
ATOM 4166 C C . ARG B 1 222 ? 19.702 19.021 9.929 1.000 27.998 220 ARG BBB C 1
ATOM 4167 O O . ARG B 1 222 ? 19.882 18.815 8.710 1.000 27.272 220 ARG BBB O 1
ATOM 4175 N N . LEU B 1 223 ? 20.399 18.427 10.892 1.000 26.787 221 LEU BBB N 1
ATOM 4176 C CA . LEU B 1 223 ? 21.416 17.379 10.618 1.000 26.477 221 LEU BBB CA 1
ATOM 4177 C C . LEU B 1 223 ? 20.799 16.014 10.912 1.000 27.406 221 LEU BBB C 1
ATOM 4178 O O . LEU B 1 223 ? 20.316 15.814 12.029 1.000 29.175 221 LEU BBB O 1
ATOM 4183 N N . CYS B 1 224 ? 20.788 15.124 9.925 1.000 28.784 222 CYS BBB N 1
ATOM 4184 C CA . CYS B 1 224 ? 20.444 13.691 10.110 1.000 27.602 222 CYS BBB CA 1
ATOM 4185 C C . CYS B 1 224 ? 21.730 12.940 10.474 1.000 24.639 222 CYS BBB C 1
ATOM 4186 O O . CYS B 1 224 ? 22.720 13.044 9.716 1.000 20.041 222 CYS BBB O 1
ATOM 4189 N N . VAL B 1 225 ? 21.729 12.235 11.601 1.000 22.047 223 VAL BBB N 1
ATOM 4190 C CA . VAL B 1 225 ? 22.920 11.497 12.086 1.000 22.627 223 VAL BBB CA 1
ATOM 4191 C C . VAL B 1 225 ? 22.594 10.005 12.082 1.000 22.025 223 VAL BBB C 1
ATOM 4192 O O . VAL B 1 225 ? 21.589 9.609 12.647 1.000 22.728 223 VAL BBB O 1
ATOM 4196 N N . TYR B 1 226 ? 23.419 9.217 11.417 1.000 23.647 224 TYR BBB N 1
ATOM 4197 C CA . TYR B 1 226 ? 23.402 7.737 11.517 1.000 23.118 224 TYR BBB CA 1
ATOM 4198 C C . TYR B 1 226 ? 24.660 7.309 12.258 1.000 20.860 224 TYR BBB C 1
ATOM 4199 O O . TYR B 1 226 ? 25.776 7.492 11.719 1.000 21.592 224 TYR BBB O 1
ATOM 4208 N N . ALA B 1 227 ? 24.478 6.779 13.464 1.000 20.465 225 ALA BBB N 1
ATOM 4209 C CA . ALA B 1 227 ? 25.523 6.022 14.180 1.000 22.230 225 ALA BBB CA 1
ATOM 4210 C C . ALA B 1 227 ? 25.400 4.553 13.737 1.000 21.492 225 ALA BBB C 1
ATOM 4211 O O . ALA B 1 227 ? 24.417 3.876 14.155 1.000 22.034 225 ALA BBB O 1
ATOM 4213 N N . ALA B 1 228 ? 26.307 4.112 12.851 1.000 19.488 226 ALA BBB N 1
ATOM 4214 C CA . ALA B 1 228 ? 26.284 2.775 12.235 1.000 19.778 226 ALA BBB CA 1
ATOM 4215 C C . ALA B 1 228 ? 27.195 1.853 13.050 1.000 21.627 226 ALA BBB C 1
ATOM 4216 O O . ALA B 1 228 ? 28.391 2.159 13.167 1.000 20.478 226 ALA BBB O 1
ATOM 4218 N N . LEU B 1 229 ? 26.623 0.787 13.622 1.000 21.020 227 LEU BBB N 1
ATOM 4219 C CA . LEU B 1 229 ? 27.337 -0.175 14.499 1.000 21.166 227 LEU BBB CA 1
ATOM 4220 C C . LEU B 1 229 ? 27.254 -1.567 13.887 1.000 20.995 227 LEU BBB C 1
ATOM 4221 O O . LEU B 1 229 ? 26.115 -2.021 13.598 1.000 19.283 227 LEU BBB O 1
ATOM 4226 N N . LYS B 1 230 ? 28.419 -2.183 13.659 1.000 21.100 228 LYS BBB N 1
ATOM 4227 C CA . LYS B 1 230 ? 28.532 -3.636 13.387 1.000 23.186 228 LYS BBB CA 1
ATOM 4228 C C . LYS B 1 230 ? 28.445 -4.379 14.729 1.000 26.998 228 LYS BBB C 1
ATOM 4229 O O . LYS B 1 230 ? 29.466 -4.463 15.431 1.000 29.567 228 LYS BBB O 1
ATOM 4235 N N . ARG B 1 231 ? 27.249 -4.838 15.090 1.000 27.017 229 ARG BBB N 1
ATOM 4236 C CA . ARG B 1 231 ? 26.946 -5.552 16.350 1.000 26.731 229 ARG BBB CA 1
ATOM 4237 C C . ARG B 1 231 ? 25.787 -6.500 16.056 1.000 28.960 229 ARG BBB C 1
ATOM 4238 O O . ARG B 1 231 ? 24.905 -6.127 15.250 1.000 30.458 229 ARG BBB O 1
ATOM 4246 N N . SER B 1 232 ? 25.770 -7.672 16.681 1.000 28.318 230 SER BBB N 1
ATOM 4247 C CA . SER B 1 232 ? 24.642 -8.629 16.562 1.000 29.747 230 SER BBB CA 1
ATOM 4248 C C . SER B 1 232 ? 23.383 -7.977 17.150 1.000 28.707 230 SER BBB C 1
ATOM 4249 O O . SER B 1 232 ? 23.505 -7.153 18.065 1.000 27.693 230 SER BBB O 1
ATOM 4252 N N . SER B 1 233 ? 22.210 -8.325 16.635 1.000 30.221 231 SER BBB N 1
ATOM 4253 C CA . SER B 1 233 ? 20.905 -7.939 17.229 1.000 30.931 231 SER BBB CA 1
ATOM 4254 C C . SER B 1 233 ? 20.854 -8.348 18.713 1.000 33.461 231 SER BBB C 1
ATOM 4255 O O . SER B 1 233 ? 20.429 -7.497 19.555 1.000 29.394 231 SER BBB O 1
ATOM 4258 N N . GLU B 1 234 ? 21.311 -9.564 19.021 1.000 36.014 232 GLU BBB N 1
ATOM 4259 C CA A GLU B 1 234 ? 21.307 -10.116 20.404 0.700 39.859 232 GLU BBB CA 1
ATOM 4260 C CA B GLU B 1 234 ? 21.298 -10.108 20.409 0.300 36.556 232 GLU BBB CA 1
ATOM 4261 C C . GLU B 1 234 ? 22.169 -9.218 21.308 1.000 39.965 232 GLU BBB C 1
ATOM 4262 O O . GLU B 1 234 ? 21.695 -8.836 22.406 1.000 44.736 232 GLU BBB O 1
ATOM 4273 N N . TRP B 1 235 ? 23.379 -8.872 20.864 1.000 39.922 233 TRP BBB N 1
ATOM 4274 C CA . TRP B 1 235 ? 24.288 -7.981 21.640 1.000 38.655 233 TRP BBB CA 1
ATOM 4275 C C . TRP B 1 235 ? 23.606 -6.628 21.876 1.000 36.479 233 TRP BBB C 1
ATOM 4276 O O . TRP B 1 235 ? 23.577 -6.184 23.036 1.000 38.086 233 TRP BBB O 1
ATOM 4287 N N . LEU B 1 236 ? 23.039 -6.015 20.830 1.000 34.757 234 LEU BBB N 1
ATOM 4288 C CA . LEU B 1 236 ? 22.380 -4.687 20.951 1.000 36.352 234 LEU BBB CA 1
ATOM 4289 C C . LEU B 1 236 ? 21.188 -4.767 21.925 1.000 37.313 234 LEU BBB C 1
ATOM 4290 O O . LEU B 1 236 ? 21.027 -3.834 22.720 1.000 33.822 234 LEU BBB O 1
ATOM 4295 N N . ASP B 1 237 ? 20.379 -5.827 21.861 1.000 43.512 235 ASP BBB N 1
ATOM 4296 C CA . ASP B 1 237 ? 19.231 -6.067 22.785 1.000 43.275 235 ASP BBB CA 1
ATOM 4297 C C . ASP B 1 237 ? 19.710 -6.024 24.242 1.000 43.918 235 ASP BBB C 1
ATOM 4298 O O . ASP B 1 237 ? 19.103 -5.316 25.058 1.000 44.475 235 ASP BBB O 1
ATOM 4303 N N . ALA B 1 238 ? 20.752 -6.790 24.562 1.000 45.257 236 ALA BBB N 1
ATOM 4304 C CA . ALA B 1 238 ? 21.320 -6.892 25.927 1.000 46.367 236 ALA BBB CA 1
ATOM 4305 C C . ALA B 1 238 ? 21.792 -5.510 26.385 1.000 48.667 236 ALA BBB C 1
ATOM 4306 O O . ALA B 1 238 ? 21.372 -5.062 27.449 1.000 51.275 236 ALA BBB O 1
ATOM 4308 N N . GLN B 1 239 ? 22.636 -4.861 25.591 1.000 46.800 237 GLN BBB N 1
ATOM 4309 C CA . GLN B 1 239 ? 23.286 -3.576 25.955 1.000 42.484 237 GLN BBB CA 1
ATOM 4310 C C . GLN B 1 239 ? 22.245 -2.467 26.128 1.000 42.530 237 GLN BBB C 1
ATOM 4311 O O . GLN B 1 239 ? 22.369 -1.705 27.096 1.000 41.702 237 GLN BBB O 1
ATOM 4317 N N . ILE B 1 240 ? 21.258 -2.383 25.239 1.000 44.845 238 ILE BBB N 1
ATOM 4318 C CA . ILE B 1 240 ? 20.173 -1.352 25.294 1.000 48.633 238 ILE BBB CA 1
ATOM 4319 C C . ILE B 1 240 ? 19.285 -1.624 26.528 1.000 52.653 238 ILE BBB C 1
ATOM 4320 O O . ILE B 1 240 ? 18.933 -0.659 27.233 1.000 45.753 238 ILE BBB O 1
ATOM 4325 N N . ALA B 1 241 ? 18.920 -2.893 26.764 1.000 54.395 239 ALA BBB N 1
ATOM 4326 C CA . ALA B 1 241 ? 18.122 -3.326 27.937 1.000 58.728 239 ALA BBB CA 1
ATOM 4327 C C . ALA B 1 241 ? 18.792 -2.815 29.227 1.000 56.136 239 ALA BBB C 1
ATOM 4328 O O . ALA B 1 241 ? 18.089 -2.278 30.102 1.000 57.058 239 ALA BBB O 1
ATOM 4330 N N . GLN B 1 242 ? 20.116 -2.942 29.305 1.000 53.019 240 GLN BBB N 1
ATOM 4331 C CA . GLN B 1 242 ? 20.956 -2.546 30.464 1.000 55.627 240 GLN BBB CA 1
ATOM 4332 C C . GLN B 1 242 ? 21.132 -1.025 30.527 1.000 58.188 240 GLN BBB C 1
ATOM 4333 O O . GLN B 1 242 ? 20.770 -0.451 31.569 1.000 65.303 240 GLN BBB O 1
ATOM 4339 N N . HIS B 1 243 ? 21.648 -0.391 29.461 1.000 55.382 241 HIS BBB N 1
ATOM 4340 C CA . HIS B 1 243 ? 22.163 1.008 29.466 1.000 45.263 241 HIS BBB CA 1
ATOM 4341 C C . HIS B 1 243 ? 21.193 2.008 28.836 1.000 43.167 241 HIS BBB C 1
ATOM 4342 O O . HIS B 1 243 ? 21.419 3.219 29.032 1.000 40.969 241 HIS BBB O 1
ATOM 4349 N N . GLY B 1 244 ? 20.190 1.558 28.072 1.000 41.247 242 GLY BBB N 1
ATOM 4350 C CA . GLY B 1 244 ? 19.333 2.453 27.261 1.000 41.015 242 GLY BBB CA 1
ATOM 4351 C C . GLY B 1 244 ? 19.997 2.799 25.938 1.000 39.733 242 GLY BBB C 1
ATOM 4352 O O . GLY B 1 244 ? 21.216 2.575 25.854 1.000 33.982 242 GLY BBB O 1
ATOM 4353 N N . ILE B 1 245 ? 19.241 3.279 24.928 1.000 40.993 243 ILE BBB N 1
ATOM 4354 C CA . ILE B 1 245 ? 19.767 3.467 23.540 1.000 40.761 243 ILE BBB CA 1
ATOM 4355 C C . ILE B 1 245 ? 20.885 4.522 23.581 1.000 36.699 243 ILE BBB C 1
ATOM 4356 O O . ILE B 1 245 ? 21.995 4.249 23.107 1.000 33.780 243 ILE BBB O 1
ATOM 4361 N N . ARG B 1 246 ? 20.608 5.682 24.158 1.000 37.998 244 ARG BBB N 1
ATOM 4362 C CA . ARG B 1 246 ? 21.488 6.866 24.045 1.000 41.990 244 ARG BBB CA 1
ATOM 4363 C C . ARG B 1 246 ? 22.880 6.554 24.595 1.000 43.148 244 ARG BBB C 1
ATOM 4364 O O . ARG B 1 246 ? 23.875 6.826 23.893 1.000 42.410 244 ARG BBB O 1
ATOM 4372 N N . THR B 1 247 ? 22.952 5.984 25.797 1.000 43.879 245 THR BBB N 1
ATOM 4373 C CA . THR B 1 247 ? 24.226 5.626 26.473 1.000 40.243 245 THR BBB CA 1
ATOM 4374 C C . THR B 1 247 ? 24.950 4.558 25.651 1.000 39.799 245 THR BBB C 1
ATOM 4375 O O . THR B 1 247 ? 26.179 4.659 25.516 1.000 34.792 245 THR BBB O 1
ATOM 4379 N N . LEU B 1 248 ? 24.240 3.551 25.143 1.000 36.576 246 LEU BBB N 1
ATOM 4380 C CA . LEU B 1 248 ? 24.891 2.481 24.344 1.000 36.496 246 LEU BBB CA 1
ATOM 4381 C C . LEU B 1 248 ? 25.512 3.099 23.093 1.000 32.932 246 LEU BBB C 1
ATOM 4382 O O . LEU B 1 248 ? 26.686 2.766 22.793 1.000 32.655 246 LEU BBB O 1
ATOM 4387 N N . VAL B 1 249 ? 24.746 3.919 22.369 1.000 29.709 247 VAL BBB N 1
ATOM 4388 C CA . VAL B 1 249 ? 25.200 4.488 21.072 1.000 30.469 247 VAL BBB CA 1
ATOM 4389 C C . VAL B 1 249 ? 26.435 5.359 21.343 1.000 29.746 247 VAL BBB C 1
ATOM 4390 O O . VAL B 1 249 ? 27.511 5.061 20.770 1.000 30.108 247 VAL BBB O 1
ATOM 4394 N N . THR B 1 250 ? 26.323 6.335 22.242 1.000 31.962 248 THR BBB N 1
ATOM 4395 C CA . THR B 1 250 ? 27.423 7.300 22.519 1.000 33.446 248 THR BBB CA 1
ATOM 4396 C C . THR B 1 250 ? 28.654 6.553 23.060 1.000 34.686 248 THR BBB C 1
ATOM 4397 O O . THR B 1 250 ? 29.771 6.901 22.682 1.000 33.620 248 THR BBB O 1
ATOM 4401 N N . GLY B 1 251 ? 28.438 5.521 23.877 1.000 31.076 249 GLY BBB N 1
ATOM 4402 C CA . GLY B 1 251 ? 29.470 4.664 24.478 1.000 27.707 249 GLY BBB CA 1
ATOM 4403 C C . GLY B 1 251 ? 30.364 3.991 23.466 1.000 27.870 249 GLY BBB C 1
ATOM 4404 O O . GLY B 1 251 ? 31.529 3.723 23.813 1.000 29.685 249 GLY BBB O 1
ATOM 4405 N N . CYS B 1 252 ? 29.871 3.716 22.249 1.000 28.875 250 CYS BBB N 1
ATOM 4406 C CA . CYS B 1 252 ? 30.631 2.987 21.194 1.000 26.412 250 CYS BBB CA 1
ATOM 4407 C C . CYS B 1 252 ? 31.640 3.907 20.487 1.000 26.452 250 CYS BBB C 1
ATOM 4408 O O . CYS B 1 252 ? 32.515 3.381 19.756 1.000 24.089 250 CYS BBB O 1
ATOM 4411 N N . TYR B 1 253 ? 31.563 5.224 20.704 1.000 29.445 251 TYR BBB N 1
ATOM 4412 C CA . TYR B 1 253 ? 32.412 6.236 20.021 1.000 30.757 251 TYR BBB CA 1
ATOM 4413 C C . TYR B 1 253 ? 33.405 6.906 20.996 1.000 35.630 251 TYR BBB C 1
ATOM 4414 O O . TYR B 1 253 ? 33.970 7.957 20.605 1.000 29.978 251 TYR BBB O 1
ATOM 4423 N N . THR B 1 254 ? 33.673 6.346 22.189 1.000 39.748 252 THR BBB N 1
ATOM 4424 C CA . THR B 1 254 ? 34.471 7.053 23.240 1.000 40.887 252 THR BBB CA 1
ATOM 4425 C C . THR B 1 254 ? 35.935 7.178 22.786 1.000 35.945 252 THR BBB C 1
ATOM 4426 O O . THR B 1 254 ? 36.583 8.130 23.222 1.000 43.583 252 THR BBB O 1
ATOM 4430 N N . GLY B 1 255 ? 36.421 6.337 21.876 1.000 31.734 253 GLY BBB N 1
ATOM 4431 C CA . GLY B 1 255 ? 37.782 6.501 21.328 1.000 30.927 253 GLY BBB CA 1
ATOM 4432 C C . GLY B 1 255 ? 37.855 7.484 20.163 1.000 33.535 253 GLY BBB C 1
ATOM 4433 O O . GLY B 1 255 ? 38.944 7.627 19.574 1.000 35.084 253 GLY BBB O 1
ATOM 4434 N N . TRP B 1 256 ? 36.751 8.135 19.780 1.000 30.961 254 TRP BBB N 1
ATOM 4435 C CA . TRP B 1 256 ? 36.720 9.033 18.594 1.000 27.440 254 TRP BBB CA 1
ATOM 4436 C C . TRP B 1 256 ? 37.152 10.438 19.008 1.000 27.536 254 TRP BBB C 1
ATOM 4437 O O . TRP B 1 256 ? 36.973 10.789 20.194 1.000 25.177 254 TRP BBB O 1
ATOM 4448 N N . ALA B 1 257 ? 37.646 11.229 18.047 1.000 29.029 255 ALA BBB N 1
ATOM 4449 C CA . ALA B 1 257 ? 37.944 12.673 18.216 1.000 27.324 255 ALA BBB CA 1
ATOM 4450 C C . ALA B 1 257 ? 36.767 13.364 18.913 1.000 26.205 255 ALA BBB C 1
ATOM 4451 O O . ALA B 1 257 ? 35.586 13.056 18.619 1.000 28.238 255 ALA BBB O 1
ATOM 4453 N N . THR B 1 258 ? 37.079 14.292 19.811 1.000 28.200 256 THR BBB N 1
ATOM 4454 C CA . THR B 1 258 ? 36.109 15.076 20.612 1.000 26.138 256 THR BBB CA 1
ATOM 4455 C C . THR B 1 258 ? 35.133 15.813 19.694 1.000 25.182 256 THR BBB C 1
ATOM 4456 O O . THR B 1 258 ? 33.933 15.892 20.069 1.000 25.117 256 THR BBB O 1
ATOM 4460 N N . ASN B 1 259 ? 35.599 16.392 18.581 1.000 23.764 257 ASN BBB N 1
ATOM 4461 C CA . ASN B 1 259 ? 34.683 17.157 17.690 1.000 25.112 257 ASN BBB CA 1
ATOM 4462 C C . ASN B 1 259 ? 33.580 16.206 17.189 1.000 24.403 257 ASN BBB C 1
ATOM 4463 O O . ASN B 1 259 ? 32.407 16.581 17.251 1.000 27.314 257 ASN BBB O 1
ATOM 4468 N N . LEU B 1 260 ? 33.922 14.988 16.786 1.000 22.784 258 LEU BBB N 1
ATOM 4469 C CA . LEU B 1 260 ? 32.940 14.058 16.199 1.000 23.100 258 LEU BBB CA 1
ATOM 4470 C C . LEU B 1 260 ? 32.011 13.530 17.294 1.000 24.067 258 LEU BBB C 1
ATOM 4471 O O . LEU B 1 260 ? 30.819 13.386 17.024 1.000 24.364 258 LEU BBB O 1
ATOM 4476 N N . ARG B 1 261 ? 32.512 13.335 18.502 1.000 26.204 259 ARG BBB N 1
ATOM 4477 C CA . ARG B 1 261 ? 31.696 12.848 19.644 1.000 28.574 259 ARG BBB CA 1
ATOM 4478 C C . ARG B 1 261 ? 30.689 13.921 20.055 1.000 28.181 259 ARG BBB C 1
ATOM 4479 O O . ARG B 1 261 ? 29.566 13.545 20.434 1.000 29.944 259 ARG BBB O 1
ATOM 4487 N N . ARG B 1 262 ? 31.055 15.200 19.972 1.000 30.841 260 ARG BBB N 1
ATOM 4488 C CA . ARG B 1 262 ? 30.145 16.329 20.325 1.000 35.266 260 ARG BBB CA 1
ATOM 4489 C C . ARG B 1 262 ? 28.959 16.314 19.354 1.000 32.127 260 ARG BBB C 1
ATOM 4490 O O . ARG B 1 262 ? 27.811 16.443 19.791 1.000 32.670 260 ARG BBB O 1
ATOM 4498 N N . LEU B 1 263 ? 29.242 16.152 18.068 1.000 34.638 261 LEU BBB N 1
ATOM 4499 C CA . LEU B 1 263 ? 28.222 15.992 17.004 1.000 32.109 261 LEU BBB CA 1
ATOM 4500 C C . LEU B 1 263 ? 27.241 14.894 17.423 1.000 30.680 261 LEU BBB C 1
ATOM 4501 O O . LEU B 1 263 ? 26.010 15.119 17.359 1.000 34.591 261 LEU BBB O 1
ATOM 4506 N N . LEU B 1 264 ? 27.750 13.749 17.881 1.000 30.760 262 LEU BBB N 1
ATOM 4507 C CA . LEU B 1 264 ? 26.910 12.587 18.265 1.000 30.182 262 LEU BBB CA 1
ATOM 4508 C C . LEU B 1 264 ? 26.080 12.956 19.500 1.000 33.630 262 LEU BBB C 1
ATOM 4509 O O . LEU B 1 264 ? 24.846 12.692 19.491 1.000 34.426 262 LEU BBB O 1
ATOM 4514 N N . GLU B 1 265 ? 26.698 13.608 20.491 1.000 32.263 263 GLU BBB N 1
ATOM 4515 C CA . GLU B 1 265 ? 26.046 13.922 21.792 1.000 33.579 263 GLU BBB CA 1
ATOM 4516 C C . GLU B 1 265 ? 24.994 15.027 21.623 1.000 32.140 263 GLU BBB C 1
ATOM 4517 O O . GLU B 1 265 ? 24.124 15.133 22.512 1.000 29.807 263 GLU BBB O 1
ATOM 4523 N N . ALA B 1 266 ? 25.009 15.796 20.521 1.000 30.677 264 ALA BBB N 1
ATOM 4524 C CA . ALA B 1 266 ? 23.991 16.831 20.214 1.000 27.453 264 ALA BBB CA 1
ATOM 4525 C C . ALA B 1 266 ? 22.664 16.181 19.787 1.000 29.680 264 ALA BBB C 1
ATOM 4526 O O . ALA B 1 266 ? 21.628 16.871 19.787 1.000 26.755 264 ALA BBB O 1
ATOM 4528 N N . CYS B 1 267 ? 22.654 14.904 19.415 1.000 32.776 265 CYS BBB N 1
ATOM 4529 C CA . CYS B 1 267 ? 21.394 14.214 19.033 1.000 36.734 265 CYS BBB CA 1
ATOM 4530 C C . CYS B 1 267 ? 20.548 14.000 20.293 1.000 38.933 265 CYS BBB C 1
ATOM 4531 O O . CYS B 1 267 ? 21.091 13.465 21.302 1.000 49.235 265 CYS BBB O 1
ATOM 4534 N N . THR B 1 268 ? 19.275 14.376 20.258 1.000 44.349 266 THR BBB N 1
ATOM 4535 C CA . THR B 1 268 ? 18.359 14.224 21.423 1.000 53.417 266 THR BBB CA 1
ATOM 4536 C C . THR B 1 268 ? 18.065 12.732 21.599 1.000 58.000 266 THR BBB C 1
ATOM 4537 O O . THR B 1 268 ? 18.528 12.139 22.608 1.000 57.748 266 THR BBB O 1
ATOM 4541 N N . ASP B 1 269 ? 17.427 12.139 20.584 1.000 58.409 267 ASP BBB N 1
ATOM 4542 C CA . ASP B 1 269 ? 16.930 10.741 20.560 1.000 55.477 267 ASP BBB CA 1
ATOM 4543 C C . ASP B 1 269 ? 17.723 9.941 19.519 1.000 47.923 267 ASP BBB C 1
ATOM 4544 O O . ASP B 1 269 ? 18.299 10.579 18.647 1.000 51.398 267 ASP BBB O 1
ATOM 4549 N N . PHE B 1 270 ? 17.722 8.615 19.608 1.000 36.846 268 PHE BBB N 1
ATOM 4550 C CA . PHE B 1 270 ? 18.151 7.702 18.527 1.000 33.858 268 PHE BBB CA 1
ATOM 4551 C C . PHE B 1 270 ? 17.076 6.644 18.319 1.000 34.572 268 PHE BBB C 1
ATOM 4552 O O . PHE B 1 270 ? 16.552 6.134 19.320 1.000 33.708 268 PHE BBB O 1
ATOM 4560 N N . VAL B 1 271 ? 16.734 6.381 17.059 1.000 33.727 269 VAL BBB N 1
ATOM 4561 C CA . VAL B 1 271 ? 15.841 5.267 16.653 1.000 34.337 269 VAL BBB CA 1
ATOM 4562 C C . VAL B 1 271 ? 16.722 4.131 16.114 1.000 34.406 269 VAL BBB C 1
ATOM 4563 O O . VAL B 1 271 ? 17.680 4.412 15.386 1.000 29.376 269 VAL BBB O 1
ATOM 4567 N N . ARG B 1 272 ? 16.425 2.892 16.506 1.000 31.217 270 ARG BBB N 1
ATOM 4568 C CA . ARG B 1 272 ? 17.165 1.699 16.062 1.000 30.562 270 ARG BBB CA 1
ATOM 4569 C C . ARG B 1 272 ? 16.643 1.254 14.686 1.000 26.441 270 ARG BBB C 1
ATOM 4570 O O . ARG B 1 272 ? 15.452 0.957 14.574 1.000 26.003 270 ARG BBB O 1
ATOM 4578 N N . ARG B 1 273 ? 17.521 1.229 13.687 1.000 24.925 271 ARG BBB N 1
ATOM 4579 C CA . ARG B 1 273 ? 17.207 0.850 12.284 1.000 25.922 271 ARG BBB CA 1
ATOM 4580 C C . ARG B 1 273 ? 18.146 -0.276 11.852 1.000 23.590 271 ARG BBB C 1
ATOM 4581 O O . ARG B 1 273 ? 19.191 -0.052 11.241 1.000 21.352 271 ARG BBB O 1
ATOM 4589 N N . PRO B 1 274 ? 17.781 -1.537 12.155 1.000 23.709 272 PRO BBB N 1
ATOM 4590 C CA . PRO B 1 274 ? 18.543 -2.699 11.690 1.000 24.309 272 PRO BBB CA 1
ATOM 4591 C C . PRO B 1 274 ? 18.634 -2.623 10.160 1.000 22.895 272 PRO BBB C 1
ATOM 4592 O O . PRO B 1 274 ? 17.650 -2.258 9.561 1.000 19.240 272 PRO BBB O 1
ATOM 4596 N N . ILE B 1 275 ? 19.801 -2.920 9.580 1.000 19.421 273 ILE BBB N 1
ATOM 4597 C CA . ILE B 1 275 ? 19.990 -2.895 8.104 1.000 17.802 273 ILE BBB CA 1
ATOM 4598 C C . ILE B 1 275 ? 19.871 -4.311 7.559 1.000 16.857 273 ILE BBB C 1
ATOM 4599 O O . ILE B 1 275 ? 20.733 -5.151 7.837 1.000 16.279 273 ILE BBB O 1
ATOM 4604 N N . TYR B 1 276 ? 18.834 -4.543 6.778 1.000 17.670 274 TYR BBB N 1
ATOM 4605 C CA . TYR B 1 276 ? 18.492 -5.837 6.136 1.000 19.673 274 TYR BBB CA 1
ATOM 4606 C C . TYR B 1 276 ? 18.784 -5.681 4.650 1.000 18.313 274 TYR BBB C 1
ATOM 4607 O O . TYR B 1 276 ? 18.818 -4.564 4.161 1.000 17.126 274 TYR BBB O 1
ATOM 4616 N N . SER B 1 277 ? 18.950 -6.792 3.965 1.000 16.867 275 SER BBB N 1
ATOM 4617 C CA . SER B 1 277 ? 19.123 -6.880 2.495 1.000 16.962 275 SER BBB CA 1
ATOM 4618 C C . SER B 1 277 ? 18.498 -8.191 2.041 1.000 18.388 275 SER BBB C 1
ATOM 4619 O O . SER B 1 277 ? 18.671 -9.169 2.742 1.000 20.094 275 SER BBB O 1
ATOM 4622 N N . LEU B 1 278 ? 17.856 -8.211 0.886 1.000 17.181 276 LEU BBB N 1
ATOM 4623 C CA . LEU B 1 278 ? 17.659 -9.468 0.154 1.000 17.008 276 LEU BBB CA 1
ATOM 4624 C C . LEU B 1 278 ? 19.034 -9.959 -0.291 1.000 16.341 276 LEU BBB C 1
ATOM 4625 O O . LEU B 1 278 ? 19.981 -9.182 -0.504 1.000 15.263 276 LEU BBB O 1
ATOM 4630 N N . PRO B 1 279 ? 19.171 -11.284 -0.454 1.000 15.926 277 PRO BBB N 1
ATOM 4631 C CA . PRO B 1 279 ? 20.386 -11.868 -0.984 1.000 16.580 277 PRO BBB CA 1
ATOM 4632 C C . PRO B 1 279 ? 20.469 -11.591 -2.488 1.000 17.941 277 PRO BBB C 1
ATOM 4633 O O . PRO B 1 279 ? 19.465 -11.410 -3.120 1.000 17.700 277 PRO BBB O 1
ATOM 4637 N N . ALA B 1 280 ? 21.680 -11.518 -3.013 1.000 19.605 278 ALA BBB N 1
ATOM 4638 C CA . ALA B 1 280 ? 21.953 -11.186 -4.426 1.000 20.767 278 ALA BBB CA 1
ATOM 4639 C C . ALA B 1 280 ? 21.304 -12.216 -5.342 1.000 21.409 278 ALA BBB C 1
ATOM 4640 O O . ALA B 1 280 ? 20.920 -11.846 -6.469 1.000 23.643 278 ALA BBB O 1
ATOM 4642 N N . ASP B 1 281 ? 21.170 -13.452 -4.877 1.000 20.872 279 ASP BBB N 1
ATOM 4643 C CA . ASP B 1 281 ? 20.553 -14.570 -5.652 1.000 23.192 279 ASP BBB CA 1
ATOM 4644 C C . ASP B 1 281 ? 19.012 -14.576 -5.517 1.000 22.782 279 ASP BBB C 1
ATOM 4645 O O . ASP B 1 281 ? 18.392 -15.540 -5.992 1.000 25.016 279 ASP BBB O 1
ATOM 4650 N N . PHE B 1 282 ? 18.396 -13.563 -4.904 1.000 20.317 280 PHE BBB N 1
ATOM 4651 C CA . PHE B 1 282 ? 16.928 -13.521 -4.672 1.000 20.462 280 PHE BBB CA 1
ATOM 4652 C C . PHE B 1 282 ? 16.224 -13.698 -6.019 1.000 20.737 280 PHE BBB C 1
ATOM 4653 O O . PHE B 1 282 ? 16.605 -13.115 -7.049 1.000 22.369 280 PHE BBB O 1
ATOM 4661 N N . CYS B 1 283 ? 15.216 -14.547 -6.027 1.000 22.300 281 CYS BBB N 1
ATOM 4662 C CA . CYS B 1 283 ? 14.313 -14.745 -7.182 1.000 24.452 281 CYS BBB CA 1
ATOM 4663 C C . CYS B 1 283 ? 12.899 -14.961 -6.652 1.000 24.747 281 CYS BBB C 1
ATOM 4664 O O . CYS B 1 283 ? 12.725 -15.343 -5.481 1.000 27.328 281 CYS BBB O 1
ATOM 4667 N N . TRP B 1 284 ? 11.924 -14.787 -7.531 1.000 22.715 282 TRP BBB N 1
ATOM 4668 C CA . TRP B 1 284 ? 10.543 -15.229 -7.286 1.000 20.976 282 TRP BBB CA 1
ATOM 4669 C C . TRP B 1 284 ? 10.039 -15.793 -8.605 1.000 19.807 282 TRP BBB C 1
ATOM 4670 O O . TRP B 1 284 ? 10.515 -15.348 -9.652 1.000 18.689 282 TRP BBB O 1
ATOM 4681 N N . THR B 1 285 ? 9.155 -16.777 -8.531 1.000 19.482 283 THR BBB N 1
ATOM 4682 C CA . THR B 1 285 ? 8.495 -17.340 -9.715 1.000 20.506 283 THR BBB CA 1
ATOM 4683 C C . THR B 1 285 ? 7.584 -16.254 -10.270 1.000 20.689 283 THR BBB C 1
ATOM 4684 O O . THR B 1 285 ? 6.724 -15.744 -9.555 1.000 20.298 283 THR BBB O 1
ATOM 4688 N N . PRO B 1 286 ? 7.763 -15.836 -11.542 1.000 21.901 284 PRO BBB N 1
ATOM 4689 C CA . PRO B 1 286 ? 6.901 -14.826 -12.151 1.000 22.435 284 PRO BBB CA 1
ATOM 4690 C C . PRO B 1 286 ? 5.429 -15.219 -12.074 1.000 25.165 284 PRO BBB C 1
ATOM 4691 O O . PRO B 1 286 ? 5.107 -16.395 -12.262 1.000 23.495 284 PRO BBB O 1
ATOM 4695 N N . ARG B 1 287 ? 4.580 -14.238 -11.750 1.000 25.745 285 ARG BBB N 1
ATOM 4696 C CA . ARG B 1 287 ? 3.107 -14.443 -11.694 1.000 24.693 285 ARG BBB CA 1
ATOM 4697 C C . ARG B 1 287 ? 2.455 -13.459 -12.659 1.000 25.012 285 ARG BBB C 1
ATOM 4698 O O . ARG B 1 287 ? 2.778 -12.265 -12.571 1.000 23.640 285 ARG BBB O 1
ATOM 4706 N N . ASP B 1 288 ? 1.557 -13.929 -13.533 1.000 25.156 286 ASP BBB N 1
ATOM 4707 C CA . ASP B 1 288 ? 0.860 -13.054 -14.506 1.000 27.649 286 ASP BBB CA 1
ATOM 4708 C C . ASP B 1 288 ? 0.115 -11.944 -13.747 1.000 25.941 286 ASP BBB C 1
ATOM 4709 O O . ASP B 1 288 ? -0.580 -12.269 -12.732 1.000 23.086 286 ASP BBB O 1
ATOM 4714 N N . GLY B 1 289 ? 0.321 -10.692 -14.163 1.000 21.666 287 GLY BBB N 1
ATOM 4715 C CA . GLY B 1 289 ? -0.434 -9.542 -13.637 1.000 22.434 287 GLY BBB CA 1
ATOM 4716 C C . GLY B 1 289 ? 0.022 -9.049 -12.275 1.000 21.279 287 GLY BBB C 1
ATOM 4717 O O . GLY B 1 289 ? -0.640 -8.124 -11.750 1.000 18.918 287 GLY BBB O 1
ATOM 4718 N N . VAL B 1 290 ? 1.083 -9.630 -11.697 1.000 20.209 288 VAL BBB N 1
ATOM 4719 C CA . VAL B 1 290 ? 1.662 -9.176 -10.396 1.000 20.291 288 VAL BBB CA 1
ATOM 4720 C C . VAL B 1 290 ? 3.159 -8.951 -10.591 1.000 19.370 288 VAL BBB C 1
ATOM 4721 O O . VAL B 1 290 ? 3.825 -9.830 -11.181 1.000 21.499 288 VAL BBB O 1
ATOM 4725 N N . THR B 1 291 ? 3.695 -7.839 -10.099 1.000 18.135 289 THR BBB N 1
ATOM 4726 C CA . THR B 1 291 ? 5.165 -7.654 -10.081 1.000 17.379 289 THR BBB CA 1
ATOM 4727 C C . THR B 1 291 ? 5.597 -6.842 -8.846 1.000 17.153 289 THR BBB C 1
ATOM 4728 O O . THR B 1 291 ? 4.752 -6.376 -8.082 1.000 16.628 289 THR BBB O 1
ATOM 4732 N N . LEU B 1 292 ? 6.906 -6.756 -8.659 1.000 16.563 290 LEU BBB N 1
ATOM 4733 C CA . LEU B 1 292 ? 7.565 -6.046 -7.549 1.000 16.344 290 LEU BBB CA 1
ATOM 4734 C C . LEU B 1 292 ? 8.492 -4.996 -8.148 1.000 17.031 290 LEU BBB C 1
ATOM 4735 O O . LEU B 1 292 ? 9.204 -5.312 -9.147 1.000 17.643 290 LEU BBB O 1
ATOM 4740 N N . ILE B 1 293 ? 8.491 -3.802 -7.548 1.000 16.075 291 ILE BBB N 1
ATOM 4741 C CA . ILE B 1 293 ? 9.443 -2.721 -7.899 1.000 15.831 291 ILE BBB CA 1
ATOM 4742 C C . ILE B 1 293 ? 10.054 -2.172 -6.613 1.000 16.222 291 ILE BBB C 1
ATOM 4743 O O . ILE B 1 293 ? 9.474 -2.346 -5.518 1.000 15.620 291 ILE BBB O 1
ATOM 4748 N N . GLY B 1 294 ? 11.205 -1.540 -6.766 1.000 16.013 292 GLY BBB N 1
ATOM 4749 C CA . GLY B 1 294 ? 11.922 -0.881 -5.664 1.000 16.114 292 GLY BBB CA 1
ATOM 4750 C C . GLY B 1 294 ? 12.376 -1.902 -4.628 1.000 15.676 292 GLY BBB C 1
ATOM 4751 O O . GLY B 1 294 ? 12.821 -2.995 -5.005 1.000 14.181 292 GLY BBB O 1
ATOM 4752 N N . ASP B 1 295 ? 12.285 -1.516 -3.359 1.000 14.707 293 ASP BBB N 1
ATOM 4753 C CA . ASP B 1 295 ? 12.764 -2.324 -2.220 1.000 15.565 293 ASP BBB CA 1
ATOM 4754 C C . ASP B 1 295 ? 12.001 -3.657 -2.165 1.000 15.070 293 ASP BBB C 1
ATOM 4755 O O . ASP B 1 295 ? 12.628 -4.685 -1.796 1.000 14.158 293 ASP BBB O 1
ATOM 4760 N N . ALA B 1 296 ? 10.731 -3.674 -2.557 1.000 14.625 294 ALA BBB N 1
ATOM 4761 C CA . ALA B 1 296 ? 9.960 -4.936 -2.630 1.000 13.757 294 ALA BBB CA 1
ATOM 4762 C C . ALA B 1 296 ? 10.681 -5.986 -3.494 1.000 12.983 294 ALA BBB C 1
ATOM 4763 O O . ALA B 1 296 ? 10.686 -7.204 -3.124 1.000 11.677 294 ALA BBB O 1
ATOM 4765 N N . ALA B 1 297 ? 11.278 -5.561 -4.603 1.000 13.571 295 ALA BBB N 1
ATOM 4766 C CA . ALA B 1 297 ? 11.926 -6.431 -5.610 1.000 13.872 295 ALA BBB CA 1
ATOM 4767 C C . ALA B 1 297 ? 13.385 -6.722 -5.255 1.000 13.455 295 ALA BBB C 1
ATOM 4768 O O . ALA B 1 297 ? 13.854 -7.835 -5.557 1.000 14.431 295 ALA BBB O 1
ATOM 4770 N N . HIS B 1 298 ? 14.104 -5.790 -4.650 1.000 14.870 296 HIS BBB N 1
ATOM 4771 C CA . HIS B 1 298 ? 15.575 -5.916 -4.541 1.000 14.800 296 HIS BBB CA 1
ATOM 4772 C C . HIS B 1 298 ? 16.153 -5.049 -3.421 1.000 15.923 296 HIS BBB C 1
ATOM 4773 O O . HIS B 1 298 ? 17.250 -4.466 -3.663 1.000 17.041 296 HIS BBB O 1
ATOM 4780 N N . LEU B 1 299 ? 15.507 -4.989 -2.256 1.000 15.066 297 LEU BBB N 1
ATOM 4781 C CA . LEU B 1 299 ? 16.069 -4.370 -1.031 1.000 15.503 297 LEU BBB CA 1
ATOM 4782 C C . LEU B 1 299 ? 17.541 -4.734 -0.906 1.000 16.563 297 LEU BBB C 1
ATOM 4783 O O . LEU B 1 299 ? 17.891 -5.942 -0.880 1.000 16.643 297 LEU BBB O 1
ATOM 4788 N N . MET B 1 300 ? 18.375 -3.707 -0.791 1.000 18.240 298 MET BBB N 1
ATOM 4789 C CA . MET B 1 300 ? 19.820 -3.891 -0.593 1.000 19.224 298 MET BBB CA 1
ATOM 4790 C C . MET B 1 300 ? 20.304 -2.846 0.394 1.000 17.506 298 MET BBB C 1
ATOM 4791 O O . MET B 1 300 ? 19.538 -1.990 0.824 1.000 17.239 298 MET BBB O 1
ATOM 4796 N N . PRO B 1 301 ? 21.548 -2.943 0.902 1.000 18.568 299 PRO BBB N 1
ATOM 4797 C CA . PRO B 1 301 ? 21.987 -2.029 1.966 1.000 16.903 299 PRO BBB CA 1
ATOM 4798 C C . PRO B 1 301 ? 21.997 -0.595 1.427 1.000 15.251 299 PRO BBB C 1
ATOM 4799 O O . PRO B 1 301 ? 21.953 -0.373 0.211 1.000 15.928 299 PRO BBB O 1
ATOM 4803 N N . PRO B 1 302 ? 22.010 0.420 2.298 1.000 13.911 300 PRO BBB N 1
ATOM 4804 C CA . PRO B 1 302 ? 21.920 1.822 1.861 1.000 15.437 300 PRO BBB CA 1
ATOM 4805 C C . PRO B 1 302 ? 23.239 2.379 1.288 1.000 17.409 300 PRO BBB C 1
ATOM 4806 O O . PRO B 1 302 ? 23.990 3.020 1.979 1.000 20.353 300 PRO BBB O 1
ATOM 4810 N N . VAL B 1 303 ? 23.523 2.056 0.030 1.000 18.181 301 VAL BBB N 1
ATOM 4811 C CA . VAL B 1 303 ? 24.812 2.384 -0.634 1.000 17.975 301 VAL BBB CA 1
ATOM 4812 C C . VAL B 1 303 ? 24.572 3.494 -1.662 1.000 19.094 301 VAL BBB C 1
ATOM 4813 O O . VAL B 1 303 ? 25.533 3.921 -2.260 1.000 19.324 301 VAL BBB O 1
ATOM 4817 N N . GLY B 1 304 ? 23.347 4.015 -1.775 1.000 19.723 302 GLY BBB N 1
ATOM 4818 C CA . GLY B 1 304 ? 23.023 5.204 -2.596 1.000 18.796 302 GLY BBB CA 1
ATOM 4819 C C . GLY B 1 304 ? 22.308 4.861 -3.897 1.000 18.695 302 GLY BBB C 1
ATOM 4820 O O . GLY B 1 304 ? 22.363 5.675 -4.819 1.000 20.720 302 GLY BBB O 1
ATOM 4821 N N . VAL B 1 305 ? 21.602 3.726 -3.961 1.000 18.928 303 VAL BBB N 1
ATOM 4822 C CA . VAL B 1 305 ? 20.892 3.261 -5.192 1.000 18.092 303 VAL BBB CA 1
ATOM 4823 C C . VAL B 1 305 ? 19.376 3.219 -4.984 1.000 16.830 303 VAL BBB C 1
ATOM 4824 O O . VAL B 1 305 ? 18.667 3.164 -6.006 1.000 16.656 303 VAL BBB O 1
ATOM 4828 N N . GLY B 1 306 ? 18.886 3.245 -3.738 1.000 15.876 304 GLY BBB N 1
ATOM 4829 C CA . GLY B 1 306 ? 17.523 2.761 -3.427 1.000 16.493 304 GLY BBB CA 1
ATOM 4830 C C . GLY B 1 306 ? 16.405 3.569 -4.108 1.000 17.441 304 GLY BBB C 1
ATOM 4831 O O . GLY B 1 306 ? 15.538 2.986 -4.791 1.000 14.424 304 GLY BBB O 1
ATOM 4832 N N . VAL B 1 307 ? 16.375 4.889 -3.873 1.000 18.688 305 VAL BBB N 1
ATOM 4833 C CA . VAL B 1 307 ? 15.309 5.765 -4.422 1.000 18.632 305 VAL BBB CA 1
ATOM 4834 C C . VAL B 1 307 ? 15.431 5.781 -5.944 1.000 17.163 305 VAL BBB C 1
ATOM 4835 O O . VAL B 1 307 ? 14.401 5.683 -6.627 1.000 14.673 305 VAL BBB O 1
ATOM 4839 N N . ASN B 1 308 ? 16.655 5.908 -6.444 1.000 18.352 306 ASN BBB N 1
ATOM 4840 C CA . ASN B 1 308 ? 16.901 5.985 -7.914 1.000 21.256 306 ASN BBB CA 1
ATOM 4841 C C . ASN B 1 308 ? 16.412 4.705 -8.611 1.000 20.715 306 ASN BBB C 1
ATOM 4842 O O . ASN B 1 308 ? 15.723 4.803 -9.671 1.000 20.584 306 ASN BBB O 1
ATOM 4847 N N . LEU B 1 309 ? 16.757 3.544 -8.070 1.000 20.900 307 LEU BBB N 1
ATOM 4848 C CA . LEU B 1 309 ? 16.272 2.258 -8.640 1.000 21.333 307 LEU BBB CA 1
ATOM 4849 C C . LEU B 1 309 ? 14.751 2.178 -8.514 1.000 18.536 307 LEU BBB C 1
ATOM 4850 O O . LEU B 1 309 ? 14.106 1.803 -9.485 1.000 18.084 307 LEU BBB O 1
ATOM 4855 N N . ALA B 1 310 ? 14.198 2.515 -7.359 1.000 17.687 308 ALA BBB N 1
ATOM 4856 C CA . ALA B 1 310 ? 12.742 2.412 -7.102 1.000 16.983 308 ALA BBB CA 1
ATOM 4857 C C . ALA B 1 310 ? 11.977 3.177 -8.198 1.000 17.526 308 ALA BBB C 1
ATOM 4858 O O . ALA B 1 310 ? 11.036 2.604 -8.791 1.000 18.707 308 ALA BBB O 1
ATOM 4860 N N . MET B 1 311 ? 12.410 4.403 -8.482 1.000 17.097 309 MET BBB N 1
ATOM 4861 C CA . MET B 1 311 ? 11.746 5.294 -9.457 1.000 16.653 309 MET BBB CA 1
ATOM 4862 C C . MET B 1 311 ? 11.969 4.770 -10.882 1.000 16.081 309 MET BBB C 1
ATOM 4863 O O . MET B 1 311 ? 10.985 4.709 -11.669 1.000 15.327 309 MET BBB O 1
ATOM 4868 N N . LEU B 1 312 ? 13.178 4.303 -11.192 1.000 16.753 310 LEU BBB N 1
ATOM 4869 C CA . LEU B 1 312 ? 13.459 3.774 -12.546 1.000 17.294 310 LEU BBB CA 1
ATOM 4870 C C . LEU B 1 312 ? 12.569 2.547 -12.799 1.000 18.588 310 LEU BBB C 1
ATOM 4871 O O . LEU B 1 312 ? 11.925 2.519 -13.873 1.000 18.370 310 LEU BBB O 1
ATOM 4876 N N . ASP B 1 313 ? 12.516 1.604 -11.847 1.000 18.379 311 ASP BBB N 1
ATOM 4877 C CA . ASP B 1 313 ? 11.671 0.382 -11.876 1.000 18.207 311 ASP BBB CA 1
ATOM 4878 C C . ASP B 1 313 ? 10.211 0.759 -12.137 1.000 18.911 311 ASP BBB C 1
ATOM 4879 O O . ASP B 1 313 ? 9.583 0.166 -13.044 1.000 18.758 311 ASP BBB O 1
ATOM 4884 N N . ALA B 1 314 ? 9.673 1.689 -11.346 1.000 20.097 312 ALA BBB N 1
ATOM 4885 C CA . ALA B 1 314 ? 8.293 2.191 -11.484 1.000 18.998 312 ALA BBB CA 1
ATOM 4886 C C . ALA B 1 314 ? 8.075 2.653 -12.920 1.000 18.305 312 ALA BBB C 1
ATOM 4887 O O . ALA B 1 314 ? 7.065 2.256 -13.496 1.000 17.151 312 ALA BBB O 1
ATOM 4889 N N . SER B 1 315 ? 9.017 3.437 -13.461 1.000 20.824 313 SER BBB N 1
ATOM 4890 C CA . SER B 1 315 ? 8.909 4.051 -14.806 1.000 19.578 313 SER BBB CA 1
ATOM 4891 C C . SER B 1 315 ? 8.980 2.963 -15.882 1.000 20.825 313 SER BBB C 1
ATOM 4892 O O . SER B 1 315 ? 8.176 3.049 -16.817 1.000 18.991 313 SER BBB O 1
ATOM 4895 N N . ASP B 1 316 ? 9.829 1.932 -15.706 1.000 20.601 314 ASP BBB N 1
ATOM 4896 C CA . ASP B 1 316 ? 9.897 0.807 -16.675 1.000 21.702 314 ASP BBB CA 1
ATOM 4897 C C . ASP B 1 316 ? 8.546 0.087 -16.736 1.000 21.518 314 ASP BBB C 1
ATOM 4898 O O . ASP B 1 316 ? 8.031 -0.172 -17.840 1.000 22.475 314 ASP BBB O 1
ATOM 4903 N N . VAL B 1 317 ? 7.983 -0.255 -15.592 1.000 21.492 315 VAL BBB N 1
ATOM 4904 C CA . VAL B 1 317 ? 6.718 -1.049 -15.510 1.000 22.243 315 VAL BBB CA 1
ATOM 4905 C C . VAL B 1 317 ? 5.550 -0.195 -16.019 1.000 21.036 315 VAL BBB C 1
ATOM 4906 O O . VAL B 1 317 ? 4.745 -0.699 -16.792 1.000 22.411 315 VAL BBB O 1
ATOM 4910 N N . ALA B 1 318 ? 5.452 1.049 -15.585 1.000 21.166 316 ALA BBB N 1
ATOM 4911 C CA . ALA B 1 318 ? 4.315 1.927 -15.918 1.000 22.968 316 ALA BBB CA 1
ATOM 4912 C C . ALA B 1 318 ? 4.369 2.290 -17.413 1.000 26.125 316 ALA BBB C 1
ATOM 4913 O O . ALA B 1 318 ? 3.286 2.280 -18.050 1.000 26.297 316 ALA BBB O 1
ATOM 4915 N N . MET B 1 319 ? 5.554 2.591 -17.973 1.000 26.433 317 MET BBB N 1
ATOM 4916 C CA A MET B 1 319 ? 5.705 2.901 -19.424 0.500 26.456 317 MET BBB CA 1
ATOM 4917 C CA B MET B 1 319 ? 5.682 2.906 -19.420 0.500 27.096 317 MET BBB CA 1
ATOM 4918 C C . MET B 1 319 ? 5.229 1.702 -20.249 1.000 26.906 317 MET BBB C 1
ATOM 4919 O O . MET B 1 319 ? 4.502 1.916 -21.230 1.000 28.117 317 MET BBB O 1
ATOM 4928 N N . ALA B 1 320 ? 5.651 0.502 -19.865 1.000 27.612 318 ALA BBB N 1
ATOM 4929 C CA . ALA B 1 320 ? 5.322 -0.756 -20.565 1.000 27.165 318 ALA BBB CA 1
ATOM 4930 C C . ALA B 1 320 ? 3.799 -0.921 -20.610 1.000 29.666 318 ALA BBB C 1
ATOM 4931 O O . ALA B 1 320 ? 3.277 -1.303 -21.689 1.000 35.058 318 ALA BBB O 1
ATOM 4933 N N . LEU B 1 321 ? 3.111 -0.627 -19.507 1.000 28.681 319 LEU BBB N 1
ATOM 4934 C CA . LEU B 1 321 ? 1.644 -0.790 -19.392 1.000 29.613 319 LEU BBB CA 1
ATOM 4935 C C . LEU B 1 321 ? 0.924 0.280 -20.214 1.000 33.087 319 LEU BBB C 1
ATOM 4936 O O . LEU B 1 321 ? -0.230 0.025 -20.620 1.000 34.499 319 LEU BBB O 1
ATOM 4941 N N . CYS B 1 322 ? 1.572 1.423 -20.453 1.000 34.462 320 CYS BBB N 1
ATOM 4942 C CA . CYS B 1 322 ? 1.040 2.547 -21.269 1.000 35.690 320 CYS BBB CA 1
ATOM 4943 C C . CYS B 1 322 ? 1.315 2.318 -22.762 1.000 37.925 320 CYS BBB C 1
ATOM 4944 O O . CYS B 1 322 ? 0.484 2.743 -23.566 1.000 40.877 320 CYS BBB O 1
ATOM 4947 N N . ALA B 1 323 ? 2.416 1.656 -23.118 1.000 40.115 321 ALA BBB N 1
ATOM 4948 C CA . ALA B 1 323 ? 2.916 1.557 -24.509 1.000 44.157 321 ALA BBB CA 1
ATOM 4949 C C . ALA B 1 323 ? 2.259 0.375 -25.244 1.000 42.722 321 ALA BBB C 1
ATOM 4950 O O . ALA B 1 323 ? 2.117 0.467 -26.464 1.000 42.447 321 ALA BBB O 1
ATOM 4952 N N . ARG B 1 324 ? 1.860 -0.678 -24.523 1.000 45.870 322 ARG BBB N 1
ATOM 4953 C CA . ARG B 1 324 ? 1.510 -2.007 -25.096 1.000 44.870 322 ARG BBB CA 1
ATOM 4954 C C . ARG B 1 324 ? 0.086 -2.354 -24.702 1.000 44.180 322 ARG BBB C 1
ATOM 4955 O O . ARG B 1 324 ? -0.291 -2.130 -23.564 1.000 47.418 322 ARG BBB O 1
ATOM 4963 N N . PRO B 1 325 ? -0.748 -2.898 -25.618 1.000 46.341 323 PRO BBB N 1
ATOM 4964 C CA . PRO B 1 325 ? -2.102 -3.324 -25.251 1.000 44.494 323 PRO BBB CA 1
ATOM 4965 C C . PRO B 1 325 ? -2.148 -4.608 -24.408 1.000 42.276 323 PRO BBB C 1
ATOM 4966 O O . PRO B 1 325 ? -3.088 -4.745 -23.670 1.000 42.439 323 PRO BBB O 1
ATOM 4970 N N . ASP B 1 326 ? -1.153 -5.499 -24.522 1.000 45.279 324 ASP BBB N 1
ATOM 4971 C CA . ASP B 1 326 ? -1.065 -6.760 -23.726 1.000 44.352 324 ASP BBB CA 1
ATOM 4972 C C . ASP B 1 326 ? -0.371 -6.481 -22.376 1.000 40.470 324 ASP BBB C 1
ATOM 4973 O O . ASP B 1 326 ? 0.882 -6.584 -22.301 1.000 40.374 324 ASP BBB O 1
ATOM 4978 N N . ALA B 1 327 ? -1.168 -6.214 -21.338 1.000 35.658 325 ALA BBB N 1
ATOM 4979 C CA . ALA B 1 327 ? -0.714 -5.784 -19.994 1.000 38.734 325 ALA BBB CA 1
ATOM 4980 C C . ALA B 1 327 ? 0.168 -6.872 -19.381 1.000 38.133 325 ALA BBB C 1
ATOM 4981 O O . ALA B 1 327 ? 1.277 -6.525 -18.916 1.000 30.697 325 ALA BBB O 1
ATOM 4983 N N . ILE B 1 328 ? -0.292 -8.133 -19.389 1.000 34.315 326 ILE BBB N 1
ATOM 4984 C CA . ILE B 1 328 ? 0.440 -9.268 -18.762 1.000 35.008 326 ILE BBB CA 1
ATOM 4985 C C . ILE B 1 328 ? 1.832 -9.373 -19.412 1.000 35.819 326 ILE BBB C 1
ATOM 4986 O O . ILE B 1 328 ? 2.831 -9.492 -18.679 1.000 35.536 326 ILE BBB O 1
ATOM 4991 N N . SER B 1 329 ? 1.906 -9.315 -20.738 1.000 34.534 327 SER BBB N 1
ATOM 4992 C CA . SER B 1 329 ? 3.179 -9.473 -21.483 1.000 38.153 327 SER BBB CA 1
ATOM 4993 C C . SER B 1 329 ? 4.081 -8.251 -21.253 1.000 33.459 327 SER BBB C 1
ATOM 4994 O O . SER B 1 329 ? 5.321 -8.447 -21.108 1.000 31.816 327 SER BBB O 1
ATOM 4997 N N . ALA B 1 330 ? 3.489 -7.055 -21.188 1.000 28.830 328 ALA BBB N 1
ATOM 4998 C CA . ALA B 1 330 ? 4.216 -5.798 -20.904 1.000 30.594 328 ALA BBB CA 1
ATOM 4999 C C . ALA B 1 330 ? 4.891 -5.891 -19.524 1.000 29.972 328 ALA BBB C 1
ATOM 5000 O O . ALA B 1 330 ? 6.107 -5.625 -19.438 1.000 31.335 328 ALA BBB O 1
ATOM 5002 N N . MET B 1 331 ? 4.128 -6.281 -18.501 1.000 30.478 329 MET BBB N 1
ATOM 5003 C CA . MET B 1 331 ? 4.598 -6.505 -17.111 1.000 33.267 329 MET BBB CA 1
ATOM 5004 C C . MET B 1 331 ? 5.729 -7.532 -17.105 1.000 33.169 329 MET BBB C 1
ATOM 5005 O O . MET B 1 331 ? 6.761 -7.253 -16.446 1.000 30.154 329 MET BBB O 1
ATOM 5010 N N . ARG B 1 332 ? 5.546 -8.665 -17.787 1.000 33.037 330 ARG BBB N 1
ATOM 5011 C CA . ARG B 1 332 ? 6.562 -9.753 -17.844 1.000 36.036 330 ARG BBB CA 1
ATOM 5012 C C . ARG B 1 332 ? 7.880 -9.193 -18.380 1.000 33.359 330 ARG BBB C 1
ATOM 5013 O O . ARG B 1 332 ? 8.922 -9.536 -17.817 1.000 31.071 330 ARG BBB O 1
ATOM 5021 N N . ASP B 1 333 ? 7.835 -8.390 -19.440 1.000 32.242 331 ASP BBB N 1
ATOM 5022 C CA . ASP B 1 333 ? 9.057 -7.847 -20.096 1.000 32.673 331 ASP BBB CA 1
ATOM 5023 C C . ASP B 1 333 ? 9.739 -6.834 -19.170 1.000 29.309 331 ASP BBB C 1
ATOM 5024 O O . ASP B 1 333 ? 10.984 -6.874 -19.053 1.000 28.802 331 ASP BBB O 1
ATOM 5029 N N . ALA B 1 334 ? 8.953 -5.979 -18.520 1.000 27.909 332 ALA BBB N 1
ATOM 5030 C CA . ALA B 1 334 ? 9.464 -4.906 -17.639 1.000 26.518 332 ALA BBB CA 1
ATOM 5031 C C . ALA B 1 334 ? 10.111 -5.540 -16.398 1.000 26.250 332 ALA BBB C 1
ATOM 5032 O O . ALA B 1 334 ? 11.204 -5.071 -15.972 1.000 26.382 332 ALA BBB O 1
ATOM 5034 N N . GLU B 1 335 ? 9.505 -6.619 -15.888 1.000 25.038 333 GLU BBB N 1
ATOM 5035 C CA . GLU B 1 335 ? 10.017 -7.356 -14.704 1.000 25.190 333 GLU BBB CA 1
ATOM 5036 C C . GLU B 1 335 ? 11.423 -7.897 -15.023 1.000 23.696 333 GLU BBB C 1
ATOM 5037 O O . GLU B 1 335 ? 12.323 -7.792 -14.164 1.000 20.707 333 GLU BBB O 1
ATOM 5043 N N . VAL B 1 336 ? 11.632 -8.425 -16.231 1.000 23.782 334 VAL BBB N 1
ATOM 5044 C CA . VAL B 1 336 ? 12.949 -8.998 -16.614 1.000 24.425 334 VAL BBB CA 1
ATOM 5045 C C . VAL B 1 336 ? 13.987 -7.887 -16.478 1.000 23.509 334 VAL BBB C 1
ATOM 5046 O O . VAL B 1 336 ? 15.047 -8.122 -15.878 1.000 25.399 334 VAL BBB O 1
ATOM 5050 N N . LEU B 1 337 ? 13.677 -6.711 -17.025 1.000 27.377 335 LEU BBB N 1
ATOM 5051 C CA . LEU B 1 337 ? 14.578 -5.543 -17.015 1.000 27.153 335 LEU BBB CA 1
ATOM 5052 C C . LEU B 1 337 ? 14.857 -5.133 -15.556 1.000 25.411 335 LEU BBB C 1
ATOM 5053 O O . LEU B 1 337 ? 16.056 -4.992 -15.190 1.000 24.472 335 LEU BBB O 1
ATOM 5058 N N . VAL B 1 338 ? 13.809 -4.986 -14.741 1.000 23.259 336 VAL BBB N 1
ATOM 5059 C CA . VAL B 1 338 ? 13.945 -4.632 -13.298 1.000 20.963 336 VAL BBB CA 1
ATOM 5060 C C . VAL B 1 338 ? 14.907 -5.630 -12.649 1.000 20.966 336 VAL BBB C 1
ATOM 5061 O O . VAL B 1 338 ? 15.874 -5.205 -11.933 1.000 21.261 336 VAL BBB O 1
ATOM 5065 N N . ARG B 1 339 ? 14.662 -6.919 -12.857 1.000 21.215 337 ARG BBB N 1
ATOM 5066 C CA . ARG B 1 339 ? 15.366 -7.974 -12.094 1.000 22.217 337 ARG BBB CA 1
ATOM 5067 C C . ARG B 1 339 ? 16.801 -8.059 -12.612 1.000 22.706 337 ARG BBB C 1
ATOM 5068 O O . ARG B 1 339 ? 17.694 -8.113 -11.763 1.000 24.122 337 ARG BBB O 1
ATOM 5076 N N . GLU B 1 340 ? 17.034 -7.972 -13.918 1.000 24.591 338 GLU BBB N 1
ATOM 5077 C CA . GLU B 1 340 ? 18.415 -8.086 -14.480 1.000 28.470 338 GLU BBB CA 1
ATOM 5078 C C . GLU B 1 340 ? 19.257 -6.887 -14.022 1.000 25.602 338 GLU BBB C 1
ATOM 5079 O O . GLU B 1 340 ? 20.448 -7.072 -13.659 1.000 24.254 338 GLU BBB O 1
ATOM 5085 N N . ARG B 1 341 ? 18.673 -5.690 -14.021 1.000 24.062 339 ARG BBB N 1
ATOM 5086 C CA . ARG B 1 341 ? 19.367 -4.462 -13.570 1.000 22.261 339 ARG BBB CA 1
ATOM 5087 C C . ARG B 1 341 ? 19.774 -4.605 -12.092 1.000 24.013 339 ARG BBB C 1
ATOM 5088 O O . ARG B 1 341 ? 20.978 -4.351 -11.765 1.000 24.686 339 ARG BBB O 1
ATOM 5096 N N . ALA B 1 342 ? 18.854 -5.033 -11.227 1.000 23.494 340 ALA BBB N 1
ATOM 5097 C CA . ALA B 1 342 ? 19.096 -5.161 -9.766 1.000 23.442 340 ALA BBB CA 1
ATOM 5098 C C . ALA B 1 342 ? 20.122 -6.272 -9.477 1.000 25.959 340 ALA BBB C 1
ATOM 5099 O O . ALA B 1 342 ? 20.980 -6.079 -8.603 1.000 26.681 340 ALA BBB O 1
ATOM 5101 N N . ARG B 1 343 ? 20.033 -7.407 -10.171 1.000 27.253 341 ARG BBB N 1
ATOM 5102 C CA . ARG B 1 343 ? 20.978 -8.543 -9.984 1.000 30.448 341 ARG BBB CA 1
ATOM 5103 C C . ARG B 1 343 ? 22.415 -8.116 -10.315 1.000 26.195 341 ARG BBB C 1
ATOM 5104 O O . ARG B 1 343 ? 23.327 -8.570 -9.636 1.000 27.453 341 ARG BBB O 1
ATOM 5112 N N . ALA B 1 344 ? 22.616 -7.265 -11.313 1.000 26.301 342 ALA BBB N 1
ATOM 5113 C CA . ALA B 1 344 ? 23.945 -6.728 -11.692 1.000 28.496 342 ALA BBB CA 1
ATOM 5114 C C . ALA B 1 344 ? 24.503 -5.832 -10.571 1.000 27.006 342 ALA BBB C 1
ATOM 5115 O O . ALA B 1 344 ? 25.710 -5.757 -10.464 1.000 28.168 342 ALA BBB O 1
ATOM 5117 N N . LEU B 1 345 ? 23.654 -5.201 -9.752 1.000 24.358 343 LEU BBB N 1
ATOM 5118 C CA . LEU B 1 345 ? 24.080 -4.221 -8.720 1.000 23.384 343 LEU BBB CA 1
ATOM 5119 C C . LEU B 1 345 ? 24.190 -4.850 -7.336 1.000 23.104 343 LEU BBB C 1
ATOM 5120 O O . LEU B 1 345 ? 24.998 -4.331 -6.547 1.000 23.600 343 LEU BBB O 1
ATOM 5125 N N . MET B 1 346 ? 23.468 -5.931 -7.042 1.000 23.021 344 MET BBB N 1
ATOM 5126 C CA . MET B 1 346 ? 23.308 -6.382 -5.631 1.000 21.897 344 MET BBB CA 1
ATOM 5127 C C . MET B 1 346 ? 24.604 -6.944 -5.037 1.000 22.341 344 MET BBB C 1
ATOM 5128 O O . MET B 1 346 ? 24.917 -6.639 -3.885 1.000 25.987 344 MET BBB O 1
ATOM 5133 N N . PRO B 1 347 ? 25.411 -7.771 -5.745 1.000 22.369 345 PRO BBB N 1
ATOM 5134 C CA . PRO B 1 347 ? 26.628 -8.306 -5.138 1.000 21.888 345 PRO BBB CA 1
ATOM 5135 C C . PRO B 1 347 ? 27.593 -7.216 -4.638 1.000 22.192 345 PRO BBB C 1
ATOM 5136 O O . PRO B 1 347 ? 28.035 -7.313 -3.512 1.000 24.093 345 PRO BBB O 1
ATOM 5140 N N . ASP B 1 348 ? 27.868 -6.198 -5.449 1.000 24.839 346 ASP BBB N 1
ATOM 5141 C CA . ASP B 1 348 ? 28.755 -5.053 -5.094 1.000 28.871 346 ASP BBB CA 1
ATOM 5142 C C . ASP B 1 348 ? 28.140 -4.258 -3.938 1.000 25.157 346 ASP BBB C 1
ATOM 5143 O O . ASP B 1 348 ? 28.907 -3.878 -3.007 1.000 26.876 346 ASP BBB O 1
ATOM 5148 N N . ALA B 1 349 ? 26.829 -4.037 -3.959 1.000 21.813 347 ALA BBB N 1
ATOM 5149 C CA . ALA B 1 349 ? 26.132 -3.315 -2.878 1.000 21.623 347 ALA BBB CA 1
ATOM 5150 C C . ALA B 1 349 ? 26.307 -4.089 -1.568 1.000 20.120 347 ALA BBB C 1
ATOM 5151 O O . ALA B 1 349 ? 26.647 -3.469 -0.551 1.000 18.713 347 ALA BBB O 1
ATOM 5153 N N . ILE B 1 350 ? 26.064 -5.401 -1.587 1.000 20.893 348 ILE BBB N 1
ATOM 5154 C CA . ILE B 1 350 ? 26.075 -6.239 -0.359 1.000 20.331 348 ILE BBB CA 1
ATOM 5155 C C . ILE B 1 350 ? 27.522 -6.324 0.150 1.000 22.006 348 ILE BBB C 1
ATOM 5156 O O . ILE B 1 350 ? 27.758 -6.054 1.359 1.000 18.052 348 ILE BBB O 1
ATOM 5161 N N . GLU B 1 351 ? 28.467 -6.671 -0.727 1.000 24.059 349 GLU BBB N 1
ATOM 5162 C CA . GLU B 1 351 ? 29.890 -6.837 -0.326 1.000 25.211 349 GLU BBB CA 1
ATOM 5163 C C . GLU B 1 351 ? 30.499 -5.466 -0.005 1.000 23.337 349 GLU BBB C 1
ATOM 5164 O O . GLU B 1 351 ? 31.197 -5.350 1.014 1.000 24.678 349 GLU BBB O 1
ATOM 5170 N N . GLY B 1 352 ? 30.256 -4.468 -0.844 1.000 22.793 350 GLY BBB N 1
ATOM 5171 C CA . GLY B 1 352 ? 30.713 -3.082 -0.604 1.000 22.941 350 GLY BBB CA 1
ATOM 5172 C C . GLY B 1 352 ? 30.306 -2.586 0.775 1.000 21.756 350 GLY BBB C 1
ATOM 5173 O O . GLY B 1 352 ? 31.197 -2.090 1.517 1.000 23.137 350 GLY BBB O 1
ATOM 5174 N N . PHE B 1 353 ? 29.030 -2.748 1.129 1.000 18.296 351 PHE BBB N 1
ATOM 5175 C CA . PHE B 1 353 ? 28.501 -2.372 2.468 1.000 18.616 351 PHE BBB CA 1
ATOM 5176 C C . PHE B 1 353 ? 29.311 -3.046 3.580 1.000 19.418 351 PHE BBB C 1
ATOM 5177 O O . PHE B 1 353 ? 29.722 -2.353 4.539 1.000 19.057 351 PHE BBB O 1
ATOM 5185 N N . GLN B 1 354 ? 29.508 -4.362 3.491 1.000 21.238 352 GLN BBB N 1
ATOM 5186 C CA . GLN B 1 354 ? 30.337 -5.126 4.471 1.000 23.070 352 GLN BBB CA 1
ATOM 5187 C C . GLN B 1 354 ? 31.746 -4.513 4.593 1.000 21.894 352 GLN BBB C 1
ATOM 5188 O O . GLN B 1 354 ? 32.246 -4.384 5.727 1.000 19.482 352 GLN BBB O 1
ATOM 5194 N N . ARG B 1 355 ? 32.354 -4.119 3.475 1.000 24.050 353 ARG BBB N 1
ATOM 5195 C CA . ARG B 1 355 ? 33.727 -3.551 3.466 1.000 26.994 353 ARG BBB CA 1
ATOM 5196 C C . ARG B 1 355 ? 33.781 -2.175 4.143 1.000 28.376 353 ARG BBB C 1
ATOM 5197 O O . ARG B 1 355 ? 34.884 -1.832 4.592 1.000 31.395 353 ARG BBB O 1
ATOM 5205 N N . TRP B 1 356 ? 32.671 -1.432 4.272 1.000 23.314 354 TRP BBB N 1
ATOM 5206 C CA . TRP B 1 356 ? 32.676 -0.184 5.074 1.000 22.656 354 TRP BBB CA 1
ATOM 5207 C C . TRP B 1 356 ? 33.099 -0.474 6.520 1.000 22.737 354 TRP BBB C 1
ATOM 5208 O O . TRP B 1 356 ? 33.567 0.467 7.149 1.000 23.560 354 TRP BBB O 1
ATOM 5219 N N . PHE B 1 357 ? 32.857 -1.677 7.045 1.000 21.476 355 PHE BBB N 1
ATOM 5220 C CA . PHE B 1 357 ? 32.975 -1.979 8.496 1.000 23.914 355 PHE BBB CA 1
ATOM 5221 C C . PHE B 1 357 ? 34.143 -2.924 8.802 1.000 24.587 355 PHE BBB C 1
ATOM 5222 O O . PHE B 1 357 ? 34.171 -3.423 9.914 1.000 25.741 355 PHE BBB O 1
ATOM 5230 N N . ILE B 1 358 ? 35.062 -3.136 7.866 1.000 29.055 356 ILE BBB N 1
ATOM 5231 C CA . ILE B 1 358 ? 36.256 -4.024 8.037 1.000 35.534 356 ILE BBB CA 1
ATOM 5232 C C . ILE B 1 358 ? 37.279 -3.367 8.998 1.000 33.607 356 ILE BBB C 1
ATOM 5233 O O . ILE B 1 358 ? 37.331 -2.124 9.011 1.000 32.712 356 ILE BBB O 1
ATOM 5238 N N . THR B 1 359 ? 38.050 -4.149 9.783 1.000 32.693 357 THR BBB N 1
ATOM 5239 C CA . THR B 1 359 ? 39.055 -3.634 10.769 1.000 34.639 357 THR BBB CA 1
ATOM 5240 C C . THR B 1 359 ? 40.419 -4.315 10.595 1.000 35.520 357 THR BBB C 1
ATOM 5241 O O . THR B 1 359 ? 40.477 -5.422 10.055 1.000 42.932 357 THR BBB O 1
ATOM 5245 N N . HIS C 1 5 ? 38.304 -31.079 -22.726 1.000 85.082 3 HIS CCC N 1
ATOM 5246 C CA . HIS C 1 5 ? 38.394 -32.089 -21.613 1.000 83.886 3 HIS CCC CA 1
ATOM 5247 C C . HIS C 1 5 ? 37.009 -32.695 -21.372 1.000 76.811 3 HIS CCC C 1
ATOM 5248 O O . HIS C 1 5 ? 36.017 -31.976 -21.446 1.000 77.687 3 HIS CCC O 1
ATOM 5255 N N . PRO C 1 6 ? 36.880 -34.027 -21.145 1.000 70.408 4 PRO CCC N 1
ATOM 5256 C CA . PRO C 1 6 ? 35.643 -34.594 -20.601 1.000 64.172 4 PRO CCC CA 1
ATOM 5257 C C . PRO C 1 6 ? 35.406 -34.043 -19.187 1.000 55.166 4 PRO CCC C 1
ATOM 5258 O O . PRO C 1 6 ? 36.320 -34.012 -18.362 1.000 51.999 4 PRO CCC O 1
ATOM 5262 N N . PRO C 1 7 ? 34.190 -33.555 -18.856 1.000 44.055 5 PRO CCC N 1
ATOM 5263 C CA . PRO C 1 7 ? 33.967 -32.868 -17.584 1.000 39.179 5 PRO CCC CA 1
ATOM 5264 C C . PRO C 1 7 ? 34.111 -33.769 -16.346 1.000 35.883 5 PRO CCC C 1
ATOM 5265 O O . PRO C 1 7 ? 33.710 -34.931 -16.399 1.000 40.247 5 PRO CCC O 1
ATOM 5269 N N . ARG C 1 8 ? 34.711 -33.232 -15.283 1.000 33.574 6 ARG CCC N 1
ATOM 5270 C CA . ARG C 1 8 ? 34.680 -33.809 -13.909 1.000 35.469 6 ARG CCC CA 1
ATOM 5271 C C . ARG C 1 8 ? 33.280 -33.566 -13.315 1.000 32.354 6 ARG CCC C 1
ATOM 5272 O O . ARG C 1 8 ? 32.942 -32.393 -13.005 1.000 28.048 6 ARG CCC O 1
ATOM 5280 N N . ILE C 1 9 ? 32.480 -34.633 -13.184 1.000 29.630 7 ILE CCC N 1
ATOM 5281 C CA . ILE C 1 9 ? 31.082 -34.551 -12.669 1.000 25.710 7 ILE CCC CA 1
ATOM 5282 C C . ILE C 1 9 ? 31.061 -35.037 -11.221 1.000 25.367 7 ILE CCC C 1
ATOM 5283 O O . ILE C 1 9 ? 31.483 -36.164 -10.980 1.000 26.888 7 ILE CCC O 1
ATOM 5288 N N . ALA C 1 10 ? 30.643 -34.178 -10.303 1.000 24.788 8 ALA CCC N 1
ATOM 5289 C CA . ALA C 1 10 ? 30.398 -34.481 -8.875 1.000 24.906 8 ALA CCC CA 1
ATOM 5290 C C . ALA C 1 10 ? 28.882 -34.592 -8.654 1.000 25.515 8 ALA CCC C 1
ATOM 5291 O O . ALA C 1 10 ? 28.149 -33.592 -8.882 1.000 23.492 8 ALA CCC O 1
ATOM 5293 N N . VAL C 1 11 ? 28.422 -35.744 -8.184 1.000 22.526 9 VAL CCC N 1
ATOM 5294 C CA . VAL C 1 11 ? 27.053 -35.902 -7.619 1.000 21.320 9 VAL CCC CA 1
ATOM 5295 C C . VAL C 1 11 ? 27.127 -35.829 -6.088 1.000 23.156 9 VAL CCC C 1
ATOM 5296 O O . VAL C 1 11 ? 27.907 -36.576 -5.477 1.000 24.159 9 VAL CCC O 1
ATOM 5300 N N . ILE C 1 12 ? 26.322 -34.962 -5.476 1.000 23.012 10 ILE CCC N 1
ATOM 5301 C CA . ILE C 1 12 ? 26.224 -34.860 -3.991 1.000 21.247 10 ILE CCC CA 1
ATOM 5302 C C . ILE C 1 12 ? 24.971 -35.650 -3.608 1.000 20.959 10 ILE CCC C 1
ATOM 5303 O O . ILE C 1 12 ? 23.857 -35.223 -3.957 1.000 19.188 10 ILE CCC O 1
ATOM 5308 N N . GLY C 1 13 ? 25.167 -36.793 -2.964 1.000 19.767 11 GLY CCC N 1
ATOM 5309 C CA . GLY C 1 13 ? 24.091 -37.627 -2.399 1.000 19.555 11 GLY CCC CA 1
ATOM 5310 C C . GLY C 1 13 ? 23.953 -38.935 -3.133 1.000 18.538 11 GLY CCC C 1
ATOM 5311 O O . GLY C 1 13 ? 23.843 -38.922 -4.389 1.000 19.016 11 GLY CCC O 1
ATOM 5312 N N . ALA C 1 14 ? 23.908 -40.027 -2.371 1.000 18.047 12 ALA CCC N 1
ATOM 5313 C CA . ALA C 1 14 ? 23.782 -41.395 -2.898 1.000 19.191 12 ALA CCC CA 1
ATOM 5314 C C . ALA C 1 14 ? 22.406 -41.945 -2.537 1.000 17.954 12 ALA CCC C 1
ATOM 5315 O O . ALA C 1 14 ? 22.322 -43.088 -2.136 1.000 17.787 12 ALA CCC O 1
ATOM 5317 N N . GLY C 1 15 ? 21.370 -41.137 -2.701 1.000 19.858 13 GLY CCC N 1
ATOM 5318 C CA . GLY C 1 15 ? 19.966 -41.594 -2.730 1.000 18.120 13 GLY CCC CA 1
ATOM 5319 C C . GLY C 1 15 ? 19.584 -42.044 -4.131 1.000 18.479 13 GLY CCC C 1
ATOM 5320 O O . GLY C 1 15 ? 20.423 -42.149 -5.020 1.000 16.964 13 GLY CCC O 1
ATOM 5321 N N . PRO C 1 16 ? 18.286 -42.327 -4.356 1.000 20.125 14 PRO CCC N 1
ATOM 5322 C CA . PRO C 1 16 ? 17.802 -42.727 -5.669 1.000 19.279 14 PRO CCC CA 1
ATOM 5323 C C . PRO C 1 16 ? 18.174 -41.735 -6.778 1.000 17.801 14 PRO CCC C 1
ATOM 5324 O O . PRO C 1 16 ? 18.563 -42.190 -7.816 1.000 17.582 14 PRO CCC O 1
ATOM 5328 N N . ALA C 1 17 ? 18.039 -40.425 -6.568 1.000 17.544 15 ALA CCC N 1
ATOM 5329 C CA . ALA C 1 17 ? 18.400 -39.415 -7.593 1.000 16.093 15 ALA CCC CA 1
ATOM 5330 C C . ALA C 1 17 ? 19.894 -39.536 -7.929 1.000 15.386 15 ALA CCC C 1
ATOM 5331 O O . ALA C 1 17 ? 20.218 -39.698 -9.096 1.000 16.412 15 ALA CCC O 1
ATOM 5333 N N . GLY C 1 18 ? 20.767 -39.432 -6.939 1.000 15.151 16 GLY CCC N 1
ATOM 5334 C CA . GLY C 1 18 ? 22.219 -39.358 -7.180 1.000 18.646 16 GLY CCC CA 1
ATOM 5335 C C . GLY C 1 18 ? 22.768 -40.645 -7.797 1.000 19.385 16 GLY CCC C 1
ATOM 5336 O O . GLY C 1 18 ? 23.622 -40.561 -8.738 1.000 18.360 16 GLY CCC O 1
ATOM 5337 N N . LEU C 1 19 ? 22.306 -41.799 -7.308 1.000 20.244 17 LEU CCC N 1
ATOM 5338 C CA . LEU C 1 19 ? 22.780 -43.109 -7.822 1.000 22.556 17 LEU CCC CA 1
ATOM 5339 C C . LEU C 1 19 ? 22.287 -43.290 -9.254 1.000 21.566 17 LEU CCC C 1
ATOM 5340 O O . LEU C 1 19 ? 23.077 -43.786 -10.087 1.000 19.327 17 LEU CCC O 1
ATOM 5345 N N . THR C 1 20 ? 21.039 -42.902 -9.532 1.000 19.950 18 THR CCC N 1
ATOM 5346 C CA . THR C 1 20 ? 20.461 -43.055 -10.887 1.000 20.194 18 THR CCC CA 1
ATOM 5347 C C . THR C 1 20 ? 21.255 -42.181 -11.856 1.000 20.175 18 THR CCC C 1
ATOM 5348 O O . THR C 1 20 ? 21.549 -42.652 -12.953 1.000 20.477 18 THR CCC O 1
ATOM 5352 N N . ALA C 1 21 ? 21.541 -40.938 -11.488 1.000 20.429 19 ALA CCC N 1
ATOM 5353 C CA . ALA C 1 21 ? 22.329 -39.998 -12.323 1.000 21.630 19 ALA CCC CA 1
ATOM 5354 C C . ALA C 1 21 ? 23.722 -40.602 -12.560 1.000 21.158 19 ALA CCC C 1
ATOM 5355 O O . ALA C 1 21 ? 24.152 -40.644 -13.707 1.000 20.427 19 ALA CCC O 1
ATOM 5357 N N . ALA C 1 22 ? 24.402 -41.043 -11.508 1.000 20.706 20 ALA CCC N 1
ATOM 5358 C CA . ALA C 1 22 ? 25.777 -41.588 -11.618 1.000 24.000 20 ALA CCC CA 1
ATOM 5359 C C . ALA C 1 22 ? 25.795 -42.803 -12.566 1.000 23.466 20 ALA CCC C 1
ATOM 5360 O O . ALA C 1 22 ? 26.695 -42.898 -13.394 1.000 24.541 20 ALA CCC O 1
ATOM 5362 N N . LEU C 1 23 ? 24.801 -43.673 -12.495 1.000 24.714 21 LEU CCC N 1
ATOM 5363 C CA . LEU C 1 23 ? 24.756 -44.909 -13.311 1.000 27.426 21 LEU CCC CA 1
ATOM 5364 C C . LEU C 1 23 ? 24.526 -44.552 -14.784 1.000 31.177 21 LEU CCC C 1
ATOM 5365 O O . LEU C 1 23 ? 25.191 -45.158 -15.653 1.000 33.782 21 LEU CCC O 1
ATOM 5370 N N . ILE C 1 24 ? 23.630 -43.609 -15.088 1.000 28.162 22 ILE CCC N 1
ATOM 5371 C CA . ILE C 1 24 ? 23.372 -43.237 -16.509 1.000 28.395 22 ILE CCC CA 1
ATOM 5372 C C . ILE C 1 24 ? 24.615 -42.548 -17.076 1.000 28.077 22 ILE CCC C 1
ATOM 5373 O O . ILE C 1 24 ? 24.983 -42.888 -18.209 1.000 27.951 22 ILE CCC O 1
ATOM 5378 N N . LEU C 1 25 ? 25.252 -41.659 -16.303 1.000 30.678 23 LEU CCC N 1
ATOM 5379 C CA . LEU C 1 25 ? 26.485 -40.938 -16.706 1.000 29.331 23 LEU CCC CA 1
ATOM 5380 C C . LEU C 1 25 ? 27.584 -41.970 -16.960 1.000 31.634 23 LEU CCC C 1
ATOM 5381 O O . LEU C 1 25 ? 28.158 -41.934 -18.064 1.000 32.858 23 LEU CCC O 1
ATOM 5386 N N . HIS C 1 26 ? 27.836 -42.863 -16.002 1.000 35.475 24 HIS CCC N 1
ATOM 5387 C CA . HIS C 1 26 ? 28.864 -43.933 -16.105 1.000 36.955 24 HIS CCC CA 1
ATOM 5388 C C . HIS C 1 26 ? 28.655 -44.738 -17.392 1.000 36.761 24 HIS CCC C 1
ATOM 5389 O O . HIS C 1 26 ? 29.622 -44.961 -18.118 1.000 40.599 24 HIS CCC O 1
ATOM 5396 N N . ARG C 1 27 ? 27.429 -45.160 -17.662 1.000 35.912 25 ARG CCC N 1
ATOM 5397 C CA . ARG C 1 27 ? 27.116 -46.021 -18.824 1.000 39.644 25 ARG CCC CA 1
ATOM 5398 C C . ARG C 1 27 ? 27.255 -45.220 -20.122 1.000 40.068 25 ARG CCC C 1
ATOM 5399 O O . ARG C 1 27 ? 27.413 -45.851 -21.160 1.000 39.601 25 ARG CCC O 1
ATOM 5407 N N . GLY C 1 28 ? 27.213 -43.888 -20.065 1.000 39.096 26 GLY CCC N 1
ATOM 5408 C CA . GLY C 1 28 ? 27.440 -43.007 -21.224 1.000 40.057 26 GLY CCC CA 1
ATOM 5409 C C . GLY C 1 28 ? 28.912 -42.638 -21.375 1.000 39.452 26 GLY CCC C 1
ATOM 5410 O O . GLY C 1 28 ? 29.224 -41.848 -22.269 1.000 45.221 26 GLY CCC O 1
ATOM 5411 N N . GLY C 1 29 ? 29.788 -43.156 -20.520 1.000 36.581 27 GLY CCC N 1
ATOM 5412 C CA . GLY C 1 29 ? 31.245 -42.962 -20.620 1.000 40.863 27 GLY CCC CA 1
ATOM 5413 C C . GLY C 1 29 ? 31.729 -41.688 -19.954 1.000 45.699 27 GLY CCC C 1
ATOM 5414 O O . GLY C 1 29 ? 32.908 -41.323 -20.163 1.000 42.949 27 GLY CCC O 1
ATOM 5415 N N . HIS C 1 30 ? 30.896 -41.041 -19.139 1.000 44.642 28 HIS CCC N 1
ATOM 5416 C CA . HIS C 1 30 ? 31.296 -39.843 -18.347 1.000 43.568 28 HIS CCC CA 1
ATOM 5417 C C . HIS C 1 30 ? 32.083 -40.274 -17.106 1.000 44.401 28 HIS CCC C 1
ATOM 5418 O O . HIS C 1 30 ? 31.897 -41.385 -16.651 1.000 40.718 28 HIS CCC O 1
ATOM 5425 N N . ARG C 1 31 ? 32.966 -39.412 -16.611 1.000 51.585 29 ARG CCC N 1
ATOM 5426 C CA . ARG C 1 31 ? 33.674 -39.608 -15.317 1.000 54.785 29 ARG CCC CA 1
ATOM 5427 C C . ARG C 1 31 ? 32.773 -38.991 -14.244 1.000 46.149 29 ARG CCC C 1
ATOM 5428 O O . ARG C 1 31 ? 32.514 -37.779 -14.316 1.000 49.901 29 ARG CCC O 1
ATOM 5436 N N . VAL C 1 32 ? 32.329 -39.805 -13.284 1.000 35.804 30 VAL CCC N 1
ATOM 5437 C CA . VAL C 1 32 ? 31.417 -39.346 -12.199 1.000 31.633 30 VAL CCC CA 1
ATOM 5438 C C . VAL C 1 32 ? 31.878 -39.899 -10.856 1.000 29.143 30 VAL CCC C 1
ATOM 5439 O O . VAL C 1 32 ? 32.179 -41.078 -10.773 1.000 33.982 30 VAL CCC O 1
ATOM 5443 N N . SER C 1 33 ? 31.897 -39.043 -9.836 1.000 29.111 31 SER CCC N 1
ATOM 5444 C CA . SER C 1 33 ? 31.975 -39.382 -8.396 1.000 27.361 31 SER CCC CA 1
ATOM 5445 C C . SER C 1 33 ? 30.659 -38.985 -7.718 1.000 29.853 31 SER CCC C 1
ATOM 5446 O O . SER C 1 33 ? 30.114 -37.893 -8.032 1.000 28.960 31 SER CCC O 1
ATOM 5449 N N . VAL C 1 34 ? 30.220 -39.801 -6.767 1.000 26.871 32 VAL CCC N 1
ATOM 5450 C CA . VAL C 1 34 ? 29.132 -39.480 -5.818 1.000 24.939 32 VAL CCC CA 1
ATOM 5451 C C . VAL C 1 34 ? 29.751 -39.266 -4.446 1.000 23.442 32 VAL CCC C 1
ATOM 5452 O O . VAL C 1 34 ? 30.420 -40.169 -3.974 1.000 25.810 32 VAL CCC O 1
ATOM 5456 N N . TYR C 1 35 ? 29.491 -38.126 -3.817 1.000 23.293 33 TYR CCC N 1
ATOM 5457 C CA . TYR C 1 35 ? 29.900 -37.837 -2.423 1.000 22.323 33 TYR CCC CA 1
ATOM 5458 C C . TYR C 1 35 ? 28.677 -38.051 -1.534 1.000 23.390 33 TYR CCC C 1
ATOM 5459 O O . TYR C 1 35 ? 27.688 -37.314 -1.702 1.000 24.034 33 TYR CCC O 1
ATOM 5468 N N . GLU C 1 36 ? 28.748 -39.040 -0.641 1.000 23.186 34 GLU CCC N 1
ATOM 5469 C CA . GLU C 1 36 ? 27.662 -39.399 0.316 1.000 23.987 34 GLU CCC CA 1
ATOM 5470 C C . GLU C 1 36 ? 28.127 -39.120 1.751 1.000 22.349 34 GLU CCC C 1
ATOM 5471 O O . GLU C 1 36 ? 29.107 -39.715 2.175 1.000 24.060 34 GLU CCC O 1
ATOM 5477 N N . GLY C 1 37 ? 27.393 -38.298 2.481 1.000 23.411 35 GLY CCC N 1
ATOM 5478 C CA . GLY C 1 37 ? 27.640 -37.980 3.894 1.000 26.708 35 GLY CCC CA 1
ATOM 5479 C C . GLY C 1 37 ? 27.742 -39.222 4.767 1.000 27.731 35 GLY CCC C 1
ATOM 5480 O O . GLY C 1 37 ? 28.653 -39.261 5.619 1.000 27.769 35 GLY CCC O 1
ATOM 5481 N N . GLU C 1 38 ? 26.832 -40.175 4.599 1.000 25.643 36 GLU CCC N 1
ATOM 5482 C CA . GLU C 1 38 ? 26.774 -41.367 5.461 1.000 32.054 36 GLU CCC CA 1
ATOM 5483 C C . GLU C 1 38 ? 27.996 -42.249 5.187 1.000 34.123 36 GLU CCC C 1
ATOM 5484 O O . GLU C 1 38 ? 28.524 -42.214 4.049 1.000 27.377 36 GLU CCC O 1
ATOM 5490 N N . ALA C 1 39 ? 28.419 -42.999 6.209 1.000 40.222 37 ALA CCC N 1
ATOM 5491 C CA . ALA C 1 39 ? 29.419 -44.087 6.125 1.000 44.289 37 ALA CCC CA 1
ATOM 5492 C C . ALA C 1 39 ? 28.749 -45.272 5.445 1.000 44.699 37 ALA CCC C 1
ATOM 5493 O O . ALA C 1 39 ? 27.545 -45.388 5.614 1.000 48.278 37 ALA CCC O 1
ATOM 5495 N N . SER C 1 40 ? 29.512 -46.115 4.744 1.000 59.223 38 SER CCC N 1
ATOM 5496 C CA . SER C 1 40 ? 29.018 -47.298 3.983 1.000 70.249 38 SER CCC CA 1
ATOM 5497 C C . SER C 1 40 ? 27.945 -48.103 4.737 1.000 73.721 38 SER CCC C 1
ATOM 5498 O O . SER C 1 40 ? 26.951 -48.508 4.079 1.000 69.098 38 SER CCC O 1
ATOM 5501 N N . GLY C 1 41 ? 28.136 -48.358 6.039 1.000 77.664 39 GLY CCC N 1
ATOM 5502 C CA . GLY C 1 41 ? 27.217 -49.171 6.870 1.000 80.082 39 GLY CCC CA 1
ATOM 5503 C C . GLY C 1 41 ? 25.875 -48.489 7.093 1.000 79.404 39 GLY CCC C 1
ATOM 5504 O O . GLY C 1 41 ? 25.700 -47.925 8.185 1.000 76.545 39 GLY CCC O 1
ATOM 5505 N N . THR C 1 45 ? 19.024 -51.438 6.517 1.000 71.748 43 THR CCC N 1
ATOM 5506 C CA . THR C 1 45 ? 18.525 -50.446 7.514 1.000 72.943 43 THR CCC CA 1
ATOM 5507 C C . THR C 1 45 ? 17.203 -49.824 7.038 1.000 73.387 43 THR CCC C 1
ATOM 5508 O O . THR C 1 45 ? 16.249 -49.815 7.841 1.000 77.156 43 THR CCC O 1
ATOM 5512 N N . GLN C 1 46 ? 17.136 -49.311 5.804 1.000 71.140 44 GLN CCC N 1
ATOM 5513 C CA . GLN C 1 46 ? 15.906 -48.670 5.249 1.000 77.326 44 GLN CCC CA 1
ATOM 5514 C C . GLN C 1 46 ? 15.096 -49.743 4.508 1.000 75.326 44 GLN CCC C 1
ATOM 5515 O O . GLN C 1 46 ? 15.633 -50.348 3.568 1.000 75.103 44 GLN CCC O 1
ATOM 5521 N N . GLY C 1 47 ? 13.854 -49.992 4.926 1.000 68.995 45 GLY CCC N 1
ATOM 5522 C CA . GLY C 1 47 ? 13.026 -51.059 4.335 1.000 62.382 45 GLY CCC CA 1
ATOM 5523 C C . GLY C 1 47 ? 11.564 -50.696 4.172 1.000 55.881 45 GLY CCC C 1
ATOM 5524 O O . GLY C 1 47 ? 10.784 -51.648 4.091 1.000 49.005 45 GLY CCC O 1
ATOM 5525 N N . GLY C 1 48 ? 11.179 -49.408 4.098 1.000 47.332 46 GLY CCC N 1
ATOM 5526 C CA . GLY C 1 48 ? 9.810 -49.034 3.673 1.000 41.624 46 GLY CCC CA 1
ATOM 5527 C C . GLY C 1 48 ? 9.608 -49.457 2.217 1.000 44.718 46 GLY CCC C 1
ATOM 5528 O O . GLY C 1 48 ? 10.628 -49.575 1.494 1.000 48.555 46 GLY CCC O 1
ATOM 5529 N N . THR C 1 49 ? 8.375 -49.721 1.776 1.000 39.125 47 THR CCC N 1
ATOM 5530 C CA . THR C 1 49 ? 8.075 -50.207 0.398 1.000 41.178 47 THR CCC CA 1
ATOM 5531 C C . THR C 1 49 ? 7.651 -49.042 -0.515 1.000 42.638 47 THR CCC C 1
ATOM 5532 O O . THR C 1 49 ? 7.047 -48.085 -0.013 1.000 51.229 47 THR CCC O 1
ATOM 5536 N N . LEU C 1 50 ? 7.947 -49.131 -1.810 1.000 37.361 48 LEU CCC N 1
ATOM 5537 C CA . LEU C 1 50 ? 7.438 -48.158 -2.820 1.000 43.057 48 LEU CCC CA 1
ATOM 5538 C C . LEU C 1 50 ? 7.211 -48.849 -4.159 1.000 36.220 48 LEU CCC C 1
ATOM 5539 O O . LEU C 1 50 ? 7.770 -49.928 -4.357 1.000 40.320 48 LEU CCC O 1
ATOM 5544 N N . ASP C 1 51 ? 6.381 -48.276 -5.028 1.000 32.958 49 ASP CCC N 1
ATOM 5545 C CA . ASP C 1 51 ? 6.265 -48.823 -6.402 1.000 36.455 49 ASP CCC CA 1
ATOM 5546 C C . ASP C 1 51 ? 6.839 -47.814 -7.400 1.000 31.224 49 ASP CCC C 1
ATOM 5547 O O . ASP C 1 51 ? 6.666 -46.614 -7.220 1.000 30.466 49 ASP CCC O 1
ATOM 5552 N N . LEU C 1 52 ? 7.566 -48.331 -8.379 1.000 28.967 50 LEU CCC N 1
ATOM 5553 C CA . LEU C 1 52 ? 8.147 -47.551 -9.483 1.000 29.362 50 LEU CCC CA 1
ATOM 5554 C C . LEU C 1 52 ? 7.094 -47.449 -10.585 1.000 24.346 50 LEU CCC C 1
ATOM 5555 O O . LEU C 1 52 ? 6.550 -48.469 -10.964 1.000 25.028 50 LEU CCC O 1
ATOM 5560 N N . HIS C 1 53 ? 6.765 -46.225 -10.983 1.000 23.662 51 HIS CCC N 1
ATOM 5561 C CA . HIS C 1 53 ? 5.707 -45.907 -11.977 1.000 25.421 51 HIS CCC CA 1
ATOM 5562 C C . HIS C 1 53 ? 6.292 -46.104 -13.372 1.000 25.470 51 HIS CCC C 1
ATOM 5563 O O . HIS C 1 53 ? 7.503 -45.830 -13.553 1.000 24.694 51 HIS CCC O 1
ATOM 5570 N N . ASP C 1 54 ? 5.468 -46.519 -14.325 1.000 29.788 52 ASP CCC N 1
ATOM 5571 C CA . ASP C 1 54 ? 5.901 -46.895 -15.703 1.000 31.222 52 ASP CCC CA 1
ATOM 5572 C C . ASP C 1 54 ? 6.323 -45.641 -16.475 1.000 30.274 52 ASP CCC C 1
ATOM 5573 O O . ASP C 1 54 ? 7.019 -45.801 -17.479 1.000 32.717 52 ASP CCC O 1
ATOM 5578 N N . ASP C 1 55 ? 5.986 -44.440 -16.005 1.000 28.575 53 ASP CCC N 1
ATOM 5579 C CA . ASP C 1 55 ? 6.306 -43.187 -16.731 1.000 29.474 53 ASP CCC CA 1
ATOM 5580 C C . ASP C 1 55 ? 7.400 -42.372 -16.029 1.000 28.689 53 ASP CCC C 1
ATOM 5581 O O . ASP C 1 55 ? 7.661 -41.269 -16.482 1.000 26.872 53 ASP CCC O 1
ATOM 5586 N N . SER C 1 56 ? 7.984 -42.856 -14.926 1.000 27.835 54 SER CCC N 1
ATOM 5587 C CA . SER C 1 56 ? 8.998 -42.083 -14.153 1.000 24.899 54 SER CCC CA 1
ATOM 5588 C C . SER C 1 56 ? 10.083 -43.038 -13.634 1.000 22.630 54 SER CCC C 1
ATOM 5589 O O . SER C 1 56 ? 11.086 -43.172 -14.328 1.000 22.611 54 SER CCC O 1
ATOM 5592 N N . GLY C 1 57 ? 9.911 -43.655 -12.465 1.000 21.463 55 GLY CCC N 1
ATOM 5593 C CA . GLY C 1 57 ? 10.920 -44.572 -11.892 1.000 22.140 55 GLY CCC CA 1
ATOM 5594 C C . GLY C 1 57 ? 11.358 -45.649 -12.870 1.000 21.858 55 GLY CCC C 1
ATOM 5595 O O . GLY C 1 57 ? 12.565 -45.909 -12.976 1.000 21.647 55 GLY CCC O 1
ATOM 5596 N N . GLN C 1 58 ? 10.416 -46.279 -13.566 1.000 23.102 56 GLN CCC N 1
ATOM 5597 C CA . GLN C 1 58 ? 10.757 -47.383 -14.503 1.000 27.206 56 GLN CCC CA 1
ATOM 5598 C C . GLN C 1 58 ? 11.451 -46.838 -15.750 1.000 24.912 56 GLN CCC C 1
ATOM 5599 O O . GLN C 1 58 ? 12.305 -47.557 -16.294 1.000 24.880 56 GLN CCC O 1
ATOM 5605 N N . VAL C 1 59 ? 11.092 -45.631 -16.188 1.000 24.554 57 VAL CCC N 1
ATOM 5606 C CA . VAL C 1 59 ? 11.775 -44.947 -17.323 1.000 23.384 57 VAL CCC CA 1
ATOM 5607 C C . VAL C 1 59 ? 13.228 -44.720 -16.916 1.000 21.517 57 VAL CCC C 1
ATOM 5608 O O . VAL C 1 59 ? 14.123 -44.957 -17.728 1.000 21.663 57 VAL CCC O 1
ATOM 5612 N N . ALA C 1 60 ? 13.463 -44.258 -15.699 1.000 22.064 58 ALA CCC N 1
ATOM 5613 C CA . ALA C 1 60 ? 14.830 -43.975 -15.199 1.000 21.982 58 ALA CCC CA 1
ATOM 5614 C C . ALA C 1 60 ? 15.631 -45.288 -15.196 1.000 20.316 58 ALA CCC C 1
ATOM 5615 O O . ALA C 1 60 ? 16.788 -45.270 -15.612 1.000 19.736 58 ALA CCC O 1
ATOM 5617 N N . LEU C 1 61 ? 15.050 -46.387 -14.730 1.000 21.983 59 LEU CCC N 1
ATOM 5618 C CA . LEU C 1 61 ? 15.772 -47.696 -14.685 1.000 24.870 59 LEU CCC CA 1
ATOM 5619 C C . LEU C 1 61 ? 16.075 -48.176 -16.112 1.000 24.805 59 LEU CCC C 1
ATOM 5620 O O . LEU C 1 61 ? 17.209 -48.653 -16.339 1.000 26.284 59 LEU CCC O 1
ATOM 5625 N N . GLN C 1 62 ? 15.129 -48.018 -17.043 1.000 25.714 60 GLN CCC N 1
ATOM 5626 C CA A GLN C 1 62 ? 15.337 -48.350 -18.475 0.500 27.763 60 GLN CCC CA 1
ATOM 5627 C CA B GLN C 1 62 ? 15.332 -48.347 -18.484 0.500 27.010 60 GLN CCC CA 1
ATOM 5628 C C . GLN C 1 62 ? 16.538 -47.556 -18.994 1.000 28.405 60 GLN CCC C 1
ATOM 5629 O O . GLN C 1 62 ? 17.456 -48.175 -19.570 1.000 30.091 60 GLN CCC O 1
ATOM 5640 N N . ARG C 1 63 ? 16.554 -46.245 -18.744 1.000 27.264 61 ARG CCC N 1
ATOM 5641 C CA . ARG C 1 63 ? 17.630 -45.340 -19.212 1.000 27.269 61 ARG CCC CA 1
ATOM 5642 C C . ARG C 1 63 ? 18.956 -45.799 -18.613 1.000 28.050 61 ARG CCC C 1
ATOM 5643 O O . ARG C 1 63 ? 19.991 -45.589 -19.260 1.000 33.672 61 ARG CCC O 1
ATOM 5651 N N . ALA C 1 64 ? 18.960 -46.383 -17.413 1.000 27.233 62 ALA CCC N 1
ATOM 5652 C CA . ALA C 1 64 ? 20.192 -46.833 -16.715 1.000 26.414 62 ALA CCC CA 1
ATOM 5653 C C . ALA C 1 64 ? 20.512 -48.313 -17.003 1.000 24.336 62 ALA CCC C 1
ATOM 5654 O O . ALA C 1 64 ? 21.491 -48.808 -16.464 1.000 23.023 62 ALA CCC O 1
ATOM 5656 N N . GLY C 1 65 ? 19.711 -49.003 -17.804 1.000 27.999 63 GLY CCC N 1
ATOM 5657 C CA . GLY C 1 65 ? 19.934 -50.416 -18.178 1.000 27.889 63 GLY CCC CA 1
ATOM 5658 C C . GLY C 1 65 ? 19.568 -51.398 -17.084 1.000 29.014 63 GLY CCC C 1
ATOM 5659 O O . GLY C 1 65 ? 20.110 -52.517 -17.114 1.000 31.270 63 GLY CCC O 1
ATOM 5660 N N . LEU C 1 66 ? 18.671 -51.028 -16.161 1.000 28.586 64 LEU CCC N 1
ATOM 5661 C CA . LEU C 1 66 ? 18.386 -51.826 -14.938 1.000 25.042 64 LEU CCC CA 1
ATOM 5662 C C . LEU C 1 66 ? 16.924 -52.244 -14.875 1.000 25.295 64 LEU CCC C 1
ATOM 5663 O O . LEU C 1 66 ? 16.548 -52.817 -13.845 1.000 28.580 64 LEU CCC O 1
ATOM 5668 N N . LEU C 1 67 ? 16.125 -51.987 -15.905 1.000 26.016 65 LEU CCC N 1
ATOM 5669 C CA . LEU C 1 67 ? 14.678 -52.283 -15.833 1.000 26.197 65 LEU CCC CA 1
ATOM 5670 C C . LEU C 1 67 ? 14.446 -53.803 -15.666 1.000 26.564 65 LEU CCC C 1
ATOM 5671 O O . LEU C 1 67 ? 13.583 -54.204 -14.829 1.000 23.075 65 LEU CCC O 1
ATOM 5676 N N . GLU C 1 68 ? 15.163 -54.637 -16.418 1.000 27.527 66 GLU CCC N 1
ATOM 5677 C CA . GLU C 1 68 ? 15.009 -56.124 -16.339 1.000 28.857 66 GLU CCC CA 1
ATOM 5678 C C . GLU C 1 68 ? 15.508 -56.592 -14.966 1.000 22.936 66 GLU CCC C 1
ATOM 5679 O O . GLU C 1 68 ? 14.794 -57.385 -14.341 1.000 26.395 66 GLU CCC O 1
ATOM 5685 N N . ALA C 1 69 ? 16.636 -56.091 -14.486 1.000 22.248 67 ALA CCC N 1
ATOM 5686 C CA . ALA C 1 69 ? 17.159 -56.401 -13.132 1.000 22.264 67 ALA CCC CA 1
ATOM 5687 C C . ALA C 1 69 ? 16.105 -56.061 -12.060 1.000 22.280 67 ALA CCC C 1
ATOM 5688 O O . ALA C 1 69 ? 15.856 -56.889 -11.160 1.000 22.624 67 ALA CCC O 1
ATOM 5690 N N . PHE C 1 70 ? 15.490 -54.886 -12.161 1.000 22.611 68 PHE CCC N 1
ATOM 5691 C CA . PHE C 1 70 ? 14.374 -54.436 -11.277 1.000 22.250 68 PHE CCC CA 1
ATOM 5692 C C . PHE C 1 70 ? 13.224 -55.444 -11.380 1.000 22.265 68 PHE CCC C 1
ATOM 5693 O O . PHE C 1 70 ? 12.695 -55.897 -10.342 1.000 20.351 68 PHE CCC O 1
ATOM 5701 N N . ARG C 1 71 ? 12.822 -55.789 -12.603 1.000 24.950 69 ARG CCC N 1
ATOM 5702 C CA . ARG C 1 71 ? 11.706 -56.748 -12.829 1.000 28.418 69 ARG CCC CA 1
ATOM 5703 C C . ARG C 1 71 ? 12.035 -58.094 -12.166 1.000 26.099 69 ARG CCC C 1
ATOM 5704 O O . ARG C 1 71 ? 11.132 -58.653 -11.536 1.000 24.066 69 ARG CCC O 1
ATOM 5712 N N . ALA C 1 72 ? 13.278 -58.573 -12.266 1.000 24.332 70 ALA CCC N 1
ATOM 5713 C CA . ALA C 1 72 ? 13.692 -59.859 -11.647 1.000 25.368 70 ALA CCC CA 1
ATOM 5714 C C . ALA C 1 72 ? 13.545 -59.789 -10.123 1.000 24.672 70 ALA CCC C 1
ATOM 5715 O O . ALA C 1 72 ? 13.159 -60.809 -9.544 1.000 23.251 70 ALA CCC O 1
ATOM 5717 N N . VAL C 1 73 ? 13.833 -58.649 -9.491 1.000 25.734 71 VAL CCC N 1
ATOM 5718 C CA . VAL C 1 73 ? 13.851 -58.563 -7.998 1.000 27.308 71 VAL CCC CA 1
ATOM 5719 C C . VAL C 1 73 ? 12.530 -58.000 -7.443 1.000 26.121 71 VAL CCC C 1
ATOM 5720 O O . VAL C 1 73 ? 12.234 -58.271 -6.279 1.000 24.972 71 VAL CCC O 1
ATOM 5724 N N . ALA C 1 74 ? 11.757 -57.242 -8.204 1.000 29.046 72 ALA CCC N 1
ATOM 5725 C CA . ALA C 1 74 ? 10.506 -56.602 -7.693 1.000 34.857 72 ALA CCC CA 1
ATOM 5726 C C . ALA C 1 74 ? 9.501 -57.671 -7.256 1.000 38.971 72 ALA CCC C 1
ATOM 5727 O O . ALA C 1 74 ? 9.581 -58.797 -7.750 1.000 40.238 72 ALA CCC O 1
ATOM 5729 N N . ARG C 1 75 ? 8.601 -57.334 -6.339 1.000 47.283 73 ARG CCC N 1
ATOM 5730 C CA A ARG C 1 75 ? 7.427 -58.178 -5.969 0.500 54.065 73 ARG CCC CA 1
ATOM 5731 C CA B ARG C 1 75 ? 7.434 -58.185 -5.974 0.500 52.693 73 ARG CCC CA 1
ATOM 5732 C C . ARG C 1 75 ? 6.265 -57.811 -6.899 1.000 58.368 73 ARG CCC C 1
ATOM 5733 O O . ARG C 1 75 ? 5.943 -56.607 -6.972 1.000 68.388 73 ARG CCC O 1
ATOM 5748 N N . HIS C 1 76 ? 5.684 -58.790 -7.605 1.000 66.575 74 HIS CCC N 1
ATOM 5749 C CA . HIS C 1 76 ? 4.506 -58.584 -8.498 1.000 70.210 74 HIS CCC CA 1
ATOM 5750 C C . HIS C 1 76 ? 3.280 -59.262 -7.872 1.000 76.506 74 HIS CCC C 1
ATOM 5751 O O . HIS C 1 76 ? 2.352 -59.607 -8.639 1.000 75.575 74 HIS CCC O 1
ATOM 5758 N N . GLU C 1 77 ? 3.265 -59.396 -6.538 1.000 88.506 75 GLU CCC N 1
ATOM 5759 C CA . GLU C 1 77 ? 2.361 -60.299 -5.756 1.000 99.564 75 GLU CCC CA 1
ATOM 5760 C C . GLU C 1 77 ? 0.999 -59.640 -5.441 1.000 98.855 75 GLU CCC C 1
ATOM 5761 O O . GLU C 1 77 ? 0.463 -59.900 -4.337 1.000 95.035 75 GLU CCC O 1
ATOM 5767 N N . GLY C 1 78 ? 0.460 -58.813 -6.342 1.000 97.799 76 GLY CCC N 1
ATOM 5768 C CA . GLY C 1 78 ? -0.892 -58.226 -6.222 1.000 100.881 76 GLY CCC CA 1
ATOM 5769 C C . GLY C 1 78 ? -1.165 -57.584 -4.864 1.000 99.803 76 GLY CCC C 1
ATOM 5770 O O . GLY C 1 78 ? -2.271 -57.789 -4.323 1.000 99.469 76 GLY CCC O 1
ATOM 5771 N N . GLN C 1 79 ? -0.196 -56.830 -4.332 1.000 90.943 77 GLN CCC N 1
ATOM 5772 C CA . GLN C 1 79 ? -0.342 -55.970 -3.122 1.000 78.060 77 GLN CCC CA 1
ATOM 5773 C C . GLN C 1 79 ? -1.471 -54.963 -3.361 1.000 71.142 77 GLN CCC C 1
ATOM 5774 O O . GLN C 1 79 ? -1.373 -54.205 -4.354 1.000 82.603 77 GLN CCC O 1
ATOM 5780 N N . GLU C 1 80 ? -2.475 -54.930 -2.488 1.000 56.716 78 GLU CCC N 1
ATOM 5781 C CA . GLU C 1 80 ? -3.585 -53.941 -2.560 1.000 57.554 78 GLU CCC CA 1
ATOM 5782 C C . GLU C 1 80 ? -3.424 -52.874 -1.470 1.000 49.304 78 GLU CCC C 1
ATOM 5783 O O . GLU C 1 80 ? -2.821 -53.154 -0.435 1.000 49.302 78 GLU CCC O 1
ATOM 5789 N N . ALA C 1 81 ? -3.979 -51.690 -1.710 1.000 40.269 79 ALA CCC N 1
ATOM 5790 C CA . ALA C 1 81 ? -4.109 -50.612 -0.710 1.000 33.895 79 ALA CCC CA 1
ATOM 5791 C C . ALA C 1 81 ? -5.445 -50.789 0.005 1.000 32.834 79 ALA CCC C 1
ATOM 5792 O O . ALA C 1 81 ? -6.486 -50.803 -0.661 1.000 38.448 79 ALA CCC O 1
ATOM 5794 N N . ARG C 1 82 ? -5.422 -50.952 1.319 1.000 27.510 80 ARG CCC N 1
ATOM 5795 C CA . ARG C 1 82 ? -6.653 -51.068 2.120 1.000 24.250 80 ARG CCC CA 1
ATOM 5796 C C . ARG C 1 82 ? -6.938 -49.759 2.848 1.000 25.801 80 ARG CCC C 1
ATOM 5797 O O . ARG C 1 82 ? -5.987 -48.997 3.111 1.000 22.626 80 ARG CCC O 1
ATOM 5805 N N . MET C 1 83 ? -8.221 -49.530 3.157 1.000 25.934 81 MET CCC N 1
ATOM 5806 C CA . MET C 1 83 ? -8.722 -48.406 3.974 1.000 27.325 81 MET CCC CA 1
ATOM 5807 C C . MET C 1 83 ? -9.219 -48.953 5.303 1.000 25.736 81 MET CCC C 1
ATOM 5808 O O . MET C 1 83 ? -9.881 -49.982 5.272 1.000 25.811 81 MET CCC O 1
ATOM 5813 N N . GLY C 1 84 ? -8.833 -48.309 6.416 1.000 24.431 82 GLY CCC N 1
ATOM 5814 C CA . GLY C 1 84 ? -9.314 -48.586 7.785 1.000 24.277 82 GLY CCC CA 1
ATOM 5815 C C . GLY C 1 84 ? -10.166 -47.438 8.293 1.000 24.705 82 GLY CCC C 1
ATOM 5816 O O . GLY C 1 84 ? -9.727 -46.290 8.151 1.000 22.883 82 GLY CCC O 1
ATOM 5817 N N . ASP C 1 85 ? -11.388 -47.720 8.766 1.000 26.617 83 ASP CCC N 1
ATOM 5818 C CA . ASP C 1 85 ? -12.239 -46.771 9.536 1.000 27.170 83 ASP CCC CA 1
ATOM 5819 C C . ASP C 1 85 ? -11.648 -46.612 10.934 1.000 27.824 83 ASP CCC C 1
ATOM 5820 O O . ASP C 1 85 ? -11.564 -47.578 11.691 1.000 24.884 83 ASP CCC O 1
ATOM 5825 N N . PRO C 1 86 ? -11.166 -45.407 11.305 1.000 26.289 84 PRO CCC N 1
ATOM 5826 C CA . PRO C 1 86 ? -10.513 -45.203 12.603 1.000 28.821 84 PRO CCC CA 1
ATOM 5827 C C . PRO C 1 86 ? -11.366 -45.583 13.814 1.000 27.556 84 PRO CCC C 1
ATOM 5828 O O . PRO C 1 86 ? -10.801 -45.952 14.836 1.000 30.532 84 PRO CCC O 1
ATOM 5832 N N . TRP C 1 87 ? -12.683 -45.468 13.681 1.000 29.429 85 TRP CCC N 1
ATOM 5833 C CA . TRP C 1 87 ? -13.617 -45.605 14.832 1.000 32.417 85 TRP CCC CA 1
ATOM 5834 C C . TRP C 1 87 ? -14.311 -46.978 14.832 1.000 29.238 85 TRP CCC C 1
ATOM 5835 O O . TRP C 1 87 ? -14.378 -47.545 15.916 1.000 32.691 85 TRP CCC O 1
ATOM 5846 N N . SER C 1 88 ? -14.722 -47.540 13.693 1.000 28.236 86 SER CCC N 1
ATOM 5847 C CA . SER C 1 88 ? -15.261 -48.935 13.627 1.000 30.068 86 SER CCC CA 1
ATOM 5848 C C . SER C 1 88 ? -14.133 -49.977 13.480 1.000 29.224 86 SER CCC C 1
ATOM 5849 O O . SER C 1 88 ? -14.356 -51.160 13.797 1.000 30.055 86 SER CCC O 1
ATOM 5852 N N . GLY C 1 89 ? -12.973 -49.601 12.959 1.000 27.021 87 GLY CCC N 1
ATOM 5853 C CA . GLY C 1 89 ? -11.877 -50.567 12.731 1.000 28.485 87 GLY CCC CA 1
ATOM 5854 C C . GLY C 1 89 ? -12.133 -51.487 11.541 1.000 28.426 87 GLY CCC C 1
ATOM 5855 O O . GLY C 1 89 ? -11.328 -52.416 11.332 1.000 26.135 87 GLY CCC O 1
ATOM 5856 N N . GLU C 1 90 ? -13.174 -51.210 10.756 1.000 29.516 88 GLU CCC N 1
ATOM 5857 C CA . GLU C 1 90 ? -13.487 -51.950 9.508 1.000 32.718 88 GLU CCC CA 1
ATOM 5858 C C . GLU C 1 90 ? -12.447 -51.620 8.447 1.000 28.921 88 GLU CCC C 1
ATOM 5859 O O . GLU C 1 90 ? -12.111 -50.451 8.286 1.000 24.901 88 GLU CCC O 1
ATOM 5865 N N . ILE C 1 91 ? -12.037 -52.652 7.722 1.000 28.013 89 ILE CCC N 1
ATOM 5866 C CA . ILE C 1 91 ? -11.021 -52.605 6.647 1.000 28.170 89 ILE CCC CA 1
ATOM 5867 C C . ILE C 1 91 ? -11.699 -53.002 5.331 1.000 31.665 89 ILE CCC C 1
ATOM 5868 O O . ILE C 1 91 ? -12.398 -54.043 5.305 1.000 32.704 89 ILE CCC O 1
ATOM 5873 N N . THR C 1 92 ? -11.516 -52.191 4.290 1.000 31.975 90 THR CCC N 1
ATOM 5874 C CA . THR C 1 92 ? -12.048 -52.414 2.920 1.000 33.686 90 THR CCC CA 1
ATOM 5875 C C . THR C 1 92 ? -10.912 -52.237 1.917 1.000 38.553 90 THR CCC C 1
ATOM 5876 O O . THR C 1 92 ? -9.830 -51.860 2.348 1.000 35.881 90 THR CCC O 1
ATOM 5880 N N . THR C 1 93 ? -11.153 -52.486 0.626 1.000 48.165 91 THR CCC N 1
ATOM 5881 C CA . THR C 1 93 ? -10.121 -52.451 -0.449 1.000 48.184 91 THR CCC CA 1
ATOM 5882 C C . THR C 1 93 ? -10.491 -51.397 -1.493 1.000 55.485 91 THR CCC C 1
ATOM 5883 O O . THR C 1 93 ? -11.633 -51.418 -1.933 1.000 64.702 91 THR CCC O 1
ATOM 5887 N N . GLY C 1 94 ? -9.565 -50.506 -1.855 1.000 64.882 92 GLY CCC N 1
ATOM 5888 C CA . GLY C 1 94 ? -9.788 -49.467 -2.882 1.000 68.745 92 GLY CCC CA 1
ATOM 5889 C C . GLY C 1 94 ? -8.633 -48.488 -2.991 1.000 73.519 92 GLY CCC C 1
ATOM 5890 O O . GLY C 1 94 ? -8.189 -48.015 -1.919 1.000 82.057 92 GLY CCC O 1
ATOM 5891 N N . LYS C 1 104 ? 1.836 -52.950 -10.775 1.000 70.054 102 LYS CCC N 1
ATOM 5892 C CA . LYS C 1 104 ? 2.405 -52.094 -9.694 1.000 77.597 102 LYS CCC CA 1
ATOM 5893 C C . LYS C 1 104 ? 3.621 -52.794 -9.083 1.000 65.986 102 LYS CCC C 1
ATOM 5894 O O . LYS C 1 104 ? 3.537 -53.332 -7.985 1.000 75.075 102 LYS CCC O 1
ATOM 5900 N N . PRO C 1 105 ? 4.787 -52.824 -9.764 1.000 52.224 103 PRO CCC N 1
ATOM 5901 C CA . PRO C 1 105 ? 5.962 -53.532 -9.249 1.000 46.974 103 PRO CCC CA 1
ATOM 5902 C C . PRO C 1 105 ? 6.555 -52.793 -8.039 1.000 41.378 103 PRO CCC C 1
ATOM 5903 O O . PRO C 1 105 ? 6.869 -51.612 -8.167 1.000 39.104 103 PRO CCC O 1
ATOM 5907 N N . GLU C 1 106 ? 6.638 -53.476 -6.889 1.000 33.450 104 GLU CCC N 1
ATOM 5908 C CA . GLU C 1 106 ? 7.047 -52.885 -5.586 1.000 35.902 104 GLU CCC CA 1
ATOM 5909 C C . GLU C 1 106 ? 8.457 -53.360 -5.223 1.000 31.412 104 GLU CCC C 1
ATOM 5910 O O . GLU C 1 106 ? 8.837 -54.468 -5.599 1.000 31.060 104 GLU CCC O 1
ATOM 5916 N N . ILE C 1 107 ? 9.201 -52.536 -4.507 1.000 27.689 105 ILE CCC N 1
ATOM 5917 C CA . ILE C 1 107 ? 10.585 -52.860 -4.048 1.000 27.835 105 ILE CCC CA 1
ATOM 5918 C C . ILE C 1 107 ? 10.759 -52.146 -2.717 1.000 31.177 105 ILE CCC C 1
ATOM 5919 O O . ILE C 1 107 ? 10.258 -51.016 -2.587 1.000 33.575 105 ILE CCC O 1
ATOM 5924 N N . ASP C 1 108 ? 11.410 -52.786 -1.749 1.000 33.493 106 ASP CCC N 1
ATOM 5925 C CA . ASP C 1 108 ? 11.783 -52.094 -0.491 1.000 33.862 106 ASP CCC CA 1
ATOM 5926 C C . ASP C 1 108 ? 12.814 -51.018 -0.843 1.000 33.825 106 ASP CCC C 1
ATOM 5927 O O . ASP C 1 108 ? 13.634 -51.254 -1.744 1.000 27.638 106 ASP CCC O 1
ATOM 5932 N N . ARG C 1 109 ? 12.781 -49.888 -0.135 1.000 33.526 107 ARG CCC N 1
ATOM 5933 C CA . ARG C 1 109 ? 13.633 -48.707 -0.417 1.000 34.927 107 ARG CCC CA 1
ATOM 5934 C C . ARG C 1 109 ? 15.100 -49.133 -0.415 1.000 31.346 107 ARG CCC C 1
ATOM 5935 O O . ARG C 1 109 ? 15.847 -48.650 -1.259 1.000 30.977 107 ARG CCC O 1
ATOM 5943 N N . GLY C 1 110 ? 15.501 -49.965 0.540 1.000 31.763 108 GLY CCC N 1
ATOM 5944 C CA . GLY C 1 110 ? 16.904 -50.393 0.698 1.000 29.197 108 GLY CCC CA 1
ATOM 5945 C C . GLY C 1 110 ? 17.334 -51.282 -0.434 1.000 24.284 108 GLY CCC C 1
ATOM 5946 O O . GLY C 1 110 ? 18.486 -51.189 -0.832 1.000 26.517 108 GLY CCC O 1
ATOM 5947 N N . ASP C 1 111 ? 16.423 -52.083 -0.951 1.000 25.694 109 ASP CCC N 1
ATOM 5948 C CA . ASP C 1 111 ? 16.663 -52.989 -2.107 1.000 26.495 109 ASP CCC CA 1
ATOM 5949 C C . ASP C 1 111 ? 16.798 -52.177 -3.397 1.000 25.758 109 ASP CCC C 1
ATOM 5950 O O . ASP C 1 111 ? 17.626 -52.571 -4.245 1.000 25.481 109 ASP CCC O 1
ATOM 5955 N N . LEU C 1 112 ? 16.034 -51.091 -3.540 1.000 25.094 110 LEU CCC N 1
ATOM 5956 C CA . LEU C 1 112 ? 16.191 -50.130 -4.672 1.000 25.403 110 LEU CCC CA 1
ATOM 5957 C C . LEU C 1 112 ? 17.577 -49.499 -4.596 1.000 22.816 110 LEU CCC C 1
ATOM 5958 O O . LEU C 1 112 ? 18.254 -49.508 -5.617 1.000 24.608 110 LEU CCC O 1
ATOM 5963 N N . ARG C 1 113 ? 17.972 -48.968 -3.441 1.000 23.639 111 ARG CCC N 1
ATOM 5964 C CA . ARG C 1 113 ? 19.316 -48.365 -3.264 1.000 26.462 111 ARG CCC CA 1
ATOM 5965 C C . ARG C 1 113 ? 20.381 -49.418 -3.575 1.000 21.656 111 ARG CCC C 1
ATOM 5966 O O . ARG C 1 113 ? 21.357 -49.072 -4.284 1.000 20.761 111 ARG CCC O 1
ATOM 5974 N N . GLN C 1 114 ? 20.189 -50.638 -3.088 1.000 20.543 112 GLN CCC N 1
ATOM 5975 C CA . GLN C 1 114 ? 21.182 -51.728 -3.278 1.000 23.224 112 GLN CCC CA 1
ATOM 5976 C C . GLN C 1 114 ? 21.314 -52.043 -4.778 1.000 22.017 112 GLN CCC C 1
ATOM 5977 O O . GLN C 1 114 ? 22.453 -52.225 -5.266 1.000 21.688 112 GLN CCC O 1
ATOM 5983 N N . LEU C 1 115 ? 20.201 -52.058 -5.502 1.000 22.284 113 LEU CCC N 1
ATOM 5984 C CA . LEU C 1 115 ? 20.183 -52.368 -6.954 1.000 22.665 113 LEU CCC CA 1
ATOM 5985 C C . LEU C 1 115 ? 21.081 -51.398 -7.716 1.000 22.127 113 LEU CCC C 1
ATOM 5986 O O . LEU C 1 115 ? 21.867 -51.855 -8.577 1.000 22.842 113 LEU CCC O 1
ATOM 5991 N N . LEU C 1 116 ? 20.965 -50.106 -7.407 1.000 22.106 114 LEU CCC N 1
ATOM 5992 C CA . LEU C 1 116 ? 21.749 -49.037 -8.059 1.000 22.021 114 LEU CCC CA 1
ATOM 5993 C C . LEU C 1 116 ? 23.214 -49.126 -7.612 1.000 21.475 114 LEU CCC C 1
ATOM 5994 O O . LEU C 1 116 ? 24.108 -49.046 -8.489 1.000 22.525 114 LEU CCC O 1
ATOM 5999 N N . LEU C 1 117 ? 23.469 -49.269 -6.309 1.000 20.823 115 LEU CCC N 1
ATOM 6000 C CA . LEU C 1 117 ? 24.857 -49.411 -5.797 1.000 21.615 115 LEU CCC CA 1
ATOM 6001 C C . LEU C 1 117 ? 25.536 -50.604 -6.487 1.000 20.977 115 LEU CCC C 1
ATOM 6002 O O . LEU C 1 117 ? 26.692 -50.463 -6.915 1.000 23.170 115 LEU CCC O 1
ATOM 6007 N N . ASP C 1 118 ? 24.840 -51.741 -6.564 1.000 22.476 116 ASP CCC N 1
ATOM 6008 C CA . ASP C 1 118 ? 25.371 -53.032 -7.086 1.000 25.338 116 ASP CCC CA 1
ATOM 6009 C C . ASP C 1 118 ? 25.719 -52.901 -8.573 1.000 26.221 116 ASP CCC C 1
ATOM 6010 O O . ASP C 1 118 ? 26.571 -53.672 -9.047 1.000 25.089 116 ASP CCC O 1
ATOM 6015 N N . ALA C 1 119 ? 25.108 -51.944 -9.281 1.000 27.132 117 ALA CCC N 1
ATOM 6016 C CA . ALA C 1 119 ? 25.309 -51.766 -10.733 1.000 26.145 117 ALA CCC CA 1
ATOM 6017 C C . ALA C 1 119 ? 26.460 -50.795 -10.992 1.000 26.941 117 ALA CCC C 1
ATOM 6018 O O . ALA C 1 119 ? 26.838 -50.667 -12.165 1.000 27.147 117 ALA CCC O 1
ATOM 6020 N N . LEU C 1 120 ? 27.004 -50.141 -9.956 1.000 26.539 118 LEU CCC N 1
ATOM 6021 C CA . LEU C 1 120 ? 28.045 -49.092 -10.130 1.000 31.314 118 LEU CCC CA 1
ATOM 6022 C C . LEU C 1 120 ? 29.429 -49.664 -9.879 1.000 34.205 118 LEU CCC C 1
ATOM 6023 O O . LEU C 1 120 ? 29.570 -50.498 -8.988 1.000 36.896 118 LEU CCC O 1
ATOM 6028 N N . PRO C 1 121 ? 30.469 -49.152 -10.584 1.000 37.149 119 PRO CCC N 1
ATOM 6029 C CA . PRO C 1 121 ? 31.863 -49.416 -10.212 1.000 39.424 119 PRO CCC CA 1
ATOM 6030 C C . PRO C 1 121 ? 32.125 -49.146 -8.722 1.000 43.210 119 PRO CCC C 1
ATOM 6031 O O . PRO C 1 121 ? 31.471 -48.274 -8.179 1.000 45.117 119 PRO CCC O 1
ATOM 6035 N N . ALA C 1 122 ? 33.053 -49.891 -8.099 1.000 43.548 120 ALA CCC N 1
ATOM 6036 C CA . ALA C 1 122 ? 33.350 -49.888 -6.640 1.000 41.267 120 ALA CCC CA 1
ATOM 6037 C C . ALA C 1 122 ? 33.792 -48.500 -6.146 1.000 39.620 120 ALA CCC C 1
ATOM 6038 O O . ALA C 1 122 ? 33.506 -48.157 -4.980 1.000 43.298 120 ALA CCC O 1
ATOM 6040 N N . ASP C 1 123 ? 34.487 -47.741 -6.985 1.000 33.691 121 ASP CCC N 1
ATOM 6041 C CA . ASP C 1 123 ? 35.120 -46.451 -6.614 1.000 35.442 121 ASP CCC CA 1
ATOM 6042 C C . ASP C 1 123 ? 34.122 -45.277 -6.711 1.000 34.352 121 ASP CCC C 1
ATOM 6043 O O . ASP C 1 123 ? 34.515 -44.179 -6.306 1.000 36.053 121 ASP CCC O 1
ATOM 6048 N N . THR C 1 124 ? 32.921 -45.473 -7.264 1.000 33.269 122 THR CCC N 1
ATOM 6049 C CA . THR C 1 124 ? 31.997 -44.376 -7.669 1.000 30.700 122 THR CCC CA 1
ATOM 6050 C C . THR C 1 124 ? 31.636 -43.545 -6.437 1.000 28.881 122 THR CCC C 1
ATOM 6051 O O . THR C 1 124 ? 31.761 -42.300 -6.502 1.000 26.738 122 THR CCC O 1
ATOM 6055 N N . VAL C 1 125 ? 31.191 -44.195 -5.367 1.000 27.712 123 VAL CCC N 1
ATOM 6056 C CA . VAL C 1 125 ? 30.639 -43.499 -4.167 1.000 29.075 123 VAL CCC CA 1
ATOM 6057 C C . VAL C 1 125 ? 31.790 -43.265 -3.180 1.000 30.755 123 VAL CCC C 1
ATOM 6058 O O . VAL C 1 125 ? 32.446 -44.242 -2.799 1.000 30.215 123 VAL CCC O 1
ATOM 6062 N N . GLN C 1 126 ? 31.984 -42.009 -2.782 1.000 30.885 124 GLN CCC N 1
ATOM 6063 C CA . GLN C 1 126 ? 32.895 -41.588 -1.694 1.000 29.529 124 GLN CCC CA 1
ATOM 6064 C C . GLN C 1 126 ? 32.025 -41.392 -0.432 1.000 27.368 124 GLN CCC C 1
ATOM 6065 O O . GLN C 1 126 ? 31.356 -40.312 -0.282 1.000 25.813 124 GLN CCC O 1
ATOM 6071 N N . TRP C 1 127 ? 32.018 -42.409 0.422 1.000 23.386 125 TRP CCC N 1
ATOM 6072 C CA . TRP C 1 127 ? 31.303 -42.429 1.725 1.000 24.601 125 TRP CCC CA 1
ATOM 6073 C C . TRP C 1 127 ? 31.973 -41.489 2.729 1.000 24.582 125 TRP CCC C 1
ATOM 6074 O O . TRP C 1 127 ? 33.144 -41.171 2.545 1.000 26.969 125 TRP CCC O 1
ATOM 6085 N N . GLY C 1 128 ? 31.239 -41.048 3.750 1.000 24.141 126 GLY CCC N 1
ATOM 6086 C CA . GLY C 1 128 ? 31.719 -40.110 4.781 1.000 24.768 126 GLY CCC CA 1
ATOM 6087 C C . GLY C 1 128 ? 32.161 -38.774 4.206 1.000 27.380 126 GLY CCC C 1
ATOM 6088 O O . GLY C 1 128 ? 32.952 -38.069 4.868 1.000 28.122 126 GLY CCC O 1
ATOM 6089 N N . HIS C 1 129 ? 31.660 -38.408 3.026 1.000 27.964 127 HIS CCC N 1
ATOM 6090 C CA . HIS C 1 129 ? 31.884 -37.085 2.409 1.000 29.738 127 HIS CCC CA 1
ATOM 6091 C C . HIS C 1 129 ? 30.594 -36.270 2.506 1.000 30.997 127 HIS CCC C 1
ATOM 6092 O O . HIS C 1 129 ? 29.759 -36.325 1.568 1.000 30.395 127 HIS CCC O 1
ATOM 6099 N N . SER C 1 130 ? 30.437 -35.550 3.614 1.000 28.786 128 SER CCC N 1
ATOM 6100 C CA . SER C 1 130 ? 29.291 -34.657 3.875 1.000 30.383 128 SER CCC CA 1
ATOM 6101 C C . SER C 1 130 ? 29.646 -33.253 3.364 1.000 28.499 128 SER CCC C 1
ATOM 6102 O O . SER C 1 130 ? 30.513 -32.625 3.975 1.000 24.765 128 SER CCC O 1
ATOM 6105 N N . LEU C 1 131 ? 29.030 -32.791 2.269 1.000 25.833 129 LEU CCC N 1
ATOM 6106 C CA . LEU C 1 131 ? 29.346 -31.459 1.694 1.000 27.317 129 LEU CCC CA 1
ATOM 6107 C C . LEU C 1 131 ? 29.006 -30.359 2.718 1.000 29.762 129 LEU CCC C 1
ATOM 6108 O O . LEU C 1 131 ? 27.899 -30.413 3.305 1.000 27.019 129 LEU CCC O 1
ATOM 6113 N N . THR C 1 132 ? 29.938 -29.425 2.963 1.000 29.175 130 THR CCC N 1
ATOM 6114 C CA . THR C 1 132 ? 29.729 -28.267 3.874 1.000 29.382 130 THR CCC CA 1
ATOM 6115 C C . THR C 1 132 ? 29.764 -26.955 3.094 1.000 29.891 130 THR CCC C 1
ATOM 6116 O O . THR C 1 132 ? 29.129 -26.003 3.565 1.000 32.261 130 THR CCC O 1
ATOM 6120 N N . ALA C 1 133 ? 30.426 -26.893 1.937 1.000 31.323 131 ALA CCC N 1
ATOM 6121 C CA . ALA C 1 133 ? 30.445 -25.666 1.111 1.000 31.922 131 ALA CCC CA 1
ATOM 6122 C C . ALA C 1 133 ? 30.635 -25.992 -0.371 1.000 31.253 131 ALA CCC C 1
ATOM 6123 O O . ALA C 1 133 ? 31.441 -26.857 -0.716 1.000 28.958 131 ALA CCC O 1
ATOM 6125 N N . LEU C 1 134 ? 29.898 -25.275 -1.211 1.000 34.604 132 LEU CCC N 1
ATOM 6126 C CA . LEU C 1 134 ? 30.121 -25.192 -2.671 1.000 36.689 132 LEU CCC CA 1
ATOM 6127 C C . LEU C 1 134 ? 30.595 -23.767 -2.962 1.000 39.173 132 LEU CCC C 1
ATOM 6128 O O . LEU C 1 134 ? 29.894 -22.827 -2.564 1.000 39.764 132 LEU CCC O 1
ATOM 6133 N N . VAL C 1 135 ? 31.771 -23.630 -3.574 1.000 41.882 133 VAL CCC N 1
ATOM 6134 C CA . VAL C 1 135 ? 32.419 -22.328 -3.925 1.000 42.234 133 VAL CCC CA 1
ATOM 6135 C C . VAL C 1 135 ? 32.586 -22.322 -5.448 1.000 43.446 133 VAL CCC C 1
ATOM 6136 O O . VAL C 1 135 ? 33.326 -23.171 -5.975 1.000 43.541 133 VAL CCC O 1
ATOM 6140 N N . SER C 1 136 ? 31.874 -21.447 -6.152 1.000 46.233 134 SER CCC N 1
ATOM 6141 C CA . SER C 1 136 ? 31.928 -21.377 -7.635 1.000 52.019 134 SER CCC CA 1
ATOM 6142 C C . SER C 1 136 ? 32.856 -20.220 -8.040 1.000 55.263 134 SER CCC C 1
ATOM 6143 O O . SER C 1 136 ? 32.913 -19.877 -9.228 1.000 59.638 134 SER CCC O 1
ATOM 6146 N N . ALA C 1 137 ? 33.591 -19.684 -7.054 1.000 64.980 135 ALA CCC N 1
ATOM 6147 C CA . ALA C 1 137 ? 34.717 -18.734 -7.219 1.000 75.995 135 ALA CCC CA 1
ATOM 6148 C C . ALA C 1 137 ? 35.795 -19.401 -8.088 1.000 82.319 135 ALA CCC C 1
ATOM 6149 O O . ALA C 1 137 ? 36.086 -18.861 -9.185 1.000 84.222 135 ALA CCC O 1
ATOM 6151 N N . GLN C 1 138 ? 36.313 -20.558 -7.634 1.000 78.186 136 GLN CCC N 1
ATOM 6152 C CA . GLN C 1 138 ? 37.352 -21.421 -8.282 1.000 74.153 136 GLN CCC CA 1
ATOM 6153 C C . GLN C 1 138 ? 37.498 -21.106 -9.782 1.000 73.447 136 GLN CCC C 1
ATOM 6154 O O . GLN C 1 138 ? 36.442 -20.921 -10.455 1.000 65.185 136 GLN CCC O 1
ATOM 6160 N N . ASN C 1 140 ? 38.528 -22.263 -12.560 1.000 89.316 138 ASN CCC N 1
ATOM 6161 C CA . ASN C 1 140 ? 38.825 -23.723 -12.473 1.000 85.386 138 ASN CCC CA 1
ATOM 6162 C C . ASN C 1 140 ? 37.568 -24.548 -12.132 1.000 77.944 138 ASN CCC C 1
ATOM 6163 O O . ASN C 1 140 ? 37.732 -25.738 -11.823 1.000 76.645 138 ASN CCC O 1
ATOM 6168 N N . GLY C 1 141 ? 36.362 -23.970 -12.203 1.000 73.427 139 GLY CCC N 1
ATOM 6169 C CA . GLY C 1 141 ? 35.082 -24.702 -12.092 1.000 64.683 139 GLY CCC CA 1
ATOM 6170 C C . GLY C 1 141 ? 34.374 -24.434 -10.772 1.000 55.092 139 GLY CCC C 1
ATOM 6171 O O . GLY C 1 141 ? 34.054 -23.254 -10.492 1.000 55.149 139 GLY CCC O 1
ATOM 6172 N N . HIS C 1 142 ? 34.126 -25.487 -9.988 1.000 45.289 140 HIS CCC N 1
ATOM 6173 C CA . HIS C 1 142 ? 33.387 -25.432 -8.696 1.000 37.248 140 HIS CCC CA 1
ATOM 6174 C C . HIS C 1 142 ? 34.164 -26.174 -7.607 1.000 36.288 140 HIS CCC C 1
ATOM 6175 O O . HIS C 1 142 ? 34.489 -27.372 -7.785 1.000 40.205 140 HIS CCC O 1
ATOM 6182 N N . GLY C 1 143 ? 34.375 -25.509 -6.479 1.000 32.113 141 GLY CCC N 1
ATOM 6183 C CA . GLY C 1 143 ? 35.029 -26.112 -5.315 1.000 33.983 141 GLY CCC CA 1
ATOM 6184 C C . GLY C 1 143 ? 34.039 -26.721 -4.358 1.000 33.284 141 GLY CCC C 1
ATOM 6185 O O . GLY C 1 143 ? 33.012 -26.079 -4.065 1.000 36.739 141 GLY CCC O 1
ATOM 6186 N N . LEU C 1 144 ? 34.351 -27.927 -3.884 1.000 33.113 142 LEU CCC N 1
ATOM 6187 C CA . LEU C 1 144 ? 33.576 -28.664 -2.857 1.000 33.860 142 LEU CCC CA 1
ATOM 6188 C C . LEU C 1 144 ? 34.432 -28.834 -1.599 1.000 33.831 142 LEU CCC C 1
ATOM 6189 O O . LEU C 1 144 ? 35.576 -29.263 -1.709 1.000 32.520 142 LEU CCC O 1
ATOM 6194 N N . ARG C 1 145 ? 33.886 -28.514 -0.435 1.000 36.870 143 ARG CCC N 1
ATOM 6195 C CA . ARG C 1 145 ? 34.526 -28.792 0.876 1.000 40.818 143 ARG CCC CA 1
ATOM 6196 C C . ARG C 1 145 ? 33.603 -29.747 1.638 1.000 37.289 143 ARG CCC C 1
ATOM 6197 O O . ARG C 1 145 ? 32.383 -29.528 1.599 1.000 36.200 143 ARG CCC O 1
ATOM 6205 N N . PHE C 1 146 ? 34.189 -30.734 2.315 1.000 36.718 144 PHE CCC N 1
ATOM 6206 C CA . PHE C 1 146 ? 33.498 -31.785 3.097 1.000 37.583 144 PHE CCC CA 1
ATOM 6207 C C . PHE C 1 146 ? 33.813 -31.621 4.591 1.000 37.808 144 PHE CCC C 1
ATOM 6208 O O . PHE C 1 146 ? 34.856 -31.042 4.930 1.000 40.244 144 PHE CCC O 1
ATOM 6216 N N . ALA C 1 147 ? 32.914 -32.106 5.458 1.000 36.381 145 ALA CCC N 1
ATOM 6217 C CA . ALA C 1 147 ? 33.004 -32.014 6.937 1.000 34.554 145 ALA CCC CA 1
ATOM 6218 C C . ALA C 1 147 ? 34.310 -32.646 7.435 1.000 36.143 145 ALA CCC C 1
ATOM 6219 O O . ALA C 1 147 ? 34.788 -32.276 8.512 1.000 33.801 145 ALA CCC O 1
ATOM 6221 N N . ASN C 1 148 ? 34.863 -33.586 6.667 1.000 37.930 146 ASN CCC N 1
ATOM 6222 C CA . ASN C 1 148 ? 36.090 -34.343 7.004 1.000 35.373 146 ASN CCC CA 1
ATOM 6223 C C . ASN C 1 148 ? 37.326 -33.550 6.542 1.000 39.804 146 ASN CCC C 1
ATOM 6224 O O . ASN C 1 148 ? 38.429 -34.094 6.641 1.000 44.939 146 ASN CCC O 1
ATOM 6229 N N . GLY C 1 149 ? 37.150 -32.326 6.029 1.000 42.155 147 GLY CCC N 1
ATOM 6230 C CA . GLY C 1 149 ? 38.246 -31.435 5.590 1.000 41.986 147 GLY CCC CA 1
ATOM 6231 C C . GLY C 1 149 ? 38.666 -31.672 4.145 1.000 38.625 147 GLY CCC C 1
ATOM 6232 O O . GLY C 1 149 ? 39.374 -30.823 3.582 1.000 42.816 147 GLY CCC O 1
ATOM 6233 N N . VAL C 1 150 ? 38.228 -32.759 3.529 1.000 35.262 148 VAL CCC N 1
ATOM 6234 C CA . VAL C 1 150 ? 38.564 -33.038 2.103 1.000 32.713 148 VAL CCC CA 1
ATOM 6235 C C . VAL C 1 150 ? 38.061 -31.873 1.251 1.000 34.967 148 VAL CCC C 1
ATOM 6236 O O . VAL C 1 150 ? 37.013 -31.295 1.582 1.000 27.745 148 VAL CCC O 1
ATOM 6240 N N . GLN C 1 151 ? 38.821 -31.552 0.207 1.000 35.052 149 GLN CCC N 1
ATOM 6241 C CA . GLN C 1 151 ? 38.493 -30.543 -0.822 1.000 34.641 149 GLN CCC CA 1
ATOM 6242 C C . GLN C 1 151 ? 38.605 -31.187 -2.204 1.000 34.327 149 GLN CCC C 1
ATOM 6243 O O . GLN C 1 151 ? 39.532 -31.986 -2.431 1.000 31.772 149 GLN CCC O 1
ATOM 6249 N N . ARG C 1 152 ? 37.683 -30.847 -3.104 1.000 32.822 150 ARG CCC N 1
ATOM 6250 C CA . ARG C 1 152 ? 37.624 -31.396 -4.479 1.000 34.593 150 ARG CCC CA 1
ATOM 6251 C C . ARG C 1 152 ? 37.194 -30.274 -5.409 1.000 32.532 150 ARG CCC C 1
ATOM 6252 O O . ARG C 1 152 ? 36.673 -29.253 -4.917 1.000 30.563 150 ARG CCC O 1
ATOM 6260 N N . GLU C 1 153 ? 37.335 -30.497 -6.703 1.000 34.446 151 GLU CCC N 1
ATOM 6261 C CA . GLU C 1 153 ? 36.990 -29.507 -7.740 1.000 35.489 151 GLU CCC CA 1
ATOM 6262 C C . GLU C 1 153 ? 36.261 -30.245 -8.857 1.000 35.066 151 GLU CCC C 1
ATOM 6263 O O . GLU C 1 153 ? 36.712 -31.341 -9.235 1.000 38.583 151 GLU CCC O 1
ATOM 6269 N N . ALA C 1 154 ? 35.169 -29.687 -9.373 1.000 36.253 152 ALA CCC N 1
ATOM 6270 C CA . ALA C 1 154 ? 34.309 -30.339 -10.385 1.000 33.558 152 ALA CCC CA 1
ATOM 6271 C C . ALA C 1 154 ? 33.932 -29.321 -11.446 1.000 30.512 152 ALA CCC C 1
ATOM 6272 O O . ALA C 1 154 ? 33.801 -28.122 -11.106 1.000 29.905 152 ALA CCC O 1
ATOM 6274 N N . ASP C 1 155 ? 33.696 -29.781 -12.672 1.000 28.152 153 ASP CCC N 1
ATOM 6275 C CA . ASP C 1 155 ? 33.167 -28.910 -13.755 1.000 32.386 153 ASP CCC CA 1
ATOM 6276 C C . ASP C 1 155 ? 31.637 -28.886 -13.676 1.000 31.758 153 ASP CCC C 1
ATOM 6277 O O . ASP C 1 155 ? 31.044 -27.821 -13.932 1.000 34.572 153 ASP CCC O 1
ATOM 6282 N N . ILE C 1 156 ? 31.025 -30.002 -13.288 1.000 30.702 154 ILE CCC N 1
ATOM 6283 C CA . ILE C 1 156 ? 29.544 -30.165 -13.213 1.000 28.656 154 ILE CCC CA 1
ATOM 6284 C C . ILE C 1 156 ? 29.204 -30.656 -11.806 1.000 30.125 154 ILE CCC C 1
ATOM 6285 O O . ILE C 1 156 ? 29.862 -31.611 -11.348 1.000 31.768 154 ILE CCC O 1
ATOM 6290 N N . VAL C 1 157 ? 28.246 -30.014 -11.133 1.000 28.211 155 VAL CCC N 1
ATOM 6291 C CA . VAL C 1 157 ? 27.779 -30.419 -9.777 1.000 26.361 155 VAL CCC CA 1
ATOM 6292 C C . VAL C 1 157 ? 26.273 -30.654 -9.846 1.000 26.215 155 VAL CCC C 1
ATOM 6293 O O . VAL C 1 157 ? 25.528 -29.709 -10.168 1.000 23.424 155 VAL CCC O 1
ATOM 6297 N N . ILE C 1 158 ? 25.870 -31.896 -9.560 1.000 25.556 156 ILE CCC N 1
ATOM 6298 C CA . ILE C 1 158 ? 24.444 -32.312 -9.468 1.000 21.382 156 ILE CCC CA 1
ATOM 6299 C C . ILE C 1 158 ? 24.142 -32.445 -7.984 1.000 19.650 156 ILE CCC C 1
ATOM 6300 O O . ILE C 1 158 ? 24.693 -33.340 -7.351 1.000 18.288 156 ILE CCC O 1
ATOM 6305 N N . GLY C 1 159 ? 23.302 -31.548 -7.460 1.000 19.845 157 GLY CCC N 1
ATOM 6306 C CA . GLY C 1 159 ? 22.790 -31.592 -6.069 1.000 19.720 157 GLY CCC CA 1
ATOM 6307 C C . GLY C 1 159 ? 21.671 -32.620 -5.952 1.000 18.578 157 GLY CCC C 1
ATOM 6308 O O . GLY C 1 159 ? 20.567 -32.377 -6.404 1.000 18.932 157 GLY CCC O 1
ATOM 6309 N N . ALA C 1 160 ? 21.966 -33.778 -5.389 1.000 18.745 158 ALA CCC N 1
ATOM 6310 C CA . ALA C 1 160 ? 21.010 -34.892 -5.185 1.000 16.378 158 ALA CCC CA 1
ATOM 6311 C C . ALA C 1 160 ? 21.012 -35.194 -3.689 1.000 15.368 158 ALA CCC C 1
ATOM 6312 O O . ALA C 1 160 ? 20.957 -36.374 -3.334 1.000 14.989 158 ALA CCC O 1
ATOM 6314 N N . ASP C 1 161 ? 21.088 -34.135 -2.871 1.000 14.699 159 ASP CCC N 1
ATOM 6315 C CA . ASP C 1 161 ? 21.454 -34.241 -1.442 1.000 15.142 159 ASP CCC CA 1
ATOM 6316 C C . ASP C 1 161 ? 20.242 -33.983 -0.557 1.000 15.761 159 ASP CCC C 1
ATOM 6317 O O . ASP C 1 161 ? 20.432 -33.673 0.649 1.000 17.682 159 ASP CCC O 1
ATOM 6322 N N . GLY C 1 162 ? 19.044 -34.178 -1.113 1.000 16.420 160 GLY CCC N 1
ATOM 6323 C CA . GLY C 1 162 ? 17.826 -34.432 -0.333 1.000 16.233 160 GLY CCC CA 1
ATOM 6324 C C . GLY C 1 162 ? 17.169 -33.203 0.250 1.000 15.521 160 GLY CCC C 1
ATOM 6325 O O . GLY C 1 162 ? 17.432 -32.067 -0.229 1.000 15.114 160 GLY CCC O 1
ATOM 6326 N N . ALA C 1 163 ? 16.333 -33.445 1.259 1.000 16.641 161 ALA CCC N 1
ATOM 6327 C CA . ALA C 1 163 ? 15.382 -32.465 1.836 1.000 19.123 161 ALA CCC CA 1
ATOM 6328 C C . ALA C 1 163 ? 16.161 -31.238 2.332 1.000 20.942 161 ALA CCC C 1
ATOM 6329 O O . ALA C 1 163 ? 15.615 -30.106 2.202 1.000 20.411 161 ALA CCC O 1
ATOM 6331 N N . TRP C 1 164 ? 17.374 -31.440 2.872 1.000 22.485 162 TRP CCC N 1
ATOM 6332 C CA . TRP C 1 164 ? 18.172 -30.353 3.508 1.000 22.418 162 TRP CCC CA 1
ATOM 6333 C C . TRP C 1 164 ? 19.474 -30.124 2.735 1.000 21.729 162 TRP CCC C 1
ATOM 6334 O O . TRP C 1 164 ? 20.538 -29.870 3.354 1.000 20.695 162 TRP CCC O 1
ATOM 6345 N N . SER C 1 165 ? 19.349 -30.208 1.418 1.000 20.240 163 SER CCC N 1
ATOM 6346 C CA . SER C 1 165 ? 20.432 -30.046 0.417 1.000 20.433 163 SER CCC CA 1
ATOM 6347 C C . SER C 1 165 ? 21.359 -28.880 0.804 1.000 21.181 163 SER CCC C 1
ATOM 6348 O O . SER C 1 165 ? 20.900 -27.725 0.886 1.000 18.410 163 SER CCC O 1
ATOM 6351 N N . LYS C 1 166 ? 22.634 -29.190 0.977 1.000 23.258 164 LYS CCC N 1
ATOM 6352 C CA . LYS C 1 166 ? 23.734 -28.196 1.042 1.000 23.022 164 LYS CCC CA 1
ATOM 6353 C C . LYS C 1 166 ? 23.901 -27.515 -0.321 1.000 20.819 164 LYS CCC C 1
ATOM 6354 O O . LYS C 1 166 ? 24.162 -26.286 -0.353 1.000 20.915 164 LYS CCC O 1
ATOM 6360 N N . VAL C 1 167 ? 23.756 -28.239 -1.425 1.000 19.809 165 VAL CCC N 1
ATOM 6361 C CA . VAL C 1 167 ? 23.881 -27.589 -2.760 1.000 19.514 165 VAL CCC CA 1
ATOM 6362 C C . VAL C 1 167 ? 22.755 -26.553 -2.917 1.000 20.891 165 VAL CCC C 1
ATOM 6363 O O . VAL C 1 167 ? 23.031 -25.432 -3.413 1.000 20.306 165 VAL CCC O 1
ATOM 6367 N N . ARG C 1 168 ? 21.534 -26.864 -2.488 1.000 20.727 166 ARG CCC N 1
ATOM 6368 C CA . ARG C 1 168 ? 20.420 -25.878 -2.559 1.000 21.761 166 ARG CCC CA 1
ATOM 6369 C C . ARG C 1 168 ? 20.788 -24.631 -1.729 1.000 22.078 166 ARG CCC C 1
ATOM 6370 O O . ARG C 1 168 ? 20.534 -23.504 -2.208 1.000 24.174 166 ARG CCC O 1
ATOM 6378 N N . ALA C 1 169 ? 21.369 -24.810 -0.534 1.000 24.737 167 ALA CCC N 1
ATOM 6379 C CA . ALA C 1 169 ? 21.811 -23.705 0.358 1.000 25.316 167 ALA CCC CA 1
ATOM 6380 C C . ALA C 1 169 ? 22.852 -22.811 -0.354 1.000 24.153 167 ALA CCC C 1
ATOM 6381 O O . ALA C 1 169 ? 22.848 -21.610 -0.085 1.000 25.251 167 ALA CCC O 1
ATOM 6383 N N . ALA C 1 170 ? 23.680 -23.341 -1.255 1.000 25.191 168 ALA CCC N 1
ATOM 6384 C CA . ALA C 1 170 ? 24.606 -22.528 -2.083 1.000 25.843 168 ALA CCC CA 1
ATOM 6385 C C . ALA C 1 170 ? 23.825 -21.672 -3.099 1.000 25.364 168 ALA CCC C 1
ATOM 6386 O O . ALA C 1 170 ? 24.282 -20.540 -3.409 1.000 27.130 168 ALA CCC O 1
ATOM 6388 N N . LEU C 1 171 ? 22.684 -22.158 -3.601 1.000 23.522 169 LEU CCC N 1
ATOM 6389 C CA . LEU C 1 171 ? 21.950 -21.514 -4.720 1.000 21.801 169 LEU CCC CA 1
ATOM 6390 C C . LEU C 1 171 ? 20.808 -20.643 -4.208 1.000 19.474 169 LEU CCC C 1
ATOM 6391 O O . LEU C 1 171 ? 20.251 -19.906 -5.025 1.000 20.936 169 LEU CCC O 1
ATOM 6396 N N . SER C 1 172 ? 20.414 -20.802 -2.956 1.000 17.872 170 SER CCC N 1
ATOM 6397 C CA . SER C 1 172 ? 19.191 -20.180 -2.414 1.000 18.090 170 SER CCC CA 1
ATOM 6398 C C . SER C 1 172 ? 19.313 -20.060 -0.892 1.000 19.622 170 SER CCC C 1
ATOM 6399 O O . SER C 1 172 ? 19.833 -20.991 -0.269 1.000 21.619 170 SER CCC O 1
ATOM 6402 N N . THR C 1 173 ? 18.723 -19.021 -0.327 1.000 20.575 171 THR CCC N 1
ATOM 6403 C CA . THR C 1 173 ? 18.515 -18.890 1.131 1.000 23.416 171 THR CCC CA 1
ATOM 6404 C C . THR C 1 173 ? 17.148 -19.466 1.522 1.000 25.220 171 THR CCC C 1
ATOM 6405 O O . THR C 1 173 ? 16.832 -19.449 2.737 1.000 30.168 171 THR CCC O 1
ATOM 6409 N N . CYS C 1 174 ? 16.353 -19.925 0.561 1.000 27.954 172 CYS CCC N 1
ATOM 6410 C CA . CYS C 1 174 ? 14.959 -20.407 0.802 1.000 35.581 172 CYS CCC CA 1
ATOM 6411 C C . CYS C 1 174 ? 15.040 -21.808 1.441 1.000 33.728 172 CYS CCC C 1
ATOM 6412 O O . CYS C 1 174 ? 15.840 -22.653 0.978 1.000 35.692 172 CYS CCC O 1
ATOM 6415 N N . GLN C 1 175 ? 14.341 -22.000 2.561 1.000 31.494 173 GLN CCC N 1
ATOM 6416 C CA . GLN C 1 175 ? 14.323 -23.250 3.356 1.000 31.170 173 GLN CCC CA 1
ATOM 6417 C C . GLN C 1 175 ? 13.005 -23.981 3.124 1.000 29.050 173 GLN CCC C 1
ATOM 6418 O O . GLN C 1 175 ? 11.984 -23.363 2.834 1.000 28.093 173 GLN CCC O 1
ATOM 6424 N N . PRO C 1 176 ? 12.959 -25.324 3.273 1.000 25.805 174 PRO CCC N 1
ATOM 6425 C CA . PRO C 1 176 ? 11.689 -26.012 3.438 1.000 23.855 174 PRO CCC CA 1
ATOM 6426 C C . PRO C 1 176 ? 10.927 -25.460 4.652 1.000 23.467 174 PRO CCC C 1
ATOM 6427 O O . PRO C 1 176 ? 11.532 -25.099 5.654 1.000 23.161 174 PRO CCC O 1
ATOM 6431 N N . LEU C 1 177 ? 9.608 -25.461 4.538 1.000 22.456 175 LEU CCC N 1
ATOM 6432 C CA . LEU C 1 177 ? 8.666 -24.993 5.573 1.000 23.252 175 LEU CCC CA 1
ATOM 6433 C C . LEU C 1 177 ? 7.924 -26.184 6.154 1.000 21.360 175 LEU CCC C 1
ATOM 6434 O O . LEU C 1 177 ? 7.628 -27.133 5.462 1.000 18.136 175 LEU CCC O 1
ATOM 6439 N N . PRO C 1 178 ? 7.619 -26.163 7.462 1.000 21.468 176 PRO CCC N 1
ATOM 6440 C CA . PRO C 1 178 ? 6.832 -27.224 8.070 1.000 20.631 176 PRO CCC CA 1
ATOM 6441 C C . PRO C 1 178 ? 5.394 -27.251 7.515 1.000 18.573 176 PRO CCC C 1
ATOM 6442 O O . PRO C 1 178 ? 4.852 -26.219 7.269 1.000 18.700 176 PRO CCC O 1
ATOM 6446 N N . THR C 1 179 ? 4.823 -28.431 7.292 1.000 17.130 177 THR CCC N 1
ATOM 6447 C CA . THR C 1 179 ? 3.421 -28.617 6.802 1.000 16.025 177 THR CCC CA 1
ATOM 6448 C C . THR C 1 179 ? 2.422 -28.497 7.951 1.000 16.662 177 THR CCC C 1
ATOM 6449 O O . THR C 1 179 ? 1.212 -28.402 7.652 1.000 15.694 177 THR CCC O 1
ATOM 6453 N N . GLY C 1 180 ? 2.913 -28.575 9.208 1.000 16.372 178 GLY CCC N 1
ATOM 6454 C CA . GLY C 1 180 ? 2.078 -28.734 10.414 1.000 15.767 178 GLY CCC CA 1
ATOM 6455 C C . GLY C 1 180 ? 1.724 -30.185 10.687 1.000 16.573 178 GLY CCC C 1
ATOM 6456 O O . GLY C 1 180 ? 0.912 -30.427 11.605 1.000 19.478 178 GLY CCC O 1
ATOM 6457 N N . ILE C 1 181 ? 2.302 -31.124 9.939 1.000 16.808 179 ILE CCC N 1
ATOM 6458 C CA . ILE C 1 181 ? 2.128 -32.582 10.171 1.000 17.515 179 ILE CCC CA 1
ATOM 6459 C C . ILE C 1 181 ? 3.504 -33.171 10.482 1.000 16.964 179 ILE CCC C 1
ATOM 6460 O O . ILE C 1 181 ? 4.504 -32.738 9.860 1.000 14.800 179 ILE CCC O 1
ATOM 6465 N N . THR C 1 182 ? 3.547 -34.089 11.463 1.000 16.415 180 THR CCC N 1
ATOM 6466 C CA . THR C 1 182 ? 4.740 -34.891 11.809 1.000 15.319 180 THR CCC CA 1
ATOM 6467 C C . THR C 1 182 ? 4.346 -36.370 11.729 1.000 15.345 180 THR CCC C 1
ATOM 6468 O O . THR C 1 182 ? 3.266 -36.739 12.249 1.000 16.078 180 THR CCC O 1
ATOM 6472 N N . PHE C 1 183 ? 5.164 -37.159 11.055 1.000 16.168 181 PHE CCC N 1
ATOM 6473 C CA . PHE C 1 183 ? 5.041 -38.631 10.977 1.000 16.905 181 PHE CCC CA 1
ATOM 6474 C C . PHE C 1 183 ? 5.898 -39.229 12.080 1.000 17.974 181 PHE CCC C 1
ATOM 6475 O O . PHE C 1 183 ? 7.047 -38.818 12.253 1.000 18.259 181 PHE CCC O 1
ATOM 6483 N N . PHE C 1 184 ? 5.323 -40.143 12.842 1.000 19.685 182 PHE CCC N 1
ATOM 6484 C CA . PHE C 1 184 ? 6.064 -40.962 13.826 1.000 19.293 182 PHE CCC CA 1
ATOM 6485 C C . PHE C 1 184 ? 6.166 -42.357 13.219 1.000 19.408 182 PHE CCC C 1
ATOM 6486 O O . PHE C 1 184 ? 5.150 -43.031 13.041 1.000 17.186 182 PHE CCC O 1
ATOM 6494 N N . GLU C 1 185 ? 7.390 -42.723 12.892 1.000 19.946 183 GLU CCC N 1
ATOM 6495 C CA . GLU C 1 185 ? 7.709 -43.962 12.172 1.000 23.561 183 GLU CCC CA 1
ATOM 6496 C C . GLU C 1 185 ? 8.044 -45.061 13.173 1.000 23.684 183 GLU CCC C 1
ATOM 6497 O O . GLU C 1 185 ? 9.035 -44.919 13.896 1.000 22.585 183 GLU CCC O 1
ATOM 6503 N N . GLY C 1 186 ? 7.271 -46.135 13.157 1.000 24.394 184 GLY CCC N 1
ATOM 6504 C CA . GLY C 1 186 ? 7.503 -47.348 13.961 1.000 25.351 184 GLY CCC CA 1
ATOM 6505 C C . GLY C 1 186 ? 7.612 -48.586 13.094 1.000 26.956 184 GLY CCC C 1
ATOM 6506 O O . GLY C 1 186 ? 7.185 -48.542 11.935 1.000 23.650 184 GLY CCC O 1
ATOM 6507 N N . TRP C 1 187 ? 8.212 -49.643 13.647 1.000 27.661 185 TRP CCC N 1
ATOM 6508 C CA . TRP C 1 187 ? 8.388 -50.956 12.988 1.000 29.024 185 TRP CCC CA 1
ATOM 6509 C C . TRP C 1 187 ? 7.846 -52.066 13.879 1.000 28.191 185 TRP CCC C 1
ATOM 6510 O O . TRP C 1 187 ? 7.995 -51.960 15.102 1.000 29.381 185 TRP CCC O 1
ATOM 6521 N N . ILE C 1 188 ? 7.169 -53.032 13.257 1.000 27.310 186 ILE CCC N 1
ATOM 6522 C CA . ILE C 1 188 ? 6.724 -54.302 13.887 1.000 25.933 186 ILE CCC CA 1
ATOM 6523 C C . ILE C 1 188 ? 7.492 -55.393 13.152 1.000 26.723 186 ILE CCC C 1
ATOM 6524 O O . ILE C 1 188 ? 7.146 -55.671 11.987 1.000 23.782 186 ILE CCC O 1
ATOM 6529 N N . ALA C 1 189 ? 8.527 -55.941 13.788 1.000 31.713 187 ALA CCC N 1
ATOM 6530 C CA . ALA C 1 189 ? 9.451 -56.941 13.203 1.000 35.406 187 ALA CCC CA 1
ATOM 6531 C C . ALA C 1 189 ? 8.747 -58.286 13.023 1.000 34.933 187 ALA CCC C 1
ATOM 6532 O O . ALA C 1 189 ? 9.035 -58.941 12.006 1.000 47.950 187 ALA CCC O 1
ATOM 6534 N N . GLN C 1 190 ? 7.906 -58.713 13.965 1.000 34.451 188 GLN CCC N 1
ATOM 6535 C CA . GLN C 1 190 ? 7.159 -59.994 13.798 1.000 43.578 188 GLN CCC CA 1
ATOM 6536 C C . GLN C 1 190 ? 5.725 -59.752 14.238 1.000 43.250 188 GLN CCC C 1
ATOM 6537 O O . GLN C 1 190 ? 5.357 -60.010 15.389 1.000 43.171 188 GLN CCC O 1
ATOM 6543 N N . PRO C 1 191 ? 4.894 -59.257 13.297 1.000 35.098 189 PRO CCC N 1
ATOM 6544 C CA . PRO C 1 191 ? 3.512 -58.933 13.602 1.000 33.546 189 PRO CCC CA 1
ATOM 6545 C C . PRO C 1 191 ? 2.741 -60.195 13.999 1.000 31.596 189 PRO CCC C 1
ATOM 6546 O O . PRO C 1 191 ? 2.818 -61.156 13.291 1.000 33.843 189 PRO CCC O 1
ATOM 6550 N N . ALA C 1 192 ? 2.002 -60.120 15.106 1.000 30.451 190 ALA CCC N 1
ATOM 6551 C CA . ALA C 1 192 ? 0.967 -61.093 15.506 1.000 30.451 190 ALA CCC CA 1
ATOM 6552 C C . ALA C 1 192 ? 0.073 -61.402 14.298 1.000 31.449 190 ALA CCC C 1
ATOM 6553 O O . ALA C 1 192 ? -0.006 -60.566 13.363 1.000 29.655 190 ALA CCC O 1
ATOM 6555 N N . ALA C 1 193 ? -0.614 -62.545 14.322 1.000 29.463 191 ALA CCC N 1
ATOM 6556 C CA . ALA C 1 193 ? -1.431 -63.033 13.189 1.000 28.065 191 ALA CCC CA 1
ATOM 6557 C C . ALA C 1 193 ? -2.519 -62.006 12.876 1.000 26.068 191 ALA CCC C 1
ATOM 6558 O O . ALA C 1 193 ? -2.725 -61.715 11.691 1.000 26.646 191 ALA CCC O 1
ATOM 6560 N N . ASP C 1 194 ? -3.183 -61.472 13.893 1.000 24.953 192 ASP CCC N 1
ATOM 6561 C CA . ASP C 1 194 ? -4.335 -60.566 13.696 1.000 26.809 192 ASP CCC CA 1
ATOM 6562 C C . ASP C 1 194 ? -3.921 -59.306 12.914 1.000 27.306 192 ASP CCC C 1
ATOM 6563 O O . ASP C 1 194 ? -4.603 -58.977 11.938 1.000 26.226 192 ASP CCC O 1
ATOM 6568 N N . ILE C 1 195 ? -2.850 -58.617 13.306 1.000 27.681 193 ILE CCC N 1
ATOM 6569 C CA . ILE C 1 195 ? -2.442 -57.334 12.655 1.000 27.229 193 ILE CCC CA 1
ATOM 6570 C C . ILE C 1 195 ? -1.819 -57.643 11.291 1.000 22.698 193 ILE CCC C 1
ATOM 6571 O O . ILE C 1 195 ? -2.116 -56.911 10.373 1.000 19.573 193 ILE CCC O 1
ATOM 6576 N N . ALA C 1 196 ? -1.094 -58.743 11.139 1.000 20.561 194 ALA CCC N 1
ATOM 6577 C CA . ALA C 1 196 ? -0.553 -59.153 9.821 1.000 22.916 194 ALA CCC CA 1
ATOM 6578 C C . ALA C 1 196 ? -1.709 -59.382 8.833 1.000 23.876 194 ALA CCC C 1
ATOM 6579 O O . ALA C 1 196 ? -1.595 -58.938 7.659 1.000 24.895 194 ALA CCC O 1
ATOM 6581 N N . ALA C 1 197 ? -2.803 -59.993 9.285 1.000 24.177 195 ALA CCC N 1
ATOM 6582 C CA . ALA C 1 197 ? -3.980 -60.297 8.437 1.000 23.432 195 ALA CCC CA 1
ATOM 6583 C C . ALA C 1 197 ? -4.734 -59.004 8.100 1.000 22.335 195 ALA CCC C 1
ATOM 6584 O O . ALA C 1 197 ? -5.260 -58.888 6.971 1.000 24.075 195 ALA CCC O 1
ATOM 6586 N N . MET C 1 198 ? -4.768 -58.054 9.025 1.000 22.781 196 MET CCC N 1
ATOM 6587 C CA . MET C 1 198 ? -5.521 -56.780 8.858 1.000 26.044 196 MET CCC CA 1
ATOM 6588 C C . MET C 1 198 ? -4.831 -55.894 7.826 1.000 24.648 196 MET CCC C 1
ATOM 6589 O O . MET C 1 198 ? -5.553 -55.236 7.019 1.000 23.408 196 MET CCC O 1
ATOM 6594 N N . VAL C 1 199 ? -3.495 -55.860 7.861 1.000 23.310 197 VAL CCC N 1
ATOM 6595 C CA . VAL C 1 199 ? -2.692 -55.019 6.931 1.000 23.216 197 VAL CCC CA 1
ATOM 6596 C C . VAL C 1 199 ? -2.699 -55.687 5.558 1.000 21.925 197 VAL CCC C 1
ATOM 6597 O O . VAL C 1 199 ? -2.860 -54.981 4.539 1.000 19.584 197 VAL CCC O 1
ATOM 6601 N N . GLY C 1 200 ? -2.538 -57.013 5.544 1.000 21.233 198 GLY CCC N 1
ATOM 6602 C CA . GLY C 1 200 ? -2.316 -57.782 4.313 1.000 21.356 198 GLY CCC CA 1
ATOM 6603 C C . GLY C 1 200 ? -0.911 -57.612 3.791 1.000 22.761 198 GLY CCC C 1
ATOM 6604 O O . GLY C 1 200 ? -0.022 -57.215 4.584 1.000 26.517 198 GLY CCC O 1
ATOM 6605 N N . GLN C 1 201 ? -0.718 -57.889 2.504 1.000 23.509 199 GLN CCC N 1
ATOM 6606 C CA . GLN C 1 201 ? 0.608 -57.906 1.836 1.000 24.781 199 GLN CCC CA 1
ATOM 6607 C C . GLN C 1 201 ? 0.998 -56.490 1.433 1.000 23.972 199 GLN CCC C 1
ATOM 6608 O O . GLN C 1 201 ? 2.184 -56.257 1.196 1.000 25.424 199 GLN CCC O 1
ATOM 6614 N N . GLY C 1 202 ? 0.034 -55.583 1.357 1.000 25.320 200 GLY CCC N 1
ATOM 6615 C CA . GLY C 1 202 ? 0.277 -54.215 0.873 1.000 27.877 200 GLY CCC CA 1
ATOM 6616 C C . GLY C 1 202 ? 0.255 -53.175 1.979 1.000 27.284 200 GLY CCC C 1
ATOM 6617 O O . GLY C 1 202 ? 1.124 -53.233 2.858 1.000 28.673 200 GLY CCC O 1
ATOM 6618 N N . SER C 1 203 ? -0.696 -52.256 1.882 1.000 25.493 201 SER CCC N 1
ATOM 6619 C CA . SER C 1 203 ? -0.835 -51.039 2.706 1.000 24.814 201 SER CCC CA 1
ATOM 6620 C C . SER C 1 203 ? -2.223 -50.996 3.348 1.000 22.387 201 SER CCC C 1
ATOM 6621 O O . SER C 1 203 ? -3.192 -51.500 2.758 1.000 19.031 201 SER CCC O 1
ATOM 6624 N N . LEU C 1 204 ? -2.296 -50.340 4.500 1.000 21.215 202 LEU CCC N 1
ATOM 6625 C CA . LEU C 1 204 ? -3.537 -49.970 5.196 1.000 23.281 202 LEU CCC CA 1
ATOM 6626 C C . LEU C 1 204 ? -3.442 -48.478 5.519 1.000 22.014 202 LEU CCC C 1
ATOM 6627 O O . LEU C 1 204 ? -2.509 -48.077 6.227 1.000 21.713 202 LEU CCC O 1
ATOM 6632 N N . PHE C 1 205 ? -4.375 -47.682 5.012 1.000 22.795 203 PHE CCC N 1
ATOM 6633 C CA . PHE C 1 205 ? -4.461 -46.228 5.268 1.000 23.150 203 PHE CCC CA 1
ATOM 6634 C C . PHE C 1 205 ? -5.702 -45.970 6.121 1.000 21.548 203 PHE CCC C 1
ATOM 6635 O O . PHE C 1 205 ? -6.787 -46.438 5.743 1.000 18.731 203 PHE CCC O 1
ATOM 6643 N N . CYS C 1 206 ? -5.536 -45.230 7.214 1.000 20.301 204 CYS CCC N 1
ATOM 6644 C CA . CYS C 1 206 ? -6.603 -44.822 8.157 1.000 22.311 204 CYS CCC CA 1
ATOM 6645 C C . CYS C 1 206 ? -6.549 -43.295 8.369 1.000 22.658 204 CYS CCC C 1
ATOM 6646 O O . CYS C 1 206 ? -5.573 -42.811 8.966 1.000 20.288 204 CYS CCC O 1
ATOM 6649 N N . PHE C 1 207 ? -7.583 -42.577 7.923 1.000 22.779 205 PHE CCC N 1
ATOM 6650 C CA . PHE C 1 207 ? -7.696 -41.104 8.029 1.000 24.148 205 PHE CCC CA 1
ATOM 6651 C C . PHE C 1 207 ? -8.681 -40.757 9.150 1.000 25.607 205 PHE CCC C 1
ATOM 6652 O O . PHE C 1 207 ? -9.872 -40.948 8.965 1.000 24.236 205 PHE CCC O 1
ATOM 6660 N N . GLY C 1 208 ? -8.193 -40.252 10.281 1.000 25.373 206 GLY CCC N 1
ATOM 6661 C CA . GLY C 1 208 ? -9.035 -39.898 11.440 1.000 26.027 206 GLY CCC CA 1
ATOM 6662 C C . GLY C 1 208 ? -9.069 -38.399 11.713 1.000 24.797 206 GLY CCC C 1
ATOM 6663 O O . GLY C 1 208 ? -9.309 -38.022 12.881 1.000 25.780 206 GLY CCC O 1
ATOM 6664 N N . GLY C 1 209 ? -8.862 -37.581 10.686 1.000 22.678 207 GLY CCC N 1
ATOM 6665 C CA . GLY C 1 209 ? -8.712 -36.118 10.803 1.000 22.572 207 GLY CCC CA 1
ATOM 6666 C C . GLY C 1 209 ? -7.290 -35.707 11.199 1.000 22.124 207 GLY CCC C 1
ATOM 6667 O O . GLY C 1 209 ? -6.355 -35.932 10.387 1.000 20.243 207 GLY CCC O 1
ATOM 6668 N N . GLU C 1 210 ? -7.112 -35.169 12.410 1.000 21.890 208 GLU CCC N 1
ATOM 6669 C CA . GLU C 1 210 ? -5.809 -34.656 12.894 1.000 23.241 208 GLU CCC CA 1
ATOM 6670 C C . GLU C 1 210 ? -4.909 -35.803 13.365 1.000 21.414 208 GLU CCC C 1
ATOM 6671 O O . GLU C 1 210 ? -3.718 -35.547 13.636 1.000 20.502 208 GLU CCC O 1
ATOM 6677 N N . GLU C 1 211 ? -5.436 -37.022 13.395 1.000 20.347 209 GLU CCC N 1
ATOM 6678 C CA . GLU C 1 211 ? -4.659 -38.267 13.567 1.000 22.531 209 GLU CCC CA 1
ATOM 6679 C C . GLU C 1 211 ? -4.889 -39.145 12.340 1.000 21.225 209 GLU CCC C 1
ATOM 6680 O O . GLU C 1 211 ? -6.042 -39.262 11.925 1.000 19.123 209 GLU CCC O 1
ATOM 6686 N N . ALA C 1 212 ? -3.829 -39.743 11.793 1.000 22.013 210 ALA CCC N 1
ATOM 6687 C CA . ALA C 1 212 ? -3.940 -40.747 10.717 1.000 22.028 210 ALA CCC CA 1
ATOM 6688 C C . ALA C 1 212 ? -2.927 -41.860 10.939 1.000 21.493 210 ALA CCC C 1
ATOM 6689 O O . ALA C 1 212 ? -1.936 -41.661 11.678 1.000 21.350 210 ALA CCC O 1
ATOM 6691 N N . LEU C 1 213 ? -3.164 -43.009 10.317 1.000 23.534 211 LEU CCC N 1
ATOM 6692 C CA . LEU C 1 213 ? -2.296 -44.206 10.492 1.000 22.673 211 LEU CCC CA 1
ATOM 6693 C C . LEU C 1 213 ? -2.057 -44.859 9.130 1.000 22.304 211 LEU CCC C 1
ATOM 6694 O O . LEU C 1 213 ? -3.024 -45.216 8.453 1.000 19.903 211 LEU CCC O 1
ATOM 6699 N N . PHE C 1 214 ? -0.793 -44.966 8.737 1.000 20.518 212 PHE CCC N 1
ATOM 6700 C CA . PHE C 1 214 ? -0.366 -45.539 7.440 1.000 21.139 212 PHE CCC CA 1
ATOM 6701 C C . PHE C 1 214 ? 0.541 -46.724 7.742 1.000 20.114 212 PHE CCC C 1
ATOM 6702 O O . PHE C 1 214 ? 1.555 -46.545 8.410 1.000 22.678 212 PHE CCC O 1
ATOM 6710 N N . VAL C 1 215 ? 0.154 -47.906 7.309 1.000 19.384 213 VAL CCC N 1
ATOM 6711 C CA . VAL C 1 215 ? 0.897 -49.157 7.612 1.000 20.635 213 VAL CCC CA 1
ATOM 6712 C C . VAL C 1 215 ? 1.181 -49.859 6.288 1.000 21.898 213 VAL CCC C 1
ATOM 6713 O O . VAL C 1 215 ? 0.279 -49.949 5.476 1.000 20.190 213 VAL CCC O 1
ATOM 6717 N N . GLN C 1 216 ? 2.415 -50.302 6.086 1.000 22.444 214 GLN CCC N 1
ATOM 6718 C CA A GLN C 1 216 ? 2.820 -51.048 4.871 0.400 23.783 214 GLN CCC CA 1
ATOM 6719 C CA B GLN C 1 216 ? 2.812 -51.056 4.875 0.600 24.528 214 GLN CCC CA 1
ATOM 6720 C C . GLN C 1 216 ? 3.645 -52.266 5.299 1.000 24.115 214 GLN CCC C 1
ATOM 6721 O O . GLN C 1 216 ? 4.516 -52.110 6.169 1.000 25.731 214 GLN CCC O 1
ATOM 6732 N N . ARG C 1 217 ? 3.354 -53.428 4.713 1.000 23.639 215 ARG CCC N 1
ATOM 6733 C CA . ARG C 1 217 ? 4.208 -54.629 4.881 1.000 24.069 215 ARG CCC CA 1
ATOM 6734 C C . ARG C 1 217 ? 5.341 -54.585 3.853 1.000 22.514 215 ARG CCC C 1
ATOM 6735 O O . ARG C 1 217 ? 5.045 -54.398 2.665 1.000 25.231 215 ARG CCC O 1
ATOM 6743 N N . ASN C 1 218 ? 6.580 -54.780 4.279 1.000 22.768 216 ASN CCC N 1
ATOM 6744 C CA . ASN C 1 218 ? 7.730 -54.809 3.338 1.000 26.255 216 ASN CCC CA 1
ATOM 6745 C C . ASN C 1 218 ? 8.040 -56.261 2.938 1.000 28.250 216 ASN CCC C 1
ATOM 6746 O O . ASN C 1 218 ? 7.287 -57.175 3.370 1.000 25.599 216 ASN CCC O 1
ATOM 6751 N N . SER C 1 219 ? 9.105 -56.469 2.153 1.000 30.123 217 SER CCC N 1
ATOM 6752 C CA . SER C 1 219 ? 9.459 -57.786 1.551 1.000 32.186 217 SER CCC CA 1
ATOM 6753 C C . SER C 1 219 ? 9.916 -58.791 2.612 1.000 31.643 217 SER CCC C 1
ATOM 6754 O O . SER C 1 219 ? 9.918 -59.971 2.274 1.000 36.998 217 SER CCC O 1
ATOM 6757 N N . ARG C 1 220 ? 10.247 -58.368 3.834 1.000 29.369 218 ARG CCC N 1
ATOM 6758 C CA . ARG C 1 220 ? 10.715 -59.286 4.902 1.000 32.605 218 ARG CCC CA 1
ATOM 6759 C C . ARG C 1 220 ? 9.607 -59.496 5.943 1.000 33.471 218 ARG CCC C 1
ATOM 6760 O O . ARG C 1 220 ? 9.929 -59.917 7.071 1.000 28.915 218 ARG CCC O 1
ATOM 6768 N N . ASP C 1 221 ? 8.352 -59.204 5.586 1.000 34.697 219 ASP CCC N 1
ATOM 6769 C CA . ASP C 1 221 ? 7.143 -59.340 6.450 1.000 33.003 219 ASP CCC CA 1
ATOM 6770 C C . ASP C 1 221 ? 7.280 -58.533 7.743 1.000 28.665 219 ASP CCC C 1
ATOM 6771 O O . ASP C 1 221 ? 6.720 -58.915 8.748 1.000 27.475 219 ASP CCC O 1
ATOM 6776 N N . ARG C 1 222 ? 7.935 -57.387 7.671 1.000 27.835 220 ARG CCC N 1
ATOM 6777 C CA . ARG C 1 222 ? 7.947 -56.370 8.749 1.000 28.393 220 ARG CCC CA 1
ATOM 6778 C C . ARG C 1 222 ? 6.915 -55.306 8.376 1.000 23.696 220 ARG CCC C 1
ATOM 6779 O O . ARG C 1 222 ? 6.683 -55.082 7.170 1.000 22.585 220 ARG CCC O 1
ATOM 6787 N N . LEU C 1 223 ? 6.254 -54.720 9.364 1.000 19.676 221 LEU CCC N 1
ATOM 6788 C CA . LEU C 1 223 ? 5.254 -53.649 9.127 1.000 19.518 221 LEU CCC CA 1
ATOM 6789 C C . LEU C 1 223 ? 5.899 -52.299 9.438 1.000 19.817 221 LEU CCC C 1
ATOM 6790 O O . LEU C 1 223 ? 6.412 -52.145 10.551 1.000 17.937 221 LEU CCC O 1
ATOM 6795 N N . CYS C 1 224 ? 5.912 -51.390 8.464 1.000 21.191 222 CYS CCC N 1
ATOM 6796 C CA . CYS C 1 224 ? 6.307 -49.981 8.664 1.000 22.914 222 CYS CCC CA 1
ATOM 6797 C C . CYS C 1 224 ? 5.049 -49.197 9.058 1.000 22.227 222 CYS CCC C 1
ATOM 6798 O O . CYS C 1 224 ? 4.026 -49.270 8.347 1.000 19.340 222 CYS CCC O 1
ATOM 6801 N N . VAL C 1 225 ? 5.085 -48.525 10.202 1.000 20.493 223 VAL CCC N 1
ATOM 6802 C CA . VAL C 1 225 ? 3.928 -47.766 10.727 1.000 19.884 223 VAL CCC CA 1
ATOM 6803 C C . VAL C 1 225 ? 4.292 -46.290 10.719 1.000 20.421 223 VAL CCC C 1
ATOM 6804 O O . VAL C 1 225 ? 5.351 -45.941 11.251 1.000 22.977 223 VAL CCC O 1
ATOM 6808 N N . TYR C 1 226 ? 3.469 -45.469 10.073 1.000 22.121 224 TYR CCC N 1
ATOM 6809 C CA . TYR C 1 226 ? 3.511 -43.997 10.210 1.000 21.635 224 TYR CCC CA 1
ATOM 6810 C C . TYR C 1 226 ? 2.294 -43.550 11.000 1.000 19.357 224 TYR CCC C 1
ATOM 6811 O O . TYR C 1 226 ? 1.161 -43.658 10.489 1.000 17.230 224 TYR CCC O 1
ATOM 6820 N N . ALA C 1 227 ? 2.525 -43.059 12.215 1.000 18.027 225 ALA CCC N 1
ATOM 6821 C CA . ALA C 1 227 ? 1.495 -42.357 13.003 1.000 18.592 225 ALA CCC CA 1
ATOM 6822 C C . ALA C 1 227 ? 1.610 -40.867 12.660 1.000 18.948 225 ALA CCC C 1
ATOM 6823 O O . ALA C 1 227 ? 2.650 -40.234 12.996 1.000 18.500 225 ALA CCC O 1
ATOM 6825 N N . ALA C 1 228 ? 0.668 -40.367 11.856 1.000 18.546 226 ALA CCC N 1
ATOM 6826 C CA . ALA C 1 228 ? 0.706 -39.001 11.290 1.000 18.589 226 ALA CCC CA 1
ATOM 6827 C C . ALA C 1 228 ? -0.162 -38.110 12.181 1.000 19.724 226 ALA CCC C 1
ATOM 6828 O O . ALA C 1 228 ? -1.351 -38.414 12.347 1.000 17.070 226 ALA CCC O 1
ATOM 6830 N N . LEU C 1 229 ? 0.453 -37.072 12.769 1.000 20.284 227 LEU CCC N 1
ATOM 6831 C CA . LEU C 1 229 ? -0.222 -36.139 13.703 1.000 20.198 227 LEU CCC CA 1
ATOM 6832 C C . LEU C 1 229 ? -0.153 -34.729 13.124 1.000 19.732 227 LEU CCC C 1
ATOM 6833 O O . LEU C 1 229 ? 0.991 -34.263 12.800 1.000 19.397 227 LEU CCC O 1
ATOM 6838 N N . LYS C 1 230 ? -1.319 -34.103 12.971 1.000 20.007 228 LYS CCC N 1
ATOM 6839 C CA . LYS C 1 230 ? -1.426 -32.630 12.770 1.000 21.505 228 LYS CCC CA 1
ATOM 6840 C C . LYS C 1 230 ? -1.276 -31.951 14.137 1.000 21.884 228 LYS CCC C 1
ATOM 6841 O O . LYS C 1 230 ? -2.244 -31.904 14.882 1.000 23.028 228 LYS CCC O 1
ATOM 6847 N N . ARG C 1 231 ? -0.072 -31.502 14.466 1.000 22.624 229 ARG CCC N 1
ATOM 6848 C CA . ARG C 1 231 ? 0.268 -30.803 15.735 1.000 21.285 229 ARG CCC CA 1
ATOM 6849 C C . ARG C 1 231 ? 1.415 -29.845 15.428 1.000 20.573 229 ARG CCC C 1
ATOM 6850 O O . ARG C 1 231 ? 2.272 -30.209 14.581 1.000 18.919 229 ARG CCC O 1
ATOM 6858 N N . SER C 1 232 ? 1.428 -28.675 16.069 1.000 21.798 230 SER CCC N 1
ATOM 6859 C CA . SER C 1 232 ? 2.548 -27.717 15.967 1.000 22.824 230 SER CCC CA 1
ATOM 6860 C C . SER C 1 232 ? 3.839 -28.384 16.469 1.000 20.776 230 SER CCC C 1
ATOM 6861 O O . SER C 1 232 ? 3.762 -29.229 17.348 1.000 18.779 230 SER CCC O 1
ATOM 6864 N N . SER C 1 233 ? 4.987 -28.012 15.912 1.000 21.838 231 SER CCC N 1
ATOM 6865 C CA . SER C 1 233 ? 6.322 -28.437 16.404 1.000 25.514 231 SER CCC CA 1
ATOM 6866 C C . SER C 1 233 ? 6.456 -28.083 17.887 1.000 26.295 231 SER CCC C 1
ATOM 6867 O O . SER C 1 233 ? 6.928 -28.949 18.642 1.000 24.833 231 SER CCC O 1
ATOM 6870 N N . GLU C 1 234 ? 6.012 -26.891 18.282 1.000 26.693 232 GLU CCC N 1
ATOM 6871 C CA A GLU C 1 234 ? 6.099 -26.397 19.684 0.500 27.229 232 GLU CCC CA 1
ATOM 6872 C CA B GLU C 1 234 ? 6.103 -26.403 19.688 0.500 28.237 232 GLU CCC CA 1
ATOM 6873 C C . GLU C 1 234 ? 5.299 -27.339 20.599 1.000 26.297 232 GLU CCC C 1
ATOM 6874 O O . GLU C 1 234 ? 5.840 -27.757 21.649 1.000 23.323 232 GLU CCC O 1
ATOM 6885 N N . TRP C 1 235 ? 4.070 -27.673 20.215 1.000 26.239 233 TRP CCC N 1
ATOM 6886 C CA . TRP C 1 235 ? 3.220 -28.593 21.013 1.000 27.077 233 TRP CCC CA 1
ATOM 6887 C C . TRP C 1 235 ? 3.929 -29.952 21.139 1.000 26.322 233 TRP CCC C 1
ATOM 6888 O O . TRP C 1 235 ? 4.058 -30.462 22.296 1.000 26.503 233 TRP CCC O 1
ATOM 6899 N N . LEU C 1 236 ? 4.410 -30.506 20.018 1.000 24.659 234 LEU CCC N 1
ATOM 6900 C CA . LEU C 1 236 ? 5.085 -31.832 20.022 1.000 26.392 234 LEU CCC CA 1
ATOM 6901 C C . LEU C 1 236 ? 6.333 -31.788 20.920 1.000 27.980 234 LEU CCC C 1
ATOM 6902 O O . LEU C 1 236 ? 6.530 -32.763 21.653 1.000 28.008 234 LEU CCC O 1
ATOM 6907 N N . ASP C 1 237 ? 7.148 -30.727 20.834 1.000 27.566 235 ASP CCC N 1
ATOM 6908 C CA . ASP C 1 237 ? 8.355 -30.514 21.675 1.000 27.978 235 ASP CCC CA 1
ATOM 6909 C C . ASP C 1 237 ? 7.997 -30.651 23.158 1.000 26.734 235 ASP CCC C 1
ATOM 6910 O O . ASP C 1 237 ? 8.653 -31.413 23.857 1.000 27.797 235 ASP CCC O 1
ATOM 6915 N N . ALA C 1 238 ? 6.994 -29.918 23.614 1.000 26.399 236 ALA CCC N 1
ATOM 6916 C CA . ALA C 1 238 ? 6.551 -29.892 25.027 1.000 26.272 236 ALA CCC CA 1
ATOM 6917 C C . ALA C 1 238 ? 6.119 -31.294 25.461 1.000 25.507 236 ALA CCC C 1
ATOM 6918 O O . ALA C 1 238 ? 6.664 -31.811 26.466 1.000 31.124 236 ALA CCC O 1
ATOM 6920 N N . GLN C 1 239 ? 5.203 -31.897 24.719 1.000 24.898 237 GLN CCC N 1
ATOM 6921 C CA . GLN C 1 239 ? 4.583 -33.196 25.079 1.000 28.183 237 GLN CCC CA 1
ATOM 6922 C C . GLN C 1 239 ? 5.635 -34.308 25.108 1.000 25.051 237 GLN CCC C 1
ATOM 6923 O O . GLN C 1 239 ? 5.630 -35.120 26.057 1.000 27.390 237 GLN CCC O 1
ATOM 6929 N N . ILE C 1 240 ? 6.518 -34.344 24.111 1.000 23.727 238 ILE CCC N 1
ATOM 6930 C CA . ILE C 1 240 ? 7.575 -35.391 23.983 1.000 22.813 238 ILE CCC CA 1
ATOM 6931 C C . ILE C 1 240 ? 8.617 -35.179 25.089 1.000 23.595 238 ILE CCC C 1
ATOM 6932 O O . ILE C 1 240 ? 9.072 -36.178 25.675 1.000 23.104 238 ILE CCC O 1
ATOM 6937 N N . ALA C 1 241 ? 9.022 -33.935 25.348 1.000 25.651 239 ALA CCC N 1
ATOM 6938 C CA . ALA C 1 241 ? 9.972 -33.567 26.428 1.000 28.942 239 ALA CCC CA 1
ATOM 6939 C C . ALA C 1 241 ? 9.472 -34.153 27.762 1.000 29.472 239 ALA CCC C 1
ATOM 6940 O O . ALA C 1 241 ? 10.301 -34.762 28.496 1.000 31.228 239 ALA CCC O 1
ATOM 6942 N N . GLN C 1 242 ? 8.167 -34.027 28.028 1.000 30.203 240 GLN CCC N 1
ATOM 6943 C CA . GLN C 1 242 ? 7.503 -34.538 29.255 1.000 34.087 240 GLN CCC CA 1
ATOM 6944 C C . GLN C 1 242 ? 7.334 -36.071 29.229 1.000 33.592 240 GLN CCC C 1
ATOM 6945 O O . GLN C 1 242 ? 7.843 -36.721 30.159 1.000 30.870 240 GLN CCC O 1
ATOM 6951 N N . HIS C 1 243 ? 6.682 -36.625 28.193 1.000 33.683 241 HIS CCC N 1
ATOM 6952 C CA . HIS C 1 243 ? 6.165 -38.019 28.157 1.000 31.328 241 HIS CCC CA 1
ATOM 6953 C C . HIS C 1 243 ? 7.050 -38.974 27.353 1.000 30.725 241 HIS CCC C 1
ATOM 6954 O O . HIS C 1 243 ? 6.849 -40.201 27.513 1.000 32.341 241 HIS CCC O 1
ATOM 6961 N N . GLY C 1 244 ? 7.954 -38.468 26.507 1.000 28.125 242 GLY CCC N 1
ATOM 6962 C CA . GLY C 1 244 ? 8.663 -39.289 25.503 1.000 27.909 242 GLY CCC CA 1
ATOM 6963 C C . GLY C 1 244 ? 7.791 -39.558 24.273 1.000 24.739 242 GLY CCC C 1
ATOM 6964 O O . GLY C 1 244 ? 6.564 -39.350 24.352 1.000 24.993 242 GLY CCC O 1
ATOM 6965 N N . ILE C 1 245 ? 8.399 -40.005 23.176 1.000 23.157 243 ILE CCC N 1
ATOM 6966 C CA . ILE C 1 245 ? 7.739 -40.106 21.840 1.000 23.782 243 ILE CCC CA 1
ATOM 6967 C C . ILE C 1 245 ? 6.632 -41.165 21.932 1.000 24.933 243 ILE CCC C 1
ATOM 6968 O O . ILE C 1 245 ? 5.469 -40.849 21.606 1.000 24.286 243 ILE CCC O 1
ATOM 6973 N N . ARG C 1 246 ? 6.964 -42.371 22.402 1.000 25.564 244 ARG CCC N 1
ATOM 6974 C CA . ARG C 1 246 ? 6.050 -43.530 22.328 1.000 27.300 244 ARG CCC CA 1
ATOM 6975 C C . ARG C 1 246 ? 4.733 -43.214 23.041 1.000 27.973 244 ARG CCC C 1
ATOM 6976 O O . ARG C 1 246 ? 3.651 -43.457 22.446 1.000 32.025 244 ARG CCC O 1
ATOM 6984 N N . THR C 1 247 ? 4.803 -42.714 24.275 1.000 28.664 245 THR CCC N 1
ATOM 6985 C CA . THR C 1 247 ? 3.611 -42.416 25.111 1.000 28.117 245 THR CCC CA 1
ATOM 6986 C C . THR C 1 247 ? 2.791 -41.315 24.434 1.000 28.147 245 THR CCC C 1
ATOM 6987 O O . THR C 1 247 ? 1.539 -41.425 24.421 1.000 27.728 245 THR CCC O 1
ATOM 6991 N N . LEU C 1 248 ? 3.460 -40.275 23.913 1.000 27.585 246 LEU CCC N 1
ATOM 6992 C CA . LEU C 1 248 ? 2.725 -39.171 23.253 1.000 27.957 246 LEU CCC CA 1
ATOM 6993 C C . LEU C 1 248 ? 1.956 -39.721 22.041 1.000 27.766 246 LEU CCC C 1
ATOM 6994 O O . LEU C 1 248 ? 0.760 -39.397 21.879 1.000 28.884 246 LEU CCC O 1
ATOM 6999 N N . VAL C 1 249 ? 2.646 -40.476 21.187 1.000 26.449 247 VAL CCC N 1
ATOM 7000 C CA . VAL C 1 249 ? 2.059 -40.977 19.911 1.000 25.580 247 VAL CCC CA 1
ATOM 7001 C C . VAL C 1 249 ? 0.871 -41.881 20.254 1.000 24.129 247 VAL CCC C 1
ATOM 7002 O O . VAL C 1 249 ? -0.225 -41.594 19.786 1.000 22.220 247 VAL CCC O 1
ATOM 7006 N N . THR C 1 250 ? 1.049 -42.895 21.101 1.000 26.154 248 THR CCC N 1
ATOM 7007 C CA . THR C 1 250 ? -0.025 -43.880 21.412 1.000 27.569 248 THR CCC CA 1
ATOM 7008 C C . THR C 1 250 ? -1.204 -43.163 22.080 1.000 28.445 248 THR CCC C 1
ATOM 7009 O O . THR C 1 250 ? -2.371 -43.492 21.723 1.000 27.225 248 THR CCC O 1
ATOM 7013 N N . GLY C 1 251 ? -0.918 -42.183 22.942 1.000 27.315 249 GLY CCC N 1
ATOM 7014 C CA . GLY C 1 251 ? -1.936 -41.360 23.623 1.000 27.117 249 GLY CCC CA 1
ATOM 7015 C C . GLY C 1 251 ? -2.895 -40.634 22.679 1.000 29.990 249 GLY CCC C 1
ATOM 7016 O O . GLY C 1 251 ? -4.054 -40.372 23.092 1.000 34.027 249 GLY CCC O 1
ATOM 7017 N N . CYS C 1 252 ? -2.475 -40.318 21.448 1.000 27.836 250 CYS CCC N 1
ATOM 7018 C CA . CYS C 1 252 ? -3.277 -39.525 20.476 1.000 26.657 250 CYS CCC CA 1
ATOM 7019 C C . CYS C 1 252 ? -4.335 -40.391 19.782 1.000 25.677 250 CYS CCC C 1
ATOM 7020 O O . CYS C 1 252 ? -5.211 -39.809 19.108 1.000 26.444 250 CYS CCC O 1
ATOM 7023 N N . TYR C 1 253 ? -4.266 -41.726 19.910 1.000 26.845 251 TYR CCC N 1
ATOM 7024 C CA . TYR C 1 253 ? -5.174 -42.670 19.201 1.000 28.006 251 TYR CCC CA 1
ATOM 7025 C C . TYR C 1 253 ? -6.138 -43.405 20.160 1.000 34.062 251 TYR CCC C 1
ATOM 7026 O O . TYR C 1 253 ? -6.772 -44.403 19.723 1.000 35.775 251 TYR CCC O 1
ATOM 7035 N N . THR C 1 254 ? -6.347 -42.901 21.384 1.000 37.788 252 THR CCC N 1
ATOM 7036 C CA . THR C 1 254 ? -7.147 -43.621 22.417 1.000 39.846 252 THR CCC CA 1
ATOM 7037 C C . THR C 1 254 ? -8.633 -43.649 22.011 1.000 37.473 252 THR CCC C 1
ATOM 7038 O O . THR C 1 254 ? -9.327 -44.564 22.429 1.000 39.170 252 THR CCC O 1
ATOM 7042 N N . GLY C 1 255 ? -9.094 -42.758 21.140 1.000 38.274 253 GLY CCC N 1
ATOM 7043 C CA . GLY C 1 255 ? -10.475 -42.805 20.619 1.000 33.683 253 GLY CCC CA 1
ATOM 7044 C C . GLY C 1 255 ? -10.652 -43.764 19.448 1.000 33.012 253 GLY CCC C 1
ATOM 7045 O O . GLY C 1 255 ? -11.779 -43.852 18.929 1.000 32.530 253 GLY CCC O 1
ATOM 7046 N N . TRP C 1 256 ? -9.598 -44.448 18.997 1.000 31.432 254 TRP CCC N 1
ATOM 7047 C CA . TRP C 1 256 ? -9.659 -45.293 17.773 1.000 30.611 254 TRP CCC CA 1
ATOM 7048 C C . TRP C 1 256 ? -10.157 -46.696 18.146 1.000 26.914 254 TRP CCC C 1
ATOM 7049 O O . TRP C 1 256 ? -9.956 -47.108 19.298 1.000 26.205 254 TRP CCC O 1
ATOM 7060 N N . ALA C 1 257 ? -10.714 -47.424 17.181 1.000 28.556 255 ALA CCC N 1
ATOM 7061 C CA . ALA C 1 257 ? -11.046 -48.870 17.301 1.000 28.213 255 ALA CCC CA 1
ATOM 7062 C C . ALA C 1 257 ? -9.871 -49.639 17.916 1.000 28.947 255 ALA CCC C 1
ATOM 7063 O O . ALA C 1 257 ? -8.679 -49.344 17.562 1.000 30.640 255 ALA CCC O 1
ATOM 7065 N N . THR C 1 258 ? -10.179 -50.591 18.798 1.000 28.404 256 THR CCC N 1
ATOM 7066 C CA . THR C 1 258 ? -9.194 -51.452 19.505 1.000 28.501 256 THR CCC CA 1
ATOM 7067 C C . THR C 1 258 ? -8.237 -52.126 18.509 1.000 28.601 256 THR CCC C 1
ATOM 7068 O O . THR C 1 258 ? -7.034 -52.261 18.837 1.000 26.412 256 THR CCC O 1
ATOM 7072 N N . ASN C 1 259 ? -8.750 -52.629 17.380 1.000 29.051 257 ASN CCC N 1
ATOM 7073 C CA . ASN C 1 259 ? -7.895 -53.383 16.428 1.000 30.883 257 ASN CCC CA 1
ATOM 7074 C C . ASN C 1 259 ? -6.781 -52.448 15.927 1.000 31.965 257 ASN CCC C 1
ATOM 7075 O O . ASN C 1 259 ? -5.613 -52.844 15.937 1.000 34.225 257 ASN CCC O 1
ATOM 7080 N N . LEU C 1 260 ? -7.104 -51.203 15.594 1.000 31.267 258 LEU CCC N 1
ATOM 7081 C CA . LEU C 1 260 ? -6.098 -50.283 15.012 1.000 27.494 258 LEU CCC CA 1
ATOM 7082 C C . LEU C 1 260 ? -5.152 -49.798 16.110 1.000 26.562 258 LEU CCC C 1
ATOM 7083 O O . LEU C 1 260 ? -3.976 -49.629 15.824 1.000 28.635 258 LEU CCC O 1
ATOM 7088 N N . ARG C 1 261 ? -5.616 -49.659 17.344 1.000 29.501 259 ARG CCC N 1
ATOM 7089 C CA . ARG C 1 261 ? -4.769 -49.246 18.489 1.000 32.659 259 ARG CCC CA 1
ATOM 7090 C C . ARG C 1 261 ? -3.751 -50.339 18.808 1.000 35.273 259 ARG CCC C 1
ATOM 7091 O O . ARG C 1 261 ? -2.609 -49.984 19.182 1.000 29.512 259 ARG CCC O 1
ATOM 7099 N N . ARG C 1 262 ? -4.145 -51.610 18.671 1.000 38.354 260 ARG CCC N 1
ATOM 7100 C CA . ARG C 1 262 ? -3.240 -52.757 18.950 1.000 41.320 260 ARG CCC CA 1
ATOM 7101 C C . ARG C 1 262 ? -2.078 -52.704 17.956 1.000 36.904 260 ARG CCC C 1
ATOM 7102 O O . ARG C 1 262 ? -0.903 -52.873 18.378 1.000 33.468 260 ARG CCC O 1
ATOM 7110 N N . LEU C 1 263 ? -2.396 -52.464 16.691 1.000 32.563 261 LEU CCC N 1
ATOM 7111 C CA . LEU C 1 263 ? -1.403 -52.262 15.615 1.000 34.317 261 LEU CCC CA 1
ATOM 7112 C C . LEU C 1 263 ? -0.383 -51.206 16.064 1.000 38.810 261 LEU CCC C 1
ATOM 7113 O O . LEU C 1 263 ? 0.842 -51.458 15.967 1.000 39.456 261 LEU CCC O 1
ATOM 7118 N N . LEU C 1 264 ? -0.859 -50.078 16.590 1.000 36.172 262 LEU CCC N 1
ATOM 7119 C CA . LEU C 1 264 ? 0.018 -48.967 17.024 1.000 35.214 262 LEU CCC CA 1
ATOM 7120 C C . LEU C 1 264 ? 0.873 -49.412 18.217 1.000 36.272 262 LEU CCC C 1
ATOM 7121 O O . LEU C 1 264 ? 2.096 -49.159 18.216 1.000 33.692 262 LEU CCC O 1
ATOM 7126 N N . GLU C 1 265 ? 0.267 -50.098 19.186 1.000 37.833 263 GLU CCC N 1
ATOM 7127 C CA . GLU C 1 265 ? 0.937 -50.476 20.452 1.000 41.539 263 GLU CCC CA 1
ATOM 7128 C C . GLU C 1 265 ? 1.971 -51.593 20.218 1.000 37.420 263 GLU CCC C 1
ATOM 7129 O O . GLU C 1 265 ? 2.860 -51.752 21.095 1.000 33.251 263 GLU CCC O 1
ATOM 7135 N N . ALA C 1 266 ? 1.915 -52.303 19.076 1.000 31.487 264 ALA CCC N 1
ATOM 7136 C CA . ALA C 1 266 ? 2.914 -53.329 18.688 1.000 27.360 264 ALA CCC CA 1
ATOM 7137 C C . ALA C 1 266 ? 4.236 -52.675 18.261 1.000 29.004 264 ALA CCC C 1
ATOM 7138 O O . ALA C 1 266 ? 5.267 -53.363 18.198 1.000 27.506 264 ALA CCC O 1
ATOM 7140 N N . CYS C 1 267 ? 4.248 -51.385 17.954 1.000 27.401 265 CYS CCC N 1
ATOM 7141 C CA . CYS C 1 267 ? 5.507 -50.700 17.554 1.000 31.517 265 CYS CCC CA 1
ATOM 7142 C C . CYS C 1 267 ? 6.379 -50.525 18.805 1.000 33.563 265 CYS CCC C 1
ATOM 7143 O O . CYS C 1 267 ? 5.860 -50.019 19.832 1.000 34.208 265 CYS CCC O 1
ATOM 7146 N N . THR C 1 268 ? 7.651 -50.924 18.728 1.000 35.053 266 THR CCC N 1
ATOM 7147 C CA . THR C 1 268 ? 8.574 -50.870 19.891 1.000 39.268 266 THR CCC CA 1
ATOM 7148 C C . THR C 1 268 ? 8.915 -49.397 20.123 1.000 42.114 266 THR CCC C 1
ATOM 7149 O O . THR C 1 268 ? 8.480 -48.838 21.172 1.000 45.408 266 THR CCC O 1
ATOM 7153 N N . ASP C 1 269 ? 9.581 -48.772 19.151 1.000 39.839 267 ASP CCC N 1
ATOM 7154 C CA . ASP C 1 269 ? 9.923 -47.331 19.243 1.000 39.440 267 ASP CCC CA 1
ATOM 7155 C C . ASP C 1 269 ? 9.346 -46.598 18.028 1.000 36.078 267 ASP CCC C 1
ATOM 7156 O O . ASP C 1 269 ? 8.778 -47.228 17.135 1.000 34.606 267 ASP CCC O 1
ATOM 7161 N N . PHE C 1 270 ? 9.412 -45.272 18.064 1.000 33.038 268 PHE CCC N 1
ATOM 7162 C CA . PHE C 1 270 ? 9.007 -44.341 16.997 1.000 28.466 268 PHE CCC CA 1
ATOM 7163 C C . PHE C 1 270 ? 10.122 -43.319 16.799 1.000 27.215 268 PHE CCC C 1
ATOM 7164 O O . PHE C 1 270 ? 10.703 -42.868 17.772 1.000 30.056 268 PHE CCC O 1
ATOM 7172 N N . VAL C 1 271 ? 10.421 -42.986 15.544 1.000 26.207 269 VAL CCC N 1
ATOM 7173 C CA . VAL C 1 271 ? 11.305 -41.866 15.135 1.000 26.069 269 VAL CCC CA 1
ATOM 7174 C C . VAL C 1 271 ? 10.414 -40.685 14.728 1.000 24.379 269 VAL CCC C 1
ATOM 7175 O O . VAL C 1 271 ? 9.377 -40.910 14.065 1.000 20.851 269 VAL CCC O 1
ATOM 7179 N N . ARG C 1 272 ? 10.769 -39.475 15.165 1.000 23.055 270 ARG CCC N 1
ATOM 7180 C CA . ARG C 1 272 ? 10.005 -38.246 14.828 1.000 22.050 270 ARG CCC CA 1
ATOM 7181 C C . ARG C 1 272 ? 10.480 -37.764 13.452 1.000 21.102 270 ARG CCC C 1
ATOM 7182 O O . ARG C 1 272 ? 11.664 -37.468 13.318 1.000 19.268 270 ARG CCC O 1
ATOM 7190 N N . ARG C 1 273 ? 9.570 -37.689 12.484 1.000 20.805 271 ARG CCC N 1
ATOM 7191 C CA . ARG C 1 273 ? 9.842 -37.247 11.097 1.000 23.179 271 ARG CCC CA 1
ATOM 7192 C C . ARG C 1 273 ? 8.917 -36.075 10.761 1.000 20.930 271 ARG CCC C 1
ATOM 7193 O O . ARG C 1 273 ? 7.853 -36.238 10.177 1.000 19.125 271 ARG CCC O 1
ATOM 7201 N N . PRO C 1 274 ? 9.312 -34.838 11.133 1.000 18.759 272 PRO CCC N 1
ATOM 7202 C CA . PRO C 1 274 ? 8.579 -33.640 10.755 1.000 17.864 272 PRO CCC CA 1
ATOM 7203 C C . PRO C 1 274 ? 8.403 -33.646 9.235 1.000 17.283 272 PRO CCC C 1
ATOM 7204 O O . PRO C 1 274 ? 9.359 -34.026 8.562 1.000 17.253 272 PRO CCC O 1
ATOM 7208 N N . ILE C 1 275 ? 7.218 -33.294 8.722 1.000 17.269 273 ILE CCC N 1
ATOM 7209 C CA . ILE C 1 275 ? 6.980 -33.248 7.250 1.000 16.744 273 ILE CCC CA 1
ATOM 7210 C C . ILE C 1 275 ? 7.123 -31.799 6.804 1.000 17.682 273 ILE CCC C 1
ATOM 7211 O O . ILE C 1 275 ? 6.259 -30.957 7.115 1.000 16.030 273 ILE CCC O 1
ATOM 7216 N N . TYR C 1 276 ? 8.200 -31.551 6.055 1.000 19.613 274 TYR CCC N 1
ATOM 7217 C CA . TYR C 1 276 ? 8.564 -30.236 5.502 1.000 20.648 274 TYR CCC CA 1
ATOM 7218 C C . TYR C 1 276 ? 8.263 -30.323 4.020 1.000 17.457 274 TYR CCC C 1
ATOM 7219 O O . TYR C 1 276 ? 8.182 -31.413 3.482 1.000 16.655 274 TYR CCC O 1
ATOM 7228 N N . SER C 1 277 ? 8.108 -29.175 3.402 1.000 15.805 275 SER CCC N 1
ATOM 7229 C CA . SER C 1 277 ? 7.906 -29.043 1.951 1.000 16.223 275 SER CCC CA 1
ATOM 7230 C C . SER C 1 277 ? 8.537 -27.731 1.548 1.000 16.853 275 SER CCC C 1
ATOM 7231 O O . SER C 1 277 ? 8.377 -26.739 2.282 1.000 17.243 275 SER CCC O 1
ATOM 7234 N N . LEU C 1 278 ? 9.194 -27.710 0.399 1.000 19.302 276 LEU CCC N 1
ATOM 7235 C CA . LEU C 1 278 ? 9.413 -26.439 -0.322 1.000 17.718 276 LEU CCC CA 1
ATOM 7236 C C . LEU C 1 278 ? 8.053 -25.899 -0.736 1.000 17.540 276 LEU CCC C 1
ATOM 7237 O O . LEU C 1 278 ? 7.068 -26.633 -0.930 1.000 16.920 276 LEU CCC O 1
ATOM 7242 N N . PRO C 1 279 ? 7.960 -24.555 -0.859 1.000 19.056 277 PRO CCC N 1
ATOM 7243 C CA . PRO C 1 279 ? 6.734 -23.921 -1.331 1.000 18.953 277 PRO CCC CA 1
ATOM 7244 C C . PRO C 1 279 ? 6.610 -24.155 -2.839 1.000 18.542 277 PRO CCC C 1
ATOM 7245 O O . PRO C 1 279 ? 7.626 -24.369 -3.500 1.000 16.893 277 PRO CCC O 1
ATOM 7249 N N . ALA C 1 280 ? 5.387 -24.186 -3.349 1.000 20.054 278 ALA CCC N 1
ATOM 7250 C CA . ALA C 1 280 ? 5.113 -24.498 -4.777 1.000 21.826 278 ALA CCC CA 1
ATOM 7251 C C . ALA C 1 280 ? 5.809 -23.480 -5.677 1.000 22.820 278 ALA CCC C 1
ATOM 7252 O O . ALA C 1 280 ? 6.219 -23.848 -6.795 1.000 26.058 278 ALA CCC O 1
ATOM 7254 N N . ASP C 1 281 ? 5.960 -22.246 -5.191 1.000 25.870 279 ASP CCC N 1
ATOM 7255 C CA . ASP C 1 281 ? 6.588 -21.109 -5.926 1.000 26.627 279 ASP CCC CA 1
ATOM 7256 C C . ASP C 1 281 ? 8.135 -21.142 -5.818 1.000 23.816 279 ASP CCC C 1
ATOM 7257 O O . ASP C 1 281 ? 8.775 -20.156 -6.248 1.000 22.597 279 ASP CCC O 1
ATOM 7262 N N . PHE C 1 282 ? 8.733 -22.203 -5.266 1.000 21.743 280 PHE CCC N 1
ATOM 7263 C CA . PHE C 1 282 ? 10.195 -22.265 -5.012 1.000 20.889 280 PHE CCC CA 1
ATOM 7264 C C . PHE C 1 282 ? 10.935 -22.007 -6.320 1.000 20.186 280 PHE CCC C 1
ATOM 7265 O O . PHE C 1 282 ? 10.577 -22.538 -7.369 1.000 17.589 280 PHE CCC O 1
ATOM 7273 N N . CYS C 1 283 ? 11.932 -21.133 -6.244 1.000 21.080 281 CYS CCC N 1
ATOM 7274 C CA . CYS C 1 283 ? 12.825 -20.806 -7.369 1.000 22.602 281 CYS CCC CA 1
ATOM 7275 C C . CYS C 1 283 ? 14.236 -20.618 -6.822 1.000 23.517 281 CYS CCC C 1
ATOM 7276 O O . CYS C 1 283 ? 14.419 -20.348 -5.616 1.000 29.722 281 CYS CCC O 1
ATOM 7279 N N . TRP C 1 284 ? 15.203 -20.749 -7.698 1.000 20.351 282 TRP CCC N 1
ATOM 7280 C CA . TRP C 1 284 ? 16.599 -20.396 -7.427 1.000 19.837 282 TRP CCC CA 1
ATOM 7281 C C . TRP C 1 284 ? 17.124 -19.854 -8.741 1.000 18.943 282 TRP CCC C 1
ATOM 7282 O O . TRP C 1 284 ? 16.638 -20.255 -9.803 1.000 19.262 282 TRP CCC O 1
ATOM 7293 N N . THR C 1 285 ? 18.005 -18.882 -8.657 1.000 20.846 283 THR CCC N 1
ATOM 7294 C CA . THR C 1 285 ? 18.647 -18.283 -9.836 1.000 21.082 283 THR CCC CA 1
ATOM 7295 C C . THR C 1 285 ? 19.514 -19.372 -10.452 1.000 21.634 283 THR CCC C 1
ATOM 7296 O O . THR C 1 285 ? 20.374 -19.939 -9.781 1.000 22.571 283 THR CCC O 1
ATOM 7300 N N . PRO C 1 286 ? 19.309 -19.715 -11.743 1.000 23.628 284 PRO CCC N 1
ATOM 7301 C CA . PRO C 1 286 ? 20.132 -20.727 -12.398 1.000 24.412 284 PRO CCC CA 1
ATOM 7302 C C . PRO C 1 286 ? 21.616 -20.369 -12.339 1.000 26.105 284 PRO CCC C 1
ATOM 7303 O O . PRO C 1 286 ? 21.974 -19.199 -12.446 1.000 26.943 284 PRO CCC O 1
ATOM 7307 N N . ARG C 1 287 ? 22.436 -21.382 -12.103 1.000 28.395 285 ARG CCC N 1
ATOM 7308 C CA . ARG C 1 287 ? 23.912 -21.249 -12.063 1.000 29.019 285 ARG CCC CA 1
ATOM 7309 C C . ARG C 1 287 ? 24.477 -22.241 -13.081 1.000 31.169 285 ARG CCC C 1
ATOM 7310 O O . ARG C 1 287 ? 24.108 -23.437 -13.003 1.000 25.163 285 ARG CCC O 1
ATOM 7318 N N . ASP C 1 288 ? 25.362 -21.781 -13.970 1.000 29.541 286 ASP CCC N 1
ATOM 7319 C CA . ASP C 1 288 ? 25.991 -22.671 -14.976 1.000 31.006 286 ASP CCC CA 1
ATOM 7320 C C . ASP C 1 288 ? 26.747 -23.789 -14.245 1.000 27.103 286 ASP CCC C 1
ATOM 7321 O O . ASP C 1 288 ? 27.442 -23.519 -13.258 1.000 22.962 286 ASP CCC O 1
ATOM 7326 N N . GLY C 1 289 ? 26.526 -25.020 -14.695 1.000 28.787 287 GLY CCC N 1
ATOM 7327 C CA . GLY C 1 289 ? 27.270 -26.208 -14.248 1.000 27.233 287 GLY CCC CA 1
ATOM 7328 C C . GLY C 1 289 ? 26.804 -26.730 -12.899 1.000 24.955 287 GLY CCC C 1
ATOM 7329 O O . GLY C 1 289 ? 27.453 -27.682 -12.437 1.000 25.621 287 GLY CCC O 1
ATOM 7330 N N . VAL C 1 290 ? 25.755 -26.156 -12.294 1.000 21.393 288 VAL CCC N 1
ATOM 7331 C CA . VAL C 1 290 ? 25.203 -26.639 -10.994 1.000 23.181 288 VAL CCC CA 1
ATOM 7332 C C . VAL C 1 290 ? 23.694 -26.804 -11.146 1.000 22.945 288 VAL CCC C 1
ATOM 7333 O O . VAL C 1 290 ? 23.027 -25.898 -11.695 1.000 20.482 288 VAL CCC O 1
ATOM 7337 N N . THR C 1 291 ? 23.156 -27.929 -10.681 1.000 20.740 289 THR CCC N 1
ATOM 7338 C CA . THR C 1 291 ? 21.692 -28.101 -10.643 1.000 20.007 289 THR CCC CA 1
ATOM 7339 C C . THR C 1 291 ? 21.277 -28.906 -9.410 1.000 20.508 289 THR CCC C 1
ATOM 7340 O O . THR C 1 291 ? 22.151 -29.417 -8.682 1.000 18.253 289 THR CCC O 1
ATOM 7344 N N . LEU C 1 292 ? 19.960 -28.971 -9.203 1.000 20.533 290 LEU CCC N 1
ATOM 7345 C CA . LEU C 1 292 ? 19.317 -29.746 -8.124 1.000 20.291 290 LEU CCC CA 1
ATOM 7346 C C . LEU C 1 292 ? 18.358 -30.748 -8.776 1.000 20.226 290 LEU CCC C 1
ATOM 7347 O O . LEU C 1 292 ? 17.655 -30.384 -9.732 1.000 20.933 290 LEU CCC O 1
ATOM 7352 N N . ILE C 1 293 ? 18.319 -31.964 -8.238 1.000 20.038 291 ILE CCC N 1
ATOM 7353 C CA . ILE C 1 293 ? 17.333 -33.015 -8.629 1.000 18.444 291 ILE CCC CA 1
ATOM 7354 C C . ILE C 1 293 ? 16.741 -33.615 -7.355 1.000 16.337 291 ILE CCC C 1
ATOM 7355 O O . ILE C 1 293 ? 17.331 -33.491 -6.286 1.000 17.862 291 ILE CCC O 1
ATOM 7360 N N . GLY C 1 294 ? 15.604 -34.271 -7.508 1.000 16.225 292 GLY CCC N 1
ATOM 7361 C CA . GLY C 1 294 ? 14.865 -34.904 -6.414 1.000 15.936 292 GLY CCC CA 1
ATOM 7362 C C . GLY C 1 294 ? 14.472 -33.891 -5.358 1.000 14.330 292 GLY CCC C 1
ATOM 7363 O O . GLY C 1 294 ? 14.040 -32.784 -5.693 1.000 12.552 292 GLY CCC O 1
ATOM 7364 N N . ASP C 1 295 ? 14.566 -34.320 -4.100 1.000 15.436 293 ASP CCC N 1
ATOM 7365 C CA . ASP C 1 295 ? 14.112 -33.553 -2.912 1.000 14.441 293 ASP CCC CA 1
ATOM 7366 C C . ASP C 1 295 ? 14.904 -32.254 -2.817 1.000 15.131 293 ASP CCC C 1
ATOM 7367 O O . ASP C 1 295 ? 14.278 -31.234 -2.415 1.000 14.733 293 ASP CCC O 1
ATOM 7372 N N . ALA C 1 296 ? 16.178 -32.250 -3.227 1.000 14.554 294 ALA CCC N 1
ATOM 7373 C CA . ALA C 1 296 ? 16.967 -31.002 -3.277 1.000 15.780 294 ALA CCC CA 1
ATOM 7374 C C . ALA C 1 296 ? 16.225 -29.900 -4.064 1.000 16.349 294 ALA CCC C 1
ATOM 7375 O O . ALA C 1 296 ? 16.260 -28.694 -3.646 1.000 16.557 294 ALA CCC O 1
ATOM 7377 N N . ALA C 1 297 ? 15.609 -30.264 -5.193 1.000 18.073 295 ALA CCC N 1
ATOM 7378 C CA . ALA C 1 297 ? 14.974 -29.331 -6.158 1.000 15.378 295 ALA CCC CA 1
ATOM 7379 C C . ALA C 1 297 ? 13.528 -29.040 -5.778 1.000 13.898 295 ALA CCC C 1
ATOM 7380 O O . ALA C 1 297 ? 13.078 -27.914 -5.985 1.000 14.956 295 ALA CCC O 1
ATOM 7382 N N . HIS C 1 298 ? 12.805 -29.991 -5.207 1.000 13.562 296 HIS CCC N 1
ATOM 7383 C CA . HIS C 1 298 ? 11.332 -29.850 -5.077 1.000 14.598 296 HIS CCC CA 1
ATOM 7384 C C . HIS C 1 298 ? 10.742 -30.753 -4.001 1.000 14.573 296 HIS CCC C 1
ATOM 7385 O O . HIS C 1 298 ? 9.629 -31.317 -4.273 1.000 14.260 296 HIS CCC O 1
ATOM 7392 N N . LEU C 1 299 ? 11.399 -30.847 -2.832 1.000 14.315 297 LEU CCC N 1
ATOM 7393 C CA . LEU C 1 299 ? 10.821 -31.520 -1.649 1.000 14.883 297 LEU CCC CA 1
ATOM 7394 C C . LEU C 1 299 ? 9.352 -31.126 -1.510 1.000 14.693 297 LEU CCC C 1
ATOM 7395 O O . LEU C 1 299 ? 9.023 -29.921 -1.441 1.000 13.339 297 LEU CCC O 1
ATOM 7400 N N . MET C 1 300 ? 8.496 -32.120 -1.397 1.000 15.015 298 MET CCC N 1
ATOM 7401 C CA . MET C 1 300 ? 7.047 -31.910 -1.222 1.000 15.022 298 MET CCC CA 1
ATOM 7402 C C . MET C 1 300 ? 6.542 -33.000 -0.296 1.000 15.709 298 MET CCC C 1
ATOM 7403 O O . MET C 1 300 ? 7.296 -33.900 0.071 1.000 14.241 298 MET CCC O 1
ATOM 7408 N N . PRO C 1 301 ? 5.309 -32.894 0.231 1.000 16.532 299 PRO CCC N 1
ATOM 7409 C CA . PRO C 1 301 ? 4.838 -33.861 1.217 1.000 18.733 299 PRO CCC CA 1
ATOM 7410 C C . PRO C 1 301 ? 4.822 -35.270 0.632 1.000 18.720 299 PRO CCC C 1
ATOM 7411 O O . PRO C 1 301 ? 4.829 -35.439 -0.583 1.000 19.434 299 PRO CCC O 1
ATOM 7415 N N . PRO C 1 302 ? 4.827 -36.320 1.476 1.000 19.123 300 PRO CCC N 1
ATOM 7416 C CA . PRO C 1 302 ? 4.911 -37.705 0.992 1.000 20.470 300 PRO CCC CA 1
ATOM 7417 C C . PRO C 1 302 ? 3.560 -38.237 0.460 1.000 22.372 300 PRO CCC C 1
ATOM 7418 O O . PRO C 1 302 ? 2.823 -38.926 1.164 1.000 23.054 300 PRO CCC O 1
ATOM 7422 N N . VAL C 1 303 ? 3.245 -37.878 -0.775 1.000 20.728 301 VAL CCC N 1
ATOM 7423 C CA . VAL C 1 303 ? 1.947 -38.183 -1.419 1.000 19.811 301 VAL CCC CA 1
ATOM 7424 C C . VAL C 1 303 ? 2.159 -39.267 -2.473 1.000 19.988 301 VAL CCC C 1
ATOM 7425 O O . VAL C 1 303 ? 1.192 -39.682 -3.049 1.000 23.873 301 VAL CCC O 1
ATOM 7429 N N . GLY C 1 304 ? 3.362 -39.800 -2.616 1.000 20.234 302 GLY CCC N 1
ATOM 7430 C CA . GLY C 1 304 ? 3.630 -40.963 -3.482 1.000 20.094 302 GLY CCC CA 1
ATOM 7431 C C . GLY C 1 304 ? 4.421 -40.618 -4.730 1.000 18.556 302 GLY CCC C 1
ATOM 7432 O O . GLY C 1 304 ? 4.352 -41.420 -5.652 1.000 18.428 302 GLY CCC O 1
ATOM 7433 N N . VAL C 1 305 ? 5.137 -39.485 -4.767 1.000 17.431 303 VAL CCC N 1
ATOM 7434 C CA . VAL C 1 305 ? 5.831 -39.000 -6.003 1.000 17.636 303 VAL CCC CA 1
ATOM 7435 C C . VAL C 1 305 ? 7.346 -38.943 -5.807 1.000 17.242 303 VAL CCC C 1
ATOM 7436 O O . VAL C 1 305 ? 8.034 -38.852 -6.832 1.000 17.617 303 VAL CCC O 1
ATOM 7440 N N . GLY C 1 306 ? 7.860 -38.980 -4.573 1.000 16.695 304 GLY CCC N 1
ATOM 7441 C CA . GLY C 1 306 ? 9.229 -38.526 -4.277 1.000 17.237 304 GLY CCC CA 1
ATOM 7442 C C . GLY C 1 306 ? 10.334 -39.319 -4.977 1.000 17.934 304 GLY CCC C 1
ATOM 7443 O O . GLY C 1 306 ? 11.202 -38.717 -5.638 1.000 16.445 304 GLY CCC O 1
ATOM 7444 N N . VAL C 1 307 ? 10.363 -40.637 -4.787 1.000 18.864 305 VAL CCC N 1
ATOM 7445 C CA . VAL C 1 307 ? 11.408 -41.506 -5.394 1.000 19.395 305 VAL CCC CA 1
ATOM 7446 C C . VAL C 1 307 ? 11.231 -41.481 -6.916 1.000 17.856 305 VAL CCC C 1
ATOM 7447 O O . VAL C 1 307 ? 12.243 -41.392 -7.618 1.000 14.728 305 VAL CCC O 1
ATOM 7451 N N . ASN C 1 308 ? 9.994 -41.587 -7.396 1.000 16.631 306 ASN CCC N 1
ATOM 7452 C CA . ASN C 1 308 ? 9.712 -41.614 -8.863 1.000 19.173 306 ASN CCC CA 1
ATOM 7453 C C . ASN C 1 308 ? 10.196 -40.308 -9.524 1.000 19.418 306 ASN CCC C 1
ATOM 7454 O O . ASN C 1 308 ? 10.867 -40.399 -10.597 1.000 19.794 306 ASN CCC O 1
ATOM 7459 N N . LEU C 1 309 ? 9.898 -39.159 -8.921 1.000 18.778 307 LEU CCC N 1
ATOM 7460 C CA . LEU C 1 309 ? 10.389 -37.861 -9.450 1.000 19.107 307 LEU CCC CA 1
ATOM 7461 C C . LEU C 1 309 ? 11.913 -37.796 -9.359 1.000 17.815 307 LEU CCC C 1
ATOM 7462 O O . LEU C 1 309 ? 12.526 -37.377 -10.338 1.000 17.417 307 LEU CCC O 1
ATOM 7467 N N . ALA C 1 310 ? 12.488 -38.191 -8.232 1.000 17.072 308 ALA CCC N 1
ATOM 7468 C CA . ALA C 1 310 ? 13.941 -38.116 -8.003 1.000 18.431 308 ALA CCC CA 1
ATOM 7469 C C . ALA C 1 310 ? 14.661 -38.856 -9.144 1.000 19.074 308 ALA CCC C 1
ATOM 7470 O O . ALA C 1 310 ? 15.607 -38.304 -9.740 1.000 17.926 308 ALA CCC O 1
ATOM 7472 N N . MET C 1 311 ? 14.205 -40.065 -9.454 1.000 19.286 309 MET CCC N 1
ATOM 7473 C CA . MET C 1 311 ? 14.837 -40.932 -10.470 1.000 18.610 309 MET CCC CA 1
ATOM 7474 C C . MET C 1 311 ? 14.578 -40.355 -11.864 1.000 17.545 309 MET CCC C 1
ATOM 7475 O O . MET C 1 311 ? 15.537 -40.292 -12.665 1.000 16.589 309 MET CCC O 1
ATOM 7480 N N . LEU C 1 312 ? 13.364 -39.877 -12.136 1.000 16.384 310 LEU CCC N 1
ATOM 7481 C CA . LEU C 1 312 ? 13.069 -39.271 -13.451 1.000 18.496 310 LEU CCC CA 1
ATOM 7482 C C . LEU C 1 312 ? 13.971 -38.047 -13.682 1.000 18.862 310 LEU CCC C 1
ATOM 7483 O O . LEU C 1 312 ? 14.573 -37.992 -14.759 1.000 20.633 310 LEU CCC O 1
ATOM 7488 N N . ASP C 1 313 ? 14.082 -37.137 -12.701 1.000 20.029 311 ASP CCC N 1
ATOM 7489 C CA . ASP C 1 313 ? 14.970 -35.935 -12.717 1.000 19.460 311 ASP CCC CA 1
ATOM 7490 C C . ASP C 1 313 ? 16.414 -36.351 -13.021 1.000 20.937 311 ASP CCC C 1
ATOM 7491 O O . ASP C 1 313 ? 17.041 -35.762 -13.905 1.000 20.799 311 ASP CCC O 1
ATOM 7496 N N . ALA C 1 314 ? 16.942 -37.326 -12.282 1.000 22.090 312 ALA CCC N 1
ATOM 7497 C CA . ALA C 1 314 ? 18.309 -37.862 -12.479 1.000 21.639 312 ALA CCC CA 1
ATOM 7498 C C . ALA C 1 314 ? 18.449 -38.298 -13.939 1.000 22.311 312 ALA CCC C 1
ATOM 7499 O O . ALA C 1 314 ? 19.452 -37.939 -14.555 1.000 25.789 312 ALA CCC O 1
ATOM 7501 N N . SER C 1 315 ? 17.468 -39.027 -14.467 1.000 22.050 313 SER CCC N 1
ATOM 7502 C CA . SER C 1 315 ? 17.513 -39.581 -15.843 1.000 23.393 313 SER CCC CA 1
ATOM 7503 C C . SER C 1 315 ? 17.414 -38.449 -16.875 1.000 23.680 313 SER CCC C 1
ATOM 7504 O O . SER C 1 315 ? 18.183 -38.482 -17.821 1.000 24.501 313 SER CCC O 1
ATOM 7507 N N . ASP C 1 316 ? 16.598 -37.425 -16.650 1.000 22.826 314 ASP CCC N 1
ATOM 7508 C CA . ASP C 1 316 ? 16.525 -36.254 -17.573 1.000 22.833 314 ASP CCC CA 1
ATOM 7509 C C . ASP C 1 316 ? 17.877 -35.539 -17.640 1.000 21.943 314 ASP CCC C 1
ATOM 7510 O O . ASP C 1 316 ? 18.324 -35.242 -18.752 1.000 22.017 314 ASP CCC O 1
ATOM 7515 N N . VAL C 1 317 ? 18.507 -35.277 -16.496 1.000 23.405 315 VAL CCC N 1
ATOM 7516 C CA . VAL C 1 317 ? 19.783 -34.515 -16.424 1.000 24.018 315 VAL CCC CA 1
ATOM 7517 C C . VAL C 1 317 ? 20.899 -35.377 -17.011 1.000 24.214 315 VAL CCC C 1
ATOM 7518 O O . VAL C 1 317 ? 21.687 -34.846 -17.785 1.000 25.052 315 VAL CCC O 1
ATOM 7522 N N . ALA C 1 318 ? 20.993 -36.644 -16.626 1.000 22.464 316 ALA CCC N 1
ATOM 7523 C CA . ALA C 1 318 ? 22.095 -37.536 -17.055 1.000 23.866 316 ALA CCC CA 1
ATOM 7524 C C . ALA C 1 318 ? 21.969 -37.839 -18.563 1.000 24.302 316 ALA CCC C 1
ATOM 7525 O O . ALA C 1 318 ? 23.003 -37.807 -19.244 1.000 23.029 316 ALA CCC O 1
ATOM 7527 N N . MET C 1 319 ? 20.757 -38.064 -19.079 1.000 25.454 317 MET CCC N 1
ATOM 7528 C CA . MET C 1 319 ? 20.528 -38.291 -20.537 1.000 31.232 317 MET CCC CA 1
ATOM 7529 C C . MET C 1 319 ? 20.994 -37.062 -21.316 1.000 31.869 317 MET CCC C 1
ATOM 7530 O O . MET C 1 319 ? 21.676 -37.243 -22.329 1.000 31.307 317 MET CCC O 1
ATOM 7535 N N . ALA C 1 320 ? 20.623 -35.866 -20.856 1.000 31.905 318 ALA CCC N 1
ATOM 7536 C CA . ALA C 1 320 ? 20.972 -34.588 -21.505 1.000 29.953 318 ALA CCC CA 1
ATOM 7537 C C . ALA C 1 320 ? 22.493 -34.478 -21.601 1.000 29.837 318 ALA CCC C 1
ATOM 7538 O O . ALA C 1 320 ? 22.983 -34.077 -22.661 1.000 31.721 318 ALA CCC O 1
ATOM 7540 N N . LEU C 1 321 ? 23.209 -34.829 -20.532 1.000 27.191 319 LEU CCC N 1
ATOM 7541 C CA . LEU C 1 321 ? 24.689 -34.716 -20.461 1.000 30.742 319 LEU CCC CA 1
ATOM 7542 C C . LEU C 1 321 ? 25.351 -35.767 -21.359 1.000 31.653 319 LEU CCC C 1
ATOM 7543 O O . LEU C 1 321 ? 26.482 -35.520 -21.785 1.000 36.655 319 LEU CCC O 1
ATOM 7548 N N . CYS C 1 322 ? 24.670 -36.877 -21.638 1.000 36.849 320 CYS CCC N 1
ATOM 7549 C CA . CYS C 1 322 ? 25.141 -37.955 -22.552 1.000 33.634 320 CYS CCC CA 1
ATOM 7550 C C . CYS C 1 322 ? 24.805 -37.611 -24.013 1.000 33.401 320 CYS CCC C 1
ATOM 7551 O O . CYS C 1 322 ? 25.603 -37.941 -24.887 1.000 36.725 320 CYS CCC O 1
ATOM 7554 N N . ALA C 1 323 ? 23.671 -36.969 -24.281 1.000 35.523 321 ALA CCC N 1
ATOM 7555 C CA . ALA C 1 323 ? 23.075 -36.871 -25.639 1.000 34.952 321 ALA CCC CA 1
ATOM 7556 C C . ALA C 1 323 ? 23.587 -35.624 -26.372 1.000 34.226 321 ALA CCC C 1
ATOM 7557 O O . ALA C 1 323 ? 23.632 -35.668 -27.608 1.000 34.425 321 ALA CCC O 1
ATOM 7559 N N . ARG C 1 324 ? 23.992 -34.580 -25.652 1.000 36.800 322 ARG CCC N 1
ATOM 7560 C CA . ARG C 1 324 ? 24.259 -33.223 -26.208 1.000 37.047 322 ARG CCC CA 1
ATOM 7561 C C . ARG C 1 324 ? 25.714 -32.848 -25.992 1.000 40.248 322 ARG CCC C 1
ATOM 7562 O O . ARG C 1 324 ? 26.254 -33.140 -24.933 1.000 44.381 322 ARG CCC O 1
ATOM 7570 N N . PRO C 1 325 ? 26.397 -32.264 -27.009 1.000 49.940 323 PRO CCC N 1
ATOM 7571 C CA . PRO C 1 325 ? 27.805 -31.897 -26.867 1.000 48.026 323 PRO CCC CA 1
ATOM 7572 C C . PRO C 1 325 ? 28.053 -30.696 -25.944 1.000 47.872 323 PRO CCC C 1
ATOM 7573 O O . PRO C 1 325 ? 29.102 -30.650 -25.341 1.000 53.644 323 PRO CCC O 1
ATOM 7577 N N . ASP C 1 326 ? 27.097 -29.766 -25.826 1.000 51.591 324 ASP CCC N 1
ATOM 7578 C CA . ASP C 1 326 ? 27.205 -28.604 -24.892 1.000 52.604 324 ASP CCC CA 1
ATOM 7579 C C . ASP C 1 326 ? 26.647 -28.980 -23.508 1.000 47.443 324 ASP CCC C 1
ATOM 7580 O O . ASP C 1 326 ? 25.420 -28.820 -23.300 1.000 50.347 324 ASP CCC O 1
ATOM 7585 N N . ALA C 1 327 ? 27.516 -29.393 -22.591 1.000 38.904 325 ALA CCC N 1
ATOM 7586 C CA . ALA C 1 327 ? 27.163 -29.871 -21.225 1.000 42.629 325 ALA CCC CA 1
ATOM 7587 C C . ALA C 1 327 ? 26.389 -28.795 -20.447 1.000 40.268 325 ALA CCC C 1
ATOM 7588 O O . ALA C 1 327 ? 25.307 -29.107 -19.914 1.000 38.835 325 ALA CCC O 1
ATOM 7590 N N . ILE C 1 328 ? 26.911 -27.571 -20.386 1.000 41.682 326 ILE CCC N 1
ATOM 7591 C CA . ILE C 1 328 ? 26.300 -26.451 -19.605 1.000 36.939 326 ILE CCC CA 1
ATOM 7592 C C . ILE C 1 328 ? 24.884 -26.209 -20.133 1.000 31.577 326 ILE CCC C 1
ATOM 7593 O O . ILE C 1 328 ? 23.958 -26.088 -19.314 1.000 35.324 326 ILE CCC O 1
ATOM 7598 N N . SER C 1 329 ? 24.705 -26.147 -21.445 1.000 34.058 327 SER CCC N 1
ATOM 7599 C CA . SER C 1 329 ? 23.386 -25.869 -22.071 1.000 35.046 327 SER CCC CA 1
ATOM 7600 C C . SER C 1 329 ? 22.448 -27.061 -21.866 1.000 33.842 327 SER CCC C 1
ATOM 7601 O O . SER C 1 329 ? 21.273 -26.815 -21.615 1.000 30.812 327 SER CCC O 1
ATOM 7604 N N . ALA C 1 330 ? 22.963 -28.295 -21.929 1.000 31.213 328 ALA CCC N 1
ATOM 7605 C CA . ALA C 1 330 ? 22.184 -29.532 -21.680 1.000 33.285 328 ALA CCC CA 1
ATOM 7606 C C . ALA C 1 330 ? 21.627 -29.500 -20.245 1.000 30.535 328 ALA CCC C 1
ATOM 7607 O O . ALA C 1 330 ? 20.407 -29.683 -20.102 1.000 25.503 328 ALA CCC O 1
ATOM 7609 N N . MET C 1 331 ? 22.481 -29.225 -19.258 1.000 29.560 329 MET CCC N 1
ATOM 7610 C CA . MET C 1 331 ? 22.115 -29.076 -17.833 1.000 33.284 329 MET CCC CA 1
ATOM 7611 C C . MET C 1 331 ? 21.061 -27.970 -17.649 1.000 31.734 329 MET CCC C 1
ATOM 7612 O O . MET C 1 331 ? 20.042 -28.232 -16.937 1.000 27.392 329 MET CCC O 1
ATOM 7617 N N . ARG C 1 332 ? 21.278 -26.799 -18.258 1.000 30.242 330 ARG CCC N 1
ATOM 7618 C CA . ARG C 1 332 ? 20.329 -25.657 -18.173 1.000 32.750 330 ARG CCC CA 1
ATOM 7619 C C . ARG C 1 332 ? 18.946 -26.092 -18.671 1.000 28.941 330 ARG CCC C 1
ATOM 7620 O O . ARG C 1 332 ? 17.951 -25.720 -18.051 1.000 24.358 330 ARG CCC O 1
ATOM 7628 N N . ASP C 1 333 ? 18.885 -26.808 -19.791 1.000 27.485 331 ASP CCC N 1
ATOM 7629 C CA . ASP C 1 333 ? 17.607 -27.200 -20.436 1.000 28.023 331 ASP CCC CA 1
ATOM 7630 C C . ASP C 1 333 ? 16.932 -28.263 -19.564 1.000 26.375 331 ASP CCC C 1
ATOM 7631 O O . ASP C 1 333 ? 15.705 -28.184 -19.417 1.000 26.533 331 ASP CCC O 1
ATOM 7636 N N . ALA C 1 334 ? 17.693 -29.216 -19.012 1.000 24.060 332 ALA CCC N 1
ATOM 7637 C CA . ALA C 1 334 ? 17.162 -30.330 -18.195 1.000 23.378 332 ALA CCC CA 1
ATOM 7638 C C . ALA C 1 334 ? 16.615 -29.747 -16.877 1.000 23.063 332 ALA CCC C 1
ATOM 7639 O O . ALA C 1 334 ? 15.533 -30.183 -16.436 1.000 18.949 332 ALA CCC O 1
ATOM 7641 N N . GLU C 1 335 ? 17.278 -28.734 -16.318 1.000 21.994 333 GLU CCC N 1
ATOM 7642 C CA . GLU C 1 335 ? 16.807 -28.051 -15.083 1.000 22.730 333 GLU CCC CA 1
ATOM 7643 C C . GLU C 1 335 ? 15.412 -27.433 -15.339 1.000 22.090 333 GLU CCC C 1
ATOM 7644 O O . GLU C 1 335 ? 14.504 -27.565 -14.474 1.000 22.584 333 GLU CCC O 1
ATOM 7650 N N . VAL C 1 336 ? 15.211 -26.799 -16.491 1.000 20.149 334 VAL CCC N 1
ATOM 7651 C CA . VAL C 1 336 ? 13.895 -26.172 -16.805 1.000 19.776 334 VAL CCC CA 1
ATOM 7652 C C . VAL C 1 336 ? 12.827 -27.284 -16.770 1.000 20.929 334 VAL CCC C 1
ATOM 7653 O O . VAL C 1 336 ? 11.769 -27.076 -16.158 1.000 20.942 334 VAL CCC O 1
ATOM 7657 N N . LEU C 1 337 ? 13.097 -28.430 -17.383 1.000 21.084 335 LEU CCC N 1
ATOM 7658 C CA . LEU C 1 337 ? 12.169 -29.591 -17.418 1.000 20.693 335 LEU CCC CA 1
ATOM 7659 C C . LEU C 1 337 ? 11.915 -30.069 -15.977 1.000 20.433 335 LEU CCC C 1
ATOM 7660 O O . LEU C 1 337 ? 10.734 -30.189 -15.586 1.000 20.405 335 LEU CCC O 1
ATOM 7665 N N . VAL C 1 338 ? 12.965 -30.302 -15.191 1.000 20.194 336 VAL CCC N 1
ATOM 7666 C CA . VAL C 1 338 ? 12.830 -30.729 -13.758 1.000 20.193 336 VAL CCC CA 1
ATOM 7667 C C . VAL C 1 338 ? 11.914 -29.724 -13.026 1.000 19.681 336 VAL CCC C 1
ATOM 7668 O O . VAL C 1 338 ? 10.960 -30.148 -12.331 1.000 19.018 336 VAL CCC O 1
ATOM 7672 N N . ARG C 1 339 ? 12.188 -28.437 -13.173 1.000 19.112 337 ARG CCC N 1
ATOM 7673 C CA . ARG C 1 339 ? 11.510 -27.395 -12.370 1.000 20.647 337 ARG CCC CA 1
ATOM 7674 C C . ARG C 1 339 ? 10.077 -27.250 -12.870 1.000 20.797 337 ARG CCC C 1
ATOM 7675 O O . ARG C 1 339 ? 9.187 -27.199 -12.005 1.000 20.947 337 ARG CCC O 1
ATOM 7683 N N . GLU C 1 340 ? 9.838 -27.268 -14.192 1.000 21.936 338 GLU CCC N 1
ATOM 7684 C CA . GLU C 1 340 ? 8.465 -27.090 -14.733 1.000 25.192 338 GLU CCC CA 1
ATOM 7685 C C . GLU C 1 340 ? 7.606 -28.287 -14.331 1.000 21.076 338 GLU CCC C 1
ATOM 7686 O O . GLU C 1 340 ? 6.432 -28.087 -13.939 1.000 23.993 338 GLU CCC O 1
ATOM 7692 N N . ARG C 1 341 ? 8.156 -29.500 -14.415 1.000 19.256 339 ARG CCC N 1
ATOM 7693 C CA . ARG C 1 341 ? 7.450 -30.741 -14.021 1.000 17.471 339 ARG CCC CA 1
ATOM 7694 C C . ARG C 1 341 ? 7.050 -30.669 -12.539 1.000 19.772 339 ARG CCC C 1
ATOM 7695 O O . ARG C 1 341 ? 5.842 -30.899 -12.242 1.000 20.222 339 ARG CCC O 1
ATOM 7703 N N . ALA C 1 342 ? 7.975 -30.296 -11.649 1.000 18.343 340 ALA CCC N 1
ATOM 7704 C CA . ALA C 1 342 ? 7.720 -30.213 -10.190 1.000 20.303 340 ALA CCC CA 1
ATOM 7705 C C . ALA C 1 342 ? 6.695 -29.116 -9.858 1.000 19.645 340 ALA CCC C 1
ATOM 7706 O O . ALA C 1 342 ? 5.816 -29.374 -9.008 1.000 17.621 340 ALA CCC O 1
ATOM 7708 N N . ARG C 1 343 ? 6.804 -27.935 -10.477 1.000 20.475 341 ARG CCC N 1
ATOM 7709 C CA . ARG C 1 343 ? 5.874 -26.799 -10.226 1.000 23.610 341 ARG CCC CA 1
ATOM 7710 C C . ARG C 1 343 ? 4.440 -27.211 -10.585 1.000 23.318 341 ARG CCC C 1
ATOM 7711 O O . ARG C 1 343 ? 3.537 -26.776 -9.893 1.000 22.046 341 ARG CCC O 1
ATOM 7719 N N . ALA C 1 344 ? 4.239 -28.013 -11.638 1.000 24.426 342 ALA CCC N 1
ATOM 7720 C CA . ALA C 1 344 ? 2.906 -28.507 -12.062 1.000 24.008 342 ALA CCC CA 1
ATOM 7721 C C . ALA C 1 344 ? 2.323 -29.455 -11.013 1.000 19.430 342 ALA CCC C 1
ATOM 7722 O O . ALA C 1 344 ? 1.133 -29.511 -10.931 1.000 16.851 342 ALA CCC O 1
ATOM 7724 N N . LEU C 1 345 ? 3.148 -30.157 -10.240 1.000 18.744 343 LEU CCC N 1
ATOM 7725 C CA . LEU C 1 345 ? 2.702 -31.209 -9.284 1.000 20.093 343 LEU CCC CA 1
ATOM 7726 C C . LEU C 1 345 ? 2.595 -30.677 -7.858 1.000 18.835 343 LEU CCC C 1
ATOM 7727 O O . LEU C 1 345 ? 1.802 -31.244 -7.092 1.000 17.789 343 LEU CCC O 1
ATOM 7732 N N . MET C 1 346 ? 3.352 -29.632 -7.496 1.000 19.681 344 MET CCC N 1
ATOM 7733 C CA . MET C 1 346 ? 3.505 -29.252 -6.061 1.000 18.712 344 MET CCC CA 1
ATOM 7734 C C . MET C 1 346 ? 2.214 -28.683 -5.477 1.000 18.282 344 MET CCC C 1
ATOM 7735 O O . MET C 1 346 ? 1.883 -29.027 -4.359 1.000 17.951 344 MET CCC O 1
ATOM 7740 N N . PRO C 1 347 ? 1.427 -27.821 -6.149 1.000 19.291 345 PRO CCC N 1
ATOM 7741 C CA . PRO C 1 347 ? 0.205 -27.294 -5.537 1.000 20.082 345 PRO CCC CA 1
ATOM 7742 C C . PRO C 1 347 ? -0.766 -28.387 -5.068 1.000 21.331 345 PRO CCC C 1
ATOM 7743 O O . PRO C 1 347 ? -1.208 -28.302 -3.931 1.000 23.044 345 PRO CCC O 1
ATOM 7747 N N . ASP C 1 348 ? -1.049 -29.383 -5.914 1.000 21.391 346 ASP CCC N 1
ATOM 7748 C CA . ASP C 1 348 ? -1.956 -30.512 -5.588 1.000 22.315 346 ASP CCC CA 1
ATOM 7749 C C . ASP C 1 348 ? -1.347 -31.359 -4.471 1.000 18.372 346 ASP CCC C 1
ATOM 7750 O O . ASP C 1 348 ? -2.117 -31.780 -3.556 1.000 17.172 346 ASP CCC O 1
ATOM 7755 N N . ALA C 1 349 ? -0.044 -31.599 -4.514 1.000 17.104 347 ALA CCC N 1
ATOM 7756 C CA . ALA C 1 349 ? 0.656 -32.370 -3.463 1.000 17.004 347 ALA CCC CA 1
ATOM 7757 C C . ALA C 1 349 ? 0.501 -31.639 -2.131 1.000 16.234 347 ALA CCC C 1
ATOM 7758 O O . ALA C 1 349 ? 0.149 -32.282 -1.139 1.000 16.964 347 ALA CCC O 1
ATOM 7760 N N . ILE C 1 350 ? 0.750 -30.331 -2.104 1.000 16.821 348 ILE CCC N 1
ATOM 7761 C CA . ILE C 1 350 ? 0.765 -29.534 -0.847 1.000 16.819 348 ILE CCC CA 1
ATOM 7762 C C . ILE C 1 350 ? -0.686 -29.441 -0.332 1.000 18.168 348 ILE CCC C 1
ATOM 7763 O O . ILE C 1 350 ? -0.918 -29.749 0.851 1.000 18.365 348 ILE CCC O 1
ATOM 7768 N N . GLU C 1 351 ? -1.642 -29.074 -1.183 1.000 20.536 349 GLU CCC N 1
ATOM 7769 C CA A GLU C 1 351 ? -3.070 -28.900 -0.773 0.600 20.973 349 GLU CCC CA 1
ATOM 7770 C CA B GLU C 1 351 ? -3.063 -28.904 -0.766 0.400 21.580 349 GLU CCC CA 1
ATOM 7771 C C . GLU C 1 351 ? -3.682 -30.280 -0.496 1.000 20.012 349 GLU CCC C 1
ATOM 7772 O O . GLU C 1 351 ? -4.383 -30.418 0.518 1.000 23.556 349 GLU CCC O 1
ATOM 7783 N N . GLY C 1 352 ? -3.424 -31.261 -1.354 1.000 20.151 350 GLY CCC N 1
ATOM 7784 C CA . GLY C 1 352 ? -3.931 -32.635 -1.158 1.000 20.039 350 GLY CCC CA 1
ATOM 7785 C C . GLY C 1 352 ? -3.506 -33.191 0.178 1.000 19.619 350 GLY CCC C 1
ATOM 7786 O O . GLY C 1 352 ? -4.383 -33.706 0.901 1.000 19.701 350 GLY CCC O 1
ATOM 7787 N N . PHE C 1 353 ? -2.215 -33.058 0.521 1.000 18.773 351 PHE CCC N 1
ATOM 7788 C CA . PHE C 1 353 ? -1.669 -33.490 1.832 1.000 17.770 351 PHE CCC CA 1
ATOM 7789 C C . PHE C 1 353 ? -2.445 -32.826 2.971 1.000 17.609 351 PHE CCC C 1
ATOM 7790 O O . PHE C 1 353 ? -2.855 -33.555 3.907 1.000 18.065 351 PHE CCC O 1
ATOM 7798 N N . GLN C 1 354 ? -2.636 -31.509 2.929 1.000 16.745 352 GLN CCC N 1
ATOM 7799 C CA . GLN C 1 354 ? -3.432 -30.792 3.961 1.000 17.853 352 GLN CCC CA 1
ATOM 7800 C C . GLN C 1 354 ? -4.856 -31.396 4.078 1.000 19.946 352 GLN CCC C 1
ATOM 7801 O O . GLN C 1 354 ? -5.343 -31.574 5.217 1.000 18.328 352 GLN CCC O 1
ATOM 7807 N N . ARG C 1 355 ? -5.492 -31.742 2.958 1.000 20.879 353 ARG CCC N 1
ATOM 7808 C CA . ARG C 1 355 ? -6.863 -32.313 2.951 1.000 26.279 353 ARG CCC CA 1
ATOM 7809 C C . ARG C 1 355 ? -6.918 -33.708 3.583 1.000 25.747 353 ARG CCC C 1
ATOM 7810 O O . ARG C 1 355 ? -8.000 -34.060 4.037 1.000 27.592 353 ARG CCC O 1
ATOM 7818 N N . TRP C 1 356 ? -5.814 -34.453 3.674 1.000 23.492 354 TRP CCC N 1
ATOM 7819 C CA . TRP C 1 356 ? -5.806 -35.733 4.429 1.000 23.149 354 TRP CCC CA 1
ATOM 7820 C C . TRP C 1 356 ? -6.204 -35.495 5.889 1.000 23.301 354 TRP CCC C 1
ATOM 7821 O O . TRP C 1 356 ? -6.732 -36.443 6.500 1.000 22.846 354 TRP CCC O 1
ATOM 7832 N N . PHE C 1 357 ? -5.934 -34.309 6.452 1.000 21.756 355 PHE CCC N 1
ATOM 7833 C CA . PHE C 1 357 ? -6.022 -34.076 7.918 1.000 22.983 355 PHE CCC CA 1
ATOM 7834 C C . PHE C 1 357 ? -7.167 -33.120 8.292 1.000 25.201 355 PHE CCC C 1
ATOM 7835 O O . PHE C 1 357 ? -7.181 -32.619 9.424 1.000 24.983 355 PHE CCC O 1
ATOM 7843 N N . ILE C 1 358 ? -8.073 -32.845 7.364 1.000 30.394 356 ILE CCC N 1
ATOM 7844 C CA . ILE C 1 358 ? -9.232 -31.921 7.550 1.000 42.936 356 ILE CCC CA 1
ATOM 7845 C C . ILE C 1 358 ? -10.301 -32.646 8.402 1.000 43.310 356 ILE CCC C 1
ATOM 7846 O O . ILE C 1 358 ? -10.346 -33.891 8.355 1.000 46.034 356 ILE CCC O 1
ATOM 7851 N N . THR C 1 359 ? -11.112 -31.920 9.195 1.000 45.507 357 THR CCC N 1
ATOM 7852 C CA . THR C 1 359 ? -12.096 -32.502 10.158 1.000 48.359 357 THR CCC CA 1
ATOM 7853 C C . THR C 1 359 ? -13.502 -31.914 9.958 1.000 51.520 357 THR CCC C 1
ATOM 7854 O O . THR C 1 359 ? -13.637 -30.820 9.424 1.000 53.571 357 THR CCC O 1
ATOM 7858 N N . HIS D 1 5 ? 42.787 -6.265 -24.799 1.000 79.702 3 HIS DDD N 1
ATOM 7859 C CA . HIS D 1 5 ? 43.330 -5.231 -25.761 1.000 78.955 3 HIS DDD CA 1
ATOM 7860 C C . HIS D 1 5 ? 42.144 -4.468 -26.341 1.000 78.335 3 HIS DDD C 1
ATOM 7861 O O . HIS D 1 5 ? 41.112 -5.094 -26.586 1.000 92.200 3 HIS DDD O 1
ATOM 7868 N N . PRO D 1 6 ? 42.219 -3.134 -26.602 1.000 70.447 4 PRO DDD N 1
ATOM 7869 C CA . PRO D 1 6 ? 41.093 -2.421 -27.224 1.000 63.630 4 PRO DDD CA 1
ATOM 7870 C C . PRO D 1 6 ? 40.737 -3.070 -28.564 1.000 50.817 4 PRO DDD C 1
ATOM 7871 O O . PRO D 1 6 ? 41.606 -3.251 -29.410 1.000 46.993 4 PRO DDD O 1
ATOM 7875 N N . PRO D 1 7 ? 39.486 -3.550 -28.773 1.000 43.856 5 PRO DDD N 1
ATOM 7876 C CA . PRO D 1 7 ? 39.169 -4.350 -29.963 1.000 37.370 5 PRO DDD CA 1
ATOM 7877 C C . PRO D 1 7 ? 39.244 -3.557 -31.274 1.000 32.111 5 PRO DDD C 1
ATOM 7878 O O . PRO D 1 7 ? 38.859 -2.403 -31.285 1.000 31.724 5 PRO DDD O 1
ATOM 7882 N N . ARG D 1 8 ? 39.805 -4.173 -32.322 1.000 32.953 6 ARG DDD N 1
ATOM 7883 C CA . ARG D 1 8 ? 39.775 -3.677 -33.730 1.000 34.460 6 ARG DDD CA 1
ATOM 7884 C C . ARG D 1 8 ? 38.357 -3.890 -34.284 1.000 30.613 6 ARG DDD C 1
ATOM 7885 O O . ARG D 1 8 ? 37.981 -5.061 -34.505 1.000 29.493 6 ARG DDD O 1
ATOM 7893 N N . ILE D 1 9 ? 37.586 -2.816 -34.462 1.000 30.769 7 ILE DDD N 1
ATOM 7894 C CA . ILE D 1 9 ? 36.172 -2.886 -34.924 1.000 28.802 7 ILE DDD CA 1
ATOM 7895 C C . ILE D 1 9 ? 36.137 -2.456 -36.385 1.000 26.059 7 ILE DDD C 1
ATOM 7896 O O . ILE D 1 9 ? 36.538 -1.322 -36.678 1.000 23.903 7 ILE DDD O 1
ATOM 7901 N N . ALA D 1 10 ? 35.669 -3.361 -37.252 1.000 24.308 8 ALA DDD N 1
ATOM 7902 C CA . ALA D 1 10 ? 35.343 -3.091 -38.670 1.000 24.044 8 ALA DDD CA 1
ATOM 7903 C C . ALA D 1 10 ? 33.824 -2.922 -38.807 1.000 22.124 8 ALA DDD C 1
ATOM 7904 O O . ALA D 1 10 ? 33.068 -3.881 -38.465 1.000 22.523 8 ALA DDD O 1
ATOM 7906 N N . VAL D 1 11 ? 33.385 -1.779 -39.317 1.000 20.382 9 VAL DDD N 1
ATOM 7907 C CA . VAL D 1 11 ? 32.007 -1.621 -39.860 1.000 19.685 9 VAL DDD CA 1
ATOM 7908 C C . VAL D 1 11 ? 32.061 -1.763 -41.387 1.000 18.790 9 VAL DDD C 1
ATOM 7909 O O . VAL D 1 11 ? 32.823 -1.025 -42.053 1.000 19.589 9 VAL DDD O 1
ATOM 7913 N N . ILE D 1 12 ? 31.252 -2.663 -41.943 1.000 17.523 10 ILE DDD N 1
ATOM 7914 C CA . ILE D 1 12 ? 31.127 -2.818 -43.428 1.000 18.397 10 ILE DDD CA 1
ATOM 7915 C C . ILE D 1 12 ? 29.885 -2.019 -43.842 1.000 19.124 10 ILE DDD C 1
ATOM 7916 O O . ILE D 1 12 ? 28.787 -2.406 -43.446 1.000 16.488 10 ILE DDD O 1
ATOM 7921 N N . GLY D 1 13 ? 30.090 -0.909 -44.554 1.000 18.987 11 GLY DDD N 1
ATOM 7922 C CA . GLY D 1 13 ? 29.023 -0.065 -45.119 1.000 20.573 11 GLY DDD CA 1
ATOM 7923 C C . GLY D 1 13 ? 28.904 1.275 -44.420 1.000 18.710 11 GLY DDD C 1
ATOM 7924 O O . GLY D 1 13 ? 28.803 1.310 -43.184 1.000 17.735 11 GLY DDD O 1
ATOM 7925 N N . ALA D 1 14 ? 28.880 2.338 -45.214 1.000 19.635 12 ALA DDD N 1
ATOM 7926 C CA . ALA D 1 14 ? 28.764 3.731 -44.758 1.000 18.853 12 ALA DDD CA 1
ATOM 7927 C C . ALA D 1 14 ? 27.377 4.271 -45.125 1.000 17.707 12 ALA DDD C 1
ATOM 7928 O O . ALA D 1 14 ? 27.290 5.404 -45.588 1.000 19.198 12 ALA DDD O 1
ATOM 7930 N N . GLY D 1 15 ? 26.340 3.468 -44.923 1.000 16.198 13 GLY DDD N 1
ATOM 7931 C CA . GLY D 1 15 ? 24.948 3.946 -44.896 1.000 16.934 13 GLY DDD CA 1
ATOM 7932 C C . GLY D 1 15 ? 24.580 4.475 -43.519 1.000 16.890 13 GLY DDD C 1
ATOM 7933 O O . GLY D 1 15 ? 25.439 4.643 -42.663 1.000 16.003 13 GLY DDD O 1
ATOM 7934 N N . PRO D 1 16 ? 23.287 4.761 -43.277 1.000 17.304 14 PRO DDD N 1
ATOM 7935 C CA . PRO D 1 16 ? 22.846 5.253 -41.978 1.000 17.434 14 PRO DDD CA 1
ATOM 7936 C C . PRO D 1 16 ? 23.219 4.311 -40.834 1.000 17.009 14 PRO DDD C 1
ATOM 7937 O O . PRO D 1 16 ? 23.639 4.819 -39.829 1.000 20.629 14 PRO DDD O 1
ATOM 7941 N N . ALA D 1 17 ? 23.078 2.995 -40.996 1.000 17.191 15 ALA DDD N 1
ATOM 7942 C CA . ALA D 1 17 ? 23.434 2.022 -39.943 1.000 17.072 15 ALA DDD CA 1
ATOM 7943 C C . ALA D 1 17 ? 24.930 2.147 -39.639 1.000 17.792 15 ALA DDD C 1
ATOM 7944 O O . ALA D 1 17 ? 25.283 2.381 -38.465 1.000 19.342 15 ALA DDD O 1
ATOM 7946 N N . GLY D 1 18 ? 25.780 1.970 -40.640 1.000 16.963 16 GLY DDD N 1
ATOM 7947 C CA . GLY D 1 18 ? 27.235 1.917 -40.418 1.000 19.216 16 GLY DDD CA 1
ATOM 7948 C C . GLY D 1 18 ? 27.792 3.225 -39.862 1.000 18.665 16 GLY DDD C 1
ATOM 7949 O O . GLY D 1 18 ? 28.650 3.162 -38.951 1.000 19.910 16 GLY DDD O 1
ATOM 7950 N N . LEU D 1 19 ? 27.354 4.366 -40.393 1.000 18.535 17 LEU DDD N 1
ATOM 7951 C CA . LEU D 1 19 ? 27.862 5.687 -39.937 1.000 20.182 17 LEU DDD CA 1
ATOM 7952 C C . LEU D 1 19 ? 27.388 5.946 -38.500 1.000 20.642 17 LEU DDD C 1
ATOM 7953 O O . LEU D 1 19 ? 28.180 6.461 -37.704 1.000 17.952 17 LEU DDD O 1
ATOM 7958 N N . THR D 1 20 ? 26.145 5.589 -38.170 1.000 22.251 18 THR DDD N 1
ATOM 7959 C CA . THR D 1 20 ? 25.587 5.794 -36.812 1.000 21.425 18 THR DDD CA 1
ATOM 7960 C C . THR D 1 20 ? 26.391 4.937 -35.825 1.000 23.401 18 THR DDD C 1
ATOM 7961 O O . THR D 1 20 ? 26.735 5.446 -34.754 1.000 26.573 18 THR DDD O 1
ATOM 7965 N N . ALA D 1 21 ? 26.658 3.673 -36.157 1.000 23.361 19 ALA DDD N 1
ATOM 7966 C CA . ALA D 1 21 ? 27.464 2.765 -35.316 1.000 21.681 19 ALA DDD CA 1
ATOM 7967 C C . ALA D 1 21 ? 28.861 3.352 -35.149 1.000 20.097 19 ALA DDD C 1
ATOM 7968 O O . ALA D 1 21 ? 29.332 3.421 -34.032 1.000 21.036 19 ALA DDD O 1
ATOM 7970 N N . ALA D 1 22 ? 29.519 3.746 -36.235 1.000 23.019 20 ALA DDD N 1
ATOM 7971 C CA . ALA D 1 22 ? 30.912 4.264 -36.194 1.000 22.452 20 ALA DDD CA 1
ATOM 7972 C C . ALA D 1 22 ? 30.968 5.512 -35.301 1.000 22.624 20 ALA DDD C 1
ATOM 7973 O O . ALA D 1 22 ? 31.917 5.632 -34.520 1.000 24.731 20 ALA DDD O 1
ATOM 7975 N N . LEU D 1 23 ? 29.981 6.397 -35.363 1.000 22.326 21 LEU DDD N 1
ATOM 7976 C CA . LEU D 1 23 ? 29.986 7.663 -34.589 1.000 23.342 21 LEU DDD CA 1
ATOM 7977 C C . LEU D 1 23 ? 29.796 7.355 -33.092 1.000 24.416 21 LEU DDD C 1
ATOM 7978 O O . LEU D 1 23 ? 30.492 7.971 -32.266 1.000 20.863 21 LEU DDD O 1
ATOM 7983 N N . ILE D 1 24 ? 28.900 6.443 -32.725 1.000 23.073 22 ILE DDD N 1
ATOM 7984 C CA . ILE D 1 24 ? 28.704 6.119 -31.283 1.000 25.201 22 ILE DDD CA 1
ATOM 7985 C C . ILE D 1 24 ? 29.966 5.425 -30.751 1.000 29.378 22 ILE DDD C 1
ATOM 7986 O O . ILE D 1 24 ? 30.401 5.786 -29.650 1.000 30.936 22 ILE DDD O 1
ATOM 7991 N N . LEU D 1 25 ? 30.560 4.510 -31.520 1.000 29.245 23 LEU DDD N 1
ATOM 7992 C CA . LEU D 1 25 ? 31.806 3.797 -31.149 1.000 31.408 23 LEU DDD CA 1
ATOM 7993 C C . LEU D 1 25 ? 32.933 4.820 -30.981 1.000 31.473 23 LEU DDD C 1
ATOM 7994 O O . LEU D 1 25 ? 33.565 4.811 -29.913 1.000 31.988 23 LEU DDD O 1
ATOM 7999 N N . HIS D 1 26 ? 33.140 5.687 -31.971 1.000 30.692 24 HIS DDD N 1
ATOM 8000 C CA . HIS D 1 26 ? 34.189 6.741 -31.945 1.000 32.224 24 HIS DDD CA 1
ATOM 8001 C C . HIS D 1 26 ? 34.036 7.590 -30.680 1.000 36.270 24 HIS DDD C 1
ATOM 8002 O O . HIS D 1 26 ? 35.046 7.810 -29.999 1.000 41.702 24 HIS DDD O 1
ATOM 8009 N N . ARG D 1 27 ? 32.820 8.038 -30.372 1.000 37.206 25 ARG DDD N 1
ATOM 8010 C CA . ARG D 1 27 ? 32.553 8.935 -29.227 1.000 36.042 25 ARG DDD CA 1
ATOM 8011 C C . ARG D 1 27 ? 32.771 8.170 -27.917 1.000 36.940 25 ARG DDD C 1
ATOM 8012 O O . ARG D 1 27 ? 32.993 8.839 -26.894 1.000 37.124 25 ARG DDD O 1
ATOM 8020 N N . GLY D 1 28 ? 32.715 6.841 -27.935 1.000 34.813 26 GLY DDD N 1
ATOM 8021 C CA . GLY D 1 28 ? 32.972 5.987 -26.757 1.000 35.989 26 GLY DDD CA 1
ATOM 8022 C C . GLY D 1 28 ? 34.438 5.597 -26.647 1.000 34.577 26 GLY DDD C 1
ATOM 8023 O O . GLY D 1 28 ? 34.761 4.799 -25.766 1.000 33.841 26 GLY DDD O 1
ATOM 8024 N N . GLY D 1 29 ? 35.288 6.090 -27.548 1.000 35.232 27 GLY DDD N 1
ATOM 8025 C CA . GLY D 1 29 ? 36.748 5.890 -27.502 1.000 36.353 27 GLY DDD CA 1
ATOM 8026 C C . GLY D 1 29 ? 37.185 4.556 -28.095 1.000 38.384 27 GLY DDD C 1
ATOM 8027 O O . GLY D 1 29 ? 38.326 4.132 -27.837 1.000 31.954 27 GLY DDD O 1
ATOM 8028 N N . HIS D 1 30 ? 36.315 3.893 -28.864 1.000 37.737 28 HIS DDD N 1
ATOM 8029 C CA . HIS D 1 30 ? 36.660 2.647 -29.587 1.000 35.182 28 HIS DDD CA 1
ATOM 8030 C C . HIS D 1 30 ? 37.458 3.000 -30.840 1.000 36.493 28 HIS DDD C 1
ATOM 8031 O O . HIS D 1 30 ? 37.269 4.095 -31.360 1.000 33.177 28 HIS DDD O 1
ATOM 8038 N N . ARG D 1 31 ? 38.305 2.072 -31.285 1.000 45.567 29 ARG DDD N 1
ATOM 8039 C CA . ARG D 1 31 ? 39.016 2.119 -32.586 1.000 50.147 29 ARG DDD CA 1
ATOM 8040 C C . ARG D 1 31 ? 38.056 1.550 -33.632 1.000 42.003 29 ARG DDD C 1
ATOM 8041 O O . ARG D 1 31 ? 37.737 0.364 -33.508 1.000 40.781 29 ARG DDD O 1
ATOM 8049 N N . VAL D 1 32 ? 37.609 2.359 -34.599 1.000 34.901 30 VAL DDD N 1
ATOM 8050 C CA . VAL D 1 32 ? 36.610 1.919 -35.611 1.000 30.873 30 VAL DDD CA 1
ATOM 8051 C C . VAL D 1 32 ? 37.038 2.402 -36.989 1.000 26.257 30 VAL DDD C 1
ATOM 8052 O O . VAL D 1 32 ? 37.380 3.570 -37.134 1.000 25.623 30 VAL DDD O 1
ATOM 8056 N N . SER D 1 33 ? 36.999 1.492 -37.957 1.000 23.914 31 SER DDD N 1
ATOM 8057 C CA . SER D 1 33 ? 37.030 1.786 -39.412 1.000 24.908 31 SER DDD CA 1
ATOM 8058 C C . SER D 1 33 ? 35.702 1.379 -40.027 1.000 22.737 31 SER DDD C 1
ATOM 8059 O O . SER D 1 33 ? 35.141 0.318 -39.636 1.000 24.127 31 SER DDD O 1
ATOM 8062 N N . VAL D 1 34 ? 35.257 2.178 -40.989 1.000 21.769 32 VAL DDD N 1
ATOM 8063 C CA . VAL D 1 34 ? 34.112 1.857 -41.880 1.000 22.006 32 VAL DDD CA 1
ATOM 8064 C C . VAL D 1 34 ? 34.682 1.574 -43.262 1.000 20.226 32 VAL DDD C 1
ATOM 8065 O O . VAL D 1 34 ? 35.325 2.455 -43.789 1.000 20.736 32 VAL DDD O 1
ATOM 8069 N N . TYR D 1 35 ? 34.405 0.406 -43.815 1.000 21.263 33 TYR DDD N 1
ATOM 8070 C CA . TYR D 1 35 ? 34.794 0.045 -45.204 1.000 22.383 33 TYR DDD CA 1
ATOM 8071 C C . TYR D 1 35 ? 33.562 0.219 -46.094 1.000 21.196 33 TYR DDD C 1
ATOM 8072 O O . TYR D 1 35 ? 32.582 -0.511 -45.876 1.000 18.282 33 TYR DDD O 1
ATOM 8081 N N . GLU D 1 36 ? 33.636 1.161 -47.036 1.000 22.129 34 GLU DDD N 1
ATOM 8082 C CA . GLU D 1 36 ? 32.545 1.508 -47.980 1.000 22.256 34 GLU DDD CA 1
ATOM 8083 C C . GLU D 1 36 ? 32.986 1.161 -49.404 1.000 23.201 34 GLU DDD C 1
ATOM 8084 O O . GLU D 1 36 ? 33.966 1.733 -49.867 1.000 23.374 34 GLU DDD O 1
ATOM 8090 N N . GLY D 1 37 ? 32.228 0.301 -50.082 1.000 22.210 35 GLY DDD N 1
ATOM 8091 C CA . GLY D 1 37 ? 32.465 -0.073 -51.484 1.000 25.941 35 GLY DDD CA 1
ATOM 8092 C C . GLY D 1 37 ? 32.569 1.128 -52.410 1.000 29.931 35 GLY DDD C 1
ATOM 8093 O O . GLY D 1 37 ? 33.462 1.124 -53.278 1.000 34.945 35 GLY DDD O 1
ATOM 8094 N N . GLU D 1 38 ? 31.675 2.102 -52.271 1.000 30.416 36 GLU DDD N 1
ATOM 8095 C CA . GLU D 1 38 ? 31.620 3.253 -53.190 1.000 33.663 36 GLU DDD CA 1
ATOM 8096 C C . GLU D 1 38 ? 32.846 4.134 -52.962 1.000 35.135 36 GLU DDD C 1
ATOM 8097 O O . GLU D 1 38 ? 33.359 4.145 -51.830 1.000 31.401 36 GLU DDD O 1
ATOM 8103 N N . ALA D 1 39 ? 33.281 4.838 -54.014 1.000 35.982 37 ALA DDD N 1
ATOM 8104 C CA . ALA D 1 39 ? 34.290 5.918 -53.973 1.000 35.942 37 ALA DDD CA 1
ATOM 8105 C C . ALA D 1 39 ? 33.626 7.131 -53.348 1.000 37.490 37 ALA DDD C 1
ATOM 8106 O O . ALA D 1 39 ? 32.430 7.252 -53.551 1.000 39.701 37 ALA DDD O 1
ATOM 8108 N N . SER D 1 40 ? 34.376 8.007 -52.670 1.000 44.885 38 SER DDD N 1
ATOM 8109 C CA . SER D 1 40 ? 33.864 9.238 -51.997 1.000 51.321 38 SER DDD CA 1
ATOM 8110 C C . SER D 1 40 ? 32.875 10.023 -52.896 1.000 53.690 38 SER DDD C 1
ATOM 8111 O O . SER D 1 40 ? 31.851 10.515 -52.373 1.000 50.064 38 SER DDD O 1
ATOM 8114 N N . GLY D 1 41 ? 33.178 10.179 -54.188 1.000 60.221 39 GLY DDD N 1
ATOM 8115 C CA . GLY D 1 41 ? 32.363 10.956 -55.147 1.000 60.820 39 GLY DDD CA 1
ATOM 8116 C C . GLY D 1 41 ? 31.081 10.234 -55.511 1.000 62.844 39 GLY DDD C 1
ATOM 8117 O O . GLY D 1 41 ? 31.085 9.579 -56.582 1.000 58.299 39 GLY DDD O 1
ATOM 8118 N N . THR D 1 45 ? 24.032 13.589 -54.403 1.000 68.916 43 THR DDD N 1
ATOM 8119 C CA . THR D 1 45 ? 23.544 12.595 -55.403 1.000 69.941 43 THR DDD CA 1
ATOM 8120 C C . THR D 1 45 ? 22.238 11.935 -54.930 1.000 67.906 43 THR DDD C 1
ATOM 8121 O O . THR D 1 45 ? 21.308 11.901 -55.746 1.000 70.779 43 THR DDD O 1
ATOM 8125 N N . GLN D 1 46 ? 22.161 11.438 -53.688 1.000 71.855 44 GLN DDD N 1
ATOM 8126 C CA . GLN D 1 46 ? 20.930 10.789 -53.134 1.000 76.326 44 GLN DDD CA 1
ATOM 8127 C C . GLN D 1 46 ? 20.059 11.855 -52.448 1.000 74.545 44 GLN DDD C 1
ATOM 8128 O O . GLN D 1 46 ? 20.555 12.514 -51.515 1.000 82.829 44 GLN DDD O 1
ATOM 8134 N N . GLY D 1 47 ? 18.821 12.052 -52.925 1.000 63.088 45 GLY DDD N 1
ATOM 8135 C CA . GLY D 1 47 ? 17.974 13.165 -52.464 1.000 57.243 45 GLY DDD CA 1
ATOM 8136 C C . GLY D 1 47 ? 16.512 12.813 -52.228 1.000 47.672 45 GLY DDD C 1
ATOM 8137 O O . GLY D 1 47 ? 15.733 13.761 -52.178 1.000 42.260 45 GLY DDD O 1
ATOM 8138 N N . GLY D 1 48 ? 16.137 11.541 -52.056 1.000 43.013 46 GLY DDD N 1
ATOM 8139 C CA . GLY D 1 48 ? 14.818 11.188 -51.480 1.000 43.274 46 GLY DDD CA 1
ATOM 8140 C C . GLY D 1 48 ? 14.672 11.743 -50.059 1.000 45.196 46 GLY DDD C 1
ATOM 8141 O O . GLY D 1 48 ? 15.696 11.948 -49.399 1.000 49.556 46 GLY DDD O 1
ATOM 8142 N N . THR D 1 49 ? 13.461 12.019 -49.588 1.000 40.214 47 THR DDD N 1
ATOM 8143 C CA . THR D 1 49 ? 13.186 12.589 -48.237 1.000 42.980 47 THR DDD CA 1
ATOM 8144 C C . THR D 1 49 ? 12.743 11.472 -47.278 1.000 43.637 47 THR DDD C 1
ATOM 8145 O O . THR D 1 49 ? 12.104 10.512 -47.761 1.000 52.393 47 THR DDD O 1
ATOM 8149 N N . LEU D 1 50 ? 12.995 11.617 -45.970 1.000 38.085 48 LEU DDD N 1
ATOM 8150 C CA . LEU D 1 50 ? 12.479 10.695 -44.915 1.000 40.447 48 LEU DDD CA 1
ATOM 8151 C C . LEU D 1 50 ? 12.290 11.440 -43.591 1.000 33.201 48 LEU DDD C 1
ATOM 8152 O O . LEU D 1 50 ? 12.851 12.527 -43.466 1.000 27.308 48 LEU DDD O 1
ATOM 8157 N N . ASP D 1 51 ? 11.473 10.924 -42.665 1.000 30.995 49 ASP DDD N 1
ATOM 8158 C CA . ASP D 1 51 ? 11.393 11.528 -41.313 1.000 33.341 49 ASP DDD CA 1
ATOM 8159 C C . ASP D 1 51 ? 11.979 10.556 -40.273 1.000 33.232 49 ASP DDD C 1
ATOM 8160 O O . ASP D 1 51 ? 11.791 9.348 -40.397 1.000 31.335 49 ASP DDD O 1
ATOM 8165 N N . LEU D 1 52 ? 12.715 11.098 -39.310 1.000 32.393 50 LEU DDD N 1
ATOM 8166 C CA . LEU D 1 52 ? 13.299 10.337 -38.184 1.000 32.066 50 LEU DDD CA 1
ATOM 8167 C C . LEU D 1 52 ? 12.272 10.272 -37.059 1.000 26.404 50 LEU DDD C 1
ATOM 8168 O O . LEU D 1 52 ? 11.769 11.322 -36.691 1.000 25.449 50 LEU DDD O 1
ATOM 8173 N N . HIS D 1 53 ? 11.934 9.069 -36.618 1.000 23.789 51 HIS DDD N 1
ATOM 8174 C CA . HIS D 1 53 ? 10.869 8.799 -35.619 1.000 26.391 51 HIS DDD CA 1
ATOM 8175 C C . HIS D 1 53 ? 11.445 9.017 -34.227 1.000 29.034 51 HIS DDD C 1
ATOM 8176 O O . HIS D 1 53 ? 12.658 8.748 -34.049 1.000 29.696 51 HIS DDD O 1
ATOM 8183 N N . ASP D 1 54 ? 10.611 9.444 -33.275 1.000 31.603 52 ASP DDD N 1
ATOM 8184 C CA . ASP D 1 54 ? 11.064 9.873 -31.927 1.000 31.933 52 ASP DDD CA 1
ATOM 8185 C C . ASP D 1 54 ? 11.502 8.651 -31.116 1.000 32.672 52 ASP DDD C 1
ATOM 8186 O O . ASP D 1 54 ? 12.241 8.852 -30.127 1.000 34.443 52 ASP DDD O 1
ATOM 8191 N N . ASP D 1 55 ? 11.142 7.434 -31.534 1.000 29.756 53 ASP DDD N 1
ATOM 8192 C CA . ASP D 1 55 ? 11.473 6.210 -30.763 1.000 29.983 53 ASP DDD CA 1
ATOM 8193 C C . ASP D 1 55 ? 12.528 5.354 -31.473 1.000 28.704 53 ASP DDD C 1
ATOM 8194 O O . ASP D 1 55 ? 12.796 4.258 -30.977 1.000 28.707 53 ASP DDD O 1
ATOM 8199 N N . SER D 1 56 ? 13.089 5.796 -32.602 1.000 27.435 54 SER DDD N 1
ATOM 8200 C CA . SER D 1 56 ? 14.094 5.005 -33.356 1.000 25.901 54 SER DDD CA 1
ATOM 8201 C C . SER D 1 56 ? 15.196 5.930 -33.897 1.000 23.572 54 SER DDD C 1
ATOM 8202 O O . SER D 1 56 ? 16.214 6.060 -33.217 1.000 21.466 54 SER DDD O 1
ATOM 8205 N N . GLY D 1 57 ? 15.018 6.523 -35.078 1.000 22.180 55 GLY DDD N 1
ATOM 8206 C CA . GLY D 1 57 ? 16.039 7.403 -35.682 1.000 22.790 55 GLY DDD CA 1
ATOM 8207 C C . GLY D 1 57 ? 16.504 8.497 -34.738 1.000 22.244 55 GLY DDD C 1
ATOM 8208 O O . GLY D 1 57 ? 17.695 8.757 -34.679 1.000 22.347 55 GLY DDD O 1
ATOM 8209 N N . GLN D 1 58 ? 15.583 9.153 -34.038 1.000 25.107 56 GLN DDD N 1
ATOM 8210 C CA . GLN D 1 58 ? 15.930 10.277 -33.129 1.000 26.346 56 GLN DDD CA 1
ATOM 8211 C C . GLN D 1 58 ? 16.638 9.758 -31.882 1.000 26.476 56 GLN DDD C 1
ATOM 8212 O O . GLN D 1 58 ? 17.507 10.497 -31.382 1.000 24.641 56 GLN DDD O 1
ATOM 8218 N N . VAL D 1 59 ? 16.285 8.559 -31.409 1.000 24.553 57 VAL DDD N 1
ATOM 8219 C CA . VAL D 1 59 ? 16.978 7.894 -30.269 1.000 24.183 57 VAL DDD CA 1
ATOM 8220 C C . VAL D 1 59 ? 18.421 7.660 -30.691 1.000 25.032 57 VAL DDD C 1
ATOM 8221 O O . VAL D 1 59 ? 19.333 7.943 -29.893 1.000 23.256 57 VAL DDD O 1
ATOM 8225 N N . ALA D 1 60 ? 18.625 7.169 -31.915 1.000 25.936 58 ALA DDD N 1
ATOM 8226 C CA . ALA D 1 60 ? 19.984 6.870 -32.422 1.000 26.589 58 ALA DDD CA 1
ATOM 8227 C C . ALA D 1 60 ? 20.795 8.172 -32.466 1.000 24.381 58 ALA DDD C 1
ATOM 8228 O O . ALA D 1 60 ? 21.960 8.156 -32.050 1.000 23.287 58 ALA DDD O 1
ATOM 8230 N N . LEU D 1 61 ? 20.208 9.260 -32.964 1.000 24.569 59 LEU DDD N 1
ATOM 8231 C CA . LEU D 1 61 ? 20.945 10.556 -33.060 1.000 26.833 59 LEU DDD CA 1
ATOM 8232 C C . LEU D 1 61 ? 21.295 11.071 -31.657 1.000 27.127 59 LEU DDD C 1
ATOM 8233 O O . LEU D 1 61 ? 22.445 11.534 -31.465 1.000 26.945 59 LEU DDD O 1
ATOM 8238 N N . GLN D 1 62 ? 20.359 10.968 -30.711 1.000 29.258 60 GLN DDD N 1
ATOM 8239 C CA A GLN D 1 62 ? 20.578 11.355 -29.294 0.500 30.550 60 GLN DDD CA 1
ATOM 8240 C CA B GLN D 1 62 ? 20.559 11.345 -29.286 0.500 30.800 60 GLN DDD CA 1
ATOM 8241 C C . GLN D 1 62 ? 21.781 10.571 -28.766 1.000 30.784 60 GLN DDD C 1
ATOM 8242 O O . GLN D 1 62 ? 22.710 11.206 -28.233 1.000 33.013 60 GLN DDD O 1
ATOM 8253 N N . ARG D 1 63 ? 21.778 9.251 -28.950 1.000 29.300 61 ARG DDD N 1
ATOM 8254 C CA . ARG D 1 63 ? 22.861 8.363 -28.469 1.000 25.773 61 ARG DDD CA 1
ATOM 8255 C C . ARG D 1 63 ? 24.195 8.768 -29.104 1.000 25.654 61 ARG DDD C 1
ATOM 8256 O O . ARG D 1 63 ? 25.232 8.579 -28.446 1.000 26.032 61 ARG DDD O 1
ATOM 8264 N N . ALA D 1 64 ? 24.185 9.311 -30.318 1.000 26.919 62 ALA DDD N 1
ATOM 8265 C CA . ALA D 1 64 ? 25.410 9.715 -31.053 1.000 28.991 62 ALA DDD CA 1
ATOM 8266 C C . ALA D 1 64 ? 25.770 11.195 -30.819 1.000 28.822 62 ALA DDD C 1
ATOM 8267 O O . ALA D 1 64 ? 26.729 11.658 -31.423 1.000 30.509 62 ALA DDD O 1
ATOM 8269 N N . GLY D 1 65 ? 24.985 11.925 -30.030 1.000 34.129 63 GLY DDD N 1
ATOM 8270 C CA . GLY D 1 65 ? 25.217 13.351 -29.728 1.000 33.575 63 GLY DDD CA 1
ATOM 8271 C C . GLY D 1 65 ? 24.833 14.287 -30.870 1.000 33.546 63 GLY DDD C 1
ATOM 8272 O O . GLY D 1 65 ? 25.384 15.407 -30.899 1.000 30.358 63 GLY DDD O 1
ATOM 8273 N N . LEU D 1 66 ? 23.906 13.888 -31.752 1.000 26.381 64 LEU DDD N 1
ATOM 8274 C CA . LEU D 1 66 ? 23.592 14.643 -32.987 1.000 25.734 64 LEU DDD CA 1
ATOM 8275 C C . LEU D 1 66 ? 22.136 15.076 -33.031 1.000 24.190 64 LEU DDD C 1
ATOM 8276 O O . LEU D 1 66 ? 21.741 15.614 -34.079 1.000 24.382 64 LEU DDD O 1
ATOM 8281 N N . LEU D 1 67 ? 21.353 14.860 -31.972 1.000 24.033 65 LEU DDD N 1
ATOM 8282 C CA . LEU D 1 67 ? 19.906 15.185 -32.017 1.000 24.244 65 LEU DDD CA 1
ATOM 8283 C C . LEU D 1 67 ? 19.694 16.700 -32.249 1.000 25.973 65 LEU DDD C 1
ATOM 8284 O O . LEU D 1 67 ? 18.818 17.082 -33.083 1.000 26.370 65 LEU DDD O 1
ATOM 8289 N N . GLU D 1 68 ? 20.463 17.552 -31.567 1.000 28.814 66 GLU DDD N 1
ATOM 8290 C CA . GLU D 1 68 ? 20.369 19.035 -31.720 1.000 28.738 66 GLU DDD CA 1
ATOM 8291 C C . GLU D 1 68 ? 20.787 19.435 -33.132 1.000 25.623 66 GLU DDD C 1
ATOM 8292 O O . GLU D 1 68 ? 20.047 20.214 -33.739 1.000 25.608 66 GLU DDD O 1
ATOM 8298 N N . ALA D 1 69 ? 21.894 18.876 -33.642 1.000 24.083 67 ALA DDD N 1
ATOM 8299 C CA . ALA D 1 69 ? 22.382 19.139 -35.012 1.000 24.021 67 ALA DDD CA 1
ATOM 8300 C C . ALA D 1 69 ? 21.281 18.777 -36.014 1.000 25.794 67 ALA DDD C 1
ATOM 8301 O O . ALA D 1 69 ? 21.026 19.566 -36.946 1.000 25.618 67 ALA DDD O 1
ATOM 8303 N N . PHE D 1 70 ? 20.646 17.615 -35.829 1.000 27.184 68 PHE DDD N 1
ATOM 8304 C CA . PHE D 1 70 ? 19.508 17.160 -36.660 1.000 27.851 68 PHE DDD CA 1
ATOM 8305 C C . PHE D 1 70 ? 18.378 18.189 -36.587 1.000 26.428 68 PHE DDD C 1
ATOM 8306 O O . PHE D 1 70 ? 17.830 18.623 -37.646 1.000 24.692 68 PHE DDD O 1
ATOM 8314 N N . ARG D 1 71 ? 18.010 18.579 -35.367 1.000 29.314 69 ARG DDD N 1
ATOM 8315 C CA . ARG D 1 71 ? 16.910 19.571 -35.165 1.000 32.188 69 ARG DDD CA 1
ATOM 8316 C C . ARG D 1 71 ? 17.240 20.883 -35.890 1.000 28.155 69 ARG DDD C 1
ATOM 8317 O O . ARG D 1 71 ? 16.329 21.432 -36.525 1.000 24.252 69 ARG DDD O 1
ATOM 8325 N N . ALA D 1 72 ? 18.498 21.334 -35.852 1.000 27.400 70 ALA DDD N 1
ATOM 8326 C CA . ALA D 1 72 ? 18.926 22.587 -36.506 1.000 28.145 70 ALA DDD CA 1
ATOM 8327 C C . ALA D 1 72 ? 18.749 22.477 -38.019 1.000 26.921 70 ALA DDD C 1
ATOM 8328 O O . ALA D 1 72 ? 18.362 23.489 -38.637 1.000 25.591 70 ALA DDD O 1
ATOM 8330 N N . VAL D 1 73 ? 19.011 21.315 -38.616 1.000 26.304 71 VAL DDD N 1
ATOM 8331 C CA . VAL D 1 73 ? 19.007 21.189 -40.110 1.000 27.649 71 VAL DDD CA 1
ATOM 8332 C C . VAL D 1 73 ? 17.669 20.642 -40.624 1.000 29.649 71 VAL DDD C 1
ATOM 8333 O O . VAL D 1 73 ? 17.357 20.943 -41.793 1.000 30.550 71 VAL DDD O 1
ATOM 8337 N N . ALA D 1 74 ? 16.887 19.916 -39.819 1.000 30.561 72 ALA DDD N 1
ATOM 8338 C CA . ALA D 1 74 ? 15.640 19.280 -40.310 1.000 34.386 72 ALA DDD CA 1
ATOM 8339 C C . ALA D 1 74 ? 14.656 20.354 -40.801 1.000 37.198 72 ALA DDD C 1
ATOM 8340 O O . ALA D 1 74 ? 14.745 21.490 -40.316 1.000 36.163 72 ALA DDD O 1
ATOM 8342 N N . ARG D 1 75 ? 13.750 20.009 -41.723 1.000 40.958 73 ARG DDD N 1
ATOM 8343 C CA . ARG D 1 75 ? 12.567 20.842 -42.057 1.000 47.846 73 ARG DDD CA 1
ATOM 8344 C C . ARG D 1 75 ? 11.431 20.505 -41.084 1.000 54.157 73 ARG DDD C 1
ATOM 8345 O O . ARG D 1 75 ? 11.102 19.295 -40.961 1.000 54.670 73 ARG DDD O 1
ATOM 8353 N N . HIS D 1 76 ? 10.865 21.504 -40.394 1.000 59.438 74 HIS DDD N 1
ATOM 8354 C CA . HIS D 1 76 ? 9.683 21.334 -39.499 1.000 67.752 74 HIS DDD CA 1
ATOM 8355 C C . HIS D 1 76 ? 8.460 21.995 -40.156 1.000 77.258 74 HIS DDD C 1
ATOM 8356 O O . HIS D 1 76 ? 7.514 22.347 -39.429 1.000 71.232 74 HIS DDD O 1
ATOM 8363 N N . GLU D 1 77 ? 8.480 22.105 -41.496 1.000 85.170 75 GLU DDD N 1
ATOM 8364 C CA . GLU D 1 77 ? 7.642 22.998 -42.352 1.000 83.977 75 GLU DDD CA 1
ATOM 8365 C C . GLU D 1 77 ? 6.293 22.355 -42.705 1.000 87.538 75 GLU DDD C 1
ATOM 8366 O O . GLU D 1 77 ? 5.816 22.591 -43.849 1.000 85.468 75 GLU DDD O 1
ATOM 8372 N N . GLY D 1 78 ? 5.688 21.585 -41.792 1.000 81.098 76 GLY DDD N 1
ATOM 8373 C CA . GLY D 1 78 ? 4.317 21.052 -41.946 1.000 75.677 76 GLY DDD CA 1
ATOM 8374 C C . GLY D 1 78 ? 4.089 20.358 -43.284 1.000 73.789 76 GLY DDD C 1
ATOM 8375 O O . GLY D 1 78 ? 3.005 20.557 -43.865 1.000 61.747 76 GLY DDD O 1
ATOM 8376 N N . GLN D 1 79 ? 5.058 19.556 -43.747 1.000 74.499 77 GLN DDD N 1
ATOM 8377 C CA . GLN D 1 79 ? 4.917 18.627 -44.905 1.000 67.359 77 GLN DDD CA 1
ATOM 8378 C C . GLN D 1 79 ? 3.777 17.653 -44.605 1.000 63.058 77 GLN DDD C 1
ATOM 8379 O O . GLN D 1 79 ? 3.847 16.959 -43.568 1.000 67.500 77 GLN DDD O 1
ATOM 8385 N N . GLU D 1 80 ? 2.793 17.583 -45.493 1.000 61.089 78 GLU DDD N 1
ATOM 8386 C CA . GLU D 1 80 ? 1.637 16.658 -45.356 1.000 59.559 78 GLU DDD CA 1
ATOM 8387 C C . GLU D 1 80 ? 1.777 15.521 -46.375 1.000 48.937 78 GLU DDD C 1
ATOM 8388 O O . GLU D 1 80 ? 2.398 15.728 -47.436 1.000 45.042 78 GLU DDD O 1
ATOM 8394 N N . ALA D 1 81 ? 1.231 14.352 -46.046 1.000 36.680 79 ALA DDD N 1
ATOM 8395 C CA . ALA D 1 81 ? 1.092 13.218 -46.977 1.000 35.394 79 ALA DDD CA 1
ATOM 8396 C C . ALA D 1 81 ? -0.248 13.358 -47.704 1.000 30.946 79 ALA DDD C 1
ATOM 8397 O O . ALA D 1 81 ? -1.293 13.428 -47.048 1.000 31.085 79 ALA DDD O 1
ATOM 8399 N N . ARG D 1 82 ? -0.215 13.461 -49.026 1.000 25.806 80 ARG DDD N 1
ATOM 8400 C CA . ARG D 1 82 ? -1.453 13.599 -49.830 1.000 24.016 80 ARG DDD CA 1
ATOM 8401 C C . ARG D 1 82 ? -1.791 12.272 -50.491 1.000 21.723 80 ARG DDD C 1
ATOM 8402 O O . ARG D 1 82 ? -0.882 11.488 -50.744 1.000 19.581 80 ARG DDD O 1
ATOM 8410 N N . MET D 1 83 ? -3.080 12.063 -50.728 1.000 21.972 81 MET DDD N 1
ATOM 8411 C CA . MET D 1 83 ? -3.636 10.895 -51.459 1.000 24.551 81 MET DDD CA 1
ATOM 8412 C C . MET D 1 83 ? -4.168 11.414 -52.795 1.000 22.576 81 MET DDD C 1
ATOM 8413 O O . MET D 1 83 ? -4.788 12.486 -52.810 1.000 19.834 81 MET DDD O 1
ATOM 8418 N N . GLY D 1 84 ? -3.840 10.708 -53.875 1.000 22.344 82 GLY DDD N 1
ATOM 8419 C CA . GLY D 1 84 ? -4.338 10.946 -55.242 1.000 20.507 82 GLY DDD CA 1
ATOM 8420 C C . GLY D 1 84 ? -5.218 9.808 -55.673 1.000 19.574 82 GLY DDD C 1
ATOM 8421 O O . GLY D 1 84 ? -4.793 8.670 -55.508 1.000 19.412 82 GLY DDD O 1
ATOM 8422 N N . ASP D 1 85 ? -6.437 10.103 -56.146 1.000 21.664 83 ASP DDD N 1
ATOM 8423 C CA . ASP D 1 85 ? -7.303 9.124 -56.844 1.000 21.281 83 ASP DDD CA 1
ATOM 8424 C C . ASP D 1 85 ? -6.743 8.888 -58.244 1.000 21.749 83 ASP DDD C 1
ATOM 8425 O O . ASP D 1 85 ? -6.669 9.811 -59.054 1.000 21.800 83 ASP DDD O 1
ATOM 8430 N N . PRO D 1 86 ? -6.292 7.657 -58.561 1.000 21.067 84 PRO DDD N 1
ATOM 8431 C CA . PRO D 1 86 ? -5.691 7.367 -59.858 1.000 23.163 84 PRO DDD CA 1
ATOM 8432 C C . PRO D 1 86 ? -6.579 7.703 -61.065 1.000 24.100 84 PRO DDD C 1
ATOM 8433 O O . PRO D 1 86 ? -6.047 8.008 -62.118 1.000 24.402 84 PRO DDD O 1
ATOM 8437 N N . TRP D 1 87 ? -7.896 7.623 -60.884 1.000 24.515 85 TRP DDD N 1
ATOM 8438 C CA . TRP D 1 87 ? -8.869 7.709 -62.006 1.000 27.910 85 TRP DDD CA 1
ATOM 8439 C C . TRP D 1 87 ? -9.518 9.107 -62.066 1.000 24.813 85 TRP DDD C 1
ATOM 8440 O O . TRP D 1 87 ? -9.612 9.609 -63.168 1.000 26.912 85 TRP DDD O 1
ATOM 8451 N N . SER D 1 88 ? -9.869 9.748 -60.955 1.000 24.853 86 SER DDD N 1
ATOM 8452 C CA . SER D 1 88 ? -10.390 11.145 -60.949 1.000 26.624 86 SER DDD CA 1
ATOM 8453 C C . SER D 1 88 ? -9.257 12.180 -60.882 1.000 28.630 86 SER DDD C 1
ATOM 8454 O O . SER D 1 88 ? -9.501 13.380 -61.245 1.000 29.243 86 SER DDD O 1
ATOM 8457 N N . GLY D 1 89 ? -8.082 11.813 -60.367 1.000 25.801 87 GLY DDD N 1
ATOM 8458 C CA . GLY D 1 89 ? -6.973 12.766 -60.195 1.000 26.478 87 GLY DDD CA 1
ATOM 8459 C C . GLY D 1 89 ? -7.203 13.746 -59.049 1.000 24.571 87 GLY DDD C 1
ATOM 8460 O O . GLY D 1 89 ? -6.429 14.711 -58.920 1.000 24.193 87 GLY DDD O 1
ATOM 8461 N N . GLU D 1 90 ? -8.211 13.511 -58.229 1.000 24.118 88 GLU DDD N 1
ATOM 8462 C CA . GLU D 1 90 ? -8.496 14.321 -57.024 1.000 27.949 88 GLU DDD CA 1
ATOM 8463 C C . GLU D 1 90 ? -7.445 14.033 -55.953 1.000 24.253 88 GLU DDD C 1
ATOM 8464 O O . GLU D 1 90 ? -7.101 12.857 -55.749 1.000 23.234 88 GLU DDD O 1
ATOM 8470 N N . ILE D 1 91 ? -7.014 15.083 -55.278 1.000 21.437 89 ILE DDD N 1
ATOM 8471 C CA . ILE D 1 91 ? -5.932 15.073 -54.258 1.000 23.032 89 ILE DDD CA 1
ATOM 8472 C C . ILE D 1 91 ? -6.518 15.553 -52.933 1.000 24.517 89 ILE DDD C 1
ATOM 8473 O O . ILE D 1 91 ? -7.168 16.633 -52.929 1.000 25.810 89 ILE DDD O 1
ATOM 8478 N N . THR D 1 92 ? -6.330 14.773 -51.869 1.000 27.231 90 THR DDD N 1
ATOM 8479 C CA . THR D 1 92 ? -6.819 15.066 -50.499 1.000 31.420 90 THR DDD CA 1
ATOM 8480 C C . THR D 1 92 ? -5.668 14.885 -49.520 1.000 35.547 90 THR DDD C 1
ATOM 8481 O O . THR D 1 92 ? -4.605 14.436 -49.950 1.000 33.208 90 THR DDD O 1
ATOM 8485 N N . THR D 1 93 ? -5.885 15.232 -48.247 1.000 42.331 91 THR DDD N 1
ATOM 8486 C CA . THR D 1 93 ? -4.852 15.210 -47.179 1.000 48.141 91 THR DDD CA 1
ATOM 8487 C C . THR D 1 93 ? -5.245 14.214 -46.090 1.000 51.743 91 THR DDD C 1
ATOM 8488 O O . THR D 1 93 ? -6.385 14.285 -45.647 1.000 55.759 91 THR DDD O 1
ATOM 8492 N N . GLY D 1 94 ? -4.330 13.324 -45.693 1.000 61.704 92 GLY DDD N 1
ATOM 8493 C CA . GLY D 1 94 ? -4.580 12.309 -44.650 1.000 70.488 92 GLY DDD CA 1
ATOM 8494 C C . GLY D 1 94 ? -3.433 11.321 -44.518 1.000 78.833 92 GLY DDD C 1
ATOM 8495 O O . GLY D 1 94 ? -3.030 10.782 -45.561 1.000 71.605 92 GLY DDD O 1
ATOM 8496 N N . LYS D 1 104 ? 6.987 15.875 -37.061 1.000 55.599 102 LYS DDD N 1
ATOM 8497 C CA . LYS D 1 104 ? 7.530 14.924 -38.079 1.000 62.034 102 LYS DDD CA 1
ATOM 8498 C C . LYS D 1 104 ? 8.756 15.559 -38.742 1.000 57.592 102 LYS DDD C 1
ATOM 8499 O O . LYS D 1 104 ? 8.674 16.035 -39.873 1.000 55.287 102 LYS DDD O 1
ATOM 8505 N N . PRO D 1 105 ? 9.926 15.617 -38.059 1.000 50.298 103 PRO DDD N 1
ATOM 8506 C CA . PRO D 1 105 ? 11.100 16.298 -38.610 1.000 44.475 103 PRO DDD CA 1
ATOM 8507 C C . PRO D 1 105 ? 11.685 15.526 -39.801 1.000 39.586 103 PRO DDD C 1
ATOM 8508 O O . PRO D 1 105 ? 12.007 14.373 -39.624 1.000 49.071 103 PRO DDD O 1
ATOM 8512 N N . GLU D 1 106 ? 11.774 16.159 -40.972 1.000 35.239 104 GLU DDD N 1
ATOM 8513 C CA . GLU D 1 106 ? 12.176 15.526 -42.261 1.000 37.590 104 GLU DDD CA 1
ATOM 8514 C C . GLU D 1 106 ? 13.585 15.973 -42.659 1.000 31.859 104 GLU DDD C 1
ATOM 8515 O O . GLU D 1 106 ? 13.964 17.095 -42.319 1.000 29.062 104 GLU DDD O 1
ATOM 8521 N N . ILE D 1 107 ? 14.303 15.128 -43.389 1.000 27.029 105 ILE DDD N 1
ATOM 8522 C CA . ILE D 1 107 ? 15.687 15.411 -43.874 1.000 28.164 105 ILE DDD CA 1
ATOM 8523 C C . ILE D 1 107 ? 15.850 14.647 -45.180 1.000 28.131 105 ILE DDD C 1
ATOM 8524 O O . ILE D 1 107 ? 15.346 13.512 -45.259 1.000 30.154 105 ILE DDD O 1
ATOM 8529 N N . ASP D 1 108 ? 16.480 15.244 -46.183 1.000 29.836 106 ASP DDD N 1
ATOM 8530 C CA . ASP D 1 108 ? 16.823 14.508 -47.424 1.000 33.616 106 ASP DDD CA 1
ATOM 8531 C C . ASP D 1 108 ? 17.857 13.443 -47.053 1.000 35.402 106 ASP DDD C 1
ATOM 8532 O O . ASP D 1 108 ? 18.697 13.711 -46.170 1.000 30.708 106 ASP DDD O 1
ATOM 8537 N N . ARG D 1 109 ? 17.818 12.302 -47.740 1.000 38.661 107 ARG DDD N 1
ATOM 8538 C CA A ARG D 1 109 ? 18.672 11.119 -47.447 0.500 35.896 107 ARG DDD CA 1
ATOM 8539 C CA B ARG D 1 109 ? 18.667 11.113 -47.458 0.500 37.556 107 ARG DDD CA 1
ATOM 8540 C C . ARG D 1 109 ? 20.139 11.534 -47.470 1.000 34.476 107 ARG DDD C 1
ATOM 8541 O O . ARG D 1 109 ? 20.888 11.060 -46.607 1.000 29.769 107 ARG DDD O 1
ATOM 8556 N N . GLY D 1 110 ? 20.522 12.347 -48.456 1.000 33.555 108 GLY DDD N 1
ATOM 8557 C CA . GLY D 1 110 ? 21.917 12.782 -48.658 1.000 29.808 108 GLY DDD CA 1
ATOM 8558 C C . GLY D 1 110 ? 22.379 13.656 -47.515 1.000 25.715 108 GLY DDD C 1
ATOM 8559 O O . GLY D 1 110 ? 23.541 13.550 -47.124 1.000 22.700 108 GLY DDD O 1
ATOM 8560 N N . ASP D 1 111 ? 21.474 14.483 -47.005 1.000 25.195 109 ASP DDD N 1
ATOM 8561 C CA . ASP D 1 111 ? 21.747 15.419 -45.887 1.000 26.615 109 ASP DDD CA 1
ATOM 8562 C C . ASP D 1 111 ? 21.878 14.644 -44.571 1.000 28.405 109 ASP DDD C 1
ATOM 8563 O O . ASP D 1 111 ? 22.719 15.057 -43.728 1.000 25.422 109 ASP DDD O 1
ATOM 8568 N N . LEU D 1 112 ? 21.104 13.564 -44.393 1.000 26.332 110 LEU DDD N 1
ATOM 8569 C CA . LEU D 1 112 ? 21.262 12.642 -43.241 1.000 26.839 110 LEU DDD CA 1
ATOM 8570 C C . LEU D 1 112 ? 22.647 12.008 -43.299 1.000 25.869 110 LEU DDD C 1
ATOM 8571 O O . LEU D 1 112 ? 23.332 12.042 -42.277 1.000 25.764 110 LEU DDD O 1
ATOM 8576 N N . ARG D 1 113 ? 23.028 11.437 -44.440 1.000 25.057 111 ARG DDD N 1
ATOM 8577 C CA . ARG D 1 113 ? 24.369 10.815 -44.592 1.000 26.845 111 ARG DDD CA 1
ATOM 8578 C C . ARG D 1 113 ? 25.447 11.875 -44.332 1.000 22.151 111 ARG DDD C 1
ATOM 8579 O O . ARG D 1 113 ? 26.414 11.565 -43.645 1.000 21.473 111 ARG DDD O 1
ATOM 8587 N N . GLN D 1 114 ? 25.272 13.068 -44.866 1.000 21.505 112 GLN DDD N 1
ATOM 8588 C CA . GLN D 1 114 ? 26.250 14.174 -44.708 1.000 22.311 112 GLN DDD CA 1
ATOM 8589 C C . GLN D 1 114 ? 26.391 14.534 -43.220 1.000 21.946 112 GLN DDD C 1
ATOM 8590 O O . GLN D 1 114 ? 27.513 14.743 -42.751 1.000 22.230 112 GLN DDD O 1
ATOM 8596 N N . LEU D 1 115 ? 25.295 14.567 -42.475 1.000 21.826 113 LEU DDD N 1
ATOM 8597 C CA . LEU D 1 115 ? 25.296 14.929 -41.029 1.000 22.143 113 LEU DDD CA 1
ATOM 8598 C C . LEU D 1 115 ? 26.207 13.974 -40.258 1.000 22.607 113 LEU DDD C 1
ATOM 8599 O O . LEU D 1 115 ? 27.007 14.442 -39.417 1.000 19.844 113 LEU DDD O 1
ATOM 8604 N N . LEU D 1 116 ? 26.088 12.668 -40.535 1.000 21.272 114 LEU DDD N 1
ATOM 8605 C CA . LEU D 1 116 ? 26.874 11.618 -39.867 1.000 20.928 114 LEU DDD CA 1
ATOM 8606 C C . LEU D 1 116 ? 28.332 11.693 -40.343 1.000 21.151 114 LEU DDD C 1
ATOM 8607 O O . LEU D 1 116 ? 29.238 11.644 -39.477 1.000 21.348 114 LEU DDD O 1
ATOM 8612 N N . LEU D 1 117 ? 28.562 11.804 -41.651 1.000 20.120 115 LEU DDD N 1
ATOM 8613 C CA . LEU D 1 117 ? 29.930 11.919 -42.203 1.000 22.250 115 LEU DDD CA 1
ATOM 8614 C C . LEU D 1 117 ? 30.630 13.117 -41.557 1.000 24.113 115 LEU DDD C 1
ATOM 8615 O O . LEU D 1 117 ? 31.802 12.978 -41.163 1.000 23.558 115 LEU DDD O 1
ATOM 8620 N N . ASP D 1 118 ? 29.937 14.262 -41.490 1.000 25.365 116 ASP DDD N 1
ATOM 8621 C CA . ASP D 1 118 ? 30.488 15.565 -41.026 1.000 23.886 116 ASP DDD CA 1
ATOM 8622 C C . ASP D 1 118 ? 30.874 15.478 -39.552 1.000 24.456 116 ASP DDD C 1
ATOM 8623 O O . ASP D 1 118 ? 31.735 16.252 -39.132 1.000 26.492 116 ASP DDD O 1
ATOM 8628 N N . ALA D 1 119 ? 30.282 14.550 -38.799 1.000 26.260 117 ALA DDD N 1
ATOM 8629 C CA . ALA D 1 119 ? 30.508 14.414 -37.344 1.000 23.961 117 ALA DDD CA 1
ATOM 8630 C C . ALA D 1 119 ? 31.662 13.442 -37.086 1.000 26.170 117 ALA DDD C 1
ATOM 8631 O O . ALA D 1 119 ? 32.046 13.332 -35.925 1.000 27.813 117 ALA DDD O 1
ATOM 8633 N N . LEU D 1 120 ? 32.182 12.752 -38.108 1.000 26.448 118 LEU DDD N 1
ATOM 8634 C CA . LEU D 1 120 ? 33.229 11.704 -37.942 1.000 28.334 118 LEU DDD CA 1
ATOM 8635 C C . LEU D 1 120 ? 34.599 12.249 -38.299 1.000 29.952 118 LEU DDD C 1
ATOM 8636 O O . LEU D 1 120 ? 34.706 13.060 -39.212 1.000 28.895 118 LEU DDD O 1
ATOM 8641 N N . PRO D 1 121 ? 35.674 11.753 -37.643 1.000 34.038 119 PRO DDD N 1
ATOM 8642 C CA . PRO D 1 121 ? 37.050 11.984 -38.099 1.000 34.530 119 PRO DDD CA 1
ATOM 8643 C C . PRO D 1 121 ? 37.228 11.632 -39.586 1.000 35.428 119 PRO DDD C 1
ATOM 8644 O O . PRO D 1 121 ? 36.538 10.738 -40.044 1.000 35.805 119 PRO DDD O 1
ATOM 8648 N N . ALA D 1 122 ? 38.141 12.316 -40.280 1.000 34.771 120 ALA DDD N 1
ATOM 8649 C CA . ALA D 1 122 ? 38.400 12.221 -41.746 1.000 39.905 120 ALA DDD CA 1
ATOM 8650 C C . ALA D 1 122 ? 38.807 10.798 -42.169 1.000 37.433 120 ALA DDD C 1
ATOM 8651 O O . ALA D 1 122 ? 38.478 10.382 -43.294 1.000 40.170 120 ALA DDD O 1
ATOM 8653 N N . ASP D 1 123 ? 39.524 10.095 -41.309 1.000 32.932 121 ASP DDD N 1
ATOM 8654 C CA . ASP D 1 123 ? 40.149 8.783 -41.619 1.000 39.977 121 ASP DDD CA 1
ATOM 8655 C C . ASP D 1 123 ? 39.166 7.622 -41.387 1.000 34.201 121 ASP DDD C 1
ATOM 8656 O O . ASP D 1 123 ? 39.542 6.489 -41.716 1.000 31.559 121 ASP DDD O 1
ATOM 8661 N N . THR D 1 124 ? 37.972 7.871 -40.824 1.000 31.821 122 THR DDD N 1
ATOM 8662 C CA . THR D 1 124 ? 37.057 6.811 -40.328 1.000 27.880 122 THR DDD CA 1
ATOM 8663 C C . THR D 1 124 ? 36.657 5.916 -41.502 1.000 26.992 122 THR DDD C 1
ATOM 8664 O O . THR D 1 124 ? 36.759 4.672 -41.374 1.000 25.879 122 THR DDD O 1
ATOM 8668 N N . VAL D 1 125 ? 36.202 6.527 -42.590 1.000 26.230 123 VAL DDD N 1
ATOM 8669 C CA . VAL D 1 125 ? 35.607 5.802 -43.749 1.000 26.399 123 VAL DDD CA 1
ATOM 8670 C C . VAL D 1 125 ? 36.726 5.502 -44.750 1.000 27.968 123 VAL DDD C 1
ATOM 8671 O O . VAL D 1 125 ? 37.391 6.454 -45.201 1.000 26.537 123 VAL DDD O 1
ATOM 8675 N N . GLN D 1 126 ? 36.893 4.228 -45.087 1.000 25.496 124 GLN DDD N 1
ATOM 8676 C CA . GLN D 1 126 ? 37.786 3.727 -46.163 1.000 24.876 124 GLN DDD CA 1
ATOM 8677 C C . GLN D 1 126 ? 36.909 3.465 -47.389 1.000 22.417 124 GLN DDD C 1
ATOM 8678 O O . GLN D 1 126 ? 36.275 2.375 -47.474 1.000 21.326 124 GLN DDD O 1
ATOM 8684 N N . TRP D 1 127 ? 36.873 4.446 -48.279 1.000 23.327 125 TRP DDD N 1
ATOM 8685 C CA . TRP D 1 127 ? 36.154 4.434 -49.563 1.000 23.126 125 TRP DDD CA 1
ATOM 8686 C C . TRP D 1 127 ? 36.836 3.461 -50.534 1.000 23.245 125 TRP DDD C 1
ATOM 8687 O O . TRP D 1 127 ? 38.017 3.147 -50.341 1.000 24.715 125 TRP DDD O 1
ATOM 8698 N N . GLY D 1 128 ? 36.091 2.977 -51.524 1.000 22.553 126 GLY DDD N 1
ATOM 8699 C CA . GLY D 1 128 ? 36.557 1.992 -52.511 1.000 23.911 126 GLY DDD CA 1
ATOM 8700 C C . GLY D 1 128 ? 36.993 0.686 -51.888 1.000 22.863 126 GLY DDD C 1
ATOM 8701 O O . GLY D 1 128 ? 37.768 -0.051 -52.532 1.000 24.304 126 GLY DDD O 1
ATOM 8702 N N . HIS D 1 129 ? 36.497 0.370 -50.697 1.000 23.654 127 HIS DDD N 1
ATOM 8703 C CA . HIS D 1 129 ? 36.730 -0.934 -50.029 1.000 23.451 127 HIS DDD CA 1
ATOM 8704 C C . HIS D 1 129 ? 35.427 -1.736 -50.070 1.000 24.049 127 HIS DDD C 1
ATOM 8705 O O . HIS D 1 129 ? 34.616 -1.630 -49.135 1.000 22.585 127 HIS DDD O 1
ATOM 8712 N N . SER D 1 130 ? 35.252 -2.516 -51.130 1.000 23.284 128 SER DDD N 1
ATOM 8713 C CA . SER D 1 130 ? 34.090 -3.402 -51.347 1.000 25.960 128 SER DDD CA 1
ATOM 8714 C C . SER D 1 130 ? 34.432 -4.784 -50.787 1.000 24.181 128 SER DDD C 1
ATOM 8715 O O . SER D 1 130 ? 35.296 -5.434 -51.354 1.000 26.388 128 SER DDD O 1
ATOM 8718 N N . LEU D 1 131 ? 33.819 -5.194 -49.680 1.000 23.178 129 LEU DDD N 1
ATOM 8719 C CA . LEU D 1 131 ? 34.136 -6.491 -49.026 1.000 23.660 129 LEU DDD CA 1
ATOM 8720 C C . LEU D 1 131 ? 33.760 -7.629 -49.990 1.000 24.979 129 LEU DDD C 1
ATOM 8721 O O . LEU D 1 131 ? 32.629 -7.603 -50.574 1.000 22.627 129 LEU DDD O 1
ATOM 8726 N N . THR D 1 132 ? 34.686 -8.578 -50.212 1.000 23.887 130 THR DDD N 1
ATOM 8727 C CA . THR D 1 132 ? 34.442 -9.779 -51.053 1.000 24.244 130 THR DDD CA 1
ATOM 8728 C C . THR D 1 132 ? 34.450 -11.047 -50.210 1.000 25.705 130 THR DDD C 1
ATOM 8729 O O . THR D 1 132 ? 33.760 -11.993 -50.621 1.000 24.063 130 THR DDD O 1
ATOM 8733 N N . ALA D 1 133 ? 35.125 -11.074 -49.058 1.000 28.350 131 ALA DDD N 1
ATOM 8734 C CA . ALA D 1 133 ? 35.091 -12.269 -48.186 1.000 32.406 131 ALA DDD CA 1
ATOM 8735 C C . ALA D 1 133 ? 35.309 -11.893 -46.719 1.000 33.517 131 ALA DDD C 1
ATOM 8736 O O . ALA D 1 133 ? 36.175 -11.039 -46.424 1.000 30.305 131 ALA DDD O 1
ATOM 8738 N N . LEU D 1 134 ? 34.545 -12.550 -45.841 1.000 31.238 132 LEU DDD N 1
ATOM 8739 C CA . LEU D 1 134 ? 34.800 -12.575 -44.386 1.000 31.627 132 LEU DDD CA 1
ATOM 8740 C C . LEU D 1 134 ? 35.228 -14.003 -44.035 1.000 34.853 132 LEU DDD C 1
ATOM 8741 O O . LEU D 1 134 ? 34.489 -14.939 -44.378 1.000 31.483 132 LEU DDD O 1
ATOM 8746 N N . VAL D 1 135 ? 36.409 -14.156 -43.436 1.000 37.786 133 VAL DDD N 1
ATOM 8747 C CA . VAL D 1 135 ? 37.027 -15.463 -43.058 1.000 43.424 133 VAL DDD CA 1
ATOM 8748 C C . VAL D 1 135 ? 37.237 -15.425 -41.537 1.000 42.782 133 VAL DDD C 1
ATOM 8749 O O . VAL D 1 135 ? 38.005 -14.587 -41.059 1.000 50.776 133 VAL DDD O 1
ATOM 8753 N N . SER D 1 136 ? 36.532 -16.249 -40.784 1.000 44.444 134 SER DDD N 1
ATOM 8754 C CA . SER D 1 136 ? 36.643 -16.305 -39.304 1.000 50.252 134 SER DDD CA 1
ATOM 8755 C C . SER D 1 136 ? 37.467 -17.552 -38.965 1.000 49.647 134 SER DDD C 1
ATOM 8756 O O . SER D 1 136 ? 37.801 -17.719 -37.783 1.000 60.169 134 SER DDD O 1
ATOM 8759 N N . GLY D 1 141 ? 41.285 -13.525 -35.014 1.000 46.390 139 GLY DDD N 1
ATOM 8760 C CA . GLY D 1 141 ? 40.003 -12.791 -35.049 1.000 46.509 139 GLY DDD CA 1
ATOM 8761 C C . GLY D 1 141 ? 39.194 -13.114 -36.299 1.000 44.686 139 GLY DDD C 1
ATOM 8762 O O . GLY D 1 141 ? 38.845 -14.306 -36.491 1.000 52.278 139 GLY DDD O 1
ATOM 8763 N N . HIS D 1 142 ? 38.941 -12.106 -37.143 1.000 37.233 140 HIS DDD N 1
ATOM 8764 C CA . HIS D 1 142 ? 38.185 -12.222 -38.421 1.000 32.064 140 HIS DDD CA 1
ATOM 8765 C C . HIS D 1 142 ? 38.949 -11.549 -39.563 1.000 25.838 140 HIS DDD C 1
ATOM 8766 O O . HIS D 1 142 ? 39.306 -10.364 -39.450 1.000 27.544 140 HIS DDD O 1
ATOM 8773 N N . GLY D 1 143 ? 39.137 -12.264 -40.663 1.000 26.828 141 GLY DDD N 1
ATOM 8774 C CA . GLY D 1 143 ? 39.814 -11.727 -41.862 1.000 28.783 141 GLY DDD CA 1
ATOM 8775 C C . GLY D 1 143 ? 38.828 -11.118 -42.842 1.000 28.642 141 GLY DDD C 1
ATOM 8776 O O . GLY D 1 143 ? 37.760 -11.740 -43.079 1.000 26.591 141 GLY DDD O 1
ATOM 8777 N N . LEU D 1 144 ? 39.160 -9.928 -43.355 1.000 27.060 142 LEU DDD N 1
ATOM 8778 C CA . LEU D 1 144 ? 38.376 -9.211 -44.388 1.000 28.247 142 LEU DDD CA 1
ATOM 8779 C C . LEU D 1 144 ? 39.217 -9.083 -45.660 1.000 31.285 142 LEU DDD C 1
ATOM 8780 O O . LEU D 1 144 ? 40.372 -8.632 -45.566 1.000 30.253 142 LEU DDD O 1
ATOM 8785 N N . ARG D 1 145 ? 38.652 -9.456 -46.811 1.000 33.333 143 ARG DDD N 1
ATOM 8786 C CA . ARG D 1 145 ? 39.281 -9.219 -48.129 1.000 36.113 143 ARG DDD CA 1
ATOM 8787 C C . ARG D 1 145 ? 38.369 -8.278 -48.922 1.000 34.007 143 ARG DDD C 1
ATOM 8788 O O . ARG D 1 145 ? 37.142 -8.466 -48.853 1.000 28.053 143 ARG DDD O 1
ATOM 8796 N N . PHE D 1 146 ? 38.968 -7.329 -49.647 1.000 29.572 144 PHE DDD N 1
ATOM 8797 C CA . PHE D 1 146 ? 38.289 -6.286 -50.452 1.000 30.241 144 PHE DDD CA 1
ATOM 8798 C C . PHE D 1 146 ? 38.586 -6.510 -51.939 1.000 30.745 144 PHE DDD C 1
ATOM 8799 O O . PHE D 1 146 ? 39.624 -7.097 -52.264 1.000 30.657 144 PHE DDD O 1
ATOM 8807 N N . ALA D 1 147 ? 37.682 -6.064 -52.817 1.000 30.660 145 ALA DDD N 1
ATOM 8808 C CA . ALA D 1 147 ? 37.782 -6.197 -54.297 1.000 29.292 145 ALA DDD CA 1
ATOM 8809 C C . ALA D 1 147 ? 39.083 -5.554 -54.810 1.000 29.605 145 ALA DDD C 1
ATOM 8810 O O . ALA D 1 147 ? 39.561 -5.944 -55.870 1.000 31.399 145 ALA DDD O 1
ATOM 8812 N N . ASN D 1 148 ? 39.636 -4.594 -54.077 1.000 31.211 146 ASN DDD N 1
ATOM 8813 C CA . ASN D 1 148 ? 40.882 -3.870 -54.451 1.000 29.911 146 ASN DDD CA 1
ATOM 8814 C C . ASN D 1 148 ? 42.115 -4.650 -53.940 1.000 31.494 146 ASN DDD C 1
ATOM 8815 O O . ASN D 1 148 ? 43.228 -4.132 -54.062 1.000 29.825 146 ASN DDD O 1
ATOM 8820 N N . GLY D 1 149 ? 41.922 -5.850 -53.391 1.000 29.543 147 GLY DDD N 1
ATOM 8821 C CA . GLY D 1 149 ? 43.003 -6.751 -52.945 1.000 30.702 147 GLY DDD CA 1
ATOM 8822 C C . GLY D 1 149 ? 43.419 -6.491 -51.504 1.000 31.701 147 GLY DDD C 1
ATOM 8823 O O . GLY D 1 149 ? 44.116 -7.353 -50.929 1.000 28.289 147 GLY DDD O 1
ATOM 8824 N N . VAL D 1 150 ? 42.995 -5.366 -50.912 1.000 29.114 148 VAL DDD N 1
ATOM 8825 C CA . VAL D 1 150 ? 43.364 -5.042 -49.513 1.000 28.758 148 VAL DDD CA 1
ATOM 8826 C C . VAL D 1 150 ? 42.884 -6.178 -48.619 1.000 30.714 148 VAL DDD C 1
ATOM 8827 O O . VAL D 1 150 ? 41.811 -6.762 -48.908 1.000 31.983 148 VAL DDD O 1
ATOM 8831 N N . GLN D 1 151 ? 43.666 -6.468 -47.587 1.000 30.935 149 GLN DDD N 1
ATOM 8832 C CA . GLN D 1 151 ? 43.326 -7.421 -46.513 1.000 32.037 149 GLN DDD CA 1
ATOM 8833 C C . GLN D 1 151 ? 43.437 -6.724 -45.153 1.000 33.853 149 GLN DDD C 1
ATOM 8834 O O . GLN D 1 151 ? 44.367 -5.893 -44.969 1.000 30.233 149 GLN DDD O 1
ATOM 8840 N N . ARG D 1 152 ? 42.524 -7.056 -44.232 1.000 29.915 150 ARG DDD N 1
ATOM 8841 C CA . ARG D 1 152 ? 42.494 -6.471 -42.880 1.000 27.246 150 ARG DDD CA 1
ATOM 8842 C C . ARG D 1 152 ? 42.066 -7.568 -41.926 1.000 27.804 150 ARG DDD C 1
ATOM 8843 O O . ARG D 1 152 ? 41.479 -8.575 -42.377 1.000 26.521 150 ARG DDD O 1
ATOM 8851 N N . GLU D 1 153 ? 42.325 -7.359 -40.638 1.000 30.729 151 GLU DDD N 1
ATOM 8852 C CA . GLU D 1 153 ? 41.910 -8.295 -39.573 1.000 31.224 151 GLU DDD CA 1
ATOM 8853 C C . GLU D 1 153 ? 41.196 -7.492 -38.485 1.000 29.731 151 GLU DDD C 1
ATOM 8854 O O . GLU D 1 153 ? 41.665 -6.399 -38.159 1.000 31.218 151 GLU DDD O 1
ATOM 8860 N N . ALA D 1 154 ? 40.059 -7.989 -38.002 1.000 29.465 152 ALA DDD N 1
ATOM 8861 C CA . ALA D 1 154 ? 39.196 -7.271 -37.034 1.000 28.401 152 ALA DDD CA 1
ATOM 8862 C C . ALA D 1 154 ? 38.826 -8.219 -35.899 1.000 25.099 152 ALA DDD C 1
ATOM 8863 O O . ALA D 1 154 ? 38.687 -9.417 -36.173 1.000 23.356 152 ALA DDD O 1
ATOM 8865 N N . ASP D 1 155 ? 38.618 -7.687 -34.693 1.000 22.187 153 ASP DDD N 1
ATOM 8866 C CA . ASP D 1 155 ? 38.107 -8.490 -33.561 1.000 24.192 153 ASP DDD CA 1
ATOM 8867 C C . ASP D 1 155 ? 36.584 -8.472 -33.605 1.000 24.759 153 ASP DDD C 1
ATOM 8868 O O . ASP D 1 155 ? 35.958 -9.531 -33.275 1.000 25.376 153 ASP DDD O 1
ATOM 8873 N N . ILE D 1 156 ? 35.994 -7.353 -34.042 1.000 25.859 154 ILE DDD N 1
ATOM 8874 C CA . ILE D 1 156 ? 34.511 -7.166 -34.097 1.000 24.910 154 ILE DDD CA 1
ATOM 8875 C C . ILE D 1 156 ? 34.157 -6.750 -35.515 1.000 23.488 154 ILE DDD C 1
ATOM 8876 O O . ILE D 1 156 ? 34.831 -5.837 -36.033 1.000 24.433 154 ILE DDD O 1
ATOM 8881 N N . VAL D 1 157 ? 33.168 -7.411 -36.130 1.000 25.778 155 VAL DDD N 1
ATOM 8882 C CA . VAL D 1 157 ? 32.686 -7.054 -37.506 1.000 21.351 155 VAL DDD CA 1
ATOM 8883 C C . VAL D 1 157 ? 31.190 -6.798 -37.427 1.000 20.357 155 VAL DDD C 1
ATOM 8884 O O . VAL D 1 157 ? 30.432 -7.722 -37.046 1.000 21.439 155 VAL DDD O 1
ATOM 8888 N N . ILE D 1 158 ? 30.806 -5.566 -37.754 1.000 22.452 156 ILE DDD N 1
ATOM 8889 C CA . ILE D 1 158 ? 29.386 -5.122 -37.849 1.000 21.159 156 ILE DDD CA 1
ATOM 8890 C C . ILE D 1 158 ? 29.067 -5.048 -39.337 1.000 19.903 156 ILE DDD C 1
ATOM 8891 O O . ILE D 1 158 ? 29.622 -4.185 -40.002 1.000 16.917 156 ILE DDD O 1
ATOM 8896 N N . GLY D 1 159 ? 28.199 -5.955 -39.805 1.000 21.772 157 GLY DDD N 1
ATOM 8897 C CA . GLY D 1 159 ? 27.636 -5.924 -41.171 1.000 21.405 157 GLY DDD CA 1
ATOM 8898 C C . GLY D 1 159 ? 26.552 -4.872 -41.312 1.000 19.418 157 GLY DDD C 1
ATOM 8899 O O . GLY D 1 159 ? 25.437 -5.093 -40.830 1.000 16.750 157 GLY DDD O 1
ATOM 8900 N N . ALA D 1 160 ? 26.886 -3.750 -41.930 1.000 18.422 158 ALA DDD N 1
ATOM 8901 C CA . ALA D 1 160 ? 25.949 -2.636 -42.183 1.000 17.099 158 ALA DDD CA 1
ATOM 8902 C C . ALA D 1 160 ? 25.933 -2.398 -43.682 1.000 16.378 158 ALA DDD C 1
ATOM 8903 O O . ALA D 1 160 ? 25.902 -1.228 -44.103 1.000 16.120 158 ALA DDD O 1
ATOM 8905 N N . ASP D 1 161 ? 25.992 -3.484 -44.447 1.000 16.146 159 ASP DDD N 1
ATOM 8906 C CA . ASP D 1 161 ? 26.364 -3.437 -45.893 1.000 17.448 159 ASP DDD CA 1
ATOM 8907 C C . ASP D 1 161 ? 25.135 -3.700 -46.771 1.000 17.862 159 ASP DDD C 1
ATOM 8908 O O . ASP D 1 161 ? 25.295 -4.060 -47.925 1.000 17.992 159 ASP DDD O 1
ATOM 8913 N N . GLY D 1 162 ? 23.943 -3.503 -46.204 1.000 18.837 160 GLY DDD N 1
ATOM 8914 C CA . GLY D 1 162 ? 22.703 -3.221 -46.942 1.000 17.352 160 GLY DDD CA 1
ATOM 8915 C C . GLY D 1 162 ? 22.017 -4.461 -47.439 1.000 17.596 160 GLY DDD C 1
ATOM 8916 O O . GLY D 1 162 ? 22.270 -5.568 -46.911 1.000 17.508 160 GLY DDD O 1
ATOM 8917 N N . ALA D 1 163 ? 21.184 -4.267 -48.458 1.000 18.595 161 ALA DDD N 1
ATOM 8918 C CA . ALA D 1 163 ? 20.239 -5.255 -49.008 1.000 18.038 161 ALA DDD CA 1
ATOM 8919 C C . ALA D 1 163 ? 21.002 -6.506 -49.455 1.000 18.494 161 ALA DDD C 1
ATOM 8920 O O . ALA D 1 163 ? 20.451 -7.617 -49.283 1.000 17.248 161 ALA DDD O 1
ATOM 8922 N N . TRP D 1 164 ? 22.211 -6.339 -49.993 1.000 18.175 162 TRP DDD N 1
ATOM 8923 C CA . TRP D 1 164 ? 22.998 -7.440 -50.608 1.000 20.955 162 TRP DDD CA 1
ATOM 8924 C C . TRP D 1 164 ? 24.291 -7.644 -49.812 1.000 19.726 162 TRP DDD C 1
ATOM 8925 O O . TRP D 1 164 ? 25.358 -7.914 -50.404 1.000 16.205 162 TRP DDD O 1
ATOM 8936 N N . SER D 1 165 ? 24.144 -7.542 -48.487 1.000 20.446 163 SER DDD N 1
ATOM 8937 C CA . SER D 1 165 ? 25.225 -7.693 -47.481 1.000 19.027 163 SER DDD CA 1
ATOM 8938 C C . SER D 1 165 ? 26.131 -8.890 -47.827 1.000 18.556 163 SER DDD C 1
ATOM 8939 O O . SER D 1 165 ? 25.650 -10.041 -47.875 1.000 17.114 163 SER DDD O 1
ATOM 8942 N N . LYS D 1 166 ? 27.415 -8.613 -48.019 1.000 19.340 164 LYS DDD N 1
ATOM 8943 C CA . LYS D 1 166 ? 28.472 -9.638 -48.072 1.000 20.671 164 LYS DDD CA 1
ATOM 8944 C C . LYS D 1 166 ? 28.673 -10.249 -46.669 1.000 21.168 164 LYS DDD C 1
ATOM 8945 O O . LYS D 1 166 ? 28.918 -11.483 -46.567 1.000 22.843 164 LYS DDD O 1
ATOM 8951 N N . VAL D 1 167 ? 28.546 -9.477 -45.595 1.000 18.599 165 VAL DDD N 1
ATOM 8952 C CA . VAL D 1 167 ? 28.671 -10.065 -44.241 1.000 18.046 165 VAL DDD CA 1
ATOM 8953 C C . VAL D 1 167 ? 27.526 -11.068 -44.027 1.000 19.693 165 VAL DDD C 1
ATOM 8954 O O . VAL D 1 167 ? 27.779 -12.171 -43.458 1.000 20.741 165 VAL DDD O 1
ATOM 8958 N N . ARG D 1 168 ? 26.310 -10.757 -44.464 1.000 18.668 166 ARG DDD N 1
ATOM 8959 C CA . ARG D 1 168 ? 25.182 -11.712 -44.335 1.000 18.810 166 ARG DDD CA 1
ATOM 8960 C C . ARG D 1 168 ? 25.534 -13.004 -45.102 1.000 20.006 166 ARG DDD C 1
ATOM 8961 O O . ARG D 1 168 ? 25.249 -14.118 -44.564 1.000 20.057 166 ARG DDD O 1
ATOM 8969 N N . ALA D 1 169 ? 26.109 -12.889 -46.304 1.000 20.939 167 ALA DDD N 1
ATOM 8970 C CA . ALA D 1 169 ? 26.521 -14.047 -47.137 1.000 22.649 167 ALA DDD CA 1
ATOM 8971 C C . ALA D 1 169 ? 27.534 -14.935 -46.383 1.000 22.317 167 ALA DDD C 1
ATOM 8972 O O . ALA D 1 169 ? 27.505 -16.168 -46.605 1.000 22.062 167 ALA DDD O 1
ATOM 8974 N N . ALA D 1 170 ? 28.375 -14.378 -45.506 1.000 20.778 168 ALA DDD N 1
ATOM 8975 C CA . ALA D 1 170 ? 29.280 -15.186 -44.648 1.000 21.692 168 ALA DDD CA 1
ATOM 8976 C C . ALA D 1 170 ? 28.485 -15.995 -43.602 1.000 19.817 168 ALA DDD C 1
ATOM 8977 O O . ALA D 1 170 ? 28.903 -17.104 -43.242 1.000 16.653 168 ALA DDD O 1
ATOM 8979 N N . LEU D 1 171 ? 27.363 -15.469 -43.117 1.000 19.894 169 LEU DDD N 1
ATOM 8980 C CA . LEU D 1 171 ? 26.598 -16.056 -41.978 1.000 20.025 169 LEU DDD CA 1
ATOM 8981 C C . LEU D 1 171 ? 25.434 -16.919 -42.466 1.000 19.616 169 LEU DDD C 1
ATOM 8982 O O . LEU D 1 171 ? 24.862 -17.632 -41.651 1.000 21.899 169 LEU DDD O 1
ATOM 8987 N N . SER D 1 172 ? 25.042 -16.782 -43.723 1.000 19.873 170 SER DDD N 1
ATOM 8988 C CA . SER D 1 172 ? 23.803 -17.389 -44.253 1.000 20.300 170 SER DDD CA 1
ATOM 8989 C C . SER D 1 172 ? 23.916 -17.547 -45.767 1.000 20.553 170 SER DDD C 1
ATOM 8990 O O . SER D 1 172 ? 24.474 -16.660 -46.418 1.000 21.564 170 SER DDD O 1
ATOM 8993 N N . THR D 1 173 ? 23.302 -18.589 -46.297 1.000 20.364 171 THR DDD N 1
ATOM 8994 C CA . THR D 1 173 ? 23.110 -18.789 -47.746 1.000 23.358 171 THR DDD CA 1
ATOM 8995 C C . THR D 1 173 ? 21.767 -18.187 -48.181 1.000 24.503 171 THR DDD C 1
ATOM 8996 O O . THR D 1 173 ? 21.470 -18.237 -49.381 1.000 27.429 171 THR DDD O 1
ATOM 9000 N N . CYS D 1 174 ? 20.981 -17.646 -47.248 1.000 28.970 172 CYS DDD N 1
ATOM 9001 C CA . CYS D 1 174 ? 19.603 -17.136 -47.511 1.000 34.662 172 CYS DDD CA 1
ATOM 9002 C C . CYS D 1 174 ? 19.731 -15.773 -48.226 1.000 31.369 172 CYS DDD C 1
ATOM 9003 O O . CYS D 1 174 ? 20.564 -14.937 -47.821 1.000 28.878 172 CYS DDD O 1
ATOM 9006 N N . GLN D 1 175 ? 19.025 -15.623 -49.350 1.000 30.068 173 GLN DDD N 1
ATOM 9007 C CA . GLN D 1 175 ? 19.044 -14.418 -50.219 1.000 28.380 173 GLN DDD CA 1
ATOM 9008 C C . GLN D 1 175 ? 17.751 -13.632 -50.035 1.000 25.193 173 GLN DDD C 1
ATOM 9009 O O . GLN D 1 175 ? 16.714 -14.197 -49.697 1.000 21.344 173 GLN DDD O 1
ATOM 9015 N N . PRO D 1 176 ? 17.747 -12.303 -50.265 1.000 21.632 174 PRO DDD N 1
ATOM 9016 C CA . PRO D 1 176 ? 16.497 -11.595 -50.453 1.000 21.733 174 PRO DDD CA 1
ATOM 9017 C C . PRO D 1 176 ? 15.708 -12.175 -51.644 1.000 21.081 174 PRO DDD C 1
ATOM 9018 O O . PRO D 1 176 ? 16.275 -12.603 -52.622 1.000 19.591 174 PRO DDD O 1
ATOM 9022 N N . LEU D 1 177 ? 14.393 -12.131 -51.510 1.000 20.900 175 LEU DDD N 1
ATOM 9023 C CA . LEU D 1 177 ? 13.410 -12.640 -52.484 1.000 22.696 175 LEU DDD CA 1
ATOM 9024 C C . LEU D 1 177 ? 12.704 -11.461 -53.137 1.000 20.875 175 LEU DDD C 1
ATOM 9025 O O . LEU D 1 177 ? 12.405 -10.482 -52.483 1.000 18.202 175 LEU DDD O 1
ATOM 9030 N N . PRO D 1 178 ? 12.407 -11.556 -54.445 1.000 20.769 176 PRO DDD N 1
ATOM 9031 C CA . PRO D 1 178 ? 11.632 -10.525 -55.121 1.000 20.291 176 PRO DDD CA 1
ATOM 9032 C C . PRO D 1 178 ? 10.185 -10.472 -54.591 1.000 18.284 176 PRO DDD C 1
ATOM 9033 O O . PRO D 1 178 ? 9.634 -11.498 -54.315 1.000 18.747 176 PRO DDD O 1
ATOM 9037 N N . THR D 1 179 ? 9.626 -9.276 -54.414 1.000 16.666 177 THR DDD N 1
ATOM 9038 C CA . THR D 1 179 ? 8.235 -9.059 -53.904 1.000 16.302 177 THR DDD CA 1
ATOM 9039 C C . THR D 1 179 ? 7.218 -9.212 -55.032 1.000 15.572 177 THR DDD C 1
ATOM 9040 O O . THR D 1 179 ? 6.017 -9.283 -54.734 1.000 17.069 177 THR DDD O 1
ATOM 9044 N N . GLY D 1 180 ? 7.675 -9.211 -56.283 1.000 15.528 178 GLY DDD N 1
ATOM 9045 C CA . GLY D 1 180 ? 6.832 -9.111 -57.491 1.000 16.420 178 GLY DDD CA 1
ATOM 9046 C C . GLY D 1 180 ? 6.500 -7.657 -57.842 1.000 16.396 178 GLY DDD C 1
ATOM 9047 O O . GLY D 1 180 ? 5.720 -7.454 -58.756 1.000 16.285 178 GLY DDD O 1
ATOM 9048 N N . ILE D 1 181 ? 7.064 -6.695 -57.117 1.000 16.304 179 ILE DDD N 1
ATOM 9049 C CA . ILE D 1 181 ? 6.905 -5.247 -57.393 1.000 17.174 179 ILE DDD CA 1
ATOM 9050 C C . ILE D 1 181 ? 8.282 -4.690 -57.781 1.000 16.751 179 ILE DDD C 1
ATOM 9051 O O . ILE D 1 181 ? 9.287 -5.095 -57.163 1.000 15.852 179 ILE DDD O 1
ATOM 9056 N N . THR D 1 182 ? 8.295 -3.842 -58.809 1.000 16.339 180 THR DDD N 1
ATOM 9057 C CA . THR D 1 182 ? 9.474 -3.046 -59.234 1.000 16.919 180 THR DDD CA 1
ATOM 9058 C C . THR D 1 182 ? 9.078 -1.567 -59.188 1.000 17.821 180 THR DDD C 1
ATOM 9059 O O . THR D 1 182 ? 7.982 -1.211 -59.673 1.000 21.407 180 THR DDD O 1
ATOM 9063 N N . PHE D 1 183 ? 9.906 -0.743 -58.579 1.000 17.475 181 PHE DDD N 1
ATOM 9064 C CA . PHE D 1 183 ? 9.796 0.726 -58.583 1.000 18.360 181 PHE DDD CA 1
ATOM 9065 C C . PHE D 1 183 ? 10.605 1.239 -59.768 1.000 18.726 181 PHE DDD C 1
ATOM 9066 O O . PHE D 1 183 ? 11.739 0.822 -59.939 1.000 19.908 181 PHE DDD O 1
ATOM 9074 N N . PHE D 1 184 ? 10.001 2.112 -60.570 1.000 21.502 182 PHE DDD N 1
ATOM 9075 C CA . PHE D 1 184 ? 10.710 2.897 -61.600 1.000 22.234 182 PHE DDD CA 1
ATOM 9076 C C . PHE D 1 184 ? 10.841 4.308 -61.061 1.000 22.692 182 PHE DDD C 1
ATOM 9077 O O . PHE D 1 184 ? 9.835 5.008 -60.856 1.000 19.580 182 PHE DDD O 1
ATOM 9085 N N . GLU D 1 185 ? 12.083 4.680 -60.802 1.000 23.264 183 GLU DDD N 1
ATOM 9086 C CA . GLU D 1 185 ? 12.435 5.946 -60.131 1.000 24.051 183 GLU DDD CA 1
ATOM 9087 C C . GLU D 1 185 ? 12.734 7.007 -61.179 1.000 21.886 183 GLU DDD C 1
ATOM 9088 O O . GLU D 1 185 ? 13.676 6.830 -61.939 1.000 24.378 183 GLU DDD O 1
ATOM 9094 N N . GLY D 1 186 ? 11.969 8.091 -61.151 1.000 22.620 184 GLY DDD N 1
ATOM 9095 C CA . GLY D 1 186 ? 12.169 9.301 -61.964 1.000 23.050 184 GLY DDD CA 1
ATOM 9096 C C . GLY D 1 186 ? 12.398 10.537 -61.090 1.000 23.621 184 GLY DDD C 1
ATOM 9097 O O . GLY D 1 186 ? 12.041 10.504 -59.896 1.000 23.680 184 GLY DDD O 1
ATOM 9098 N N . TRP D 1 187 ? 12.979 11.586 -61.674 1.000 25.600 185 TRP DDD N 1
ATOM 9099 C CA . TRP D 1 187 ? 13.206 12.903 -61.039 1.000 26.233 185 TRP DDD CA 1
ATOM 9100 C C . TRP D 1 187 ? 12.660 14.004 -61.944 1.000 27.726 185 TRP DDD C 1
ATOM 9101 O O . TRP D 1 187 ? 12.779 13.880 -63.193 1.000 29.462 185 TRP DDD O 1
ATOM 9112 N N . ILE D 1 188 ? 12.026 14.999 -61.329 1.000 24.669 186 ILE DDD N 1
ATOM 9113 C CA . ILE D 1 188 ? 11.595 16.265 -61.972 1.000 25.631 186 ILE DDD CA 1
ATOM 9114 C C . ILE D 1 188 ? 12.381 17.369 -61.273 1.000 26.208 186 ILE DDD C 1
ATOM 9115 O O . ILE D 1 188 ? 12.063 17.666 -60.112 1.000 26.220 186 ILE DDD O 1
ATOM 9120 N N . ALA D 1 189 ? 13.430 17.886 -61.920 1.000 30.974 187 ALA DDD N 1
ATOM 9121 C CA . ALA D 1 189 ? 14.387 18.861 -61.334 1.000 33.421 187 ALA DDD CA 1
ATOM 9122 C C . ALA D 1 189 ? 13.730 20.234 -61.169 1.000 36.933 187 ALA DDD C 1
ATOM 9123 O O . ALA D 1 189 ? 14.028 20.891 -60.174 1.000 44.221 187 ALA DDD O 1
ATOM 9125 N N . GLN D 1 190 ? 12.891 20.667 -62.110 1.000 38.901 188 GLN DDD N 1
ATOM 9126 C CA . GLN D 1 190 ? 12.175 21.964 -61.977 1.000 44.155 188 GLN DDD CA 1
ATOM 9127 C C . GLN D 1 190 ? 10.726 21.741 -62.388 1.000 39.874 188 GLN DDD C 1
ATOM 9128 O O . GLN D 1 190 ? 10.350 21.967 -63.541 1.000 39.945 188 GLN DDD O 1
ATOM 9134 N N . PRO D 1 191 ? 9.893 21.279 -61.431 1.000 30.885 189 PRO DDD N 1
ATOM 9135 C CA . PRO D 1 191 ? 8.504 20.968 -61.716 1.000 30.016 189 PRO DDD CA 1
ATOM 9136 C C . PRO D 1 191 ? 7.749 22.239 -62.117 1.000 30.260 189 PRO DDD C 1
ATOM 9137 O O . PRO D 1 191 ? 7.856 23.221 -61.406 1.000 28.533 189 PRO DDD O 1
ATOM 9141 N N . ALA D 1 192 ? 6.999 22.169 -63.214 1.000 29.109 190 ALA DDD N 1
ATOM 9142 C CA . ALA D 1 192 ? 5.983 23.169 -63.612 1.000 27.942 190 ALA DDD CA 1
ATOM 9143 C C . ALA D 1 192 ? 5.108 23.516 -62.396 1.000 26.628 190 ALA DDD C 1
ATOM 9144 O O . ALA D 1 192 ? 5.031 22.699 -61.467 1.000 24.319 190 ALA DDD O 1
ATOM 9146 N N . ALA D 1 193 ? 4.449 24.675 -62.420 1.000 22.516 191 ALA DDD N 1
ATOM 9147 C CA . ALA D 1 193 ? 3.655 25.192 -61.286 1.000 21.967 191 ALA DDD CA 1
ATOM 9148 C C . ALA D 1 193 ? 2.544 24.195 -60.942 1.000 21.022 191 ALA DDD C 1
ATOM 9149 O O . ALA D 1 193 ? 2.320 23.943 -59.754 1.000 21.576 191 ALA DDD O 1
ATOM 9151 N N . ASP D 1 194 ? 1.849 23.653 -61.929 1.000 21.484 192 ASP DDD N 1
ATOM 9152 C CA . ASP D 1 194 ? 0.671 22.786 -61.682 1.000 24.918 192 ASP DDD CA 1
ATOM 9153 C C . ASP D 1 194 ? 1.088 21.533 -60.889 1.000 22.825 192 ASP DDD C 1
ATOM 9154 O O . ASP D 1 194 ? 0.404 21.234 -59.888 1.000 22.490 192 ASP DDD O 1
ATOM 9159 N N . ILE D 1 195 ? 2.145 20.818 -61.299 1.000 22.776 193 ILE DDD N 1
ATOM 9160 C CA . ILE D 1 195 ? 2.531 19.532 -60.648 1.000 23.619 193 ILE DDD CA 1
ATOM 9161 C C . ILE D 1 195 ? 3.181 19.844 -59.297 1.000 22.536 193 ILE DDD C 1
ATOM 9162 O O . ILE D 1 195 ? 2.877 19.130 -58.353 1.000 22.115 193 ILE DDD O 1
ATOM 9167 N N . ALA D 1 196 ? 3.923 20.949 -59.173 1.000 21.008 194 ALA DDD N 1
ATOM 9168 C CA . ALA D 1 196 ? 4.495 21.375 -57.885 1.000 20.778 194 ALA DDD CA 1
ATOM 9169 C C . ALA D 1 196 ? 3.363 21.635 -56.876 1.000 21.398 194 ALA DDD C 1
ATOM 9170 O O . ALA D 1 196 ? 3.495 21.218 -55.700 1.000 19.674 194 ALA DDD O 1
ATOM 9172 N N . ALA D 1 197 ? 2.268 22.269 -57.313 1.000 21.674 195 ALA DDD N 1
ATOM 9173 C CA . ALA D 1 197 ? 1.123 22.621 -56.438 1.000 20.845 195 ALA DDD CA 1
ATOM 9174 C C . ALA D 1 197 ? 0.358 21.342 -56.048 1.000 22.747 195 ALA DDD C 1
ATOM 9175 O O . ALA D 1 197 ? -0.144 21.258 -54.890 1.000 20.063 195 ALA DDD O 1
ATOM 9177 N N . MET D 1 198 ? 0.289 20.368 -56.956 1.000 23.329 196 MET DDD N 1
ATOM 9178 C CA . MET D 1 198 ? -0.486 19.119 -56.736 1.000 25.628 196 MET DDD CA 1
ATOM 9179 C C . MET D 1 198 ? 0.214 18.237 -55.701 1.000 24.929 196 MET DDD C 1
ATOM 9180 O O . MET D 1 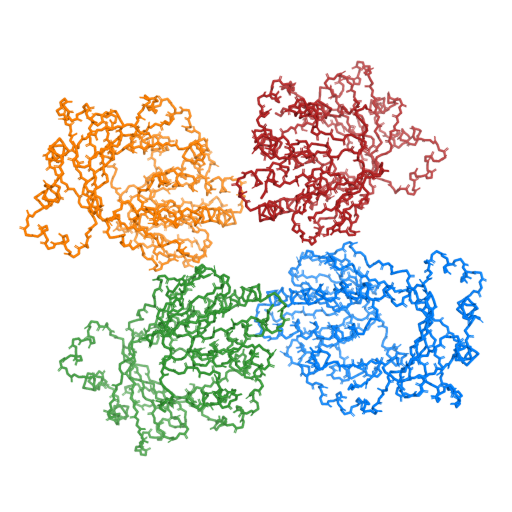198 ? -0.507 17.630 -54.852 1.000 21.585 196 MET DDD O 1
ATOM 9185 N N . VAL D 1 199 ? 1.547 18.174 -55.767 1.000 21.774 197 VAL DDD N 1
ATOM 9186 C CA . VAL D 1 199 ? 2.363 17.357 -54.829 1.000 22.482 197 VAL DDD CA 1
ATOM 9187 C C . VAL D 1 199 ? 2.382 18.066 -53.470 1.000 22.585 197 VAL DDD C 1
ATOM 9188 O O . VAL D 1 199 ? 2.232 17.390 -52.440 1.000 22.994 197 VAL DDD O 1
ATOM 9192 N N . GLY D 1 200 ? 2.556 19.382 -53.486 1.000 19.489 198 GLY DDD N 1
ATOM 9193 C CA . GLY D 1 200 ? 2.814 20.170 -52.278 1.000 19.346 198 GLY DDD CA 1
ATOM 9194 C C . GLY D 1 200 ? 4.244 20.017 -51.810 1.000 18.895 198 GLY DDD C 1
ATOM 9195 O O . GLY D 1 200 ? 5.106 19.603 -52.609 1.000 18.931 198 GLY DDD O 1
ATOM 9196 N N . GLN D 1 201 ? 4.468 20.318 -50.527 1.000 19.372 199 GLN DDD N 1
ATOM 9197 C CA . GLN D 1 201 ? 5.804 20.344 -49.883 1.000 20.867 199 GLN DDD CA 1
ATOM 9198 C C . GLN D 1 201 ? 6.208 18.929 -49.474 1.000 20.279 199 GLN DDD C 1
ATOM 9199 O O . GLN D 1 201 ? 7.382 18.701 -49.269 1.000 18.163 199 GLN DDD O 1
ATOM 9205 N N . GLY D 1 202 ? 5.251 18.020 -49.361 1.000 20.798 200 GLY DDD N 1
ATOM 9206 C CA . GLY D 1 202 ? 5.518 16.675 -48.835 1.000 22.131 200 GLY DDD CA 1
ATOM 9207 C C . GLY D 1 202 ? 5.444 15.601 -49.895 1.000 22.294 200 GLY DDD C 1
ATOM 9208 O O . GLY D 1 202 ? 6.265 15.618 -50.824 1.000 21.681 200 GLY DDD O 1
ATOM 9209 N N . SER D 1 203 ? 4.502 14.682 -49.707 1.000 22.424 201 SER DDD N 1
ATOM 9210 C CA . SER D 1 203 ? 4.333 13.423 -50.471 1.000 23.529 201 SER DDD CA 1
ATOM 9211 C C . SER D 1 203 ? 2.938 13.367 -51.085 1.000 20.862 201 SER DDD C 1
ATOM 9212 O O . SER D 1 203 ? 2.002 13.884 -50.479 1.000 19.457 201 SER DDD O 1
ATOM 9215 N N . LEU D 1 204 ? 2.830 12.674 -52.209 1.000 20.954 202 LEU DDD N 1
ATOM 9216 C CA . LEU D 1 204 ? 1.558 12.315 -52.877 1.000 20.402 202 LEU DDD CA 1
ATOM 9217 C C . LEU D 1 204 ? 1.608 10.807 -53.144 1.000 19.703 202 LEU DDD C 1
ATOM 9218 O O . LEU D 1 204 ? 2.519 10.361 -53.849 1.000 22.457 202 LEU DDD O 1
ATOM 9223 N N . PHE D 1 205 ? 0.679 10.057 -52.578 1.000 20.798 203 PHE DDD N 1
ATOM 9224 C CA . PHE D 1 205 ? 0.542 8.598 -52.787 1.000 21.354 203 PHE DDD CA 1
ATOM 9225 C C . PHE D 1 205 ? -0.737 8.324 -53.572 1.000 18.111 203 PHE DDD C 1
ATOM 9226 O O . PHE D 1 205 ? -1.794 8.796 -53.168 1.000 17.150 203 PHE DDD O 1
ATOM 9234 N N . CYS D 1 206 ? -0.619 7.534 -54.637 1.000 18.248 204 CYS DDD N 1
ATOM 9235 C CA . CYS D 1 206 ? -1.705 7.114 -55.553 1.000 18.429 204 CYS DDD CA 1
ATOM 9236 C C . CYS D 1 206 ? -1.669 5.591 -55.724 1.000 18.617 204 CYS DDD C 1
ATOM 9237 O O . CYS D 1 206 ? -0.711 5.078 -56.334 1.000 17.032 204 CYS DDD O 1
ATOM 9240 N N . PHE D 1 207 ? -2.708 4.896 -55.230 1.000 18.827 205 PHE DDD N 1
ATOM 9241 C CA . PHE D 1 207 ? -2.801 3.421 -55.278 1.000 19.664 205 PHE DDD CA 1
ATOM 9242 C C . PHE D 1 207 ? -3.816 3.024 -56.350 1.000 20.016 205 PHE DDD C 1
ATOM 9243 O O . PHE D 1 207 ? -5.001 3.213 -56.145 1.000 21.693 205 PHE DDD O 1
ATOM 9251 N N . GLY D 1 208 ? -3.350 2.474 -57.464 1.000 21.619 206 GLY DDD N 1
ATOM 9252 C CA . GLY D 1 208 ? -4.216 2.079 -58.589 1.000 22.764 206 GLY DDD CA 1
ATOM 9253 C C . GLY D 1 208 ? -4.258 0.588 -58.819 1.000 19.406 206 GLY DDD C 1
ATOM 9254 O O . GLY D 1 208 ? -4.542 0.185 -59.952 1.000 21.135 206 GLY DDD O 1
ATOM 9255 N N . GLY D 1 209 ? -4.031 -0.194 -57.774 1.000 19.881 207 GLY DDD N 1
ATOM 9256 C CA . GLY D 1 209 ? -3.909 -1.664 -57.856 1.000 20.098 207 GLY DDD CA 1
ATOM 9257 C C . GLY D 1 209 ? -2.506 -2.103 -58.257 1.000 19.651 207 GLY DDD C 1
ATOM 9258 O O . GLY D 1 209 ? -1.558 -1.867 -57.464 1.000 17.478 207 GLY DDD O 1
ATOM 9259 N N . GLU D 1 210 ? -2.354 -2.697 -59.441 1.000 19.699 208 GLU DDD N 1
ATOM 9260 C CA . GLU D 1 210 ? -1.052 -3.249 -59.908 1.000 21.019 208 GLU DDD CA 1
ATOM 9261 C C . GLU D 1 210 ? -0.159 -2.121 -60.440 1.000 21.011 208 GLU DDD C 1
ATOM 9262 O O . GLU D 1 210 ? 1.015 -2.412 -60.773 1.000 21.645 208 GLU DDD O 1
ATOM 9268 N N . GLU D 1 211 ? -0.688 -0.893 -60.500 1.000 18.236 209 GLU DDD N 1
ATOM 9269 C CA . GLU D 1 211 ? 0.077 0.338 -60.757 1.000 18.734 209 GLU DDD CA 1
ATOM 9270 C C . GLU D 1 211 ? -0.115 1.266 -59.563 1.000 17.751 209 GLU DDD C 1
ATOM 9271 O O . GLU D 1 211 ? -1.237 1.405 -59.113 1.000 16.599 209 GLU DDD O 1
ATOM 9277 N N . ALA D 1 212 ? 0.959 1.881 -59.065 1.000 17.850 210 ALA DDD N 1
ATOM 9278 C CA . ALA D 1 212 ? 0.880 2.924 -58.021 1.000 17.132 210 ALA DDD CA 1
ATOM 9279 C C . ALA D 1 212 ? 1.890 4.024 -58.329 1.000 17.073 210 ALA DDD C 1
ATOM 9280 O O . ALA D 1 212 ? 2.851 3.790 -59.103 1.000 17.201 210 ALA DDD O 1
ATOM 9282 N N . LEU D 1 213 ? 1.679 5.186 -57.732 1.000 17.611 211 LEU DDD N 1
ATOM 9283 C CA . LEU D 1 213 ? 2.530 6.374 -57.988 1.000 20.177 211 LEU DDD CA 1
ATOM 9284 C C . LEU D 1 213 ? 2.839 7.052 -56.648 1.000 19.440 211 LEU DDD C 1
ATOM 9285 O O . LEU D 1 213 ? 1.888 7.430 -55.928 1.000 16.757 211 LEU DDD O 1
ATOM 9290 N N . PHE D 1 214 ? 4.134 7.148 -56.322 1.000 16.630 212 PHE DDD N 1
ATOM 9291 C CA . PHE D 1 214 ? 4.606 7.758 -55.062 1.000 18.691 212 PHE DDD CA 1
ATOM 9292 C C . PHE D 1 214 ? 5.512 8.923 -55.432 1.000 18.167 212 PHE DDD C 1
ATOM 9293 O O . PHE D 1 214 ? 6.531 8.693 -56.101 1.000 20.167 212 PHE DDD O 1
ATOM 9301 N N . VAL D 1 215 ? 5.134 10.135 -55.041 1.000 17.437 213 VAL DDD N 1
ATOM 9302 C CA . VAL D 1 215 ? 5.898 11.361 -55.371 1.000 17.641 213 VAL DDD CA 1
ATOM 9303 C C . VAL D 1 215 ? 6.240 12.080 -54.076 1.000 19.340 213 VAL DDD C 1
ATOM 9304 O O . VAL D 1 215 ? 5.372 12.192 -53.210 1.000 19.423 213 VAL DDD O 1
ATOM 9308 N N . GLN D 1 216 ? 7.477 12.533 -53.942 1.000 22.058 214 GLN DDD N 1
ATOM 9309 C CA A GLN D 1 216 ? 7.921 13.327 -52.764 0.300 23.523 214 GLN DDD CA 1
ATOM 9310 C CA B GLN D 1 216 ? 7.917 13.332 -52.771 0.700 25.633 214 GLN DDD CA 1
ATOM 9311 C C . GLN D 1 216 ? 8.742 14.525 -53.256 1.000 25.002 214 GLN DDD C 1
ATOM 9312 O O . GLN D 1 216 ? 9.606 14.323 -54.131 1.000 26.143 214 GLN DDD O 1
ATOM 9323 N N . ARG D 1 217 ? 8.455 15.711 -52.724 1.000 24.694 215 ARG DDD N 1
ATOM 9324 C CA . ARG D 1 217 ? 9.306 16.906 -52.929 1.000 24.059 215 ARG DDD CA 1
ATOM 9325 C C . ARG D 1 217 ? 10.444 16.890 -51.896 1.000 24.008 215 ARG DDD C 1
ATOM 9326 O O . ARG D 1 217 ? 10.166 16.743 -50.680 1.000 23.073 215 ARG DDD O 1
ATOM 9334 N N . ASN D 1 218 ? 11.684 17.060 -52.342 1.000 22.634 216 ASN DDD N 1
ATOM 9335 C CA . ASN D 1 218 ? 12.840 17.106 -51.410 1.000 25.529 216 ASN DDD CA 1
ATOM 9336 C C . ASN D 1 218 ? 13.166 18.571 -51.082 1.000 29.534 216 ASN DDD C 1
ATOM 9337 O O . ASN D 1 218 ? 12.420 19.474 -51.538 1.000 25.880 216 ASN DDD O 1
ATOM 9342 N N . SER D 1 219 ? 14.224 18.803 -50.303 1.000 32.013 217 SER DDD N 1
ATOM 9343 C CA . SER D 1 219 ? 14.589 20.144 -49.762 1.000 36.530 217 SER DDD CA 1
ATOM 9344 C C . SER D 1 219 ? 15.063 21.097 -50.871 1.000 36.761 217 SER DDD C 1
ATOM 9345 O O . SER D 1 219 ? 15.138 22.284 -50.589 1.000 47.273 217 SER DDD O 1
ATOM 9348 N N . ARG D 1 220 ? 15.373 20.612 -52.073 1.000 38.002 218 ARG DDD N 1
ATOM 9349 C CA . ARG D 1 220 ? 15.856 21.455 -53.199 1.000 39.848 218 ARG DDD CA 1
ATOM 9350 C C . ARG D 1 220 ? 14.738 21.662 -54.226 1.000 36.230 218 ARG DDD C 1
ATOM 9351 O O . ARG D 1 220 ? 15.055 22.029 -55.391 1.000 34.675 218 ARG DDD O 1
ATOM 9359 N N . ASP D 1 221 ? 13.486 21.414 -53.835 1.000 32.070 219 ASP DDD N 1
ATOM 9360 C CA . ASP D 1 221 ? 12.265 21.529 -54.685 1.000 29.703 219 ASP DDD CA 1
ATOM 9361 C C . ASP D 1 221 ? 12.372 20.668 -55.940 1.000 26.225 219 ASP DDD C 1
ATOM 9362 O O . ASP D 1 221 ? 11.778 21.021 -56.926 1.000 28.352 219 ASP DDD O 1
ATOM 9367 N N . ARG D 1 222 ? 13.024 19.520 -55.851 1.000 26.745 220 ARG DDD N 1
ATOM 9368 C CA . ARG D 1 222 ? 12.979 18.466 -56.894 1.000 29.820 220 ARG DDD CA 1
ATOM 9369 C C . ARG D 1 222 ? 11.924 17.438 -56.466 1.000 25.594 220 ARG DDD C 1
ATOM 9370 O O . ARG D 1 222 ? 11.751 17.240 -55.249 1.000 24.136 220 ARG DDD O 1
ATOM 9378 N N . LEU D 1 223 ? 11.229 16.837 -57.424 1.000 24.003 221 LEU DDD N 1
ATOM 9379 C CA . LEU D 1 223 ? 10.248 15.755 -57.151 1.000 24.370 221 LEU DDD CA 1
ATOM 9380 C C . LEU D 1 223 ? 10.899 14.400 -57.430 1.000 23.180 221 LEU DDD C 1
ATOM 9381 O O . LEU D 1 223 ? 11.387 14.200 -58.543 1.000 27.415 221 LEU DDD O 1
ATOM 9386 N N . CYS D 1 224 ? 10.912 13.515 -56.441 1.000 23.797 222 CYS DDD N 1
ATOM 9387 C CA . CYS D 1 224 ? 11.259 12.080 -56.624 1.000 23.066 222 CYS DDD CA 1
ATOM 9388 C C . CYS D 1 224 ? 9.972 11.326 -56.990 1.000 21.279 222 CYS DDD C 1
ATOM 9389 O O . CYS D 1 224 ? 8.984 11.437 -56.247 1.000 20.061 222 CYS DDD O 1
ATOM 9392 N N . VAL D 1 225 ? 9.969 10.627 -58.117 1.000 19.626 223 VAL DDD N 1
ATOM 9393 C CA . VAL D 1 225 ? 8.791 9.856 -58.593 1.000 21.234 223 VAL DDD CA 1
ATOM 9394 C C . VAL D 1 225 ? 9.132 8.370 -58.563 1.000 19.779 223 VAL DDD C 1
ATOM 9395 O O . VAL D 1 225 ? 10.155 7.986 -59.123 1.000 20.738 223 VAL DDD O 1
ATOM 9399 N N . TYR D 1 226 ? 8.309 7.580 -57.888 1.000 19.950 224 TYR DDD N 1
ATOM 9400 C CA . TYR D 1 226 ? 8.346 6.100 -57.990 1.000 20.624 224 TYR DDD CA 1
ATOM 9401 C C . TYR D 1 226 ? 7.087 5.661 -58.716 1.000 18.538 224 TYR DDD C 1
ATOM 9402 O O . TYR D 1 226 ? 5.973 5.833 -58.177 1.000 16.447 224 TYR DDD O 1
ATOM 9411 N N . ALA D 1 227 ? 7.263 5.121 -59.915 1.000 18.494 225 ALA DDD N 1
ATOM 9412 C CA . ALA D 1 227 ? 6.218 4.375 -60.628 1.000 18.678 225 ALA DDD CA 1
ATOM 9413 C C . ALA D 1 227 ? 6.343 2.905 -60.196 1.000 18.933 225 ALA DDD C 1
ATOM 9414 O O . ALA D 1 227 ? 7.322 2.220 -60.626 1.000 19.433 225 ALA DDD O 1
ATOM 9416 N N . ALA D 1 228 ? 5.441 2.465 -59.309 1.000 18.066 226 ALA DDD N 1
ATOM 9417 C CA . ALA D 1 228 ? 5.472 1.117 -58.701 1.000 18.579 226 ALA DDD CA 1
ATOM 9418 C C . ALA D 1 228 ? 4.569 0.191 -59.511 1.000 18.538 226 ALA DDD C 1
ATOM 9419 O O . ALA D 1 228 ? 3.394 0.508 -59.642 1.000 16.607 226 ALA DDD O 1
ATOM 9421 N N . LEU D 1 229 ? 5.153 -0.878 -60.075 1.000 17.963 227 LEU DDD N 1
ATOM 9422 C CA . LEU D 1 229 ? 4.457 -1.826 -60.976 1.000 18.258 227 LEU DDD CA 1
ATOM 9423 C C . LEU D 1 229 ? 4.575 -3.228 -60.390 1.000 18.829 227 LEU DDD C 1
ATOM 9424 O O . LEU D 1 229 ? 5.708 -3.670 -60.090 1.000 19.552 227 LEU DDD O 1
ATOM 9429 N N . LYS D 1 230 ? 3.429 -3.867 -60.154 1.000 18.764 228 LYS DDD N 1
ATOM 9430 C CA . LYS D 1 230 ? 3.331 -5.315 -59.891 1.000 19.173 228 LYS DDD CA 1
ATOM 9431 C C . LYS D 1 230 ? 3.409 -6.049 -61.234 1.000 21.761 228 LYS DDD C 1
ATOM 9432 O O . LYS D 1 230 ? 2.405 -6.126 -61.931 1.000 26.708 228 LYS DDD O 1
ATOM 9438 N N . ARG D 1 231 ? 4.605 -6.498 -61.602 1.000 23.789 229 ARG DDD N 1
ATOM 9439 C CA . ARG D 1 231 ? 4.911 -7.196 -62.871 1.000 25.392 229 ARG DDD CA 1
ATOM 9440 C C . ARG D 1 231 ? 6.052 -8.162 -62.591 1.000 25.183 229 ARG DDD C 1
ATOM 9441 O O . ARG D 1 231 ? 6.919 -7.819 -61.785 1.000 25.504 229 ARG DDD O 1
ATOM 9449 N N . SER D 1 232 ? 6.049 -9.320 -63.247 1.000 26.858 230 SER DDD N 1
ATOM 9450 C CA . SER D 1 232 ? 7.174 -10.288 -63.167 1.000 26.440 230 SER DDD CA 1
ATOM 9451 C C . SER D 1 232 ? 8.438 -9.634 -63.741 1.000 25.199 230 SER DDD C 1
ATOM 9452 O O . SER D 1 232 ? 8.325 -8.799 -64.630 1.000 26.368 230 SER DDD O 1
ATOM 9455 N N . SER D 1 233 ? 9.609 -10.003 -63.234 1.000 28.034 231 SER DDD N 1
ATOM 9456 C CA . SER D 1 233 ? 10.917 -9.588 -63.799 1.000 29.661 231 SER DDD CA 1
ATOM 9457 C C . SER D 1 233 ? 10.988 -9.955 -65.289 1.000 29.393 231 SER DDD C 1
ATOM 9458 O O . SER D 1 233 ? 11.418 -9.119 -66.107 1.000 30.911 231 SER DDD O 1
ATOM 9461 N N . GLU D 1 234 ? 10.514 -11.160 -65.619 1.000 32.881 232 GLU DDD N 1
ATOM 9462 C CA A GLU D 1 234 ? 10.519 -11.720 -66.995 0.500 36.665 232 GLU DDD CA 1
ATOM 9463 C CA B GLU D 1 234 ? 10.521 -11.720 -67.004 0.500 37.385 232 GLU DDD CA 1
ATOM 9464 C C . GLU D 1 234 ? 9.666 -10.813 -67.899 1.000 38.297 232 GLU DDD C 1
ATOM 9465 O O . GLU D 1 234 ? 10.146 -10.421 -68.981 1.000 39.470 232 GLU DDD O 1
ATOM 9476 N N . TRP D 1 235 ? 8.454 -10.474 -67.463 1.000 38.416 233 TRP DDD N 1
ATOM 9477 C CA . TRP D 1 235 ? 7.554 -9.568 -68.227 1.000 36.004 233 TRP DDD CA 1
ATOM 9478 C C . TRP D 1 235 ? 8.243 -8.211 -68.430 1.000 33.168 233 TRP DDD C 1
ATOM 9479 O O . TRP D 1 235 ? 8.282 -7.735 -69.570 1.000 35.562 233 TRP DDD O 1
ATOM 9490 N N . LEU D 1 236 ? 8.803 -7.618 -67.376 1.000 31.127 234 LEU DDD N 1
ATOM 9491 C CA . LEU D 1 236 ? 9.464 -6.285 -67.476 1.000 31.057 234 LEU DDD CA 1
ATOM 9492 C C . LEU D 1 236 ? 10.670 -6.348 -68.435 1.000 31.730 234 LEU DDD C 1
ATOM 9493 O O . LEU D 1 236 ? 10.844 -5.402 -69.210 1.000 30.093 234 LEU DDD O 1
ATOM 9498 N N . ASP D 1 237 ? 11.479 -7.419 -68.376 1.000 35.509 235 ASP DDD N 1
ATOM 9499 C CA . ASP D 1 237 ? 12.627 -7.651 -69.301 1.000 37.875 235 ASP DDD CA 1
ATOM 9500 C C . ASP D 1 237 ? 12.154 -7.584 -70.762 1.000 36.115 235 ASP DDD C 1
ATOM 9501 O O . ASP D 1 237 ? 12.761 -6.868 -71.568 1.000 35.084 235 ASP DDD O 1
ATOM 9506 N N . ALA D 1 238 ? 11.107 -8.331 -71.094 1.000 37.716 236 ALA DDD N 1
ATOM 9507 C CA . ALA D 1 238 ? 10.542 -8.420 -72.461 1.000 41.671 236 ALA DDD CA 1
ATOM 9508 C C . ALA D 1 238 ? 10.088 -7.034 -72.911 1.000 44.412 236 ALA DDD C 1
ATOM 9509 O O . ALA D 1 238 ? 10.520 -6.585 -73.971 1.000 50.293 236 ALA DDD O 1
ATOM 9511 N N . GLN D 1 239 ? 9.246 -6.386 -72.114 1.000 41.333 237 GLN DDD N 1
ATOM 9512 C CA . GLN D 1 239 ? 8.600 -5.106 -72.474 1.000 37.772 237 GLN DDD CA 1
ATOM 9513 C C . GLN D 1 239 ? 9.644 -4.007 -72.630 1.000 42.295 237 GLN DDD C 1
ATOM 9514 O O . GLN D 1 239 ? 9.527 -3.229 -73.585 1.000 39.316 237 GLN DDD O 1
ATOM 9520 N N . ILE D 1 240 ? 10.627 -3.934 -71.731 1.000 45.932 238 ILE DDD N 1
ATOM 9521 C CA . ILE D 1 240 ? 11.709 -2.901 -71.763 1.000 46.512 238 ILE DDD CA 1
ATOM 9522 C C . ILE D 1 240 ? 12.611 -3.163 -72.987 1.000 50.267 238 ILE DDD C 1
ATOM 9523 O O . ILE D 1 240 ? 12.974 -2.183 -73.673 1.000 45.930 238 ILE DDD O 1
ATOM 9528 N N . ALA D 1 241 ? 12.979 -4.429 -73.234 1.000 49.430 239 ALA DDD N 1
ATOM 9529 C CA . ALA D 1 241 ? 13.797 -4.849 -74.396 1.000 51.832 239 ALA DDD CA 1
ATOM 9530 C C . ALA D 1 241 ? 13.141 -4.331 -75.689 1.000 57.516 239 ALA DDD C 1
ATOM 9531 O O . ALA D 1 241 ? 13.855 -3.788 -76.556 1.000 59.964 239 ALA DDD O 1
ATOM 9533 N N . GLN D 1 242 ? 11.815 -4.462 -75.786 1.000 53.031 240 GLN DDD N 1
ATOM 9534 C CA . GLN D 1 242 ? 10.982 -4.045 -76.944 1.000 53.285 240 GLN DDD CA 1
ATOM 9535 C C . GLN D 1 242 ? 10.811 -2.520 -76.990 1.000 56.642 240 GLN DDD C 1
ATOM 9536 O O . GLN D 1 242 ? 11.175 -1.936 -78.014 1.000 62.842 240 GLN DDD O 1
ATOM 9542 N N . HIS D 1 243 ? 10.289 -1.894 -75.927 1.000 54.218 241 HIS DDD N 1
ATOM 9543 C CA . HIS D 1 243 ? 9.776 -0.492 -75.928 1.000 47.669 241 HIS DDD CA 1
ATOM 9544 C C . HIS D 1 243 ? 10.740 0.503 -75.268 1.000 46.660 241 HIS DDD C 1
ATOM 9545 O O . HIS D 1 243 ? 10.541 1.706 -75.468 1.000 49.233 241 HIS DDD O 1
ATOM 9552 N N . GLY D 1 244 ? 11.721 0.045 -74.486 1.000 50.197 242 GLY DDD N 1
ATOM 9553 C CA . GLY D 1 244 ? 12.547 0.924 -73.622 1.000 50.432 242 GLY DDD CA 1
ATOM 9554 C C . GLY D 1 244 ? 11.838 1.259 -72.315 1.000 48.636 242 GLY DDD C 1
ATOM 9555 O O . GLY D 1 244 ? 10.622 1.035 -72.267 1.000 46.839 242 GLY DDD O 1
ATOM 9556 N N . ILE D 1 245 ? 12.560 1.725 -71.278 1.000 43.730 243 ILE DDD N 1
ATOM 9557 C CA . ILE D 1 245 ? 12.005 1.874 -69.897 1.000 45.354 243 ILE DDD CA 1
ATOM 9558 C C . ILE D 1 245 ? 10.886 2.926 -69.930 1.000 40.924 243 ILE DDD C 1
ATOM 9559 O O . ILE D 1 245 ? 9.763 2.626 -69.492 1.000 36.043 243 ILE DDD O 1
ATOM 9564 N N . ARG D 1 246 ? 11.175 4.114 -70.458 1.000 44.197 244 ARG DDD N 1
ATOM 9565 C CA . ARG D 1 246 ? 10.274 5.289 -70.373 1.000 42.180 244 ARG DDD CA 1
ATOM 9566 C C . ARG D 1 246 ? 8.902 4.937 -70.965 1.000 44.017 244 ARG DDD C 1
ATOM 9567 O O . ARG D 1 246 ? 7.885 5.197 -70.281 1.000 43.997 244 ARG DDD O 1
ATOM 9575 N N . THR D 1 247 ? 8.861 4.377 -72.175 1.000 40.270 245 THR DDD N 1
ATOM 9576 C CA . THR D 1 247 ? 7.607 4.036 -72.889 1.000 38.181 245 THR DDD CA 1
ATOM 9577 C C . THR D 1 247 ? 6.859 2.960 -72.105 1.000 38.609 245 THR DDD C 1
ATOM 9578 O O . THR D 1 247 ? 5.616 3.065 -71.984 1.000 36.257 245 THR DDD O 1
ATOM 9582 N N . LEU D 1 248 ? 7.564 1.947 -71.603 1.000 37.340 246 LEU DDD N 1
ATOM 9583 C CA . LEU D 1 248 ? 6.893 0.864 -70.840 1.000 36.902 246 LEU DDD CA 1
ATOM 9584 C C . LEU D 1 248 ? 6.240 1.466 -69.585 1.000 34.936 246 LEU DDD C 1
ATOM 9585 O O . LEU D 1 248 ? 5.075 1.132 -69.297 1.000 32.352 246 LEU DDD O 1
ATOM 9590 N N . VAL D 1 249 ? 6.992 2.275 -68.833 1.000 30.906 247 VAL DDD N 1
ATOM 9591 C CA . VAL D 1 249 ? 6.515 2.815 -67.534 1.000 31.739 247 VAL DDD CA 1
ATOM 9592 C C . VAL D 1 249 ? 5.299 3.704 -67.802 1.000 30.064 247 VAL DDD C 1
ATOM 9593 O O . VAL D 1 249 ? 4.231 3.419 -67.241 1.000 28.993 247 VAL DDD O 1
ATOM 9597 N N . THR D 1 250 ? 5.415 4.684 -68.690 1.000 29.932 248 THR DDD N 1
ATOM 9598 C CA . THR D 1 250 ? 4.321 5.659 -68.961 1.000 30.564 248 THR DDD CA 1
ATOM 9599 C C . THR D 1 250 ? 3.100 4.926 -69.525 1.000 29.401 248 THR DDD C 1
ATOM 9600 O O . THR D 1 250 ? 1.977 5.270 -69.139 1.000 29.912 248 THR DDD O 1
ATOM 9604 N N . GLY D 1 251 ? 3.331 3.905 -70.354 1.000 27.294 249 GLY DDD N 1
ATOM 9605 C CA . GLY D 1 251 ? 2.297 3.059 -70.967 1.000 27.773 249 GLY DDD CA 1
ATOM 9606 C C . GLY D 1 251 ? 1.401 2.366 -69.957 1.000 27.375 249 GLY DDD C 1
ATOM 9607 O O . GLY D 1 251 ? 0.242 2.093 -70.314 1.000 27.962 249 GLY DDD O 1
ATOM 9608 N N . CYS D 1 252 ? 1.895 2.080 -68.746 1.000 27.572 250 CYS DDD N 1
ATOM 9609 C CA . CYS D 1 252 ? 1.144 1.334 -67.699 1.000 27.056 250 CYS DDD CA 1
ATOM 9610 C C . CYS D 1 252 ? 0.117 2.233 -66.997 1.000 24.507 250 CYS DDD C 1
ATOM 9611 O O . CYS D 1 252 ? -0.742 1.694 -66.274 1.000 21.847 250 CYS DDD O 1
ATOM 9614 N N . TYR D 1 253 ? 0.188 3.558 -67.186 1.000 25.208 251 TYR DDD N 1
ATOM 9615 C CA . TYR D 1 253 ? -0.690 4.545 -66.490 1.000 24.444 251 TYR DDD CA 1
ATOM 9616 C C . TYR D 1 253 ? -1.685 5.205 -67.460 1.000 28.337 251 TYR DDD C 1
ATOM 9617 O O . TYR D 1 253 ? -2.279 6.230 -67.052 1.000 30.677 251 TYR DDD O 1
ATOM 9626 N N . THR D 1 254 ? -1.945 4.660 -68.661 1.000 28.361 252 THR DDD N 1
ATOM 9627 C CA . THR D 1 254 ? -2.771 5.352 -69.692 1.000 28.404 252 THR DDD CA 1
ATOM 9628 C C . THR D 1 254 ? -4.239 5.409 -69.231 1.000 26.151 252 THR DDD C 1
ATOM 9629 O O . THR D 1 254 ? -4.928 6.334 -69.648 1.000 31.434 252 THR DDD O 1
ATOM 9633 N N . GLY D 1 255 ? -4.672 4.541 -68.322 1.000 24.937 253 GLY DDD N 1
ATOM 9634 C CA . GLY D 1 255 ? -6.027 4.610 -67.735 1.000 24.914 253 GLY DDD CA 1
ATOM 9635 C C . GLY D 1 255 ? -6.144 5.621 -66.594 1.000 26.441 253 GLY DDD C 1
ATOM 9636 O O . GLY D 1 255 ? -7.241 5.737 -66.010 1.000 26.267 253 GLY DDD O 1
ATOM 9637 N N . TRP D 1 256 ? -5.062 6.319 -66.223 1.000 25.405 254 TRP DDD N 1
ATOM 9638 C CA . TRP D 1 256 ? -5.056 7.225 -65.050 1.000 24.258 254 TRP DDD CA 1
ATOM 9639 C C . TRP D 1 256 ? -5.530 8.623 -65.474 1.000 23.779 254 TRP DDD C 1
ATOM 9640 O O . TRP D 1 256 ? -5.369 8.979 -66.657 1.000 22.269 254 TRP DDD O 1
ATOM 9651 N N . ALA D 1 257 ? -6.013 9.410 -64.513 1.000 20.611 255 ALA DDD N 1
ATOM 9652 C CA . ALA D 1 257 ? -6.303 10.854 -64.665 1.000 21.915 255 ALA DDD CA 1
ATOM 9653 C C . ALA D 1 257 ? -5.135 11.572 -65.346 1.000 22.831 255 ALA DDD C 1
ATOM 9654 O O . ALA D 1 257 ? -3.952 11.284 -65.033 1.000 27.230 255 ALA DDD O 1
ATOM 9656 N N . THR D 1 258 ? -5.447 12.487 -66.254 1.000 24.273 256 THR DDD N 1
ATOM 9657 C CA . THR D 1 258 ? -4.470 13.290 -67.046 1.000 25.559 256 THR DDD CA 1
ATOM 9658 C C . THR D 1 258 ? -3.508 14.049 -66.123 1.000 23.403 256 THR DDD C 1
ATOM 9659 O O . THR D 1 258 ? -2.319 14.140 -66.462 1.000 22.520 256 THR DDD O 1
ATOM 9663 N N . ASN D 1 259 ? -3.995 14.631 -65.027 1.000 22.868 257 ASN DDD N 1
ATOM 9664 C CA . ASN D 1 259 ? -3.099 15.410 -64.125 1.000 27.953 257 ASN DDD CA 1
ATOM 9665 C C . ASN D 1 259 ? -1.993 14.471 -63.598 1.000 26.003 257 ASN DDD C 1
ATOM 9666 O O . ASN D 1 259 ? -0.816 14.870 -63.621 1.000 29.060 257 ASN DDD O 1
ATOM 9671 N N . LEU D 1 260 ? -2.325 13.246 -63.200 1.000 21.749 258 LEU DDD N 1
ATOM 9672 C CA . LEU D 1 260 ? -1.323 12.349 -62.592 1.000 20.695 258 LEU DDD CA 1
ATOM 9673 C C . LEU D 1 260 ? -0.386 11.821 -63.680 1.000 21.633 258 LEU DDD C 1
ATOM 9674 O O . LEU D 1 260 ? 0.801 11.672 -63.410 1.000 23.707 258 LEU DDD O 1
ATOM 9679 N N . ARG D 1 261 ? -0.878 11.612 -64.899 1.000 24.654 259 ARG DDD N 1
ATOM 9680 C CA . ARG D 1 261 ? -0.061 11.134 -66.046 1.000 24.919 259 ARG DDD CA 1
ATOM 9681 C C . ARG D 1 261 ? 0.946 12.223 -66.441 1.000 28.130 259 ARG DDD C 1
ATOM 9682 O O . ARG D 1 261 ? 2.066 11.866 -66.837 1.000 24.886 259 ARG DDD O 1
ATOM 9690 N N . ARG D 1 262 ? 0.571 13.504 -66.342 1.000 29.312 260 ARG DDD N 1
ATOM 9691 C CA . ARG D 1 262 ? 1.464 14.648 -66.650 1.000 34.962 260 ARG DDD CA 1
ATOM 9692 C C . ARG D 1 262 ? 2.675 14.599 -65.711 1.000 29.932 260 ARG DDD C 1
ATOM 9693 O O . ARG D 1 262 ? 3.825 14.739 -66.160 1.000 26.451 260 ARG DDD O 1
ATOM 9701 N N . LEU D 1 263 ? 2.403 14.415 -64.427 1.000 28.224 261 LEU DDD N 1
ATOM 9702 C CA . LEU D 1 263 ? 3.432 14.257 -63.383 1.000 27.444 261 LEU DDD CA 1
ATOM 9703 C C . LEU D 1 263 ? 4.410 13.161 -63.819 1.000 29.299 261 LEU DDD C 1
ATOM 9704 O O . LEU D 1 263 ? 5.643 13.393 -63.767 1.000 31.591 261 LEU DDD O 1
ATOM 9709 N N . LEU D 1 264 ? 3.896 12.021 -64.285 1.000 28.540 262 LEU DDD N 1
ATOM 9710 C CA . LEU D 1 264 ? 4.741 10.876 -64.713 1.000 28.239 262 LEU DDD CA 1
ATOM 9711 C C . LEU D 1 264 ? 5.556 11.260 -65.954 1.000 29.526 262 LEU DDD C 1
ATOM 9712 O O . LEU D 1 264 ? 6.766 11.000 -65.979 1.000 30.000 262 LEU DDD O 1
ATOM 9717 N N . GLU D 1 265 ? 4.931 11.923 -66.926 1.000 32.167 263 GLU DDD N 1
ATOM 9718 C CA . GLU D 1 265 ? 5.564 12.253 -68.233 1.000 34.342 263 GLU DDD CA 1
ATOM 9719 C C . GLU D 1 265 ? 6.607 13.375 -68.064 1.000 31.202 263 GLU DDD C 1
ATOM 9720 O O . GLU D 1 265 ? 7.465 13.507 -68.968 1.000 27.748 263 GLU DDD O 1
ATOM 9726 N N . ALA D 1 266 ? 6.600 14.116 -66.942 1.000 28.899 264 ALA DDD N 1
ATOM 9727 C CA . ALA D 1 266 ? 7.621 15.147 -66.623 1.000 27.607 264 ALA DDD CA 1
ATOM 9728 C C . ALA D 1 266 ? 8.949 14.497 -66.228 1.000 28.504 264 ALA DDD C 1
ATOM 9729 O O . ALA D 1 266 ? 9.985 15.179 -66.246 1.000 32.751 264 ALA DDD O 1
ATOM 9731 N N . CYS D 1 267 ? 8.965 13.214 -65.891 1.000 29.559 265 CYS DDD N 1
ATOM 9732 C CA . CYS D 1 267 ? 10.234 12.519 -65.553 1.000 30.957 265 CYS DDD CA 1
ATOM 9733 C C . CYS D 1 267 ? 11.056 12.326 -66.829 1.000 32.181 265 CYS DDD C 1
ATOM 9734 O O . CYS D 1 267 ? 10.506 11.793 -67.806 1.000 33.239 265 CYS DDD O 1
ATOM 9737 N N . THR D 1 268 ? 12.331 12.718 -66.809 1.000 41.379 266 THR DDD N 1
ATOM 9738 C CA . THR D 1 268 ? 13.223 12.600 -67.997 1.000 49.758 266 THR DDD CA 1
ATOM 9739 C C . THR D 1 268 ? 13.521 11.111 -68.199 1.000 48.437 266 THR DDD C 1
ATOM 9740 O O . THR D 1 268 ? 13.055 10.544 -69.224 1.000 46.021 266 THR DDD O 1
ATOM 9744 N N . ASP D 1 269 ? 14.175 10.490 -67.214 1.000 47.735 267 ASP DDD N 1
ATOM 9745 C CA . ASP D 1 269 ? 14.548 9.056 -67.273 1.000 48.799 267 ASP DDD CA 1
ATOM 9746 C C . ASP D 1 269 ? 13.882 8.309 -66.109 1.000 41.604 267 ASP DDD C 1
ATOM 9747 O O . ASP D 1 269 ? 13.342 8.953 -65.212 1.000 40.041 267 ASP DDD O 1
ATOM 9752 N N . PHE D 1 270 ? 13.926 6.983 -66.149 1.000 35.732 268 PHE DDD N 1
ATOM 9753 C CA . PHE D 1 270 ? 13.552 6.090 -65.032 1.000 33.061 268 PHE DDD CA 1
ATOM 9754 C C . PHE D 1 270 ? 14.682 5.081 -64.824 1.000 34.962 268 PHE DDD C 1
ATOM 9755 O O . PHE D 1 270 ? 15.225 4.569 -65.826 1.000 33.196 268 PHE DDD O 1
ATOM 9763 N N . VAL D 1 271 ? 15.025 4.827 -63.561 1.000 34.293 269 VAL DDD N 1
ATOM 9764 C CA . VAL D 1 271 ? 15.897 3.703 -63.131 1.000 31.574 269 VAL DDD CA 1
ATOM 9765 C C . VAL D 1 271 ? 15.014 2.553 -62.633 1.000 28.457 269 VAL DDD C 1
ATOM 9766 O O . VAL D 1 271 ? 14.013 2.818 -61.955 1.000 29.865 269 VAL DDD O 1
ATOM 9770 N N . ARG D 1 272 ? 15.355 1.325 -62.986 1.000 24.228 270 ARG DDD N 1
ATOM 9771 C CA . ARG D 1 272 ? 14.611 0.123 -62.566 1.000 25.022 270 ARG DDD CA 1
ATOM 9772 C C . ARG D 1 272 ? 15.124 -0.314 -61.193 1.000 24.602 270 ARG DDD C 1
ATOM 9773 O O . ARG D 1 272 ? 16.312 -0.620 -61.083 1.000 27.372 270 ARG DDD O 1
ATOM 9781 N N . ARG D 1 273 ? 14.248 -0.340 -60.194 1.000 24.860 271 ARG DDD N 1
ATOM 9782 C CA . ARG D 1 273 ? 14.562 -0.746 -58.799 1.000 24.269 271 ARG DDD CA 1
ATOM 9783 C C . ARG D 1 273 ? 13.643 -1.890 -58.373 1.000 20.530 271 ARG DDD C 1
ATOM 9784 O O . ARG D 1 273 ? 12.611 -1.679 -57.743 1.000 18.291 271 ARG DDD O 1
ATOM 9792 N N . PRO D 1 274 ? 14.017 -3.146 -58.696 1.000 20.959 272 PRO DDD N 1
ATOM 9793 C CA . PRO D 1 274 ? 13.288 -4.319 -58.213 1.000 19.105 272 PRO DDD CA 1
ATOM 9794 C C . PRO D 1 274 ? 13.191 -4.242 -56.677 1.000 18.825 272 PRO DDD C 1
ATOM 9795 O O . PRO D 1 274 ? 14.162 -3.859 -56.081 1.000 17.646 272 PRO DDD O 1
ATOM 9799 N N . ILE D 1 275 ? 12.030 -4.551 -56.092 1.000 17.337 273 ILE DDD N 1
ATOM 9800 C CA . ILE D 1 275 ? 11.836 -4.511 -54.618 1.000 17.390 273 ILE DDD CA 1
ATOM 9801 C C . ILE D 1 275 ? 11.974 -5.923 -54.059 1.000 17.438 273 ILE DDD C 1
ATOM 9802 O O . ILE D 1 275 ? 11.107 -6.774 -54.323 1.000 17.498 273 ILE DDD O 1
ATOM 9807 N N . TYR D 1 276 ? 13.036 -6.133 -53.295 1.000 17.142 274 TYR DDD N 1
ATOM 9808 C CA . TYR D 1 276 ? 13.394 -7.414 -52.646 1.000 18.568 274 TYR DDD CA 1
ATOM 9809 C C . TYR D 1 276 ? 13.107 -7.267 -51.155 1.000 15.662 274 TYR DDD C 1
ATOM 9810 O O . TYR D 1 276 ? 13.025 -6.163 -50.659 1.000 13.091 274 TYR DDD O 1
ATOM 9819 N N . SER D 1 277 ? 12.946 -8.383 -50.482 1.000 14.735 275 SER DDD N 1
ATOM 9820 C CA . SER D 1 277 ? 12.759 -8.484 -49.015 1.000 15.096 275 SER DDD CA 1
ATOM 9821 C C . SER D 1 277 ? 13.397 -9.786 -48.559 1.000 15.699 275 SER DDD C 1
ATOM 9822 O O . SER D 1 277 ? 13.268 -10.756 -49.255 1.000 15.933 275 SER DDD O 1
ATOM 9825 N N . LEU D 1 278 ? 14.000 -9.798 -47.385 1.000 16.327 276 LEU DDD N 1
ATOM 9826 C CA . LEU D 1 278 ? 14.214 -11.041 -46.642 1.000 16.055 276 LEU DDD CA 1
ATOM 9827 C C . LEU D 1 278 ? 12.848 -11.547 -46.214 1.000 17.125 276 LEU DDD C 1
ATOM 9828 O O . LEU D 1 278 ? 11.881 -10.784 -46.030 1.000 16.529 276 LEU DDD O 1
ATOM 9833 N N . PRO D 1 279 ? 12.738 -12.878 -46.054 1.000 17.351 277 PRO DDD N 1
ATOM 9834 C CA . PRO D 1 279 ? 11.500 -13.484 -45.573 1.000 19.144 277 PRO DDD CA 1
ATOM 9835 C C . PRO D 1 279 ? 11.367 -13.200 -44.072 1.000 18.345 277 PRO DDD C 1
ATOM 9836 O O . PRO D 1 279 ? 12.370 -13.011 -43.400 1.000 16.768 277 PRO DDD O 1
ATOM 9840 N N . ALA D 1 280 ? 10.133 -13.151 -43.582 1.000 19.229 278 ALA DDD N 1
ATOM 9841 C CA . ALA D 1 280 ? 9.838 -12.829 -42.172 1.000 22.167 278 ALA DDD CA 1
ATOM 9842 C C . ALA D 1 280 ? 10.498 -13.850 -41.246 1.000 23.310 278 ALA DDD C 1
ATOM 9843 O O . ALA D 1 280 ? 10.888 -13.458 -40.133 1.000 27.521 278 ALA DDD O 1
ATOM 9845 N N . ASP D 1 281 ? 10.652 -15.091 -41.707 1.000 24.193 279 ASP DDD N 1
ATOM 9846 C CA . ASP D 1 281 ? 11.236 -16.215 -40.928 1.000 27.663 279 ASP DDD CA 1
ATOM 9847 C C . ASP D 1 281 ? 12.775 -16.217 -41.020 1.000 26.446 279 ASP DDD C 1
ATOM 9848 O O . ASP D 1 281 ? 13.409 -17.237 -40.541 1.000 25.679 279 ASP DDD O 1
ATOM 9853 N N . PHE D 1 282 ? 13.398 -15.177 -41.593 1.000 22.909 280 PHE DDD N 1
ATOM 9854 C CA . PHE D 1 282 ? 14.870 -15.143 -41.796 1.000 22.331 280 PHE DDD CA 1
ATOM 9855 C C . PHE D 1 282 ? 15.568 -15.378 -40.449 1.000 22.474 280 PHE DDD C 1
ATOM 9856 O O . PHE D 1 282 ? 15.178 -14.825 -39.415 1.000 22.513 280 PHE DDD O 1
ATOM 9864 N N . CYS D 1 283 ? 16.553 -16.258 -40.465 1.000 23.888 281 CYS DDD N 1
ATOM 9865 C CA . CYS D 1 283 ? 17.452 -16.494 -39.313 1.000 26.149 281 CYS DDD CA 1
ATOM 9866 C C . CYS D 1 283 ? 18.864 -16.718 -39.835 1.000 24.934 281 CYS DDD C 1
ATOM 9867 O O . CYS D 1 283 ? 19.046 -17.099 -41.029 1.000 27.095 281 CYS DDD O 1
ATOM 9870 N N . TRP D 1 284 ? 19.829 -16.485 -38.962 1.000 24.239 282 TRP DDD N 1
ATOM 9871 C CA . TRP D 1 284 ? 21.227 -16.891 -39.211 1.000 22.105 282 TRP DDD CA 1
ATOM 9872 C C . TRP D 1 284 ? 21.751 -17.429 -37.890 1.000 22.615 282 TRP DDD C 1
ATOM 9873 O O . TRP D 1 284 ? 21.269 -16.983 -36.839 1.000 23.935 282 TRP DDD O 1
ATOM 9884 N N . THR D 1 285 ? 22.620 -18.422 -37.955 1.000 22.692 283 THR DDD N 1
ATOM 9885 C CA . THR D 1 285 ? 23.285 -18.978 -36.764 1.000 23.220 283 THR DDD CA 1
ATOM 9886 C C . THR D 1 285 ? 24.191 -17.881 -36.210 1.000 21.494 283 THR DDD C 1
ATOM 9887 O O . THR D 1 285 ? 25.044 -17.375 -36.926 1.000 19.249 283 THR DDD O 1
ATOM 9891 N N . PRO D 1 286 ? 24.012 -17.461 -34.939 1.000 22.277 284 PRO DDD N 1
ATOM 9892 C CA . PRO D 1 286 ? 24.868 -16.439 -34.343 1.000 23.630 284 PRO DDD CA 1
ATOM 9893 C C . PRO D 1 286 ? 26.347 -16.842 -34.399 1.000 24.722 284 PRO DDD C 1
ATOM 9894 O O . PRO D 1 286 ? 26.668 -18.015 -34.217 1.000 24.393 284 PRO DDD O 1
ATOM 9898 N N . ARG D 1 287 ? 27.197 -15.870 -34.706 1.000 24.462 285 ARG DDD N 1
ATOM 9899 C CA . ARG D 1 287 ? 28.657 -16.044 -34.741 1.000 27.130 285 ARG DDD CA 1
ATOM 9900 C C . ARG D 1 287 ? 29.279 -15.034 -33.775 1.000 29.174 285 ARG DDD C 1
ATOM 9901 O O . ARG D 1 287 ? 28.945 -13.834 -33.874 1.000 26.642 285 ARG DDD O 1
ATOM 9909 N N . ASP D 1 288 ? 30.186 -15.491 -32.903 1.000 28.099 286 ASP DDD N 1
ATOM 9910 C CA . ASP D 1 288 ? 30.882 -14.599 -31.949 1.000 28.411 286 ASP DDD CA 1
ATOM 9911 C C . ASP D 1 288 ? 31.621 -13.507 -32.722 1.000 25.944 286 ASP DDD C 1
ATOM 9912 O O . ASP D 1 288 ? 32.287 -13.824 -33.701 1.000 25.212 286 ASP DDD O 1
ATOM 9917 N N . GLY D 1 289 ? 31.447 -12.258 -32.293 1.000 24.074 287 GLY DDD N 1
ATOM 9918 C CA . GLY D 1 289 ? 32.160 -11.076 -32.799 1.000 23.086 287 GLY DDD CA 1
ATOM 9919 C C . GLY D 1 289 ? 31.694 -10.592 -34.167 1.000 20.836 287 GLY DDD C 1
ATOM 9920 O O . GLY D 1 289 ? 32.340 -9.647 -34.679 1.000 21.885 287 GLY DDD O 1
ATOM 9921 N N . VAL D 1 290 ? 30.645 -11.182 -34.748 1.000 20.030 288 VAL DDD N 1
ATOM 9922 C CA . VAL D 1 290 ? 30.078 -10.743 -36.061 1.000 21.285 288 VAL DDD CA 1
ATOM 9923 C C . VAL D 1 290 ? 28.573 -10.550 -35.900 1.000 21.961 288 VAL DDD C 1
ATOM 9924 O O . VAL D 1 290 ? 27.903 -11.431 -35.316 1.000 24.702 288 VAL DDD O 1
ATOM 9928 N N . THR D 1 291 ? 28.030 -9.449 -36.403 1.000 20.795 289 THR DDD N 1
ATOM 9929 C CA . THR D 1 291 ? 26.563 -9.240 -36.408 1.000 20.336 289 THR DDD CA 1
ATOM 9930 C C . THR D 1 291 ? 26.135 -8.433 -37.635 1.000 19.173 289 THR DDD C 1
ATOM 9931 O O . THR D 1 291 ? 26.992 -7.969 -38.405 1.000 18.850 289 THR DDD O 1
ATOM 9935 N N . LEU D 1 292 ? 24.821 -8.322 -37.812 1.000 20.656 290 LEU DDD N 1
ATOM 9936 C CA . LEU D 1 292 ? 24.168 -7.611 -38.936 1.000 20.863 290 LEU DDD CA 1
ATOM 9937 C C . LEU D 1 292 ? 23.226 -6.568 -38.345 1.000 20.051 290 LEU DDD C 1
ATOM 9938 O O . LEU D 1 292 ? 22.534 -6.874 -37.349 1.000 19.023 290 LEU DDD O 1
ATOM 9943 N N . ILE D 1 293 ? 23.205 -5.379 -38.949 1.000 20.772 291 ILE DDD N 1
ATOM 9944 C CA . ILE D 1 293 ? 22.261 -4.287 -38.587 1.000 19.704 291 ILE DDD CA 1
ATOM 9945 C C . ILE D 1 293 ? 21.657 -3.734 -39.880 1.000 19.513 291 ILE DDD C 1
ATOM 9946 O O . ILE D 1 293 ? 22.252 -3.896 -40.972 1.000 19.458 291 ILE DDD O 1
ATOM 9951 N N . GLY D 1 294 ? 20.520 -3.061 -39.738 1.000 17.687 292 GLY DDD N 1
ATOM 9952 C CA . GLY D 1 294 ? 19.786 -2.467 -40.852 1.000 17.171 292 GLY DDD CA 1
ATOM 9953 C C . GLY D 1 294 ? 19.364 -3.515 -41.867 1.000 16.328 292 GLY DDD C 1
ATOM 9954 O O . GLY D 1 294 ? 18.935 -4.629 -41.476 1.000 15.955 292 GLY DDD O 1
ATOM 9955 N N . ASP D 1 295 ? 19.447 -3.142 -43.137 1.000 16.073 293 ASP DDD N 1
ATOM 9956 C CA . ASP D 1 295 ? 18.997 -3.953 -44.287 1.000 15.089 293 ASP DDD CA 1
ATOM 9957 C C . ASP D 1 295 ? 19.772 -5.268 -44.328 1.000 15.043 293 ASP DDD C 1
ATOM 9958 O O . ASP D 1 295 ? 19.150 -6.309 -44.678 1.000 16.038 293 ASP DDD O 1
ATOM 9963 N N . ALA D 1 296 ? 21.040 -5.270 -43.936 1.000 15.059 294 ALA DDD N 1
ATOM 9964 C CA . ALA D 1 296 ? 21.820 -6.529 -43.831 1.000 15.088 294 ALA DDD CA 1
ATOM 9965 C C . ALA D 1 296 ? 21.076 -7.578 -42.977 1.000 15.739 294 ALA DDD C 1
ATOM 9966 O O . ALA D 1 296 ? 21.100 -8.804 -43.338 1.000 15.172 294 ALA DDD O 1
ATOM 9968 N N . ALA D 1 297 ? 20.452 -7.156 -41.871 1.000 15.010 295 ALA DDD N 1
ATOM 9969 C CA . ALA D 1 297 ? 19.822 -8.048 -40.870 1.000 14.810 295 ALA DDD CA 1
ATOM 9970 C C . ALA D 1 297 ? 18.360 -8.344 -41.222 1.000 15.367 295 ALA DDD C 1
ATOM 9971 O O . ALA D 1 297 ? 17.879 -9.463 -40.929 1.000 15.083 295 ALA DDD O 1
ATOM 9973 N N . HIS D 1 298 ? 17.647 -7.410 -41.823 1.000 15.617 296 HIS DDD N 1
ATOM 9974 C CA . HIS D 1 298 ? 16.172 -7.522 -41.946 1.000 14.954 296 HIS DDD CA 1
ATOM 9975 C C . HIS D 1 298 ? 15.618 -6.646 -43.068 1.000 15.795 296 HIS DDD C 1
ATOM 9976 O O . HIS D 1 298 ? 14.569 -6.045 -42.845 1.000 16.893 296 HIS DDD O 1
ATOM 9983 N N . LEU D 1 299 ? 16.263 -6.611 -44.239 1.000 16.672 297 LEU DDD N 1
ATOM 9984 C CA . LEU D 1 299 ? 15.713 -5.956 -45.455 1.000 17.342 297 LEU DDD CA 1
ATOM 9985 C C . LEU D 1 299 ? 14.243 -6.327 -45.583 1.000 18.334 297 LEU DDD C 1
ATOM 9986 O O . LEU D 1 299 ? 13.898 -7.532 -45.608 1.000 19.511 297 LEU DDD O 1
ATOM 9991 N N . MET D 1 300 ? 13.406 -5.319 -45.723 1.000 18.363 298 MET DDD N 1
ATOM 9992 C CA . MET D 1 300 ? 11.954 -5.537 -45.911 1.000 19.294 298 MET DDD CA 1
ATOM 9993 C C . MET D 1 300 ? 11.457 -4.489 -46.891 1.000 16.450 298 MET DDD C 1
ATOM 9994 O O . MET D 1 300 ? 12.217 -3.638 -47.335 1.000 15.080 298 MET DDD O 1
ATOM 9999 N N . PRO D 1 301 ? 10.210 -4.589 -47.385 1.000 17.320 299 PRO DDD N 1
ATOM 10000 C CA . PRO D 1 301 ? 9.780 -3.688 -48.453 1.000 17.319 299 PRO DDD CA 1
ATOM 10001 C C . PRO D 1 301 ? 9.752 -2.259 -47.927 1.000 15.937 299 PRO DDD C 1
ATOM 10002 O O . PRO D 1 301 ? 9.751 -2.052 -46.714 1.000 17.128 299 PRO DDD O 1
ATOM 10006 N N . PRO D 1 302 ? 9.747 -1.238 -48.805 1.000 16.002 300 PRO DDD N 1
ATOM 10007 C CA . PRO D 1 302 ? 9.829 0.160 -48.371 1.000 16.269 300 PRO DDD CA 1
ATOM 10008 C C . PRO D 1 302 ? 8.516 0.734 -47.812 1.000 17.011 300 PRO DDD C 1
ATOM 10009 O O . PRO D 1 302 ? 7.794 1.400 -48.494 1.000 19.550 300 PRO DDD O 1
ATOM 10013 N N . VAL D 1 303 ? 8.220 0.409 -46.560 1.000 19.270 301 VAL DDD N 1
ATOM 10014 C CA . VAL D 1 303 ? 6.939 0.759 -45.893 1.000 19.139 301 VAL DDD CA 1
ATOM 10015 C C . VAL D 1 303 ? 7.196 1.866 -44.877 1.000 18.901 301 VAL DDD C 1
ATOM 10016 O O . VAL D 1 303 ? 6.231 2.335 -44.336 1.000 22.632 301 VAL DDD O 1
ATOM 10020 N N . GLY D 1 304 ? 8.423 2.357 -44.743 1.000 18.201 302 GLY DDD N 1
ATOM 10021 C CA . GLY D 1 304 ? 8.739 3.561 -43.952 1.000 19.017 302 GLY DDD CA 1
ATOM 10022 C C . GLY D 1 304 ? 9.450 3.233 -42.643 1.000 20.030 302 GLY DDD C 1
ATOM 10023 O O . GLY D 1 304 ? 9.398 4.077 -41.731 1.000 22.593 302 GLY DDD O 1
ATOM 10024 N N . VAL D 1 305 ? 10.135 2.085 -42.548 1.000 18.532 303 VAL DDD N 1
ATOM 10025 C CA . VAL D 1 305 ? 10.838 1.648 -41.304 1.000 17.913 303 VAL DDD CA 1
ATOM 10026 C C . VAL D 1 305 ? 12.366 1.602 -41.510 1.000 16.621 303 VAL DDD C 1
ATOM 10027 O O . VAL D 1 305 ? 13.073 1.523 -40.498 1.000 17.840 303 VAL DDD O 1
ATOM 10031 N N . GLY D 1 306 ? 12.866 1.598 -42.738 1.000 15.132 304 GLY DDD N 1
ATOM 10032 C CA . GLY D 1 306 ? 14.226 1.090 -43.027 1.000 16.760 304 GLY DDD CA 1
ATOM 10033 C C . GLY D 1 306 ? 15.360 1.904 -42.389 1.000 17.598 304 GLY DDD C 1
ATOM 10034 O O . GLY D 1 306 ? 16.226 1.344 -41.726 1.000 16.855 304 GLY DDD O 1
ATOM 10035 N N . VAL D 1 307 ? 15.397 3.208 -42.634 1.000 19.773 305 VAL DDD N 1
ATOM 10036 C CA . VAL D 1 307 ? 16.444 4.110 -42.094 1.000 18.939 305 VAL DDD CA 1
ATOM 10037 C C . VAL D 1 307 ? 16.306 4.158 -40.575 1.000 18.109 305 VAL DDD C 1
ATOM 10038 O O . VAL D 1 307 ? 17.335 4.092 -39.890 1.000 16.084 305 VAL DDD O 1
ATOM 10042 N N . ASN D 1 308 ? 15.077 4.279 -40.071 1.000 17.919 306 ASN DDD N 1
ATOM 10043 C CA . ASN D 1 308 ? 14.815 4.377 -38.612 1.000 17.553 306 ASN DDD CA 1
ATOM 10044 C C . ASN D 1 308 ? 15.309 3.113 -37.909 1.000 18.399 306 ASN DDD C 1
ATOM 10045 O O . ASN D 1 308 ? 15.988 3.225 -36.833 1.000 18.344 306 ASN DDD O 1
ATOM 10050 N N . LEU D 1 309 ? 14.987 1.942 -38.454 1.000 20.260 307 LEU DDD N 1
ATOM 10051 C CA . LEU D 1 309 ? 15.451 0.664 -37.856 1.000 20.962 307 LEU DDD CA 1
ATOM 10052 C C . LEU D 1 309 ? 16.968 0.586 -37.970 1.000 18.915 307 LEU DDD C 1
ATOM 10053 O O . LEU D 1 309 ? 17.580 0.212 -36.987 1.000 18.342 307 LEU DDD O 1
ATOM 10058 N N . ALA D 1 310 ? 17.538 0.916 -39.131 1.000 17.966 308 ALA DDD N 1
ATOM 10059 C CA . ALA D 1 310 ? 18.994 0.814 -39.377 1.000 17.643 308 ALA DDD CA 1
ATOM 10060 C C . ALA D 1 310 ? 19.737 1.583 -38.278 1.000 17.972 308 ALA DDD C 1
ATOM 10061 O O . ALA D 1 310 ? 20.668 1.028 -37.673 1.000 14.665 308 ALA DDD O 1
ATOM 10063 N N . MET D 1 311 ? 19.306 2.814 -38.010 1.000 19.191 309 MET DDD N 1
ATOM 10064 C CA . MET D 1 311 ? 19.969 3.713 -37.042 1.000 20.452 309 MET DDD CA 1
ATOM 10065 C C . MET D 1 311 ? 19.733 3.187 -35.612 1.000 18.617 309 MET DDD C 1
ATOM 10066 O O . MET D 1 311 ? 20.677 3.136 -34.830 1.000 18.283 309 MET DDD O 1
ATOM 10071 N N . LEU D 1 312 ? 18.528 2.727 -35.301 1.000 20.200 310 LEU DDD N 1
ATOM 10072 C CA . LEU D 1 312 ? 18.242 2.204 -33.951 1.000 19.073 310 LEU DDD CA 1
ATOM 10073 C C . LEU D 1 312 ? 19.116 0.974 -33.686 1.000 20.310 310 LEU DDD C 1
ATOM 10074 O O . LEU D 1 312 ? 19.749 0.946 -32.614 1.000 19.869 310 LEU DDD O 1
ATOM 10079 N N . ASP D 1 313 ? 19.168 0.020 -34.627 1.000 21.943 311 ASP DDD N 1
ATOM 10080 C CA . ASP D 1 313 ? 20.034 -1.196 -34.593 1.000 21.614 311 ASP DDD CA 1
ATOM 10081 C C . ASP D 1 313 ? 21.493 -0.794 -34.329 1.000 20.823 311 ASP DDD C 1
ATOM 10082 O O . ASP D 1 313 ? 22.127 -1.378 -33.444 1.000 23.101 311 ASP DDD O 1
ATOM 10087 N N . ALA D 1 314 ? 22.025 0.130 -35.122 1.000 23.193 312 ALA DDD N 1
ATOM 10088 C CA . ALA D 1 314 ? 23.409 0.645 -35.006 1.000 22.183 312 ALA DDD CA 1
ATOM 10089 C C . ALA D 1 314 ? 23.612 1.133 -33.582 1.000 23.526 312 ALA DDD C 1
ATOM 10090 O O . ALA D 1 314 ? 24.637 0.781 -32.996 1.000 22.478 312 ALA DDD O 1
ATOM 10092 N N . SER D 1 315 ? 22.661 1.902 -33.044 1.000 23.138 313 SER DDD N 1
ATOM 10093 C CA . SER D 1 315 ? 22.778 2.533 -31.707 1.000 22.459 313 SER DDD CA 1
ATOM 10094 C C . SER D 1 315 ? 22.694 1.441 -30.635 1.000 24.096 313 SER DDD C 1
ATOM 10095 O O . SER D 1 315 ? 23.503 1.504 -29.713 1.000 26.215 313 SER DDD O 1
ATOM 10098 N N . ASP D 1 316 ? 21.843 0.423 -30.777 1.000 22.968 314 ASP DDD N 1
ATOM 10099 C CA . ASP D 1 316 ? 21.784 -0.707 -29.814 1.000 23.839 314 ASP DDD CA 1
ATOM 10100 C C . ASP D 1 316 ? 23.146 -1.425 -29.764 1.000 26.246 314 ASP DDD C 1
ATOM 10101 O O . ASP D 1 316 ? 23.636 -1.683 -28.659 1.000 28.902 314 ASP DDD O 1
ATOM 10106 N N . VAL D 1 317 ? 23.730 -1.749 -30.910 1.000 25.868 315 VAL DDD N 1
ATOM 10107 C CA . VAL D 1 317 ? 24.996 -2.527 -31.003 1.000 25.235 315 VAL DDD CA 1
ATOM 10108 C C . VAL D 1 317 ? 26.145 -1.659 -30.478 1.000 25.301 315 VAL DDD C 1
ATOM 10109 O O . VAL D 1 317 ? 26.954 -2.159 -29.704 1.000 24.754 315 VAL DDD O 1
ATOM 10113 N N . ALA D 1 318 ? 26.246 -0.417 -30.920 1.000 26.565 316 ALA DDD N 1
ATOM 10114 C CA . ALA D 1 318 ? 27.375 0.473 -30.569 1.000 27.573 316 ALA DDD CA 1
ATOM 10115 C C . ALA D 1 318 ? 27.309 0.829 -29.066 1.000 31.792 316 ALA DDD C 1
ATOM 10116 O O . ALA D 1 318 ? 28.368 0.803 -28.409 1.000 28.075 316 ALA DDD O 1
ATOM 10118 N N . MET D 1 319 ? 26.114 1.106 -28.521 1.000 31.188 317 MET DDD N 1
ATOM 10119 C CA . MET D 1 319 ? 25.948 1.406 -27.078 1.000 33.537 317 MET DDD CA 1
ATOM 10120 C C . MET D 1 319 ? 26.396 0.199 -26.260 1.000 33.317 317 MET DDD C 1
ATOM 10121 O O . MET D 1 319 ? 27.099 0.394 -25.267 1.000 36.858 317 MET DDD O 1
ATOM 10126 N N . ALA D 1 320 ? 25.980 -0.997 -26.645 1.000 31.092 318 ALA DDD N 1
ATOM 10127 C CA . ALA D 1 320 ? 26.322 -2.257 -25.949 1.000 32.837 318 ALA DDD CA 1
ATOM 10128 C C . ALA D 1 320 ? 27.842 -2.419 -25.891 1.000 31.482 318 ALA DDD C 1
ATOM 10129 O O . ALA D 1 320 ? 28.344 -2.816 -24.836 1.000 29.358 318 ALA DDD O 1
ATOM 10131 N N . LEU D 1 321 ? 28.542 -2.110 -26.986 1.000 32.491 319 LEU DDD N 1
ATOM 10132 C CA . LEU D 1 321 ? 30.017 -2.273 -27.088 1.000 33.220 319 LEU DDD CA 1
ATOM 10133 C C . LEU D 1 321 ? 30.716 -1.211 -26.236 1.000 35.750 319 LEU DDD C 1
ATOM 10134 O O . LEU D 1 321 ? 31.868 -1.465 -25.821 1.000 34.072 319 LEU DDD O 1
ATOM 10139 N N . CYS D 1 322 ? 30.059 -0.069 -26.001 1.000 36.286 320 CYS DDD N 1
ATOM 10140 C CA . CYS D 1 322 ? 30.563 1.040 -25.149 1.000 38.697 320 CYS DDD CA 1
ATOM 10141 C C . CYS D 1 322 ? 30.252 0.775 -23.662 1.000 40.669 320 CYS DDD C 1
ATOM 10142 O O . CYS D 1 322 ? 31.045 1.181 -22.825 1.000 45.498 320 CYS DDD O 1
ATOM 10145 N N . ALA D 1 323 ? 29.142 0.116 -23.340 1.000 45.105 321 ALA DDD N 1
ATOM 10146 C CA . ALA D 1 323 ? 28.594 0.001 -21.971 1.000 46.022 321 ALA DDD CA 1
ATOM 10147 C C . ALA D 1 323 ? 29.195 -1.205 -21.223 1.000 51.377 321 ALA DDD C 1
ATOM 10148 O O . ALA D 1 323 ? 29.292 -1.129 -19.997 1.000 47.483 321 ALA DDD O 1
ATOM 10150 N N A ARG D 1 324 ? 29.631 -2.241 -21.948 0.500 52.435 322 ARG DDD N 1
ATOM 10151 N N B ARG D 1 324 ? 29.555 -2.294 -21.918 0.500 50.855 322 ARG DDD N 1
ATOM 10152 C CA A ARG D 1 324 ? 30.056 -3.545 -21.387 0.500 51.315 322 ARG DDD CA 1
ATOM 10153 C CA B ARG D 1 324 ? 30.046 -3.552 -21.285 0.500 48.874 322 ARG DDD CA 1
ATOM 10154 C C A ARG D 1 324 ? 31.501 -3.828 -21.771 0.500 53.792 322 ARG DDD C 1
ATOM 10155 C C B ARG D 1 324 ? 31.470 -3.849 -21.753 0.500 52.213 322 ARG DDD C 1
ATOM 10156 O O A ARG D 1 324 ? 31.889 -3.555 -22.900 0.500 54.793 322 ARG DDD O 1
ATOM 10157 O O B ARG D 1 324 ? 31.813 -3.606 -22.904 0.500 52.843 322 ARG DDD O 1
ATOM 10172 N N . PRO D 1 325 ? 32.350 -4.362 -20.863 1.000 54.287 323 PRO DDD N 1
ATOM 10173 C CA . PRO D 1 325 ? 33.721 -4.712 -21.237 1.000 52.543 323 PRO DDD CA 1
ATOM 10174 C C . PRO D 1 325 ? 33.833 -5.977 -22.106 1.000 48.992 323 PRO DDD C 1
ATOM 10175 O O . PRO D 1 325 ? 34.770 -6.042 -22.866 1.000 46.337 323 PRO DDD O 1
ATOM 10179 N N . ASP D 1 326 ? 32.905 -6.934 -21.981 1.000 48.900 324 ASP DDD N 1
ATOM 10180 C CA . ASP D 1 326 ? 32.872 -8.197 -22.778 1.000 46.039 324 ASP DDD CA 1
ATOM 10181 C C . ASP D 1 326 ? 32.158 -7.947 -24.132 1.000 44.433 324 ASP DDD C 1
ATOM 10182 O O . ASP D 1 326 ? 30.896 -8.060 -24.210 1.000 41.711 324 ASP DDD O 1
ATOM 10187 N N . ALA D 1 327 ? 32.947 -7.666 -25.175 1.000 37.228 325 ALA DDD N 1
ATOM 10188 C CA . ALA D 1 327 ? 32.475 -7.256 -26.515 1.000 36.249 325 ALA DDD CA 1
ATOM 10189 C C . ALA D 1 327 ? 31.616 -8.371 -27.129 1.000 35.691 325 ALA DDD C 1
ATOM 10190 O O . ALA D 1 327 ? 30.510 -8.049 -27.602 1.000 35.260 325 ALA DDD O 1
ATOM 10192 N N . ILE D 1 328 ? 32.090 -9.620 -27.116 1.000 33.572 326 ILE DDD N 1
ATOM 10193 C CA . ILE D 1 328 ? 31.354 -10.776 -27.715 1.000 36.693 326 ILE DDD CA 1
ATOM 10194 C C . ILE D 1 328 ? 29.963 -10.885 -27.068 1.000 37.755 326 ILE DDD C 1
ATOM 10195 O O . ILE D 1 328 ? 28.964 -11.021 -27.815 1.000 35.594 326 ILE DDD O 1
ATOM 10200 N N . SER D 1 329 ? 29.889 -10.807 -25.740 1.000 37.214 327 SER DDD N 1
ATOM 10201 C CA . SER D 1 329 ? 28.614 -10.974 -24.992 1.000 38.230 327 SER DDD CA 1
ATOM 10202 C C . SER D 1 329 ? 27.707 -9.759 -25.246 1.000 30.336 327 SER DDD C 1
ATOM 10203 O O . SER D 1 329 ? 26.486 -9.962 -25.384 1.000 26.936 327 SER DDD O 1
ATOM 10206 N N . ALA D 1 330 ? 28.295 -8.560 -25.318 1.000 30.262 328 ALA DDD N 1
ATOM 10207 C CA . ALA D 1 330 ? 27.570 -7.300 -25.620 1.000 32.460 328 ALA DDD CA 1
ATOM 10208 C C . ALA D 1 330 ? 26.876 -7.415 -26.987 1.000 35.011 328 ALA DDD C 1
ATOM 10209 O O . ALA D 1 330 ? 25.643 -7.163 -27.059 1.000 36.735 328 ALA DDD O 1
ATOM 10211 N N . MET D 1 331 ? 27.638 -7.818 -28.011 1.000 34.783 329 MET DDD N 1
ATOM 10212 C CA . MET D 1 331 ? 27.162 -8.049 -29.394 1.000 34.343 329 MET DDD CA 1
ATOM 10213 C C . MET D 1 331 ? 26.044 -9.088 -29.388 1.000 32.793 329 MET DDD C 1
ATOM 10214 O O . MET D 1 331 ? 25.015 -8.824 -30.038 1.000 31.730 329 MET DDD O 1
ATOM 10219 N N . ARG D 1 332 ? 26.240 -10.224 -28.706 1.000 32.823 330 ARG DDD N 1
ATOM 10220 C CA . ARG D 1 332 ? 25.223 -11.310 -28.638 1.000 34.991 330 ARG DDD CA 1
ATOM 10221 C C . ARG D 1 332 ? 23.897 -10.752 -28.093 1.000 34.387 330 ARG DDD C 1
ATOM 10222 O O . ARG D 1 332 ? 22.860 -11.098 -28.664 1.000 32.035 330 ARG DDD O 1
ATOM 10230 N N . ASP D 1 333 ? 23.935 -9.943 -27.039 1.000 32.029 331 ASP DDD N 1
ATOM 10231 C CA . ASP D 1 333 ? 22.711 -9.400 -26.391 1.000 33.834 331 ASP DDD CA 1
ATOM 10232 C C . ASP D 1 333 ? 22.033 -8.391 -27.331 1.000 32.064 331 ASP DDD C 1
ATOM 10233 O O . ASP D 1 333 ? 20.784 -8.439 -27.445 1.000 31.735 331 ASP DDD O 1
ATOM 10238 N N . ALA D 1 334 ? 22.822 -7.533 -27.992 1.000 26.839 332 ALA DDD N 1
ATOM 10239 C CA . ALA D 1 334 ? 22.305 -6.475 -28.891 1.000 26.974 332 ALA DDD CA 1
ATOM 10240 C C . ALA D 1 334 ? 21.663 -7.129 -30.121 1.000 25.480 332 ALA DDD C 1
ATOM 10241 O O . ALA D 1 334 ? 20.567 -6.677 -30.545 1.000 30.649 332 ALA DDD O 1
ATOM 10243 N N . GLU D 1 335 ? 22.261 -8.213 -30.619 1.000 23.308 333 GLU DDD N 1
ATOM 10244 C CA . GLU D 1 335 ? 21.753 -8.962 -31.786 1.000 23.863 333 GLU DDD CA 1
ATOM 10245 C C . GLU D 1 335 ? 20.354 -9.511 -31.459 1.000 26.998 333 GLU DDD C 1
ATOM 10246 O O . GLU D 1 335 ? 19.443 -9.409 -32.326 1.000 29.858 333 GLU DDD O 1
ATOM 10252 N N . VAL D 1 336 ? 20.157 -10.040 -30.252 1.000 26.678 334 VAL DDD N 1
ATOM 10253 C CA . VAL D 1 336 ? 18.837 -10.604 -29.856 1.000 28.413 334 VAL DDD CA 1
ATOM 10254 C C . VAL D 1 336 ? 17.794 -9.486 -29.988 1.000 28.010 334 VAL DDD C 1
ATOM 10255 O O . VAL D 1 336 ? 16.713 -9.727 -30.592 1.000 28.890 334 VAL DDD O 1
ATOM 10259 N N . LEU D 1 337 ? 18.115 -8.305 -29.458 1.000 26.653 335 LEU DDD N 1
ATOM 10260 C CA . LEU D 1 337 ? 17.204 -7.138 -29.486 1.000 28.584 335 LEU DDD CA 1
ATOM 10261 C C . LEU D 1 337 ? 16.908 -6.759 -30.948 1.000 24.903 335 LEU DDD C 1
ATOM 10262 O O . LEU D 1 337 ? 15.701 -6.644 -31.311 1.000 24.188 335 LEU DDD O 1
ATOM 10267 N N . VAL D 1 338 ? 17.951 -6.612 -31.763 1.000 23.858 336 VAL DDD N 1
ATOM 10268 C CA . VAL D 1 338 ? 17.806 -6.267 -33.211 1.000 22.990 336 VAL DDD CA 1
ATOM 10269 C C . VAL D 1 338 ? 16.855 -7.274 -33.863 1.000 21.877 336 VAL DDD C 1
ATOM 10270 O O . VAL D 1 338 ? 15.894 -6.856 -34.571 1.000 21.948 336 VAL DDD O 1
ATOM 10274 N N . ARG D 1 339 ? 17.111 -8.562 -33.643 1.000 20.591 337 ARG DDD N 1
ATOM 10275 C CA . ARG D 1 339 ? 16.412 -9.626 -34.390 1.000 20.383 337 ARG DDD CA 1
ATOM 10276 C C . ARG D 1 339 ? 14.978 -9.703 -33.876 1.000 21.810 337 ARG DDD C 1
ATOM 10277 O O . ARG D 1 339 ? 14.089 -9.768 -34.723 1.000 26.429 337 ARG DDD O 1
ATOM 10285 N N . GLU D 1 340 ? 14.741 -9.603 -32.567 1.000 24.705 338 GLU DDD N 1
ATOM 10286 C CA . GLU D 1 340 ? 13.366 -9.743 -32.003 1.000 27.303 338 GLU DDD CA 1
ATOM 10287 C C . GLU D 1 340 ? 12.512 -8.559 -32.468 1.000 24.840 338 GLU DDD C 1
ATOM 10288 O O . GLU D 1 340 ? 11.327 -8.789 -32.859 1.000 25.790 338 GLU DDD O 1
ATOM 10294 N N . ARG D 1 341 ? 13.080 -7.354 -32.459 1.000 20.975 339 ARG DDD N 1
ATOM 10295 C CA . ARG D 1 341 ? 12.394 -6.127 -32.928 1.000 20.713 339 ARG DDD CA 1
ATOM 10296 C C . ARG D 1 341 ? 11.984 -6.279 -34.399 1.000 21.576 339 ARG DDD C 1
ATOM 10297 O O . ARG D 1 341 ? 10.776 -6.057 -34.712 1.000 24.321 339 ARG DDD O 1
ATOM 10305 N N . ALA D 1 342 ? 12.904 -6.695 -35.265 1.000 22.316 340 ALA DDD N 1
ATOM 10306 C CA . ALA D 1 342 ? 12.675 -6.833 -36.725 1.000 22.795 340 ALA DDD CA 1
ATOM 10307 C C . ALA D 1 342 ? 11.651 -7.940 -37.024 1.000 24.376 340 ALA DDD C 1
ATOM 10308 O O . ALA D 1 342 ? 10.789 -7.733 -37.909 1.000 25.203 340 ALA DDD O 1
ATOM 10310 N N . ARG D 1 343 ? 11.750 -9.084 -36.340 1.000 25.672 341 ARG DDD N 1
ATOM 10311 C CA . ARG D 1 343 ? 10.831 -10.229 -36.558 1.000 28.163 341 ARG DDD CA 1
ATOM 10312 C C . ARG D 1 343 ? 9.386 -9.822 -36.238 1.000 26.029 341 ARG DDD C 1
ATOM 10313 O O . ARG D 1 343 ? 8.482 -10.289 -36.938 1.000 25.168 341 ARG DDD O 1
ATOM 10321 N N . ALA D 1 344 ? 9.174 -8.976 -35.230 1.000 26.084 342 ALA DDD N 1
ATOM 10322 C CA . ALA D 1 344 ? 7.836 -8.457 -34.849 1.000 25.337 342 ALA DDD CA 1
ATOM 10323 C C . ALA D 1 344 ? 7.262 -7.573 -35.961 1.000 23.841 342 ALA DDD C 1
ATOM 10324 O O . ALA D 1 344 ? 6.048 -7.513 -36.057 1.000 24.775 342 ALA DDD O 1
ATOM 10326 N N . LEU D 1 345 ? 8.098 -6.910 -36.767 1.000 21.611 343 LEU DDD N 1
ATOM 10327 C CA . LEU D 1 345 ? 7.658 -5.931 -37.778 1.000 21.084 343 LEU DDD CA 1
ATOM 10328 C C . LEU D 1 345 ? 7.547 -6.556 -39.170 1.000 20.744 343 LEU DDD C 1
ATOM 10329 O O . LEU D 1 345 ? 6.783 -6.011 -39.976 1.000 19.648 343 LEU DDD O 1
ATOM 10334 N N . MET D 1 346 ? 8.292 -7.613 -39.482 1.000 21.579 344 MET DDD N 1
ATOM 10335 C CA . MET D 1 346 ? 8.470 -8.040 -40.903 1.000 20.798 344 MET DDD CA 1
ATOM 10336 C C . MET D 1 346 ? 7.191 -8.629 -41.498 1.000 20.853 344 MET DDD C 1
ATOM 10337 O O . MET D 1 346 ? 6.876 -8.323 -42.640 1.000 23.279 344 MET DDD O 1
ATOM 10342 N N . PRO D 1 347 ? 6.387 -9.457 -40.787 1.000 21.071 345 PRO DDD N 1
ATOM 10343 C CA . PRO D 1 347 ? 5.153 -9.980 -41.357 1.000 21.250 345 PRO DDD CA 1
ATOM 10344 C C . PRO D 1 347 ? 4.200 -8.893 -41.881 1.000 21.010 345 PRO DDD C 1
ATOM 10345 O O . PRO D 1 347 ? 3.771 -9.004 -43.020 1.000 18.513 345 PRO DDD O 1
ATOM 10349 N N . ASP D 1 348 ? 3.920 -7.876 -41.070 1.000 22.368 346 ASP DDD N 1
ATOM 10350 C CA . ASP D 1 348 ? 3.038 -6.732 -41.441 1.000 25.588 346 ASP DDD CA 1
ATOM 10351 C C . ASP D 1 348 ? 3.655 -5.937 -42.590 1.000 23.938 346 ASP DDD C 1
ATOM 10352 O O . ASP D 1 348 ? 2.882 -5.554 -43.520 1.000 24.050 346 ASP DDD O 1
ATOM 10357 N N . ALA D 1 349 ? 4.972 -5.716 -42.561 1.000 21.301 347 ALA DDD N 1
ATOM 10358 C CA . ALA D 1 349 ? 5.671 -4.991 -43.646 1.000 20.872 347 ALA DDD CA 1
ATOM 10359 C C . ALA D 1 349 ? 5.488 -5.765 -44.956 1.000 20.852 347 ALA DDD C 1
ATOM 10360 O O . ALA D 1 349 ? 5.136 -5.132 -45.969 1.000 19.512 347 ALA DDD O 1
ATOM 10362 N N . ILE D 1 350 ? 5.720 -7.082 -44.941 1.000 17.828 348 ILE DDD N 1
ATOM 10363 C CA . ILE D 1 350 ? 5.712 -7.906 -46.174 1.000 18.795 348 ILE DDD CA 1
ATOM 10364 C C . ILE D 1 350 ? 4.266 -8.011 -46.678 1.000 19.922 348 ILE DDD C 1
ATOM 10365 O O . ILE D 1 350 ? 4.033 -7.737 -47.868 1.000 19.468 348 ILE DDD O 1
ATOM 10370 N N . GLU D 1 351 ? 3.320 -8.345 -45.801 1.000 21.614 349 GLU DDD N 1
ATOM 10371 C CA . GLU D 1 351 ? 1.898 -8.543 -46.183 1.000 23.912 349 GLU DDD CA 1
ATOM 10372 C C . GLU D 1 351 ? 1.280 -7.184 -46.506 1.000 23.690 349 GLU DDD C 1
ATOM 10373 O O . GLU D 1 351 ? 0.588 -7.091 -47.544 1.000 22.895 349 GLU DDD O 1
ATOM 10379 N N . GLY D 1 352 ? 1.540 -6.166 -45.677 1.000 23.441 350 GLY DDD N 1
ATOM 10380 C CA . GLY D 1 352 ? 1.076 -4.787 -45.923 1.000 22.661 350 GLY DDD CA 1
ATOM 10381 C C . GLY D 1 352 ? 1.473 -4.320 -47.301 1.000 20.833 350 GLY DDD C 1
ATOM 10382 O O . GLY D 1 352 ? 0.584 -3.844 -48.034 1.000 21.660 350 GLY DDD O 1
ATOM 10383 N N . PHE D 1 353 ? 2.752 -4.453 -47.652 1.000 17.500 351 PHE DDD N 1
ATOM 10384 C CA . PHE D 1 353 ? 3.287 -4.041 -48.980 1.000 18.241 351 PHE DDD CA 1
ATOM 10385 C C . PHE D 1 353 ? 2.502 -4.740 -50.099 1.000 18.944 351 PHE DDD C 1
ATOM 10386 O O . PHE D 1 353 ? 2.087 -4.058 -51.043 1.000 20.643 351 PHE DDD O 1
ATOM 10394 N N . GLN D 1 354 ? 2.312 -6.059 -50.009 1.000 18.793 352 GLN DDD N 1
ATOM 10395 C CA . GLN D 1 354 ? 1.506 -6.820 -50.995 1.000 20.430 352 GLN DDD CA 1
ATOM 10396 C C . GLN D 1 354 ? 0.088 -6.248 -51.117 1.000 20.954 352 GLN DDD C 1
ATOM 10397 O O . GLN D 1 354 ? -0.413 -6.129 -52.278 1.000 19.294 352 GLN DDD O 1
ATOM 10403 N N . ARG D 1 355 ? -0.535 -5.868 -50.000 1.000 23.131 353 ARG DDD N 1
ATOM 10404 C CA . ARG D 1 355 ? -1.920 -5.303 -49.993 1.000 24.638 353 ARG DDD CA 1
ATOM 10405 C C . ARG D 1 355 ? -1.982 -3.943 -50.687 1.000 23.166 353 ARG DDD C 1
ATOM 10406 O O . ARG D 1 355 ? -3.083 -3.624 -51.154 1.000 25.508 353 ARG DDD O 1
ATOM 10414 N N . TRP D 1 356 ? -0.881 -3.196 -50.812 1.000 22.262 354 TRP DDD N 1
ATOM 10415 C CA . TRP D 1 356 ? -0.889 -1.936 -51.598 1.000 21.683 354 TRP DDD CA 1
ATOM 10416 C C . TRP D 1 356 ? -1.297 -2.222 -53.047 1.000 21.391 354 TRP DDD C 1
ATOM 10417 O O . TRP D 1 356 ? -1.794 -1.272 -53.668 1.000 20.984 354 TRP DDD O 1
ATOM 10428 N N . PHE D 1 357 ? -1.038 -3.431 -53.576 1.000 21.097 355 PHE DDD N 1
ATOM 10429 C CA . PHE D 1 357 ? -1.154 -3.721 -55.026 1.000 22.918 355 PHE DDD CA 1
ATOM 10430 C C . PHE D 1 357 ? -2.311 -4.680 -55.346 1.000 26.099 355 PHE DDD C 1
ATOM 10431 O O . PHE D 1 357 ? -2.362 -5.182 -56.475 1.000 26.963 355 PHE DDD O 1
ATOM 10439 N N . ILE D 1 358 ? -3.226 -4.911 -54.410 1.000 30.494 356 ILE DDD N 1
ATOM 10440 C CA . ILE D 1 358 ? -4.406 -5.817 -54.597 1.000 36.689 356 ILE DDD CA 1
ATOM 10441 C C . ILE D 1 358 ? -5.471 -5.113 -55.455 1.000 33.936 356 ILE DDD C 1
ATOM 10442 O O . ILE D 1 358 ? -5.504 -3.879 -55.424 1.000 34.549 356 ILE DDD O 1
ATOM 10447 N N . THR D 1 359 ? -6.278 -5.838 -56.258 1.000 37.778 357 THR DDD N 1
ATOM 10448 C CA . THR D 1 359 ? -7.285 -5.250 -57.208 1.000 36.762 357 THR DDD CA 1
ATOM 10449 C C . THR D 1 359 ? -8.688 -5.851 -57.015 1.000 37.221 357 THR DDD C 1
ATOM 10450 O O . THR D 1 359 ? -8.796 -6.945 -56.497 1.000 37.472 357 THR DDD O 1
#

Foldseek 3Di:
DQWFEEEEALALLRLLLLLLLVVLVGHAAYEHQAAPPPQVVAFAKAAADVVFRLVSCVSSVCNVVLVVPWDPPPAFEWEAEFQARDIDTDHTMATRSRSSVSSCVSDDPRRYDYNFAWDDWDFDCAIWTAGPVRDIDHTNAYEQLNAQQTPLLVHQDVAHWDFLLKKWWKFKQQDDDPLLCVSQDQAWYWYQPFQWIWIWGQGPNRMIIIITMGNHHPVVCCVCCVPPNDLCVSLVVSPSGDPSVSVVSVSTPGIDIGGQTWGALPDDTDDDFNYAYAFSSQTRAGPPRCGSRRSSRLSSQLSVLCSVDPPNRVSNVVSRCVSSVVRSVCRVCRSVVVNVSNHD/DQWFEEEEALALLRLLLLLLLVVLVGHAAYEHQAAPDDQFAKAAADVPFNLVSCVSSVCNVVLVVPWDPPPAFEWEAAFQARDIDTDHTMATRVRSSVSSCVSDDPRRYDYNFAWDDWAQPDPQAIWTAGPVGDIDHTNAYEQLNAQQTPLLVHQDVAHWDFLLKKWWKFKQQDDDPLLLVRQDQAWYWYQPFQWIWIWGQGPNRMIIIITMGNHHPVRQCVCCVPQNDLCSSLVVSPSTDPSVSVVSNSTPGIDIGGFTWGALPDDTDDDFNYAYAFSSQTNFGPPRCGSRRSSRLSSQLSVLCSVDVRNRVSNVVSRVVSSVVRSVVHVCRSVVVVVSNHD/DQWFEEEEALALLRLLLLLLLVVLVGHAAYEHQAAPDDQFAKAAADVVFRLVSCVSSVCNVVLVVQWDPPPAFEWEAAFQARDIDTDHTMATRVRSSCSSCVSDDPRRYDYNFAWDDWDCVPCAIWTAGPVRDIDHTNAYEQLNAQQTPLLVRFDVAHWDFLLKKWWKFKQQADDPLLCVRQDQAWYWYQPFQWIWIWGQGPNRMIIIITMGNHHPVVQCVCCVPPNDLCSSLVVSPSGPPSVSVVSNSTPGIDIGGQTWGDLPDDTDDDFNYAYAFSSQTRAGPPRCGSRRSSRLSSQLSVLCSPDPPNRVSNVVSRCVSSVVRSVVRVCRSVVVNVSNHD/DQWFEEEEALALLRLLLLLLLVVLVGHAAYEHQAAPDDQFAKAAADVVFNLVSCVSSVCNVVLVVQWDPPPAFEWEAAFQARDIDTDHTMATRVRSSVSSCVSDDPRRYHYNFAWDDWDVVIWTAGPVGDIDRTVAYEQLNAQQTRLLVHFDVAHWDFLLKKWWKFKQQADDPLLCVRQDQAWYWYQPFQWIWIWTQGPNRMIIIITMGNHHPVRQCVCCVPPNDLCSSLVVSPSGDP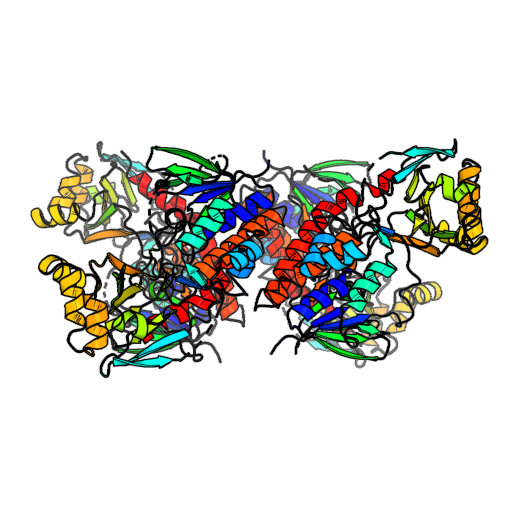SVSVVSNSGPGIDIGGFTWGALPDDTDDDFNYAYAFSSQTNAGPPRCGSRRSSRLSSQLSVLCSPDVPNRVSNVVSRVVSSVVRSVCRVCRSVVVNVSNHD

Sequence (1368 aa):
HPPRIAVIGAGPAGLTAALILHRGGHRVSVYEGEASGQQRTQGGTLDLHDDSGQVALQRAGLLEAFRAVARHEGQEARMGDPWSGEITTGKPEIDRGDLRQLLLDALPADTVQWGHSLTALVSANGHGLRFANGVQREADIVIGADGAWSKVRAALSTCQPLPTGITFFEGWIAQPAADIAAMVGQGSLFCFGGEEALFVQQRNSRDRLCVYAALKRSSSEEWLDAQIAQHGIRTLVTGCYTGWATNLRRLLEACTDFVRRPIYSLPADFCWTPRDGVTLIGDAAHLMPPVGVGVNLAMLDASDVAMMALCARPDDAISAMRDAEVLVRERARALMPDAIEEGFQRWFITHPPRIAVIGAGPAGLTAALILHRGGHRVSVYEGEASGTQGGTLDLHDDSGQVALQQRAGLLEAFRAVARHEGQEARMGDPWSGEITTGKPEIDRGDLRQLLLDALPADTVQWGHSLTALVSAQANGHGLRFANGVQREADIVIGADGAWSKVRAALSTCQPLPTGITFFEGWIAQPAADIAAMVGQGSLFCFGGEEALFVQQRNSRDRLCVYAALKRSSEEWLDAQIAQHGIRTLVTGCYTGWATNLRRLLEACTDFVRRPIYSLPADFCWTPRDGVTLIGDAAHLMPPVGVGVNLAMLDASDVAMMALCARPDAISAMRDAEVLVRERARALMPDAIEGFQRWFITHPPRIAVIGAGPAGLTAALILHRGGHRVSVYEGEASGTQGGTLDLHDDSGQVALQQRAGLLEAFRAVARRHEGQEARMGDPWSGEITTGKPEIDRGDLRQLLLDALPADTVQWGHSLTALVSAQNGHGLRFANGVQREADIVIGADGAWSKVRAALSTCQPLPTGITFFEGWIAQPAADIAAMVGQGSLFCFGGEEALFVQQRNSRDRLCVYAALKRSSEEWLDAQIAQHGIRTLVTGCYTGWATNLRRLLEACTDFVRRPIYSLPADFCWTPRDGVTLIGDAAHLMPPVGVGVNLAMLDASDVAMALCARPDAISAMRDAEVLVRERARALMPDAIEEGFQRWFITHPPRIAVIGAGPAGLTAALILHRGGHRVSVYEGEASGTQGGTLDLHDDSGQVALQQRAGLLEAFRAVARHEGQEARMGDPWSGEITTGKPEIDRRGDLRQLLLDALPADTVQWGHSLTALVSGHGLRFANGVQREADIVIGADGAWSKVRAALSTCQPLPTGITFFEGWIAQPAADIAAMVGQGSLFCFGGEEALFVQQRNSRDRLCVYAALKRSSEEWLDAQIAQHGIRTLVTGCYTGWATNLRRLLEACTDFVRRPIYSLPADFCWTPRDGVTLIGDAAHLMPPVGVGVNLAMLDASDVAMALCARRPDAISAMRDAEVLVRERARALMPDAIEGFQRWFIT

B-factor: mean 31.11, std 14.64, range [3.14, 116.9]

Nearest PDB structures (foldseek):
  8aq8-assembly4_DDD  TM=1.003E+00  e=4.903E-76  Stenotrophomonas maltophilia
  8aq8-assembly3_CCC  TM=1.000E+00  e=3.581E-74  Stenotrophomonas maltophilia
  8aq8-assembly2_BBB  TM=1.001E+00  e=2.161E-73  Stenotrophomonas maltophilia
  8aq8-assembly1_AAA  TM=9.972E-01  e=2.726E-73  Stenotrophomonas maltophilia
  3v3o-assembly4_D  TM=8.998E-01  e=1.447E-28  Bacteroides thetaiotaomicron